Protein 3LMA (pdb70)

Sequence (1226 aa):
KLTGKQTWEFENPLFVNSSGTAVGPKEKEGPLGHLFDKSYDEHCNQKNWEAERKLEDAVQSALSKQNLKKEDIDIFLAGDLLNQNVTANYVARHLKIPFLCLFGACSTSESIAISSALIDGGFAKRALAATSSHNATAERQFTVTGSGAVVLSQQPGGIKITSATVGRVIDLGITDSQDGSAAPAAADTIKQHLEDLGRTPDDYDLILTGDLSGVGSPILKDLLKEEGINVGTKHNDCGLIYTPGCACSAVVTFAHIFKEIEAGRLNRVLVVATGALLSPTIIQQKESIPCIAHGVVFERAKLTGKQTWEFENPLFVNSSGTAVGPKEKEGPLGHLFDKSYDEHCNQKNWEAERKLEDAVQSALSKQNLKKEDIDIFLAGDLLNQNVTANYVARHLKIPFLCLFGACSTSESIAISSALIDGGFAKRALAATSSHNATAERQFRYTVTGSGAVVLSQQPGGIKITSATVGRVIDLGITDSQDGSAAPAAADTIKQHLEDLGRTPDDYDLILTGDLSGVGSPILKDLLKEEGINVGTKHNDCGLIYTPDCACSAVVTFAHIFKEIEAGRLNRVLVVATGALLSPTIIQQKESIPCIAHGVVFERAKLTGKQTWEFENPLFVNSSGTAVGPKEKEGPLGHLFDKSYDEHCNQKNWEAERKLEDAVQSALSKQNLKKEDIDIFLAGDLLNQNVTANYVARHLKIPFLCLFGACSTSESIAISSALIDGGFAKRALAATSSHNATAERQFRYPTEYGGQKPGTATSTVTGSGAVVLSQQPGGIKITSATVGRVIDLGITDSQDGSAAPAAADTIKQHLEDLGRTPDDYDLILTGDLSGVGSPILKDLLKEEGINVGTKHNDCGLIYTPDSGCACSAVVTFAHIFKEIEAGRLNRVLVVATGALLSPTIIQQKESIPCIAHGVVFERAKLTGKQTWEFENPLFVNSSGTAVGPKEKEGPLGHLFDKSYDEHCNQKNWEAERKLEDAVQSALSKQNLKKEDIDIFLAGDLLNQNVTANYVARHLKIPFLCLFGACSTSESIAISSALIDGGFAKRALAATSSHNATAERQFRYSTVTGSGAVVLSQQPGGIKITSATVGRVIDLGITDSQDGSAAPAAADTIKQHLEDLGRTPDDYDLILTGDLSGVGSPILKDLLKEEGINVGTKHNDCGLIYSGCACSAVVTFAHIFKEIEAGRLNRVLVVATGALLSPTIIQQKESIPCIAHGVVFERA

Solvent-accessible surface area: 40539 Å² total

B-factor: mean 27.0, std 13.85, range [6.02, 117.87]

InterPro domains:
  IPR010894 Stage V sporulation AD [NF006160] (1-334)
  IPR010894 Stage V sporulation AD [PF07451] (5-332)
  IPR010894 Stage V sporulation AD [PIRSF011570] (1-334)
  IPR010894 Stage V sporulation AD [TIGR02845] (6-332)
  IPR016039 Thiolase-like [SSF53901] (57-309)
  IPR038369 Stage V sporulation AD superfamily [G3DSA:3.40.47.40] (1-339)

Organism: Bacillus licheniformis (strain ATCC 14580 / DSM 13 / JCM 2505 / CCUG 7422 / NBRC 12200 / NCIMB 9375 / NCTC 10341 / NRRL NRS-1264 / Gibson 46) (NCBI:txid279010)

Radius of gyration: 33.9 Å; Cα contacts (8 Å, |Δi|>4): 3511; chains: 4; bounding box: 75×56×102 Å

Nearest PDB structures (foldseek):
  3lma-assembly1_A  TM=1.003E+00  e=1.049E-74  Bacillus licheniformis DSM 13 = ATCC 14580
  3lma-assembly2_B  TM=9.946E-01  e=3.840E-69  Bacillus licheniformis DSM 13 = ATCC 14580
  3lma-assembly2_C  TM=9.977E-01  e=1.343E-67  Bacillus licheniformis DSM 13 = ATCC 14580
  3lma-assembly1_D  TM=9.901E-01  e=1.757E-67  Bacillus licheniformis DSM 13 = ATCC 14580
  3lm6-assembly1_A  TM=9.815E-01  e=4.706E-57  Bacillus subtilis subsp. subtilis str. 168

Foldseek 3Di:
DDFFDFKDFQDAAKFFAFKAKAFECQLLPFPLNVLHPHYYNHCCPPDDDLVFLVLCRGQVRQCVSVVHALVLWAEEEEAEQADARSNVVVNCVVSVHHYDYDYHWLQQLVQVQVQSCCQSVPNTAKYKYKYADDPVCNVQFLATHMMMMTMMHSDDHFKTWGMKGWFDKDFDWALPPVALVSLPQLLVRVVSHCVRVVHALVVFQAEEEEQSPDSNPVVNQVSNVVVVHHNDVRYDYQNVSGDVSHSRQRSCCNRPVSVCQSVVVTFKYKYKGKTWPGGSVSNVVSGTIIMHIMIIMMGGD/DDFFDFKDFFDAWKFFAAKAKEFECQLLPFPLNVQHPYYADHCSPPDDQLVFLVLLRGQCRQQVVVVHALVLWAEEEEAEQADGRSNVVVNCVVSVHHYDYDDARLQQLCQVQVQSCCQSVPNIQKYKYKYADDPVCNCQQAACATHMMMMTIMHSPDHFKTWGMKGWFDKDFPWALPPVCLVLLVQQLVRVVSHCVRVVHALVVFQAEEEEDSPDPNVVVNQVSNVVVVHHNDVRYDYQPCSHDPVHSCQRVCCNRPVSVCQSVPVTFKYKYKTKRWDGGNVSNVVSTTIIMHIMIIMMGGD/DQFFDFKDFFDAWKFFAAKAKEFECQLLPFPLNVLHPYYYPHCSPPDDVLVFQVLLRTQVRQCVVVVHALVLWAEEEEEEQAQPCSHPVVNCVVSVHHYDYDYHWLQQLVSVQVQRCCQSVPNIQKYKYKYFYAQVCNQQQAWDDVVVVIDRLDDGDGATHMMMMTMMHSDDHFKTWGMKGWFDKDFPFDLRPVALQSLPQLLRRVVSNCVRVVHALVVFQAEEEEFSPDPNPVVNQVSNVVVVHHNDPRYDYLNVSGDPVGRNSCQRSCCRSPVSVCQSVPVTFKYKYKGKTWRGGNVSNVVSHGTIMHIMIIMMGGD/DDFFDFKDFQDAQKFFAAKAKEFECLLCPAPLVVLHPYYYDHCNPPDDPLVFQVLCRGQCRQQVVVVHALVLWAEEEEEEALNPCSHPVVNCVVSVHHYDYDYDWLQQLVRVQVQSCCQSVVNIAKYKYKYAYDPVCNCQQAPCLATHMMMMTMMHSPDHFKTWGMKGWWDKDFPWALPPPQLQSLPQQLVRVVSVCVRVVHALVVFQAEEEEASPDRNPVVNQVSNVVVVHHNDPRYDYQNVSSHSRSRQRVCCRRPVSVCQSVVVTFKYKYKGKGFDTGNVSSVVSGTTIMHIMIIMMGGD

CATH classification: 3.40.47.40

Secondary structure (DSSP, 8-state):
-EETTTEEE--S--EEEEEEEEE-HHHHHSTTGGGSSEE----TTSSS---TTT--HHHHHHHHTTT--GGG-SEEEEEESSSSSTTHHHHHHHH---EEEBP-STT---HHHHHHHHHHTTS-SEEEEEEEE-GGGTT------EEEEEEEESS--SEEEEEEE----B--S---TT-----HHHHHHHHHHHHHHT--GGG-SEEEEES-HHHHHHHHHHHHHHTT---GGGEEETT---------HHHHIIIIIHHHHHTTS-SEEEEEEEEE---HHHHHTT----EEEEEEEEEE-/-EETTTEEE--S--EEEEEEEEE-HHHHHSTTGGGSSEE----TTSSS---TTT--HHHHHHHHHTT--GGG-SEEEEEESSSSSHHHHHHHHHH---EEEB--GGGG--HHHHHHHHHHTTS-SEEEEEEEE-GGGGGGGT-----EEEEEEEESS--SEEEEEEE----B------TT-----HHHHHHHHHHHHHHT--GGG-SEEEESS-HHHHHHHHHHHHHHTT---TT-EEETT---------HHHHIIIIIHHHHHTTS-SEEEEEEEEE---HHHHHTT----EEEEEEEEEE-/-EETTTEEE--S--EEEEEEEEE-HHHHHSTTGGGSSEE----TTSSS---TTT--HHHHHHHHHTT--GGG-SEEEEEETT-SSSSHHHHHHHHT--EEEB--STT---HHHHHHHHHHTTS-SEEEEEEEE-TTTGGGGT---GGGT----SSPPP---EEEEEEEESS--SEEEEEEE----B------TT-----HHHHHHHHHHHHHHT--GGG-SEEEESS-HHHHHHHHHHHHHHTT---GGGEEETT-----------HHHHIIIIIHHHHHTTS-SEEEEEEEEE---HHHHHTTPPPPEEEEEEEEEE-/-EETTTEEE--S--EEEEEEEEE-HHHHHSTTGGGSSEE----TTSSS---TTT--HHHHHHHHHTT--GGG-SEEEEEETT-SSSHHHHHHHHH---EEEBPPSTT---HHHHHHHHHHTTS-SEEEEEEEE-GGGGGGGT------EEEEEEEESS--SEEEEEEE----B------TT-----HHHHHHHHHHHHHHT--GGG-SEEEESS-HHHHHHHHHHHHHHTT---GGGEEETT--------HHHHIIIIIHHHHHHTS-SEEEEEEEEE---HHHHHTT----EEEEEEEEEE-

Structure (mmCIF, N/CA/C/O backbone):
data_3LMA
#
_entry.id   3LMA
#
_cell.length_a   64.957
_cell.length_b   83.059
_cell.length_c   103.662
_cell.angle_alpha   90.00
_cell.angle_beta   101.01
_cell.angle_gamma   90.00
#
_symmetry.space_group_name_H-M   'P 1 21 1'
#
loop_
_entity.id
_entity.type
_entity.pdbx_description
1 polymer 'Stage V sporulation protein AD (SpoVAD)'
2 water water
#
loop_
_atom_site.group_PDB
_atom_site.id
_atom_site.type_symbol
_atom_site.label_atom_id
_atom_site.label_alt_id
_atom_site.label_comp_id
_atom_site.label_asym_id
_atom_site.label_entity_id
_atom_site.label_seq_id
_atom_site.pdbx_PDB_ins_code
_atom_site.Cartn_x
_atom_site.Cartn_y
_atom_site.Cartn_z
_atom_site.occupancy
_atom_site.B_iso_or_equiv
_atom_site.auth_seq_id
_atom_site.auth_comp_id
_atom_site.auth_asym_id
_atom_site.auth_atom_id
_atom_site.pdbx_PDB_model_num
ATOM 9 N N . LYS A 1 2 ? 2.128 59.036 26.672 1.00 19.79 2 LYS A N 1
ATOM 10 C CA . LYS A 1 2 ? 1.007 58.109 26.662 1.00 21.41 2 LYS A CA 1
ATOM 11 C C . LYS A 1 2 ? 0.395 58.034 28.058 1.00 20.18 2 LYS A C 1
ATOM 12 O O . LYS A 1 2 ? -0.730 57.571 28.228 1.00 23.20 2 LYS A O 1
ATOM 18 N N . LEU A 1 3 ? 1.148 58.484 29.056 1.00 20.74 3 LEU A N 1
ATOM 19 C CA . LEU A 1 3 ? 0.610 58.572 30.404 1.00 17.74 3 LEU A CA 1
ATOM 20 C C . LEU A 1 3 ? -0.424 59.709 30.387 1.00 24.92 3 LEU A C 1
ATOM 21 O O . LEU A 1 3 ? -0.122 60.830 29.985 1.00 22.52 3 LEU A O 1
ATOM 26 N N . THR A 1 4 ? -1.645 59.400 30.808 1.00 22.54 4 THR A N 1
ATOM 27 C CA . THR A 1 4 ? -2.720 60.390 30.867 1.00 26.89 4 THR A CA 1
ATOM 28 C C . THR A 1 4 ? -3.120 60.518 32.329 1.00 26.69 4 THR A C 1
ATOM 29 O O . THR A 1 4 ? -3.386 59.519 33.000 1.00 20.39 4 THR A O 1
ATOM 33 N N . GLY A 1 5 ? -3.161 61.749 32.825 1.00 18.43 5 GLY A N 1
ATOM 34 C CA . GLY A 1 5 ? -3.467 61.931 34.228 1.00 21.50 5 GLY A CA 1
ATOM 35 C C . GLY A 1 5 ? -2.348 61.345 35.080 1.00 18.37 5 GLY A C 1
ATOM 36 O O . GLY A 1 5 ? -1.181 61.354 34.682 1.00 21.23 5 GLY A O 1
ATOM 37 N N . LYS A 1 6 ? -2.698 60.782 36.227 1.00 16.92 6 LYS A N 1
ATOM 38 C CA . LYS A 1 6 ? -1.677 60.269 37.125 1.00 18.67 6 LYS A CA 1
ATOM 39 C C . LYS A 1 6 ? -1.241 58.814 36.983 1.00 19.22 6 LYS A C 1
ATOM 40 O O . LYS A 1 6 ? -0.070 58.491 37.234 1.00 16.16 6 LYS A O 1
ATOM 46 N N . GLN A 1 7 ? -2.155 57.948 36.553 1.00 16.22 7 GLN A N 1
ATOM 47 C CA . GLN A 1 7 ? -1.863 56.503 36.552 1.00 15.74 7 GLN A CA 1
ATOM 48 C C . GLN A 1 7 ? -2.368 55.705 35.356 1.00 17.76 7 GLN A C 1
ATOM 49 O O . GLN A 1 7 ? -2.305 54.471 35.356 1.00 17.68 7 GLN A O 1
ATOM 55 N N . THR A 1 8 ? -2.837 56.394 34.331 1.00 16.66 8 THR A N 1
ATOM 56 C CA . THR A 1 8 ? -3.409 55.698 33.198 1.00 16.16 8 THR A CA 1
ATOM 57 C C . THR A 1 8 ? -2.607 55.767 31.909 1.00 17.26 8 THR A C 1
ATOM 58 O O . THR A 1 8 ? -2.239 56.844 31.442 1.00 16.98 8 THR A O 1
ATOM 62 N N . TRP A 1 9 ? -2.307 54.595 31.363 1.00 14.33 9 TRP A N 1
ATOM 63 C CA . TRP A 1 9 ? -1.601 54.495 30.094 1.00 17.26 9 TRP A CA 1
ATOM 64 C C . TRP A 1 9 ? -2.621 54.385 28.955 1.00 21.62 9 TRP A C 1
ATOM 65 O O . TRP A 1 9 ? -3.449 53.470 28.951 1.00 17.20 9 TRP A O 1
ATOM 76 N N . GLU A 1 10 ? -2.562 55.321 28.004 1.00 14.25 10 GLU A N 1
ATOM 77 C CA . GLU A 1 10 ? -3.427 55.288 26.811 1.00 20.86 10 GLU A CA 1
ATOM 78 C C . GLU A 1 10 ? -2.588 54.834 25.619 1.00 19.67 10 GLU A C 1
ATOM 79 O O . GLU A 1 10 ? -1.711 55.560 25.141 1.00 18.33 10 GLU A O 1
ATOM 85 N N . PHE A 1 11 ? -2.887 53.647 25.105 1.00 15.72 11 PHE A N 1
ATOM 86 C CA . PHE A 1 11 ? -2.074 53.102 24.025 1.00 17.29 11 PHE A CA 1
ATOM 87 C C . PHE A 1 11 ? -2.383 53.801 22.715 1.00 19.87 11 PHE A C 1
ATOM 88 O O . PHE A 1 11 ? -3.543 53.999 22.374 1.00 22.33 11 PHE A O 1
ATOM 96 N N . GLU A 1 12 ? -1.341 54.203 21.990 1.00 19.68 12 GLU A N 1
ATOM 97 C CA . GLU A 1 12 ? -1.547 54.979 20.768 1.00 16.98 12 GLU A CA 1
ATOM 98 C C . GLU A 1 12 ? -1.580 54.197 19.474 1.00 24.20 12 GLU A C 1
ATOM 99 O O . GLU A 1 12 ? -2.108 54.664 18.468 1.00 24.95 12 GLU A O 1
ATOM 105 N N . ASN A 1 13 ? -1.018 52.998 19.506 1.00 22.11 13 ASN A N 1
ATOM 106 C CA . ASN A 1 13 ? -0.963 52.153 18.327 1.00 17.89 13 ASN A CA 1
ATOM 107 C C . ASN A 1 13 ? -1.943 51.001 18.472 1.00 23.28 13 ASN A C 1
ATOM 108 O O . ASN A 1 13 ? -2.364 50.671 19.584 1.00 20.92 13 ASN A O 1
ATOM 113 N N . PRO A 1 14 ? -2.334 50.378 17.343 1.00 32.08 14 PRO A N 1
ATOM 114 C CA . PRO A 1 14 ? -3.281 49.251 17.363 1.00 26.62 14 PRO A CA 1
ATOM 115 C C . PRO A 1 14 ? -2.785 48.201 18.341 1.00 18.07 14 PRO A C 1
ATOM 116 O O . PRO A 1 14 ? -1.607 47.846 18.306 1.00 17.61 14 PRO A O 1
ATOM 120 N N . LEU A 1 15 ? -3.687 47.684 19.179 1.00 15.60 15 LEU A N 1
ATOM 121 C CA . LEU A 1 15 ? -3.331 46.720 20.224 1.00 16.21 15 LEU A CA 1
ATOM 122 C C . LEU A 1 15 ? -4.519 45.795 20.416 1.00 14.91 15 LEU A C 1
ATOM 123 O O . LEU A 1 15 ? -5.622 46.252 20.730 1.00 15.08 15 LEU A O 1
ATOM 128 N N . PHE A 1 16 ? -4.291 44.499 20.275 1.00 8.83 16 PHE A N 1
ATOM 129 C CA . PHE A 1 16 ? -5.394 43.562 20.364 1.00 10.61 16 PHE A CA 1
ATOM 130 C C . PHE A 1 16 ? -5.099 42.309 21.165 1.00 13.13 16 PHE A C 1
ATOM 131 O O . PHE A 1 16 ? -3.942 41.925 21.338 1.00 13.28 16 PHE A O 1
ATOM 139 N N . VAL A 1 17 ? -6.176 41.704 21.664 1.00 12.41 17 VAL A N 1
ATOM 140 C CA . VAL A 1 17 ? -6.088 40.373 22.262 1.00 12.93 17 VAL A CA 1
ATOM 141 C C . VAL A 1 17 ? -6.317 39.445 21.038 1.00 15.69 17 VAL A C 1
ATOM 142 O O . VAL A 1 17 ? -7.380 39.457 20.411 1.00 16.54 17 VAL A O 1
ATOM 146 N N . ASN A 1 18 ? -5.315 38.646 20.695 1.00 10.47 18 ASN A N 1
ATOM 147 C CA . ASN A 1 18 ? -5.449 37.783 19.532 1.00 13.55 18 ASN A CA 1
ATOM 148 C C . ASN A 1 18 ? -6.076 36.465 19.881 1.00 20.38 18 ASN A C 1
ATOM 149 O O . ASN A 1 18 ? -6.795 35.872 19.083 1.00 18.85 18 ASN A O 1
ATOM 154 N N . SER A 1 19 ? -5.798 36.001 21.082 1.00 11.53 19 SER A N 1
ATOM 155 C CA . SER A 1 19 ? -6.397 34.767 21.537 1.00 17.38 19 SER A CA 1
ATOM 156 C C . SER A 1 19 ? -6.210 34.684 23.033 1.00 14.83 19 SER A C 1
ATOM 157 O O . SER A 1 19 ? -5.405 35.413 23.620 1.00 16.20 19 SER A O 1
ATOM 160 N N . SER A 1 20 ? -6.982 33.810 23.654 1.00 10.55 20 SER A N 1
ATOM 161 C CA . SER A 1 20 ? -6.854 33.600 25.076 1.00 9.19 20 SER A CA 1
ATOM 162 C C . SER A 1 20 ? -7.059 32.117 25.324 1.00 10.63 20 SER A C 1
ATOM 163 O O . SER A 1 20 ? -7.572 31.400 24.465 1.00 12.38 20 SER A O 1
ATOM 166 N N . GLY A 1 21 ? -6.621 31.659 26.487 1.00 10.38 21 GLY A N 1
ATOM 167 C CA . GLY A 1 21 ? -6.802 30.270 26.838 1.00 17.93 21 GLY A CA 1
ATOM 168 C C . GLY A 1 21 ? -7.100 30.160 28.318 1.00 16.10 21 GLY A C 1
ATOM 169 O O . GLY A 1 21 ? -6.575 30.944 29.110 1.00 13.83 21 GLY A O 1
ATOM 170 N N . THR A 1 22 ? -7.954 29.212 28.693 1.00 12.27 22 THR A N 1
ATOM 171 C CA . THR A 1 22 ? -8.257 28.993 30.103 1.00 10.11 22 THR A CA 1
ATOM 172 C C . THR A 1 22 ? -8.346 27.503 30.431 1.00 13.19 22 THR A C 1
ATOM 173 O O . THR A 1 22 ? -8.799 26.701 29.613 1.00 13.45 22 THR A O 1
ATOM 177 N N . ALA A 1 23 ? -7.895 27.141 31.631 1.00 9.27 23 ALA A N 1
ATOM 178 C CA . ALA A 1 23 ? -7.944 25.756 32.108 1.00 17.33 23 ALA A CA 1
ATOM 179 C C . ALA A 1 23 ? -8.366 25.833 33.572 1.00 18.32 23 ALA A C 1
ATOM 180 O O . ALA A 1 23 ? -7.808 26.621 34.342 1.00 15.91 23 ALA A O 1
ATOM 182 N N . VAL A 1 24 ? -9.342 25.021 33.959 1.00 12.75 24 VAL A N 1
ATOM 183 C CA . VAL A 1 24 ? -9.843 25.066 35.328 1.00 16.02 24 VAL A CA 1
ATOM 184 C C . VAL A 1 24 ? -10.109 23.684 35.933 1.00 19.54 24 VAL A C 1
ATOM 185 O O . VAL A 1 24 ? -10.087 22.675 35.232 1.00 18.49 24 VAL A O 1
ATOM 189 N N . GLY A 1 25 ? -10.333 23.683 37.248 1.00 19.14 25 GLY A N 1
ATOM 190 C CA . GLY A 1 25 ? -10.644 22.486 38.011 1.00 20.75 25 GLY A CA 1
ATOM 191 C C . GLY A 1 25 ? -12.132 22.135 38.034 1.00 25.66 25 GLY A C 1
ATOM 192 O O . GLY A 1 25 ? -12.962 22.798 37.402 1.00 17.14 25 GLY A O 1
ATOM 193 N N . PRO A 1 26 ? -12.499 21.119 38.836 1.00 25.72 26 PRO A N 1
ATOM 194 C CA . PRO A 1 26 ? -13.894 20.685 38.955 1.00 21.04 26 PRO A CA 1
ATOM 195 C C . PRO A 1 26 ? -14.905 21.654 39.513 1.00 19.65 26 PRO A C 1
ATOM 196 O O . PRO A 1 26 ? -16.036 21.716 39.028 1.00 19.54 26 PRO A O 1
ATOM 200 N N . LYS A 1 27 ? -14.517 22.407 40.530 1.00 26.07 27 LYS A N 1
ATOM 201 C CA . LYS A 1 27 ? -15.461 23.368 41.092 1.00 29.91 27 LYS A CA 1
ATOM 202 C C . LYS A 1 27 ? -15.848 24.386 40.008 1.00 27.09 27 LYS A C 1
ATOM 203 O O . LYS A 1 27 ? -17.018 24.758 39.885 1.00 20.08 27 LYS A O 1
ATOM 209 N N . GLU A 1 28 ? -14.877 24.805 39.198 1.00 22.31 28 GLU A N 1
ATOM 210 C CA . GLU A 1 28 ? -15.157 25.745 38.113 1.00 22.62 28 GLU A CA 1
ATOM 211 C C . GLU A 1 28 ? -15.951 25.059 36.986 1.00 21.38 28 GLU A C 1
ATOM 212 O O . GLU A 1 28 ? -16.881 25.641 36.426 1.00 20.94 28 GLU A O 1
ATOM 218 N N . LYS A 1 29 ? -15.595 23.818 36.672 1.00 21.02 29 LYS A N 1
ATOM 219 C CA . LYS A 1 29 ? -16.273 23.051 35.626 1.00 19.72 29 LYS A CA 1
ATOM 220 C C . LYS A 1 29 ? -17.778 22.910 35.894 1.00 24.13 29 LYS A C 1
ATOM 221 O O . LYS A 1 29 ? -18.595 22.949 34.968 1.00 23.36 29 LYS A O 1
ATOM 227 N N . GLU A 1 30 ? -18.129 22.737 37.166 1.00 26.72 30 GLU A N 1
ATOM 228 C CA . GLU A 1 30 ? -19.520 22.558 37.585 1.00 33.98 30 GLU A CA 1
ATOM 229 C C . GLU A 1 30 ? -20.288 23.867 37.665 1.00 37.22 30 GLU A C 1
ATOM 230 O O . GLU A 1 30 ? -21.519 23.873 37.714 1.00 35.75 30 GLU A O 1
ATOM 236 N N . GLY A 1 31 ? -19.554 24.973 37.703 1.00 30.32 31 GLY A N 1
ATOM 237 C CA . GLY A 1 31 ? -20.184 26.273 37.782 1.00 24.08 31 GLY A CA 1
ATOM 238 C C . GLY A 1 31 ? -20.846 26.709 36.489 1.00 24.15 31 GLY A C 1
ATOM 239 O O . GLY A 1 31 ? -20.723 26.050 35.455 1.00 23.27 31 GLY A O 1
ATOM 240 N N . PRO A 1 32 ? -21.562 27.842 36.532 1.00 24.43 32 PRO A N 1
ATOM 241 C CA . PRO A 1 32 ? -22.289 28.464 35.422 1.00 28.46 32 PRO A CA 1
ATOM 242 C C . PRO A 1 32 ? -21.437 28.685 34.169 1.00 20.71 32 PRO A C 1
ATOM 243 O O . PRO A 1 32 ? -21.968 28.669 33.066 1.00 24.48 32 PRO A O 1
ATOM 247 N N . LEU A 1 33 ? -20.130 28.897 34.332 1.00 22.79 33 LEU A N 1
ATOM 248 C CA . LEU A 1 33 ? -19.251 29.157 33.181 1.00 19.89 33 LEU A CA 1
ATOM 249 C C . LEU A 1 33 ? -18.455 27.931 32.741 1.00 18.97 33 LEU A C 1
ATOM 250 O O . LEU A 1 33 ? -17.655 28.008 31.808 1.00 18.24 33 LEU A O 1
ATOM 255 N N . GLY A 1 34 ? -18.714 26.801 33.391 1.00 20.48 34 GLY A N 1
ATOM 256 C CA . GLY A 1 34 ? -17.964 25.586 33.129 1.00 19.59 34 GLY A CA 1
ATOM 257 C C . GLY A 1 34 ? -17.687 25.234 31.689 1.00 22.77 34 GLY A C 1
ATOM 258 O O . GLY A 1 34 ? -16.577 24.822 31.343 1.00 20.90 34 GLY A O 1
ATOM 259 N N . HIS A 1 35 ? -18.694 25.397 30.841 1.00 20.57 35 HIS A N 1
ATOM 260 C CA . HIS A 1 35 ? -18.563 25.057 29.426 1.00 24.93 35 HIS A CA 1
ATOM 261 C C . HIS A 1 35 ? -17.738 26.053 28.604 1.00 20.37 35 HIS A C 1
ATOM 262 O O . HIS A 1 35 ? -17.360 25.759 27.471 1.00 18.79 35 HIS A O 1
ATOM 269 N N . LEU A 1 36 ? -17.443 27.217 29.171 1.00 21.87 36 LEU A N 1
ATOM 270 C CA . LEU A 1 36 ? -16.707 28.249 28.436 1.00 19.23 36 LEU A CA 1
ATOM 271 C C . LEU A 1 36 ? -15.184 28.145 28.486 1.00 18.23 36 LEU A C 1
ATOM 272 O O . LEU A 1 36 ? -14.490 28.757 27.674 1.00 17.90 36 LEU A O 1
ATOM 277 N N . PHE A 1 37 ? -14.663 27.367 29.433 1.00 15.85 37 PHE A N 1
ATOM 278 C CA . PHE A 1 37 ? -13.216 27.216 29.603 1.00 12.18 37 PHE A CA 1
ATOM 279 C C . PHE A 1 37 ? -12.704 26.234 28.563 1.00 18.01 37 PHE A C 1
ATOM 280 O O . PHE A 1 37 ? -13.448 25.355 28.139 1.00 19.92 37 PHE A O 1
ATOM 288 N N . ASP A 1 38 ? -11.447 26.377 28.143 1.00 16.68 38 ASP A N 1
ATOM 289 C CA . ASP A 1 38 ? -10.911 25.511 27.085 1.00 14.17 38 ASP A CA 1
ATOM 290 C C . ASP A 1 38 ? -10.611 24.125 27.596 1.00 17.62 38 ASP A C 1
ATOM 291 O O . ASP A 1 38 ? -10.809 23.135 26.890 1.00 22.43 38 ASP A O 1
ATOM 296 N N . LYS A 1 39 ? -10.106 24.074 28.821 1.00 15.30 39 LYS A N 1
ATOM 297 C CA . LYS A 1 39 ? -9.844 22.821 29.504 1.00 20.58 39 LYS A CA 1
ATOM 298 C C . LYS A 1 39 ? -10.557 22.892 30.865 1.00 23.39 39 LYS A C 1
ATOM 299 O O . LYS A 1 39 ? -10.571 23.943 31.512 1.00 17.22 39 LYS A O 1
ATOM 305 N N . SER A 1 40 ? -11.158 21.782 31.291 1.00 21.21 40 SER A N 1
ATOM 306 C CA . SER A 1 40 ? -11.822 21.723 32.601 1.00 23.05 40 SER A CA 1
ATOM 307 C C . SER A 1 40 ? -11.779 20.288 33.119 1.00 26.47 40 SER A C 1
ATOM 308 O O . SER A 1 40 ? -12.352 19.391 32.508 1.00 22.73 40 SER A O 1
ATOM 311 N N . TYR A 1 41 ? -11.124 20.087 34.263 1.00 16.40 41 TYR A N 1
ATOM 312 C CA . TYR A 1 41 ? -10.908 18.749 34.811 1.00 19.09 41 TYR A CA 1
ATOM 313 C C . TYR A 1 41 ? -11.912 18.307 35.846 1.00 21.84 41 TYR A C 1
ATOM 314 O O . TYR A 1 41 ? -12.329 19.107 36.682 1.00 22.54 41 TYR A O 1
ATOM 323 N N . ASP A 1 42 ? -12.275 17.025 35.802 1.00 22.83 42 ASP A N 1
ATOM 324 C CA . ASP A 1 42 ? -13.250 16.454 36.732 1.00 27.54 42 ASP A CA 1
ATOM 325 C C . ASP A 1 42 ? -12.730 16.283 38.155 1.00 24.93 42 ASP A C 1
ATOM 326 O O . ASP A 1 42 ? -13.514 16.059 39.078 1.00 27.81 42 ASP A O 1
ATOM 331 N N . GLU A 1 43 ? -11.416 16.380 38.335 1.00 27.36 43 GLU A N 1
ATOM 332 C CA . GLU A 1 43 ? -10.796 16.148 39.646 1.00 28.39 43 GLU A CA 1
ATOM 333 C C . GLU A 1 43 ? -9.598 17.077 39.818 1.00 30.60 43 GLU A C 1
ATOM 334 O O . GLU A 1 43 ? -8.896 17.374 38.848 1.00 25.60 43 GLU A O 1
ATOM 348 N N . HIS A 1 45 ? -6.513 17.095 40.813 1.00 27.90 45 HIS A N 1
ATOM 349 C CA . HIS A 1 45 ? -5.135 16.804 40.442 1.00 26.71 45 HIS A CA 1
ATOM 350 C C . HIS A 1 45 ? -4.906 17.105 38.955 1.00 24.07 45 HIS A C 1
ATOM 351 O O . HIS A 1 45 ? -3.765 17.164 38.493 1.00 18.68 45 HIS A O 1
ATOM 358 N N . CYS A 1 46 ? -5.993 17.301 38.217 1.00 25.68 46 CYS A N 1
ATOM 359 C CA . CYS A 1 46 ? -5.914 17.597 36.792 1.00 29.34 46 CYS A CA 1
ATOM 360 C C . CYS A 1 46 ? -5.078 16.545 36.081 1.00 27.75 46 CYS A C 1
ATOM 361 O O . CYS A 1 46 ? -4.278 16.852 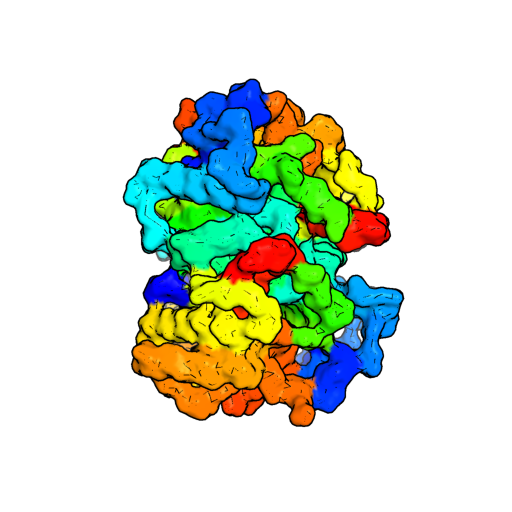35.202 1.00 27.68 46 CYS A O 1
ATOM 364 N N . ASN A 1 47 ? -5.284 15.295 36.491 1.00 31.39 47 ASN A N 1
ATOM 365 C CA . ASN A 1 47 ? -4.606 14.128 35.927 1.00 28.71 47 ASN A CA 1
ATOM 366 C C . ASN A 1 47 ? -3.100 14.158 36.155 1.00 32.01 47 ASN A C 1
ATOM 367 O O . ASN A 1 47 ? -2.341 13.504 35.443 1.00 33.48 47 ASN A O 1
ATOM 372 N N . GLN A 1 48 ? -2.681 14.891 37.180 1.00 32.37 48 GLN A N 1
ATOM 373 C CA . GLN A 1 48 ? -1.260 15.067 37.480 1.00 34.90 48 GLN A CA 1
ATOM 374 C C . GLN A 1 48 ? -0.830 14.371 38.762 1.00 33.32 48 GLN A C 1
ATOM 375 O O . GLN A 1 48 ? -1.667 13.990 39.568 1.00 32.40 48 GLN A O 1
ATOM 381 N N . LYS A 1 49 ? 0.478 14.229 38.954 1.00 37.89 49 LYS A N 1
ATOM 382 C CA . LYS A 1 49 ? 1.027 13.544 40.122 1.00 44.40 49 LYS A CA 1
ATOM 383 C C . LYS A 1 49 ? 0.739 14.225 41.455 1.00 40.03 49 LYS A C 1
ATOM 384 O O . LYS A 1 49 ? 0.498 13.558 42.461 1.00 42.61 49 LYS A O 1
ATOM 390 N N . ASN A 1 50 ? 0.762 15.554 41.458 1.00 32.82 50 ASN A N 1
ATOM 391 C CA . ASN A 1 50 ? 0.571 16.326 42.683 1.00 34.68 50 ASN A CA 1
ATOM 392 C C . ASN A 1 50 ? 0.048 17.739 42.408 1.00 35.79 50 ASN A C 1
ATOM 393 O O . ASN A 1 50 ? -0.227 18.092 41.258 1.00 27.66 50 ASN A O 1
ATOM 398 N N . TRP A 1 51 ? -0.063 18.554 43.454 1.00 27.00 51 TRP A N 1
ATOM 399 C CA . TRP A 1 51 ? -0.638 19.887 43.296 1.00 35.72 51 TRP A CA 1
ATOM 400 C C . TRP A 1 51 ? 0.213 20.821 42.460 1.00 33.24 51 TRP A C 1
ATOM 401 O O . TRP A 1 51 ? -0.313 21.646 41.704 1.00 24.92 51 TRP A O 1
ATOM 412 N N . GLU A 1 52 ? 1.528 20.689 42.596 1.00 33.58 52 GLU A N 1
ATOM 413 C CA . GLU A 1 52 ? 2.461 21.527 41.859 1.00 35.63 52 GLU A CA 1
ATOM 414 C C . GLU A 1 52 ? 2.336 21.223 40.375 1.00 33.11 52 GLU A C 1
ATOM 415 O O . GLU A 1 52 ? 2.119 22.123 39.563 1.00 24.81 52 GLU A O 1
ATOM 429 N N . ALA A 1 54 ? -0.069 19.830 38.994 1.00 19.81 54 ALA A N 1
ATOM 430 C CA . ALA A 1 54 ? -1.452 20.125 38.600 1.00 21.43 54 ALA A CA 1
ATOM 431 C C . ALA A 1 54 ? -1.583 21.569 38.100 1.00 21.06 54 ALA A C 1
ATOM 432 O O . ALA A 1 54 ? -2.114 21.810 37.010 1.00 18.51 54 ALA A O 1
ATOM 434 N N . GLU A 1 55 ? -1.125 22.522 38.911 1.00 17.00 55 GLU A N 1
ATOM 435 C CA . GLU A 1 55 ? -1.165 23.936 38.525 1.00 20.48 55 GLU A CA 1
ATOM 436 C C . GLU A 1 55 ? -0.260 24.220 37.314 1.00 18.78 55 GLU A C 1
ATOM 437 O O . GLU A 1 55 ? -0.587 25.071 36.482 1.00 16.13 55 GLU A O 1
ATOM 443 N N . ARG A 1 56 ? 0.873 23.524 37.214 1.00 12.73 56 ARG A N 1
ATOM 444 C CA . ARG A 1 56 ? 1.751 23.696 36.052 1.00 19.19 56 ARG A CA 1
ATOM 445 C C . ARG A 1 56 ? 1.029 23.223 34.796 1.00 18.55 56 ARG A C 1
ATOM 446 O O . ARG A 1 56 ? 1.121 23.864 33.756 1.00 19.71 56 ARG A O 1
ATOM 454 N N . LYS A 1 57 ? 0.316 22.103 34.898 1.00 15.80 57 LYS A N 1
ATOM 455 C CA . LYS A 1 57 ? -0.477 21.589 33.787 1.00 13.48 57 LYS A CA 1
ATOM 456 C C . LYS A 1 57 ? -1.571 22.616 33.420 1.00 13.69 57 LYS A C 1
ATOM 457 O O . LYS A 1 57 ? -1.809 22.861 32.241 1.00 13.73 57 LYS A O 1
ATOM 463 N N . LEU A 1 58 ? -2.225 23.225 34.412 1.00 12.75 58 LEU A N 1
ATOM 464 C CA . LEU A 1 58 ? -3.255 24.228 34.110 1.00 14.43 58 LEU A CA 1
ATOM 465 C C . LEU A 1 58 ? -2.690 25.401 33.297 1.00 10.54 58 LEU A C 1
ATOM 466 O O . LEU A 1 58 ? -3.306 25.811 32.312 1.00 15.05 58 LEU A O 1
ATOM 479 N N . GLU A 1 60 ? 0.212 25.457 31.459 1.00 16.48 60 GLU A N 1
ATOM 480 C CA . GLU A 1 60 ? 0.619 24.922 30.158 1.00 17.91 60 GLU A CA 1
ATOM 481 C C . GLU A 1 60 ? -0.615 24.738 29.253 1.00 10.59 60 GLU A C 1
ATOM 482 O O . GLU A 1 60 ? -0.568 25.078 28.068 1.00 13.90 60 GLU A O 1
ATOM 488 N N . ASP A 1 61 ? -1.706 24.198 29.794 1.00 9.37 61 ASP A N 1
ATOM 489 C CA . ASP A 1 61 ? -2.941 24.072 29.019 1.00 14.82 61 ASP A CA 1
ATOM 490 C C . ASP A 1 61 ? -3.427 25.430 28.515 1.00 13.30 61 ASP A C 1
ATOM 491 O O . ASP A 1 61 ? -3.736 25.591 27.338 1.00 15.08 61 ASP A O 1
ATOM 496 N N . ALA A 1 62 ? -3.511 26.405 29.420 1.00 16.20 62 ALA A N 1
ATOM 497 C CA . ALA A 1 62 ? -4.049 27.704 29.036 1.00 12.79 62 ALA A CA 1
ATOM 498 C C . ALA A 1 62 ? -3.189 28.370 27.979 1.00 8.47 62 ALA A C 1
ATOM 499 O O . ALA A 1 62 ? -3.709 28.924 27.009 1.00 10.63 62 ALA A O 1
ATOM 501 N N . VAL A 1 63 ? -1.877 28.306 28.164 1.00 7.54 63 VAL A N 1
ATOM 502 C CA . VAL A 1 63 ? -0.945 28.865 27.185 1.00 9.49 63 VAL A CA 1
ATOM 503 C C . VAL A 1 63 ? -1.060 28.163 25.824 1.00 13.20 63 VAL A C 1
ATOM 504 O O . VAL A 1 63 ? -1.133 28.830 24.801 1.00 12.98 63 VAL A O 1
ATOM 508 N N . GLN A 1 64 ? -1.092 26.827 25.805 1.00 13.01 64 GLN A N 1
ATOM 509 C CA . GLN A 1 64 ? -1.165 26.125 24.522 1.00 12.85 64 GLN A CA 1
ATOM 510 C C . GLN A 1 64 ? -2.511 26.349 23.829 1.00 12.06 64 GLN A C 1
ATOM 511 O O . GLN A 1 64 ? -2.569 26.371 22.597 1.00 16.69 64 GLN A O 1
ATOM 517 N N . SER A 1 65 ? -3.584 26.552 24.601 1.00 8.00 65 SER A N 1
ATOM 518 C CA . SER A 1 65 ? -4.877 26.864 23.981 1.00 11.86 65 SER A CA 1
ATOM 519 C C . SER A 1 65 ? -4.760 28.206 23.278 1.00 14.97 65 SER A C 1
ATOM 520 O O . SER A 1 65 ? -5.140 28.336 22.119 1.00 14.64 65 SER A O 1
ATOM 523 N N . ALA A 1 66 ? -4.245 29.208 23.983 1.00 12.23 66 ALA A N 1
ATOM 524 C CA . ALA A 1 66 ? -4.097 30.521 23.376 1.00 6.51 66 ALA A CA 1
ATOM 525 C C . ALA A 1 66 ? -3.220 30.443 22.115 1.00 10.49 66 ALA A C 1
ATOM 526 O O . ALA A 1 66 ? -3.595 30.960 21.074 1.00 11.81 66 ALA A O 1
ATOM 528 N N . LEU A 1 67 ? -2.066 29.789 22.196 1.00 8.51 67 LEU A N 1
ATOM 529 C CA . LEU A 1 67 ? -1.191 29.675 21.026 1.00 9.76 67 LEU A CA 1
ATOM 530 C C . LEU A 1 67 ? -1.853 28.909 19.864 1.00 13.72 67 LEU A C 1
ATOM 531 O O . LEU A 1 67 ? -1.754 29.315 18.705 1.00 11.05 67 LEU A O 1
ATOM 536 N N . SER A 1 68 ? -2.536 27.812 20.188 1.00 12.00 68 SER A N 1
ATOM 537 C CA . SER A 1 68 ? -3.194 26.963 19.191 1.00 16.56 68 SER A CA 1
ATOM 538 C C . SER A 1 68 ? -4.215 27.696 18.356 1.00 19.99 68 SER A C 1
ATOM 539 O O . SER A 1 68 ? -4.353 27.456 17.155 1.00 19.64 68 SER A O 1
ATOM 542 N N . LYS A 1 69 ? -4.942 28.590 19.012 1.00 20.07 69 LYS A N 1
ATOM 543 C CA . LYS A 1 69 ? -5.973 29.347 18.333 1.00 19.79 69 LYS A CA 1
ATOM 544 C C . LYS A 1 69 ? -5.399 30.263 17.257 1.00 21.29 69 LYS A C 1
ATOM 545 O O . LYS A 1 69 ? -6.121 30.712 16.374 1.00 24.28 69 LYS A O 1
ATOM 551 N N . GLN A 1 70 ? -4.104 30.542 17.313 1.00 19.25 70 GLN A N 1
ATOM 552 C CA . GLN A 1 70 ? -3.494 31.366 16.265 1.00 18.63 70 GLN A CA 1
ATOM 553 C C . GLN A 1 70 ? -2.423 30.572 15.515 1.00 21.81 70 GLN A C 1
ATOM 554 O O . GLN A 1 70 ? -1.675 31.136 14.726 1.00 23.88 70 GLN A O 1
ATOM 560 N N . ASN A 1 71 ? -2.377 29.263 15.735 1.00 16.65 71 ASN A N 1
ATOM 561 C CA . ASN A 1 71 ? -1.329 28.410 15.165 1.00 20.05 71 ASN A CA 1
ATOM 562 C C . ASN A 1 71 ? 0.072 29.013 15.404 1.00 27.68 71 ASN A C 1
ATOM 563 O O . ASN A 1 71 ? 0.884 29.115 14.479 1.00 19.79 71 ASN A O 1
ATOM 568 N N . LEU A 1 72 ? 0.343 29.402 16.653 1.00 19.21 72 LEU A N 1
ATOM 569 C CA . LEU A 1 72 ? 1.642 29.948 17.029 1.00 18.48 72 LEU A CA 1
ATOM 570 C C . LEU A 1 72 ? 2.488 28.935 17.800 1.00 16.91 72 LEU A C 1
ATOM 571 O O . LEU A 1 72 ? 1.948 28.089 18.518 1.00 15.49 72 LEU A O 1
ATOM 576 N N . LYS A 1 73 ? 3.805 29.011 17.605 1.00 13.58 73 LYS A N 1
ATOM 577 C CA . LYS A 1 73 ? 4.745 28.220 18.403 1.00 11.65 73 LYS A CA 1
ATOM 578 C C . LYS A 1 73 ? 5.294 29.197 19.469 1.00 16.29 73 LYS A C 1
ATOM 579 O O . LYS A 1 73 ? 5.174 30.426 19.334 1.00 12.93 73 LYS A O 1
ATOM 585 N N . LYS A 1 74 ? 5.893 28.641 20.518 1.00 11.99 74 LYS A N 1
ATOM 586 C CA . LYS A 1 74 ? 6.518 29.447 21.564 1.00 18.51 74 LYS A CA 1
ATOM 587 C C . LYS A 1 74 ? 7.565 30.422 20.986 1.00 18.95 74 LYS A C 1
ATOM 588 O O . LYS A 1 74 ? 7.696 31.551 21.466 1.00 14.66 74 LYS A O 1
ATOM 594 N N . GLU A 1 75 ? 8.292 30.000 19.952 1.00 14.46 75 GLU A N 1
ATOM 595 C CA . GLU A 1 75 ? 9.297 30.870 19.347 1.00 19.39 75 GLU A CA 1
ATOM 596 C C . GLU A 1 75 ? 8.700 32.125 18.700 1.00 16.65 75 GLU A C 1
ATOM 597 O O . GLU A 1 75 ? 9.422 33.086 18.444 1.00 13.95 75 GLU A O 1
ATOM 603 N N . ASP A 1 76 ? 7.389 32.124 18.460 1.00 11.33 76 ASP A N 1
ATOM 604 C CA . ASP A 1 76 ? 6.711 33.251 17.823 1.00 9.10 76 ASP A CA 1
ATOM 605 C C . ASP A 1 76 ? 6.374 34.372 18.795 1.00 11.52 76 ASP A C 1
ATOM 606 O O . ASP A 1 76 ? 5.860 35.417 18.391 1.00 11.65 76 ASP A O 1
ATOM 611 N N . ILE A 1 77 ? 6.659 34.151 20.075 1.00 13.40 77 ILE A N 1
ATOM 612 C CA . ILE A 1 77 ? 6.375 35.150 21.113 1.00 12.19 77 ILE A CA 1
ATOM 613 C C . ILE A 1 77 ? 7.681 35.822 21.545 1.00 12.44 77 ILE A C 1
ATOM 614 O O . ILE A 1 77 ? 8.692 35.150 21.771 1.00 11.11 77 ILE A O 1
ATOM 619 N N . ASP A 1 78 ? 7.655 37.143 21.671 1.00 9.57 78 ASP A N 1
ATOM 620 C CA . ASP A 1 78 ? 8.849 37.892 22.044 1.00 10.44 78 ASP A CA 1
ATOM 621 C C . ASP A 1 78 ? 9.058 38.032 23.558 1.00 15.32 78 ASP A C 1
ATOM 622 O O . ASP A 1 78 ? 10.194 38.072 24.045 1.00 12.57 78 ASP A O 1
ATOM 627 N N . ILE A 1 79 ? 7.959 38.116 24.301 1.00 10.54 79 ILE A N 1
ATOM 628 C CA . ILE A 1 79 ? 8.047 38.356 25.743 1.00 9.79 79 ILE A CA 1
ATOM 629 C C . ILE A 1 79 ? 6.930 37.642 26.486 1.00 12.71 79 ILE A C 1
ATOM 630 O O . ILE A 1 79 ? 5.810 37.534 25.987 1.00 10.10 79 ILE A O 1
ATOM 635 N N . PHE A 1 80 ? 7.256 37.141 27.674 1.00 11.04 80 PHE A N 1
ATOM 636 C CA . PHE A 1 80 ? 6.328 36.381 28.510 1.00 8.76 80 PHE A CA 1
ATOM 637 C C . PHE A 1 80 ? 6.274 37.059 29.868 1.00 10.64 80 PHE A C 1
ATOM 638 O O . PHE A 1 80 ? 7.310 37.243 30.520 1.00 12.73 80 PHE A O 1
ATOM 646 N N . LEU A 1 81 ? 5.072 37.474 30.261 1.00 10.26 81 LEU A N 1
ATOM 647 C CA . LEU A 1 81 ? 4.856 38.125 31.556 1.00 14.00 81 LEU A CA 1
ATOM 648 C C . LEU A 1 81 ? 3.923 37.252 32.359 1.00 13.26 81 LEU A C 1
ATOM 649 O O . LEU A 1 81 ? 2.784 37.036 31.969 1.00 12.36 81 LEU A O 1
ATOM 654 N N . ALA A 1 82 ? 4.381 36.795 33.511 1.00 12.37 82 ALA A N 1
ATOM 655 C CA . ALA A 1 82 ? 3.555 35.907 34.290 1.00 13.09 82 ALA A CA 1
ATOM 656 C C . ALA A 1 82 ? 3.974 35.851 35.749 1.00 11.98 82 ALA A C 1
ATOM 657 O O . ALA A 1 82 ? 5.083 36.254 36.115 1.00 10.05 82 ALA A O 1
ATOM 659 N N . GLY A 1 83 ? 3.043 35.384 36.574 1.00 11.12 83 GLY A N 1
ATOM 660 C CA . GLY A 1 83 ? 3.327 35.141 37.972 1.00 17.81 83 GLY A CA 1
ATOM 661 C C . GLY A 1 83 ? 2.202 34.277 38.525 1.00 19.81 83 GLY A C 1
ATOM 662 O O . GLY A 1 83 ? 1.158 34.145 37.886 1.00 17.33 83 GLY A O 1
ATOM 663 N N . ASP A 1 84 ? 2.413 33.655 39.677 1.00 14.53 84 ASP A N 1
ATOM 664 C CA . ASP A 1 84 ? 1.330 32.918 40.316 1.00 22.75 84 ASP A CA 1
ATOM 665 C C . ASP A 1 84 ? 0.416 33.924 41.024 1.00 34.22 84 ASP A C 1
ATOM 666 O O . ASP A 1 84 ? 0.877 34.936 41.527 1.00 33.14 84 ASP A O 1
ATOM 671 N N . LEU A 1 85 ? -0.881 33.653 41.055 1.00 25.57 85 LEU A N 1
ATOM 672 C CA . LEU A 1 85 ? -1.801 34.552 41.738 1.00 26.10 85 LEU A CA 1
ATOM 673 C C . LEU A 1 85 ? -1.681 34.374 43.253 1.00 36.00 85 LEU A C 1
ATOM 674 O O . LEU A 1 85 ? -1.953 35.297 44.031 1.00 29.58 85 LEU A O 1
ATOM 679 N N . LEU A 1 86 ? -1.244 33.194 43.667 1.00 31.99 86 LEU A N 1
ATOM 680 C CA . LEU A 1 86 ? -1.123 32.922 45.075 1.00 40.04 86 LEU A CA 1
ATOM 681 C C . LEU A 1 86 ? 0.283 32.656 45.587 1.00 30.75 86 LEU A C 1
ATOM 682 O O . LEU A 1 86 ? 0.719 33.292 46.541 1.00 38.55 86 LEU A O 1
ATOM 687 N N . ASN A 1 87 ? 1.015 31.768 44.919 1.00 16.56 87 ASN A N 1
ATOM 688 C CA . ASN A 1 87 ? 2.307 31.339 45.451 1.00 28.28 87 ASN A CA 1
ATOM 689 C C . ASN A 1 87 ? 3.534 32.088 44.983 1.00 25.85 87 ASN A C 1
ATOM 690 O O . ASN A 1 87 ? 3.416 33.118 44.321 1.00 27.05 87 ASN A O 1
ATOM 695 N N . GLN A 1 88 ? 4.720 31.566 45.296 1.00 30.33 88 GLN A N 1
ATOM 696 C CA . GLN A 1 88 ? 5.961 32.288 44.929 1.00 24.87 88 GLN A CA 1
ATOM 697 C C . GLN A 1 88 ? 6.604 32.112 43.528 1.00 42.75 88 GLN A C 1
ATOM 698 O O . GLN A 1 88 ? 7.828 32.117 43.364 1.00 56.46 88 GLN A O 1
ATOM 704 N N . ASN A 1 89 ? 5.708 32.110 42.544 1.00 28.67 89 ASN A N 1
ATOM 705 C CA . ASN A 1 89 ? 5.939 31.859 41.116 1.00 23.89 89 ASN A CA 1
ATOM 706 C C . ASN A 1 89 ? 6.451 30.423 40.800 1.00 33.94 89 ASN A C 1
ATOM 707 O O . ASN A 1 89 ? 7.110 30.205 39.775 1.00 25.22 89 ASN A O 1
ATOM 712 N N . VAL A 1 90 ? 6.088 29.458 41.663 1.00 30.04 90 VAL A N 1
ATOM 713 C CA . VAL A 1 90 ? 6.474 28.034 41.549 1.00 27.56 90 VAL A CA 1
ATOM 714 C C . VAL A 1 90 ? 6.046 27.406 40.216 1.00 24.91 90 VAL A C 1
ATOM 715 O O . VAL A 1 90 ? 6.684 26.478 39.705 1.00 23.50 90 VAL A O 1
ATOM 719 N N . THR A 1 91 ? 4.944 27.907 39.674 1.00 23.99 91 THR A N 1
ATOM 720 C CA . THR A 1 91 ? 4.416 27.422 38.408 1.00 18.69 91 THR A CA 1
ATOM 721 C C . THR A 1 91 ? 4.974 28.235 37.237 1.00 12.92 91 THR A C 1
ATOM 722 O O . THR A 1 91 ? 5.539 27.685 36.293 1.00 16.13 91 THR A O 1
ATOM 726 N N . ALA A 1 92 ? 4.852 29.556 37.336 1.00 17.36 92 ALA A N 1
ATOM 727 C CA . ALA A 1 92 ? 5.275 30.446 36.262 1.00 17.59 92 ALA A CA 1
ATOM 728 C C . ALA A 1 92 ? 6.706 30.240 35.783 1.00 18.21 92 ALA A C 1
ATOM 729 O O . ALA A 1 92 ? 6.955 30.213 34.583 1.00 12.88 92 ALA A O 1
ATOM 731 N N . ASN A 1 93 ? 7.645 30.081 36.713 1.00 16.79 93 ASN A N 1
ATOM 732 C CA . ASN A 1 93 ? 9.054 29.890 36.356 1.00 16.48 93 ASN A CA 1
ATOM 733 C C . ASN A 1 93 ? 9.301 28.569 35.611 1.00 20.43 93 ASN A C 1
ATOM 734 O O . ASN A 1 93 ? 10.116 28.502 34.680 1.00 17.96 93 ASN A O 1
ATOM 739 N N . TYR A 1 94 ? 8.603 27.521 36.039 1.00 18.35 94 TYR A N 1
ATOM 740 C CA . TYR A 1 94 ? 8.677 26.203 35.397 1.00 15.33 94 TYR A CA 1
ATOM 741 C C . TYR A 1 94 ? 8.132 26.296 33.961 1.00 14.03 94 TYR A C 1
ATOM 742 O O . TYR A 1 94 ? 8.761 25.809 33.020 1.00 15.07 94 TYR A O 1
ATOM 751 N N . VAL A 1 95 ? 6.966 26.915 33.789 1.00 16.21 95 VAL A N 1
ATOM 752 C CA . VAL A 1 95 ? 6.408 27.068 32.448 1.00 12.17 95 VAL A CA 1
ATOM 753 C C . VAL A 1 95 ? 7.311 27.963 31.574 1.00 15.12 95 VAL A C 1
ATOM 754 O O . VAL A 1 95 ? 7.505 27.677 30.391 1.00 15.15 95 VAL A O 1
ATOM 758 N N . ALA A 1 96 ? 7.871 29.026 32.153 1.00 12.96 96 ALA A N 1
ATOM 759 C CA . ALA A 1 96 ? 8.750 29.916 31.387 1.00 14.79 96 ALA A CA 1
ATOM 760 C C . ALA A 1 96 ? 9.974 29.152 30.893 1.00 14.78 96 ALA A C 1
ATOM 761 O O . ALA A 1 96 ? 10.443 29.357 29.769 1.00 17.88 96 ALA A O 1
ATOM 763 N N . ARG A 1 97 ? 10.484 28.258 31.730 1.00 15.86 97 ARG A N 1
ATOM 764 C CA . ARG A 1 97 ? 11.657 27.482 31.354 1.00 17.18 97 ARG A CA 1
ATOM 765 C C . ARG A 1 97 ? 11.337 26.648 30.129 1.00 19.79 97 ARG A C 1
ATOM 766 O O . ARG A 1 97 ? 12.133 26.562 29.198 1.00 15.43 97 ARG A O 1
ATOM 774 N N . HIS A 1 98 ? 10.157 26.044 30.115 1.00 20.02 98 HIS A N 1
ATOM 775 C CA . HIS A 1 98 ? 9.786 25.237 28.967 1.00 22.76 98 HIS A CA 1
ATOM 776 C C . HIS A 1 98 ? 9.497 26.016 27.690 1.00 20.26 98 HIS A C 1
ATOM 777 O O . HIS A 1 98 ? 9.825 25.553 26.597 1.00 18.99 98 HIS A O 1
ATOM 784 N N . LEU A 1 99 ? 8.911 27.204 27.818 1.00 14.64 99 LEU A N 1
ATOM 785 C CA . LEU A 1 99 ? 8.577 28.010 26.645 1.00 14.10 99 LEU A CA 1
ATOM 786 C C . LEU A 1 99 ? 9.803 28.666 26.038 1.00 11.65 99 LEU A C 1
ATOM 787 O O . LEU A 1 99 ? 9.838 28.932 24.839 1.00 15.07 99 LEU A O 1
ATOM 792 N N . LYS A 1 100 ? 10.800 28.930 26.877 1.00 13.79 100 LYS A N 1
ATOM 793 C CA . LYS A 1 100 ? 12.039 29.575 26.449 1.00 14.59 100 LYS A CA 1
ATOM 794 C C . LYS A 1 100 ? 11.854 31.002 25.955 1.00 9.58 100 LYS A C 1
ATOM 795 O O . LYS A 1 100 ? 12.724 31.548 25.289 1.00 13.61 100 LYS A O 1
ATOM 801 N N . ILE A 1 101 ? 10.717 31.600 26.258 1.00 13.38 101 ILE A N 1
ATOM 802 C CA . ILE A 1 101 ? 10.471 32.967 25.839 1.00 10.99 101 ILE A CA 1
ATOM 803 C C . ILE A 1 101 ? 11.093 33.900 26.869 1.00 14.22 101 ILE A C 1
ATOM 804 O O . ILE A 1 101 ? 11.063 33.608 28.066 1.00 11.95 101 ILE A O 1
ATOM 809 N N . PRO A 1 102 ? 11.715 35.013 26.418 1.00 12.57 102 PRO A N 1
ATOM 810 C CA . PRO A 1 102 ? 12.322 35.973 27.363 1.00 12.71 102 PRO A CA 1
ATOM 811 C C . PRO A 1 102 ? 11.216 36.260 28.404 1.00 10.81 102 PRO A C 1
ATOM 812 O O . PRO A 1 102 ? 10.060 36.531 28.050 1.00 11.78 102 PRO A O 1
ATOM 816 N N . PHE A 1 103 ? 11.619 36.271 29.668 1.00 9.83 103 PHE A N 1
ATOM 817 C CA . PHE A 1 103 ? 10.680 36.266 30.776 1.00 9.83 103 PHE A CA 1
ATOM 818 C C . PHE A 1 103 ? 10.789 37.351 31.811 1.00 11.53 103 PHE A C 1
ATOM 819 O O . PHE A 1 103 ? 11.859 37.557 32.391 1.00 13.94 103 PHE A O 1
ATOM 827 N N . LEU A 1 104 ? 9.680 38.052 32.028 1.00 11.08 104 LEU A N 1
ATOM 828 C CA . LEU A 1 104 ? 9.596 39.110 33.053 1.00 12.90 104 LEU A CA 1
ATOM 829 C C . LEU A 1 104 ? 8.677 38.545 34.139 1.00 13.99 104 LEU A C 1
ATOM 830 O O . LEU A 1 104 ? 7.474 38.403 33.954 1.00 13.60 104 LEU A O 1
ATOM 835 N N . CYS A 1 105 ? 9.275 38.272 35.289 1.00 13.05 105 CYS A N 1
ATOM 836 C CA . CYS A 1 105 ? 8.606 37.563 36.380 1.00 13.06 105 CYS A CA 1
ATOM 837 C C . CYS A 1 105 ? 7.903 38.496 37.338 1.00 16.06 105 CYS A C 1
ATOM 838 O O . CYS A 1 105 ? 8.545 39.323 37.978 1.00 17.58 105 CYS A O 1
ATOM 841 N N . LEU A 1 106 ? 6.587 38.354 37.465 1.00 12.39 106 LEU A N 1
ATOM 842 C CA . LEU A 1 106 ? 5.834 39.293 38.290 1.00 12.43 106 LEU A CA 1
ATOM 843 C C . LEU A 1 106 ? 5.442 38.713 39.614 1.00 16.47 106 LEU A C 1
ATOM 844 O O . LEU A 1 106 ? 5.359 37.493 39.760 1.00 12.63 106 LEU A O 1
ATOM 849 N N . PHE A 1 107 ? 5.193 39.571 40.596 1.00 15.88 107 PHE A N 1
ATOM 850 C CA . PHE A 1 107 ? 4.867 39.034 41.906 1.00 20.04 107 PHE A CA 1
ATOM 851 C C . PHE A 1 107 ? 3.427 38.624 41.944 1.00 29.97 107 PHE A C 1
ATOM 852 O O . PHE A 1 107 ? 2.529 39.375 41.552 1.00 34.46 107 PHE A O 1
ATOM 860 N N . GLY A 1 108 ? 3.238 37.412 42.445 1.00 35.85 108 GLY A N 1
ATOM 861 C CA . GLY A 1 108 ? 1.937 36.809 42.484 1.00 33.95 108 GLY A CA 1
ATOM 862 C C . GLY A 1 108 ? 0.964 37.310 43.504 1.00 42.16 108 GLY A C 1
ATOM 863 O O . GLY A 1 108 ? 1.114 37.084 44.701 1.00 40.34 108 GLY A O 1
ATOM 864 N N . ALA A 1 109 ? -0.035 38.017 43.009 1.00 38.08 109 ALA A N 1
ATOM 865 C CA . ALA A 1 109 ? -1.102 38.536 43.835 1.00 27.99 109 ALA A CA 1
ATOM 866 C C . ALA A 1 109 ? -2.266 38.360 42.895 1.00 21.30 109 ALA A C 1
ATOM 867 O O . ALA A 1 109 ? -2.055 38.119 41.710 1.00 25.80 109 ALA A O 1
ATOM 869 N N . CYS A 1 110 ? -3.491 38.480 43.388 1.00 16.47 110 CYS A N 1
ATOM 870 C CA . CYS A 1 110 ? -4.627 38.360 42.483 1.00 19.75 110 CYS A CA 1
ATOM 871 C C . CYS A 1 110 ? -4.708 39.512 41.467 1.00 14.68 110 CYS A C 1
ATOM 872 O O . CYS A 1 110 ? -5.491 39.460 40.513 1.00 13.47 110 CYS A O 1
ATOM 875 N N . SER A 1 111 ? -3.907 40.552 41.662 1.00 13.24 111 SER A N 1
ATOM 876 C CA . SER A 1 111 ? -3.912 41.673 40.719 1.00 21.11 111 SER A CA 1
ATOM 877 C C . SER A 1 111 ? -3.016 41.372 39.503 1.00 14.95 111 SER A C 1
ATOM 878 O O . SER A 1 111 ? -3.024 42.110 38.514 1.00 12.30 111 SER A O 1
ATOM 881 N N . THR A 1 112 ? -2.265 40.277 39.573 1.00 14.17 112 THR A N 1
ATOM 882 C CA . THR A 1 112 ? -1.298 39.941 38.527 1.00 14.89 112 THR A CA 1
ATOM 883 C C . THR A 1 112 ? -1.859 39.739 37.134 1.00 11.68 112 THR A C 1
ATOM 884 O O . THR A 1 112 ? -1.184 40.032 36.147 1.00 14.71 112 THR A O 1
ATOM 888 N N . SER A 1 113 ? -3.096 39.257 37.051 1.00 15.21 113 SER A N 1
ATOM 889 C CA . SER A 1 113 ? -3.748 39.049 35.760 1.00 17.57 113 SER A CA 1
ATOM 890 C C . SER A 1 113 ? -3.771 40.343 34.938 1.00 21.01 113 SER A C 1
ATOM 891 O O . SER A 1 113 ? -3.445 40.326 33.746 1.00 19.80 113 SER A O 1
ATOM 902 N N . GLU A 1 115 ? -1.985 43.194 35.887 1.00 11.41 115 GLU A N 1
ATOM 903 C CA . GLU A 1 115 ? -0.655 43.791 35.891 1.00 9.37 115 GLU A CA 1
ATOM 904 C C . GLU A 1 115 ? 0.118 43.284 34.660 1.00 14.55 115 GLU A C 1
ATOM 905 O O . GLU A 1 115 ? 0.740 44.069 33.945 1.00 13.85 115 GLU A O 1
ATOM 911 N N . SER A 1 116 ? 0.025 41.981 34.393 1.00 11.87 116 SER A N 1
ATOM 912 C CA . SER A 1 116 ? 0.762 41.358 33.291 1.00 10.98 116 SER A CA 1
ATOM 913 C C . SER A 1 116 ? 0.289 41.845 31.931 1.00 9.41 116 SER A C 1
ATOM 914 O O . SER A 1 116 ? 1.093 42.006 31.006 1.00 11.54 116 SER A O 1
ATOM 917 N N . ILE A 1 117 ? -1.016 42.063 31.799 1.00 7.31 117 ILE A N 1
ATOM 918 C CA . ILE A 1 117 ? -1.557 42.599 30.547 1.00 9.50 117 ILE A CA 1
ATOM 919 C C . ILE A 1 117 ? -1.160 44.076 30.376 1.00 11.89 117 ILE A C 1
ATOM 920 O O . ILE A 1 117 ? -0.812 44.494 29.274 1.00 12.20 117 ILE A O 1
ATOM 925 N N . ALA A 1 118 ? -1.188 44.856 31.455 1.00 13.58 118 ALA A N 1
ATOM 926 C CA . ALA A 1 118 ? -0.797 46.268 31.378 1.00 13.85 118 ALA A CA 1
ATOM 927 C C . ALA A 1 118 ? 0.649 46.418 30.901 1.00 11.49 118 ALA A C 1
ATOM 928 O O . ALA A 1 118 ? 0.931 47.177 29.969 1.00 11.57 118 ALA A O 1
ATOM 930 N N . ILE A 1 119 ? 1.566 45.682 31.523 1.00 12.30 119 ILE A N 1
ATOM 931 C CA . ILE A 1 119 ? 2.967 45.776 31.128 1.00 10.20 119 ILE A CA 1
ATOM 932 C C . ILE A 1 119 ? 3.164 45.276 29.698 1.00 11.30 119 ILE A C 1
ATOM 933 O O . ILE A 1 119 ? 3.860 45.919 28.908 1.00 10.21 119 ILE A O 1
ATOM 938 N N . SER A 1 120 ? 2.554 44.137 29.370 1.00 6.76 120 SER A N 1
ATOM 939 C CA . SER A 1 120 ? 2.624 43.578 28.023 1.00 10.54 120 SER A CA 1
ATOM 940 C C . SER A 1 120 ? 2.148 44.613 26.997 1.00 11.79 120 SER A C 1
ATOM 941 O O . SER A 1 120 ? 2.743 44.761 25.919 1.00 10.38 120 SER A O 1
ATOM 944 N N . SER A 1 121 ? 1.073 45.322 27.340 1.00 10.93 121 SER A N 1
ATOM 945 C CA . SER A 1 121 ? 0.504 46.317 26.440 1.00 12.76 121 SER A CA 1
ATOM 946 C C . SER A 1 121 ? 1.461 47.484 26.212 1.00 14.87 121 SER A C 1
ATOM 947 O O . SER A 1 121 ? 1.628 47.936 25.077 1.00 13.36 121 SER A O 1
ATOM 950 N N . ALA A 1 122 ? 2.094 47.960 27.280 1.00 11.27 122 ALA A N 1
ATOM 951 C CA . ALA A 1 122 ? 3.060 49.056 27.179 1.00 11.14 122 ALA A CA 1
ATOM 952 C C . ALA A 1 122 ? 4.260 48.656 26.318 1.00 16.43 122 ALA A C 1
ATOM 953 O O . ALA A 1 122 ? 4.744 49.453 25.513 1.00 16.39 122 ALA A O 1
ATOM 955 N N . LEU A 1 123 ? 4.727 47.415 26.481 1.00 14.37 123 LEU A N 1
ATOM 956 C CA . LEU A 1 123 ? 5.888 46.923 25.734 1.00 12.36 123 LEU A CA 1
ATOM 957 C C . LEU A 1 123 ? 5.588 46.783 24.243 1.00 14.31 123 LEU A C 1
ATOM 958 O O . LEU A 1 123 ? 6.414 47.118 23.387 1.00 15.87 123 LEU A O 1
ATOM 963 N N . ILE A 1 124 ? 4.412 46.268 23.930 1.00 12.65 124 ILE A N 1
ATOM 964 C CA . ILE A 1 124 ? 4.025 46.171 22.538 1.00 12.95 124 ILE A CA 1
ATOM 965 C C . ILE A 1 124 ? 3.792 47.576 21.960 1.00 12.64 124 ILE A C 1
ATOM 966 O O . ILE A 1 124 ? 4.264 47.887 20.868 1.00 14.30 124 ILE A O 1
ATOM 971 N N . ASP A 1 125 ? 3.103 48.438 22.702 1.00 14.73 125 ASP A N 1
ATOM 972 C CA . ASP A 1 125 ? 2.785 49.761 22.171 1.00 19.82 125 ASP A CA 1
ATOM 973 C C . ASP A 1 125 ? 4.026 50.627 22.044 1.00 19.74 125 ASP A C 1
ATOM 974 O O . ASP A 1 125 ? 4.088 51.524 21.202 1.00 14.89 125 ASP A O 1
ATOM 979 N N . GLY A 1 126 ? 5.017 50.330 22.879 1.00 15.30 126 GLY A N 1
ATOM 980 C CA . GLY A 1 126 ? 6.271 51.066 22.868 1.00 19.95 126 GLY A CA 1
ATOM 981 C C . GLY A 1 126 ? 7.308 50.552 21.878 1.00 18.72 126 GLY A C 1
ATOM 982 O O . GLY A 1 126 ? 8.405 51.103 21.796 1.00 16.63 126 GLY A O 1
ATOM 983 N N . GLY A 1 127 ? 6.966 49.497 21.138 1.00 16.92 127 GLY A N 1
ATOM 984 C CA . GLY A 1 127 ? 7.878 48.938 20.148 1.00 20.26 127 GLY A CA 1
ATOM 985 C C . GLY A 1 127 ? 8.942 47.984 20.671 1.00 17.51 127 GLY A C 1
ATOM 986 O O . GLY A 1 127 ? 9.938 47.725 19.983 1.00 12.95 127 GLY A O 1
ATOM 987 N N . PHE A 1 128 ? 8.741 47.443 21.873 1.00 12.35 128 PHE A N 1
ATOM 988 C CA . PHE A 1 128 ? 9.715 46.519 22.459 1.00 12.23 128 PHE A CA 1
ATOM 989 C C . PHE A 1 128 ? 9.402 45.039 22.249 1.00 14.03 128 PHE A C 1
ATOM 990 O O . PHE A 1 128 ? 10.237 44.175 22.521 1.00 13.09 128 PHE A O 1
ATOM 998 N N . ALA A 1 129 ? 8.197 44.749 21.773 1.00 13.42 129 ALA A N 1
ATOM 999 C CA . ALA A 1 129 ? 7.796 43.378 21.502 1.00 14.78 129 ALA A CA 1
ATOM 1000 C C . ALA A 1 129 ? 6.765 43.360 20.372 1.00 10.86 129 ALA A C 1
ATOM 1001 O O . ALA A 1 129 ? 5.986 44.301 20.226 1.00 11.61 129 ALA A O 1
ATOM 1003 N N . LYS A 1 130 ? 6.793 42.317 19.542 1.00 9.88 130 LYS A N 1
ATOM 1004 C CA . LYS A 1 130 ? 5.794 42.181 18.469 1.00 14.13 130 LYS A CA 1
ATOM 1005 C C . LYS A 1 130 ? 4.576 41.434 19.058 1.00 16.13 130 LYS A C 1
ATOM 1006 O O . LYS A 1 130 ? 3.437 41.856 18.878 1.00 13.63 130 LYS A O 1
ATOM 1012 N N . ARG A 1 131 ? 4.825 40.338 19.765 1.00 13.56 131 ARG A N 1
ATOM 1013 C CA . ARG A 1 131 ? 3.762 39.600 20.429 1.00 14.79 131 ARG A CA 1
ATOM 1014 C C . ARG A 1 131 ? 4.157 39.335 21.879 1.00 13.76 131 ARG A C 1
ATOM 1015 O O . ARG A 1 131 ? 5.321 39.020 22.163 1.00 11.47 131 ARG A O 1
ATOM 1023 N N . ALA A 1 132 ? 3.189 39.452 22.783 1.00 13.17 132 ALA A N 1
ATOM 1024 C CA . ALA A 1 132 ? 3.426 39.115 24.175 1.00 13.97 132 ALA A CA 1
ATOM 1025 C C . ALA A 1 132 ? 2.449 38.022 24.613 1.00 13.72 132 ALA A C 1
ATOM 1026 O O . ALA A 1 132 ? 1.337 37.905 24.087 1.00 12.00 132 ALA A O 1
ATOM 1028 N N . LEU A 1 133 ? 2.923 37.200 25.541 1.00 9.14 133 LEU A N 1
ATOM 1029 C CA . LEU A 1 133 ? 2.116 36.182 26.182 1.00 10.46 133 LEU A CA 1
ATOM 1030 C C . LEU A 1 133 ? 2.043 36.573 27.679 1.00 11.94 133 LEU A C 1
ATOM 1031 O O . LEU A 1 133 ? 3.074 36.836 28.306 1.00 12.65 133 LEU A O 1
ATOM 1036 N N . ALA A 1 134 ? 0.828 36.642 28.228 1.00 7.78 134 ALA A N 1
ATOM 1037 C CA . ALA A 1 134 ? 0.639 36.947 29.654 1.00 12.33 134 ALA A CA 1
ATOM 1038 C C . ALA A 1 134 ? -0.160 35.812 30.279 1.00 12.91 134 ALA A C 1
ATOM 1039 O O . ALA A 1 134 ? -1.150 35.372 29.706 1.00 13.01 134 ALA A O 1
ATOM 1041 N N . ALA A 1 135 ? 0.261 35.353 31.455 1.00 10.20 135 ALA A N 1
ATOM 1042 C CA . ALA A 1 135 ? -0.415 34.245 32.127 1.00 12.65 135 ALA A CA 1
ATOM 1043 C C . ALA A 1 135 ? -0.266 34.251 33.647 1.00 11.43 135 ALA A C 1
ATOM 1044 O O . ALA A 1 135 ? 0.738 34.710 34.199 1.00 12.01 135 ALA A O 1
ATOM 1046 N N . THR A 1 136 ? -1.285 33.735 34.322 1.00 12.28 136 THR A N 1
ATOM 1047 C CA . THR A 1 136 ? -1.248 33.616 35.770 1.00 11.88 136 THR A CA 1
ATOM 1048 C C . THR A 1 136 ? -1.974 32.325 36.112 1.00 13.63 136 THR A C 1
ATOM 1049 O O . THR A 1 136 ? -2.725 31.798 35.295 1.00 13.22 136 THR A O 1
ATOM 1053 N N . SER A 1 137 ? -1.747 31.809 37.310 1.00 11.53 137 SER A N 1
ATOM 1054 C CA . SER A 1 137 ? -2.447 30.605 37.722 1.00 11.67 137 SER A CA 1
ATOM 1055 C C . SER A 1 137 ? -2.663 30.585 39.220 1.00 15.44 137 SER A C 1
ATOM 1056 O O . SER A 1 137 ? -2.037 31.338 39.963 1.00 16.34 137 SER A O 1
ATOM 1059 N N . SER A 1 138 ? -3.583 29.731 39.645 1.00 16.21 138 SER A N 1
ATOM 1060 C CA . SER A 1 138 ? -3.807 29.497 41.061 1.00 20.85 138 SER A CA 1
ATOM 1061 C C . SER A 1 138 ? -4.367 28.079 41.224 1.00 21.96 138 SER A C 1
ATOM 1062 O O . SER A 1 138 ? -4.887 27.493 40.275 1.00 18.09 138 SER A O 1
ATOM 1065 N N . HIS A 1 139 ? -4.226 27.515 42.419 1.00 20.32 139 HIS A N 1
ATOM 1066 C CA . HIS A 1 139 ? -4.778 26.191 42.692 1.00 23.52 139 HIS A CA 1
ATOM 1067 C C . HIS A 1 139 ? -5.299 26.169 44.134 1.00 27.73 139 HIS A C 1
ATOM 1068 O O . HIS A 1 139 ? -4.535 26.366 45.081 1.00 25.10 139 HIS A O 1
ATOM 1075 N N . ASN A 1 140 ? -6.596 25.932 44.297 1.00 29.20 140 ASN A N 1
ATOM 1076 C CA . ASN A 1 140 ? -7.197 25.927 45.624 1.00 33.98 140 ASN A CA 1
ATOM 1077 C C . ASN A 1 140 ? -6.462 25.059 46.637 1.00 32.59 140 ASN A C 1
ATOM 1078 O O . ASN A 1 140 ? -6.382 25.410 47.812 1.00 39.82 140 ASN A O 1
ATOM 1083 N N . ALA A 1 141 ? -5.897 23.952 46.168 1.00 34.24 141 ALA A N 1
ATOM 1084 C CA . ALA A 1 141 ? -5.222 22.998 47.043 1.00 42.18 141 ALA A CA 1
ATOM 1085 C C . ALA A 1 141 ? -3.986 23.514 47.752 1.00 46.66 141 ALA A C 1
ATOM 1086 O O . ALA A 1 141 ? -3.572 22.955 48.769 1.00 46.95 141 ALA A O 1
ATOM 1088 N N . THR A 1 142 ? -3.396 24.579 47.225 1.00 45.44 142 THR A N 1
ATOM 1089 C CA . THR A 1 142 ? -2.168 25.107 47.803 1.00 39.92 142 THR A CA 1
ATOM 1090 C C . THR A 1 142 ? -2.296 26.556 48.226 1.00 44.12 142 THR A C 1
ATOM 1091 O O . THR A 1 142 ? -1.324 27.177 48.656 1.00 44.99 142 THR A O 1
ATOM 1095 N N . ALA A 1 143 ? -3.513 27.078 48.137 1.00 48.48 143 ALA A N 1
ATOM 1096 C CA . ALA A 1 143 ? -3.786 28.464 48.496 1.00 58.36 143 ALA A CA 1
ATOM 1097 C C . ALA A 1 143 ? -3.588 28.737 49.982 1.00 63.55 143 ALA A C 1
ATOM 1098 O O . ALA A 1 143 ? -3.502 29.894 50.398 1.00 64.88 143 ALA A O 1
ATOM 1100 N N . GLU A 1 144 ? -3.510 27.673 50.775 1.00 67.18 144 GLU A N 1
ATOM 1101 C CA . GLU A 1 144 ? -3.343 27.804 52.219 1.00 67.20 144 GLU A CA 1
ATOM 1102 C C . GLU A 1 144 ? -1.962 28.315 52.615 1.00 65.58 144 GLU A C 1
ATOM 1103 O O . GLU A 1 144 ? -1.805 28.927 53.675 1.00 61.07 144 GLU A O 1
ATOM 1105 N N . ARG A 1 145 ? -0.977 28.079 51.750 1.00 68.02 145 ARG A N 1
ATOM 1106 C CA . ARG A 1 145 ? 0.394 28.477 52.019 1.00 67.61 145 ARG A CA 1
ATOM 1107 C C . ARG A 1 145 ? 0.632 29.975 52.081 1.00 67.27 145 ARG A C 1
ATOM 1108 O O . ARG A 1 145 ? 1.498 30.521 51.397 1.00 66.22 145 ARG A O 1
ATOM 1110 N N . GLN A 1 146 ? -0.187 30.636 52.895 1.00 70.33 146 GLN A N 1
ATOM 1111 C CA . GLN A 1 146 ? -0.057 32.079 53.198 1.00 71.84 146 GLN A CA 1
ATOM 1112 C C . GLN A 1 146 ? -0.614 32.089 54.626 1.00 73.99 146 GLN A C 1
ATOM 1113 O O . GLN A 1 146 ? -1.811 32.270 54.849 1.00 72.66 146 GLN A O 1
ATOM 1119 N N . PHE A 1 147 ? 0.325 31.936 55.560 1.00 73.86 147 PHE A N 1
ATOM 1120 C CA . PHE A 1 147 ? 0.061 31.662 56.976 1.00 71.39 147 PHE A CA 1
ATOM 1121 C C . PHE A 1 147 ? 0.037 30.100 57.026 1.00 60.48 147 PHE A C 1
ATOM 1122 O O . PHE A 1 147 ? 0.865 29.434 56.382 1.00 57.58 147 PHE A O 1
ATOM 1124 N N . THR A 1 164 ? -10.567 30.290 46.613 1.00 53.66 164 THR A N 1
ATOM 1125 C CA . THR A 1 164 ? -9.583 30.396 45.546 1.00 48.96 164 THR A CA 1
ATOM 1126 C C . THR A 1 164 ? -9.912 29.554 44.318 1.00 41.72 164 THR A C 1
ATOM 1127 O O . THR A 1 164 ? -10.072 28.339 44.413 1.00 37.18 164 THR A O 1
ATOM 1131 N N . VAL A 1 165 ? -10.006 30.197 43.164 1.00 38.57 165 VAL A N 1
ATOM 1132 C CA . VAL A 1 165 ? -10.248 29.462 41.940 1.00 35.27 165 VAL A CA 1
ATOM 1133 C C . VAL A 1 165 ? -9.094 28.497 41.630 1.00 27.17 165 VAL A C 1
ATOM 1134 O O . VAL A 1 165 ? -7.948 28.730 42.016 1.00 27.58 165 VAL A O 1
ATOM 1138 N N . THR A 1 166 ? -9.428 27.369 41.007 1.00 27.49 166 THR A N 1
ATOM 1139 C CA . THR A 1 166 ? -8.400 26.432 40.552 1.00 20.13 166 THR A CA 1
ATOM 1140 C C . THR A 1 166 ? -8.372 26.589 39.028 1.00 17.06 166 THR A C 1
ATOM 1141 O O . THR A 1 166 ? -9.291 26.164 38.334 1.00 17.43 166 THR A O 1
ATOM 1145 N N . GLY A 1 167 ? -7.316 27.220 38.520 1.00 18.51 167 GLY A N 1
ATOM 1146 C CA . GLY A 1 167 ? -7.218 27.445 37.090 1.00 17.91 167 GLY A CA 1
ATOM 1147 C C . GLY A 1 167 ? -6.090 28.368 36.664 1.00 20.24 167 GLY A C 1
ATOM 1148 O O . GLY A 1 167 ? -5.256 28.799 37.466 1.00 15.06 167 GLY A O 1
ATOM 1149 N N . SER A 1 168 ? -6.064 28.649 35.371 1.00 16.05 168 SER A N 1
ATOM 1150 C CA . SER A 1 168 ? -5.071 29.528 34.798 1.00 15.30 168 SER A CA 1
ATOM 1151 C C . SER A 1 168 ? -5.639 30.143 33.526 1.00 12.84 168 SER A C 1
ATOM 1152 O O . SER A 1 168 ? -6.406 29.498 32.795 1.00 10.92 168 SER A O 1
ATOM 1155 N N . GLY A 1 169 ? -5.293 31.408 33.303 1.00 11.13 169 GLY A N 1
ATOM 1156 C CA . GLY A 1 169 ? -5.686 32.088 32.083 1.00 12.28 169 GLY A CA 1
ATOM 1157 C C . GLY A 1 169 ? -4.456 32.661 31.381 1.00 8.92 169 GLY A C 1
ATOM 1158 O O . GLY A 1 169 ? -3.539 33.155 32.033 1.00 13.67 169 GLY A O 1
ATOM 1159 N N . ALA A 1 170 ? -4.436 32.604 30.056 1.00 10.21 170 ALA A N 1
ATOM 1160 C CA . ALA A 1 170 ? -3.329 33.155 29.296 1.00 11.27 170 ALA A CA 1
ATOM 1161 C C . ALA A 1 170 ? -3.870 33.947 28.116 1.00 13.42 170 ALA A C 1
ATOM 1162 O O . ALA A 1 170 ? -4.940 33.641 27.606 1.00 11.69 170 ALA A O 1
ATOM 1164 N N . VAL A 1 171 ? -3.152 34.987 27.710 1.00 12.66 171 VAL A N 1
ATOM 1165 C CA . VAL A 1 171 ? -3.552 35.739 26.533 1.00 12.65 171 VAL A CA 1
ATOM 1166 C C . VAL A 1 171 ? -2.353 36.050 25.647 1.00 13.72 171 VAL A C 1
ATOM 1167 O O . VAL A 1 171 ? -1.231 36.210 26.129 1.00 11.60 171 VAL A O 1
ATOM 1171 N N . VAL A 1 172 ? -2.608 36.117 24.346 1.00 13.67 172 VAL A N 1
ATOM 1172 C CA . VAL A 1 172 ? -1.594 36.509 23.373 1.00 10.43 172 VAL A CA 1
ATOM 1173 C C . VAL A 1 172 ? -2.026 37.900 22.885 1.00 12.43 172 VAL A C 1
ATOM 1174 O O . VAL A 1 172 ? -3.180 38.109 22.495 1.00 13.02 172 VAL A O 1
ATOM 1178 N N . LEU A 1 173 ? -1.096 38.843 22.903 1.00 11.95 173 LEU A N 1
ATOM 1179 C CA . LEU A 1 173 ? -1.408 40.198 22.485 1.00 10.21 173 LEU A CA 1
ATOM 1180 C C . LEU A 1 173 ? -0.459 40.623 21.391 1.00 10.77 173 LEU A C 1
ATOM 1181 O O . LEU A 1 173 ? 0.681 40.175 21.350 1.00 14.38 173 LEU A O 1
ATOM 1186 N N . SER A 1 174 ? -0.929 41.480 20.498 1.00 11.05 174 SER A N 1
ATOM 1187 C CA . SER A 1 174 ? -0.058 41.999 19.457 1.00 16.18 174 SER A CA 1
ATOM 1188 C C . SER A 1 174 ? -0.733 43.183 18.776 1.00 17.13 174 SER A C 1
ATOM 1189 O O . SER A 1 174 ? -1.825 43.596 19.179 1.00 15.47 174 SER A O 1
ATOM 1192 N N . GLN A 1 175 ? -0.078 43.747 17.764 1.00 13.06 175 GLN A N 1
ATOM 1193 C CA . GLN A 1 175 ? -0.661 44.875 17.034 1.00 10.99 175 GLN A CA 1
ATOM 1194 C C . GLN A 1 175 ? -1.488 44.376 15.860 1.00 15.23 175 GLN A C 1
ATOM 1195 O O . GLN A 1 175 ? -2.067 45.163 15.118 1.00 18.46 175 GLN A O 1
ATOM 1201 N N . GLN A 1 176 ? -1.523 43.057 15.689 1.00 15.75 176 GLN A N 1
ATOM 1202 C CA . GLN A 1 176 ? -2.269 42.428 14.602 1.00 23.20 176 GLN A CA 1
ATOM 1203 C C . GLN A 1 176 ? -3.749 42.354 14.995 1.00 16.48 176 GLN A C 1
ATOM 1204 O O . GLN A 1 176 ? -4.097 41.922 16.092 1.00 14.21 176 GLN A O 1
ATOM 1210 N N . PRO A 1 177 ? -4.640 42.778 14.077 1.00 19.75 177 PRO A N 1
ATOM 1211 C CA . PRO A 1 177 ? -6.084 42.773 14.334 1.00 18.13 177 PRO A CA 1
ATOM 1212 C C . PRO A 1 177 ? -6.677 41.540 14.970 1.00 21.09 177 PRO A C 1
ATOM 1213 O O . PRO A 1 177 ? -6.413 40.427 14.527 1.00 19.73 177 PRO A O 1
ATOM 1217 N N . GLY A 1 178 ? -7.462 41.763 16.025 1.00 21.05 178 GLY A N 1
ATOM 1218 C CA . GLY A 1 178 ? -8.165 40.689 16.710 1.00 19.68 178 GLY A CA 1
ATOM 1219 C C . GLY A 1 178 ? -9.573 41.168 17.060 1.00 25.26 178 GLY A C 1
ATOM 1220 O O . GLY A 1 178 ? -9.931 42.327 16.809 1.00 19.19 178 GLY A O 1
ATOM 1221 N N . GLY A 1 179 ? -10.367 40.283 17.658 1.00 21.75 179 GLY A N 1
ATOM 1222 C CA . GLY A 1 179 ? -11.731 40.637 18.012 1.00 24.53 179 GLY A CA 1
ATOM 1223 C C . GLY A 1 179 ? -11.870 41.648 19.133 1.00 21.73 179 GLY A C 1
ATOM 1224 O O . GLY A 1 179 ? -12.908 42.298 19.277 1.00 20.48 179 GLY A O 1
ATOM 1225 N N . ILE A 1 180 ? -10.804 41.824 19.899 1.00 17.76 180 ILE A N 1
ATOM 1226 C CA . ILE A 1 180 ? -10.840 42.698 21.061 1.00 16.29 180 ILE A CA 1
ATOM 1227 C C . ILE A 1 180 ? -9.639 43.622 21.103 1.00 14.77 180 ILE A C 1
ATOM 1228 O O . ILE A 1 180 ? -8.512 43.170 20.921 1.00 17.02 180 ILE A O 1
ATOM 1233 N N . LYS A 1 181 ? -9.878 44.909 21.325 1.00 16.79 181 LYS A N 1
ATOM 1234 C CA . LYS A 1 181 ? -8.784 45.869 21.418 1.00 20.41 181 LYS A CA 1
ATOM 1235 C C . LYS A 1 181 ? -8.529 46.219 22.879 1.00 14.58 181 LYS A C 1
ATOM 1236 O O . LYS A 1 181 ? -9.438 46.151 23.706 1.00 16.68 181 LYS A O 1
ATOM 1242 N N . ILE A 1 182 ? -7.285 46.578 23.187 1.00 12.94 182 ILE A N 1
ATOM 1243 C CA . ILE A 1 182 ? -6.961 47.093 24.524 1.00 11.41 182 ILE A CA 1
ATOM 1244 C C . ILE A 1 182 ? -6.721 48.606 24.301 1.00 10.82 182 ILE A C 1
ATOM 1245 O O . ILE A 1 182 ? -5.887 48.985 23.486 1.00 13.89 182 ILE A O 1
ATOM 1250 N N . THR A 1 183 ? -7.430 49.466 25.027 1.00 14.43 183 THR A N 1
ATOM 1251 C CA . THR A 1 183 ? -7.278 50.901 24.790 1.00 16.46 183 THR A CA 1
ATOM 1252 C C . THR A 1 183 ? -6.573 51.667 25.899 1.00 16.04 183 THR A C 1
ATOM 1253 O O . THR A 1 183 ? -5.978 52.716 25.656 1.00 18.00 183 THR A O 1
ATOM 1257 N N . SER A 1 184 ? -6.624 51.150 27.115 1.00 10.97 184 SER A N 1
ATOM 1258 C CA . SER A 1 184 ? -5.915 51.797 28.206 1.00 14.72 184 SER A CA 1
ATOM 1259 C C . SER A 1 184 ? -5.733 50.824 29.360 1.00 17.66 184 SER A C 1
ATOM 1260 O O . SER A 1 184 ? -6.337 49.753 29.382 1.00 15.64 184 SER A O 1
ATOM 1263 N N . ALA A 1 185 ? -4.849 51.191 30.279 1.00 11.59 185 ALA A N 1
ATOM 1264 C CA . ALA A 1 185 ? -4.640 50.432 31.499 1.00 13.80 185 ALA A CA 1
ATOM 1265 C C . ALA A 1 185 ? -4.347 51.459 32.601 1.00 21.37 185 ALA A C 1
ATOM 1266 O O . ALA A 1 185 ? -3.782 52.525 32.333 1.00 15.86 185 ALA A O 1
ATOM 1268 N N . THR A 1 186 ? -4.768 51.159 33.826 1.00 15.07 186 THR A N 1
ATOM 1269 C CA . THR A 1 186 ? -4.450 52.034 34.949 1.00 11.43 186 THR A CA 1
ATOM 1270 C C . THR A 1 186 ? -3.684 51.215 35.987 1.00 11.44 186 THR A C 1
ATOM 1271 O O . THR A 1 186 ? -4.161 50.173 36.445 1.00 12.92 186 THR A O 1
ATOM 1275 N N . VAL A 1 187 ? -2.470 51.669 36.308 1.00 13.90 187 VAL A N 1
ATOM 1276 C CA . VAL A 1 187 ? -1.625 51.006 37.302 1.00 13.48 187 VAL A CA 1
ATOM 1277 C C . VAL A 1 187 ? -2.026 51.500 38.684 1.00 16.54 187 VAL A C 1
ATOM 1278 O O . VAL A 1 187 ? -2.119 52.705 38.928 1.00 20.08 187 VAL A O 1
ATOM 1282 N N . GLY A 1 188 ? -2.269 50.563 39.587 1.00 13.82 188 GLY A N 1
ATOM 1283 C CA . GLY A 1 188 ? -2.673 50.963 40.912 1.00 15.43 188 GLY A CA 1
ATOM 1284 C C . GLY A 1 188 ? -1.514 51.256 41.834 1.00 17.40 188 GLY A C 1
ATOM 1285 O O . GLY A 1 188 ? -0.368 50.897 41.545 1.00 16.92 188 GLY A O 1
ATOM 1286 N N . ARG A 1 189 ? -1.814 51.974 42.914 1.00 12.63 189 ARG A N 1
ATOM 1287 C CA . ARG A 1 189 ? -0.828 52.212 43.956 1.00 13.75 189 ARG A CA 1
ATOM 1288 C C . ARG A 1 189 ? -1.291 51.362 45.137 1.00 13.15 189 ARG A C 1
ATOM 1289 O O . ARG A 1 189 ? -2.474 51.019 45.233 1.00 18.90 189 ARG A O 1
ATOM 1297 N N . VAL A 1 190 ? -0.361 51.007 46.020 1.00 12.36 190 VAL A N 1
ATOM 1298 C CA . VAL A 1 190 ? -0.715 50.170 47.150 1.00 15.36 190 VAL A CA 1
ATOM 1299 C C . VAL A 1 190 ? -1.573 50.969 48.125 1.00 25.58 190 VAL A C 1
ATOM 1300 O O . VAL A 1 190 ? -1.278 52.126 48.414 1.00 24.84 190 VAL A O 1
ATOM 1304 N N . ILE A 1 191 ? -2.655 50.351 48.595 1.00 20.23 191 ILE A N 1
ATOM 1305 C CA . ILE A 1 191 ? -3.568 50.973 49.561 1.00 18.72 191 ILE A CA 1
ATOM 1306 C C . ILE A 1 191 ? -3.716 50.029 50.762 1.00 24.30 191 ILE A C 1
ATOM 1307 O O . ILE A 1 191 ? -3.999 48.842 50.604 1.00 18.48 191 ILE A O 1
ATOM 1312 N N . ASP A 1 192 ? -3.518 50.565 51.963 1.00 23.41 192 ASP A N 1
ATOM 1313 C CA . ASP A 1 192 ? -3.600 49.758 53.185 1.00 25.27 192 ASP A CA 1
ATOM 1314 C C . ASP A 1 192 ? -4.256 50.602 54.262 1.00 32.96 192 ASP A C 1
ATOM 1315 O O . ASP A 1 192 ? -3.657 51.553 54.763 1.00 26.78 192 ASP A O 1
ATOM 1320 N N . LEU A 1 193 ? -5.494 50.251 54.607 1.00 34.22 193 LEU A N 1
ATOM 1321 C CA . LEU A 1 193 ? -6.253 51.002 55.596 1.00 32.94 193 LEU A CA 1
ATOM 1322 C C . LEU A 1 193 ? -6.285 50.392 56.987 1.00 40.45 193 LEU A C 1
ATOM 1323 O O . LEU A 1 193 ? -6.959 50.911 57.870 1.00 45.62 193 LEU A O 1
ATOM 1328 N N . GLY A 1 194 ? -5.578 49.279 57.172 1.00 45.15 194 GLY A N 1
ATOM 1329 C CA . GLY A 1 194 ? -5.461 48.694 58.498 1.00 49.06 194 GLY A CA 1
ATOM 1330 C C . GLY A 1 194 ? -5.771 47.228 58.690 1.00 51.35 194 GLY A C 1
ATOM 1331 O O . GLY A 1 194 ? -5.134 46.550 59.496 1.00 52.62 194 GLY A O 1
ATOM 1332 N N . ILE A 1 195 ? -6.746 46.728 57.945 1.00 48.64 195 ILE A N 1
ATOM 1333 C CA . ILE A 1 195 ? -7.176 45.341 58.087 1.00 47.07 195 ILE A CA 1
ATOM 1334 C C . ILE A 1 195 ? -6.033 44.327 58.208 1.00 45.11 195 ILE A C 1
ATOM 1335 O O . ILE A 1 195 ? -5.081 44.347 57.426 1.00 34.35 195 ILE A O 1
ATOM 1340 N N . THR A 1 196 ? -6.132 43.448 59.203 1.00 53.11 196 THR A N 1
ATOM 1341 C CA . THR A 1 196 ? -5.124 42.411 59.432 1.00 60.66 196 THR A CA 1
ATOM 1342 C C . THR A 1 196 ? -5.768 41.025 59.422 1.00 67.62 196 THR A C 1
ATOM 1343 O O . THR A 1 196 ? -5.077 40.006 59.341 1.00 69.67 196 THR A O 1
ATOM 1347 N N . ASP A 1 197 ? -7.094 40.992 59.522 1.00 68.47 197 ASP A N 1
ATOM 1348 C CA . ASP A 1 197 ? -7.825 39.729 59.508 1.00 71.33 197 ASP A CA 1
ATOM 1349 C C . ASP A 1 197 ? -7.672 39.095 58.126 1.00 71.97 197 ASP A C 1
ATOM 1350 O O . ASP A 1 197 ? -8.279 39.541 57.152 1.00 74.15 197 ASP A O 1
ATOM 1355 N N . SER A 1 198 ? -6.853 38.051 58.053 1.00 72.75 198 SER A N 1
ATOM 1356 C CA . SER A 1 198 ? -6.578 37.371 56.791 1.00 75.24 198 SER A CA 1
ATOM 1357 C C . SER A 1 198 ? -7.826 36.824 56.111 1.00 76.90 198 SER A C 1
ATOM 1358 O O . SER A 1 198 ? -7.780 36.408 54.953 1.00 78.46 198 SER A O 1
ATOM 1361 N N . GLN A 1 199 ? -8.942 36.836 56.832 1.00 77.83 199 GLN A N 1
ATOM 1362 C CA . GLN A 1 199 ? -10.202 36.336 56.298 1.00 79.79 199 GLN A CA 1
ATOM 1363 C C . GLN A 1 199 ? -11.134 37.495 55.942 1.00 77.71 199 GLN A C 1
ATOM 1364 O O . GLN A 1 199 ? -12.204 37.292 55.368 1.00 81.00 199 GLN A O 1
ATOM 1370 N N . ASP A 1 200 ? -10.711 38.710 56.283 1.00 69.81 200 ASP A N 1
ATOM 1371 C CA . ASP A 1 200 ? -11.481 39.918 55.977 1.00 61.69 200 ASP A CA 1
ATOM 1372 C C . ASP A 1 200 ? -10.933 40.542 54.684 1.00 53.16 200 ASP A C 1
ATOM 1373 O O . ASP A 1 200 ? -10.857 41.766 54.547 1.00 47.50 200 ASP A O 1
ATOM 1386 N N . GLY A 1 202 ? -12.162 40.977 51.800 1.00 51.16 202 GLY A N 1
ATOM 1387 C CA . GLY A 1 202 ? -13.081 41.848 51.085 1.00 47.77 202 GLY A CA 1
ATOM 1388 C C . GLY A 1 202 ? -12.960 43.302 51.491 1.00 42.56 202 GLY A C 1
ATOM 1389 O O . GLY A 1 202 ? -12.832 44.187 50.641 1.00 40.53 202 GLY A O 1
ATOM 1390 N N . SER A 1 203 ? -12.994 43.547 52.798 1.00 38.63 203 SER A N 1
ATOM 1391 C CA . SER A 1 203 ? -12.885 44.900 53.334 1.00 44.38 203 SER A CA 1
ATOM 1392 C C . SER A 1 203 ? -11.508 45.520 53.098 1.00 40.66 203 SER A C 1
ATOM 1393 O O . SER A 1 203 ? -11.371 46.744 53.079 1.00 35.85 203 SER A O 1
ATOM 1396 N N . ALA A 1 204 ? -10.492 44.682 52.923 1.00 41.69 204 ALA A N 1
ATOM 1397 C CA . ALA A 1 204 ? -9.144 45.187 52.697 1.00 39.97 204 ALA A CA 1
ATOM 1398 C C . ALA A 1 204 ? -8.900 45.567 51.235 1.00 28.94 204 ALA A C 1
ATOM 1399 O O . ALA A 1 204 ? -8.305 46.608 50.951 1.00 27.12 204 ALA A O 1
ATOM 1409 N N . ALA A 1 206 ? -11.242 46.239 48.781 1.00 22.70 206 ALA A N 1
ATOM 1410 C CA . ALA A 1 206 ? -12.183 47.206 48.220 1.00 25.02 206 ALA A CA 1
ATOM 1411 C C . ALA A 1 206 ? -11.641 48.640 48.102 1.00 21.70 206 ALA A C 1
ATOM 1412 O O . ALA A 1 206 ? -11.839 49.295 47.075 1.00 20.18 206 ALA A O 1
ATOM 1414 N N . PRO A 1 207 ? -10.962 49.152 49.146 1.00 20.69 207 PRO A N 1
ATOM 1415 C CA . PRO A 1 207 ? -10.421 50.519 49.048 1.00 19.03 207 PRO A CA 1
ATOM 1416 C C . PRO A 1 207 ? -9.388 50.624 47.907 1.00 15.97 207 PRO A C 1
ATOM 1417 O O . PRO A 1 207 ? -9.250 51.678 47.307 1.00 16.54 207 PRO A O 1
ATOM 1421 N N . ALA A 1 208 ? -8.657 49.545 47.610 1.00 19.98 208 ALA A N 1
ATOM 1422 C CA . ALA A 1 208 ? -7.678 49.579 46.508 1.00 17.69 208 ALA A CA 1
ATOM 1423 C C . ALA A 1 208 ? -8.403 49.608 45.160 1.00 14.76 208 ALA A C 1
ATOM 1424 O O . ALA A 1 208 ? -8.042 50.372 44.270 1.00 17.59 208 ALA A O 1
ATOM 1426 N N . ALA A 1 209 ? -9.418 48.766 45.008 1.00 16.85 209 ALA A N 1
ATOM 1427 C CA . ALA A 1 209 ? -10.193 48.746 43.779 1.00 14.92 209 ALA A CA 1
ATOM 1428 C C . ALA A 1 209 ? -10.844 50.112 43.561 1.00 21.11 209 ALA A C 1
ATOM 1429 O O . ALA A 1 209 ? -10.926 50.601 42.430 1.00 17.44 209 ALA A O 1
ATOM 1431 N N . ALA A 1 210 ? -11.282 50.736 44.652 1.00 18.39 210 ALA A N 1
ATOM 1432 C CA . ALA A 1 210 ? -11.964 52.021 44.562 1.00 14.85 210 ALA A CA 1
ATOM 1433 C C . ALA A 1 210 ? -11.032 53.118 44.106 1.00 16.05 210 ALA A C 1
ATOM 1434 O O . ALA A 1 210 ? -11.402 53.972 43.301 1.00 19.62 210 ALA A O 1
ATOM 1436 N N . ASP A 1 211 ? -9.814 53.097 44.623 1.00 17.40 211 ASP A N 1
ATOM 1437 C CA . ASP A 1 211 ? -8.849 54.118 44.268 1.00 16.79 211 ASP A CA 1
ATOM 1438 C C . ASP A 1 211 ? -8.469 54.014 42.792 1.00 14.78 211 ASP A C 1
ATOM 1439 O O . ASP A 1 211 ? -8.400 55.012 42.077 1.00 15.90 211 ASP A O 1
ATOM 1444 N N . THR A 1 212 ? -8.240 52.791 42.335 1.00 13.05 212 THR A N 1
ATOM 1445 C CA . THR A 1 212 ? -7.849 52.566 40.947 1.00 11.86 212 THR A CA 1
ATOM 1446 C C . THR A 1 212 ? -8.994 52.917 39.995 1.00 16.92 212 THR A C 1
ATOM 1447 O O . THR A 1 212 ? -8.783 53.557 38.959 1.00 15.78 212 THR A O 1
ATOM 1451 N N . ILE A 1 213 ? -10.211 52.521 40.340 1.00 18.65 213 ILE A N 1
ATOM 1452 C CA . ILE A 1 213 ? -11.338 52.882 39.495 1.00 15.75 213 ILE A CA 1
ATOM 1453 C C . ILE A 1 213 ? -11.525 54.409 39.484 1.00 14.59 213 ILE A C 1
ATOM 1454 O O . ILE A 1 213 ? -11.685 55.002 38.423 1.00 14.27 213 ILE A O 1
ATOM 1459 N N . LYS A 1 214 ? -11.472 55.046 40.648 1.00 19.37 214 LYS A N 1
ATOM 1460 C CA . LYS A 1 214 ? -11.638 56.491 40.709 1.00 13.97 214 LYS A CA 1
ATOM 1461 C C . LYS A 1 214 ? -10.572 57.193 39.878 1.00 19.08 214 LYS A C 1
ATOM 1462 O O . LYS A 1 214 ? -10.880 58.085 39.083 1.00 18.62 214 LYS A O 1
ATOM 1468 N N . GLN A 1 215 ? -9.321 56.764 40.030 1.00 18.48 215 GLN A N 1
ATOM 1469 C CA . GLN A 1 215 ? -8.229 57.410 39.315 1.00 19.12 215 GLN A CA 1
ATOM 1470 C C . GLN A 1 215 ? -8.324 57.212 37.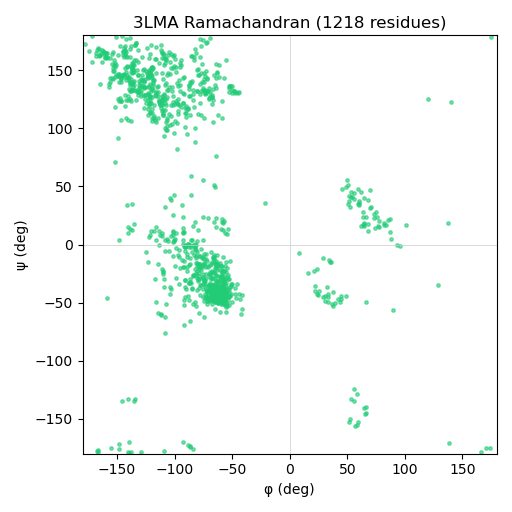812 1.00 20.64 215 GLN A C 1
ATOM 1471 O O . GLN A 1 215 ? -8.026 58.129 37.041 1.00 17.08 215 GLN A O 1
ATOM 1477 N N . HIS A 1 216 ? -8.749 56.021 37.402 1.00 17.99 216 HIS A N 1
ATOM 1478 C CA . HIS A 1 216 ? -8.917 55.699 35.987 1.00 17.62 216 HIS A CA 1
ATOM 1479 C C . HIS A 1 216 ? -9.935 56.645 35.336 1.00 16.67 216 HIS A C 1
ATOM 1480 O O . HIS A 1 216 ? -9.663 57.242 34.290 1.00 19.13 216 HIS A O 1
ATOM 1487 N N . LEU A 1 217 ? -11.108 56.772 35.956 1.00 13.55 217 LEU A N 1
ATOM 1488 C CA . LEU A 1 217 ? -12.161 57.657 35.437 1.00 11.02 217 LEU A CA 1
ATOM 1489 C C . LEU A 1 217 ? -11.696 59.114 35.411 1.00 16.64 217 LEU A C 1
ATOM 1490 O O . LEU A 1 217 ? -11.855 59.811 34.405 1.00 20.24 217 LEU A O 1
ATOM 1495 N N . GLU A 1 218 ? -11.126 59.569 36.520 1.00 17.17 218 GLU A N 1
ATOM 1496 C CA . GLU A 1 218 ? -10.581 60.922 36.606 1.00 22.99 218 GLU A CA 1
ATOM 1497 C C . GLU A 1 218 ? -9.533 61.171 35.509 1.00 18.37 218 GLU A C 1
ATOM 1498 O O . GLU A 1 218 ? -9.589 62.181 34.804 1.00 19.02 218 GLU A O 1
ATOM 1504 N N . ASP A 1 219 ? -8.577 60.256 35.372 1.00 18.50 219 ASP A N 1
ATOM 1505 C CA . ASP A 1 219 ? -7.542 60.392 34.359 1.00 18.80 219 ASP A CA 1
ATOM 1506 C C . ASP A 1 219 ? -8.115 60.548 32.956 1.00 22.37 219 ASP A C 1
ATOM 1507 O O . ASP A 1 219 ? -7.667 61.405 32.194 1.00 19.85 219 ASP A O 1
ATOM 1512 N N . LEU A 1 220 ? -9.108 59.733 32.615 1.00 20.60 220 LEU A N 1
ATOM 1513 C CA . LEU A 1 220 ? -9.676 59.778 31.269 1.00 18.79 220 LEU A CA 1
ATOM 1514 C C . LEU A 1 220 ? -10.881 60.698 31.109 1.00 22.51 220 LEU A C 1
ATOM 1515 O O . LEU A 1 220 ? -11.473 60.767 30.037 1.00 20.11 220 LEU A O 1
ATOM 1520 N N . GLY A 1 221 ? -11.229 61.411 32.176 1.00 22.89 221 GLY A N 1
ATOM 1521 C CA . GLY A 1 221 ? -12.383 62.302 32.144 1.00 27.92 221 GLY A CA 1
ATOM 1522 C C . GLY A 1 221 ? -13.676 61.552 31.844 1.00 30.52 221 GLY A C 1
ATOM 1523 O O . GLY A 1 221 ? -14.589 62.088 31.204 1.00 20.31 221 GLY A O 1
ATOM 1524 N N . ARG A 1 222 ? -13.769 60.316 32.326 1.00 23.15 222 ARG A N 1
ATOM 1525 C CA . ARG A 1 222 ? -14.935 59.478 32.058 1.00 21.55 222 ARG A CA 1
ATOM 1526 C C . ARG A 1 222 ? -15.776 59.213 33.285 1.00 18.09 222 ARG A C 1
ATOM 1527 O O . ARG A 1 222 ? -15.393 59.557 34.395 1.00 17.69 222 ARG A O 1
ATOM 1535 N N . THR A 1 223 ? -16.936 58.602 33.068 1.00 17.52 223 THR A N 1
ATOM 1536 C CA . THR A 1 223 ? -17.814 58.210 34.164 1.00 25.24 223 THR A CA 1
ATOM 1537 C C . THR A 1 223 ? -18.277 56.772 33.891 1.00 21.22 223 THR A C 1
ATOM 1538 O O . THR A 1 223 ? -18.027 56.220 32.819 1.00 18.32 223 THR A O 1
ATOM 1542 N N . PRO A 1 224 ? -18.964 56.147 34.854 1.00 22.07 224 PRO A N 1
ATOM 1543 C CA . PRO A 1 224 ? -19.406 54.771 34.597 1.00 22.57 224 PRO A CA 1
ATOM 1544 C C . PRO A 1 224 ? -20.313 54.633 33.376 1.00 26.72 224 PRO A C 1
ATOM 1545 O O . PRO A 1 224 ? -20.467 53.535 32.831 1.00 26.21 224 PRO A O 1
ATOM 1549 N N . ASP A 1 225 ? -20.893 55.746 32.936 1.00 24.38 225 ASP A N 1
ATOM 1550 C CA . ASP A 1 225 ? -21.773 55.729 31.774 1.00 28.45 225 ASP A CA 1
ATOM 1551 C C . ASP A 1 225 ? -21.000 55.535 30.470 1.00 28.34 225 ASP A C 1
ATOM 1552 O O . ASP A 1 225 ? -21.599 55.268 29.431 1.00 26.86 225 ASP A O 1
ATOM 1557 N N . ASP A 1 226 ? -19.675 55.665 30.521 1.00 21.83 226 ASP A N 1
ATOM 1558 C CA . ASP A 1 226 ? -18.849 55.431 29.334 1.00 19.94 226 ASP A CA 1
ATOM 1559 C C . ASP A 1 226 ? -18.456 53.949 29.226 1.00 17.84 226 ASP A C 1
ATOM 1560 O O . ASP A 1 226 ? -17.759 53.556 28.297 1.00 20.85 226 ASP A O 1
ATOM 1565 N N . TYR A 1 227 ? -18.906 53.137 30.175 1.00 17.80 227 TYR A N 1
ATOM 1566 C CA . TYR A 1 227 ? -18.586 51.715 30.184 1.00 17.78 227 TYR A CA 1
ATOM 1567 C C . TYR A 1 227 ? -19.833 50.855 30.174 1.00 18.25 227 TYR A C 1
ATOM 1568 O O . TYR A 1 227 ? -20.847 51.220 30.766 1.00 21.31 227 TYR A O 1
ATOM 1577 N N . ASP A 1 228 ? -19.764 49.722 29.482 1.00 17.07 228 ASP A N 1
ATOM 1578 C CA . ASP A 1 228 ? -20.890 48.802 29.472 1.00 14.24 228 ASP A CA 1
ATOM 1579 C C . ASP A 1 228 ? -20.842 47.950 30.738 1.00 18.31 228 ASP A C 1
ATOM 1580 O O . ASP A 1 228 ? -21.870 47.463 31.208 1.00 18.37 228 ASP A O 1
ATOM 1585 N N . LEU A 1 229 ? -19.645 47.805 31.298 1.00 12.15 229 LEU A N 1
ATOM 1586 C CA . LEU A 1 229 ? -19.444 46.990 32.473 1.00 15.13 229 LEU A CA 1
ATOM 1587 C C . LEU A 1 229 ? -18.186 47.414 33.216 1.00 13.63 229 LEU A C 1
ATOM 1588 O O . LEU A 1 229 ? -17.183 47.752 32.591 1.00 12.79 229 LEU A O 1
ATOM 1593 N N . ILE A 1 230 ? -18.261 47.463 34.541 1.00 18.23 230 ILE A N 1
ATOM 1594 C CA . ILE A 1 230 ? -17.055 47.692 35.348 1.00 17.48 230 ILE A CA 1
ATOM 1595 C C . ILE A 1 230 ? -16.955 46.400 36.170 1.00 18.00 230 ILE A C 1
ATOM 1596 O O . ILE A 1 230 ? -17.747 46.143 37.076 1.00 21.20 230 ILE A O 1
ATOM 1601 N N . LEU A 1 231 ? -15.959 45.597 35.826 1.00 17.50 231 LEU A N 1
ATOM 1602 C CA . LEU A 1 231 ? -15.788 44.284 36.407 1.00 18.53 231 LEU A CA 1
ATOM 1603 C C . LEU A 1 231 ? -14.648 44.216 37.389 1.00 23.02 231 LEU A C 1
ATOM 1604 O O . LEU A 1 231 ? -13.539 44.621 37.063 1.00 19.99 231 LEU A O 1
ATOM 1609 N N . THR A 1 232 ? -14.906 43.745 38.601 1.00 22.73 232 THR A N 1
ATOM 1610 C CA . THR A 1 232 ? -13.802 43.589 39.530 1.00 21.84 232 THR A CA 1
ATOM 1611 C C . THR A 1 232 ? -13.543 42.108 39.696 1.00 25.41 232 THR A C 1
ATOM 1612 O O . THR A 1 232 ? -14.377 41.261 39.361 1.00 23.09 232 THR A O 1
ATOM 1616 N N . GLY A 1 233 ? -12.354 41.813 40.173 1.00 30.16 233 GLY A N 1
ATOM 1617 C CA . GLY A 1 233 ? -12.021 40.457 40.397 1.00 38.58 233 GLY A CA 1
ATOM 1618 C C . GLY A 1 233 ? -11.743 40.372 41.868 1.00 42.07 233 GLY A C 1
ATOM 1619 O O . GLY A 1 233 ? -11.170 41.295 42.454 1.00 52.00 233 GLY A O 1
ATOM 1620 N N . ASP A 1 234 ? -12.310 39.317 42.442 1.00 41.63 234 ASP A N 1
ATOM 1621 C CA . ASP A 1 234 ? -11.966 38.898 43.785 1.00 40.18 234 ASP A CA 1
ATOM 1622 C C . ASP A 1 234 ? -12.454 39.679 44.953 1.00 34.24 234 ASP A C 1
ATOM 1623 O O . ASP A 1 234 ? -11.929 39.534 46.052 1.00 37.21 234 ASP A O 1
ATOM 1628 N N . LEU A 1 235 ? -13.417 40.559 44.708 1.00 27.40 235 LEU A N 1
ATOM 1629 C CA . LEU A 1 235 ? -14.044 41.277 45.817 1.00 29.26 235 LEU A CA 1
ATOM 1630 C C . LEU A 1 235 ? -15.164 40.373 46.353 1.00 32.95 235 LEU A C 1
ATOM 1631 O O . LEU A 1 235 ? -15.382 40.285 47.563 1.00 39.16 235 LEU A O 1
ATOM 1636 N N . SER A 1 236 ? -15.853 39.699 45.437 1.00 31.75 236 SER A N 1
ATOM 1637 C CA . SER A 1 236 ? -16.931 38.799 45.788 1.00 38.59 236 SER A CA 1
ATOM 1638 C C . SER A 1 236 ? -18.039 39.525 46.544 1.00 36.84 236 SER A C 1
ATOM 1639 O O . SER A 1 236 ? -18.213 40.739 46.388 1.00 36.14 236 SER A O 1
ATOM 1642 N N . GLY A 1 237 ? -18.755 38.780 47.382 1.00 31.23 237 GLY A N 1
ATOM 1643 C CA . GLY A 1 237 ? -19.914 39.318 48.074 1.00 33.06 237 GLY A CA 1
ATOM 1644 C C . GLY A 1 237 ? -19.691 40.352 49.141 1.00 40.39 237 GLY A C 1
ATOM 1645 O O . GLY A 1 237 ? -20.449 41.315 49.248 1.00 50.47 237 GLY A O 1
ATOM 1646 N N . VAL A 1 238 ? -18.659 40.154 49.946 1.00 34.08 238 VAL A N 1
ATOM 1647 C CA . VAL A 1 238 ? -18.359 41.089 51.017 1.00 33.49 238 VAL A CA 1
ATOM 1648 C C . VAL A 1 238 ? -17.792 42.407 50.479 1.00 37.96 238 VAL A C 1
ATOM 1649 O O . VAL A 1 238 ? -18.260 43.489 50.838 1.00 32.54 238 VAL A O 1
ATOM 1653 N N . GLY A 1 239 ? -16.799 42.301 49.600 1.00 31.92 239 GLY A N 1
ATOM 1654 C CA . GLY A 1 239 ? -16.151 43.485 49.067 1.00 27.84 239 GLY A CA 1
ATOM 1655 C C . GLY A 1 239 ? -16.934 44.364 48.113 1.00 29.88 239 GLY A C 1
ATOM 1656 O O . GLY A 1 239 ? -16.794 45.588 48.153 1.00 24.99 239 GLY A O 1
ATOM 1657 N N . SER A 1 240 ? -17.782 43.764 47.279 1.00 30.95 240 SER A N 1
ATOM 1658 C CA . SER A 1 240 ? -18.517 44.541 46.271 1.00 27.26 240 SER A CA 1
ATOM 1659 C C . SER A 1 240 ? -19.357 45.699 46.804 1.00 30.46 240 SER A C 1
ATOM 1660 O O . SER A 1 240 ? -19.244 46.831 46.319 1.00 29.11 240 SER A O 1
ATOM 1663 N N . PRO A 1 241 ? -20.227 45.436 47.795 1.00 31.46 241 PRO A N 1
ATOM 1664 C CA . PRO A 1 241 ? -21.049 46.523 48.348 1.00 30.75 241 PRO A CA 1
ATOM 1665 C C . PRO A 1 241 ? -20.180 47.644 48.937 1.00 33.13 241 PRO A C 1
ATOM 1666 O O . PRO A 1 241 ? -20.541 48.816 48.851 1.00 31.88 241 PRO A O 1
ATOM 1670 N N . ILE A 1 242 ? -19.054 47.279 49.556 1.00 29.58 242 ILE A N 1
ATOM 1671 C CA . ILE A 1 242 ? -18.134 48.271 50.122 1.00 29.52 242 ILE A CA 1
ATOM 1672 C C . ILE A 1 242 ? -17.516 49.117 49.003 1.00 29.17 242 ILE A C 1
ATOM 1673 O O . ILE A 1 242 ? -17.376 50.334 49.139 1.00 28.20 242 ILE A O 1
ATOM 1678 N N . LEU A 1 243 ? -17.150 48.470 47.899 1.00 27.59 243 LEU A N 1
ATOM 1679 C CA . LEU A 1 243 ? -16.567 49.178 46.762 1.00 28.81 243 LEU A CA 1
ATOM 1680 C C . LEU A 1 243 ? -17.543 50.217 46.208 1.00 27.97 243 LEU A C 1
ATOM 1681 O O . LEU A 1 243 ? -17.159 51.360 45.930 1.00 20.98 243 LEU A O 1
ATOM 1686 N N . LYS A 1 244 ? -18.798 49.810 46.034 1.00 24.65 244 LYS A N 1
ATOM 1687 C CA . LYS A 1 244 ? -19.833 50.707 45.523 1.00 23.66 244 LYS A CA 1
ATOM 1688 C C . LYS A 1 244 ? -20.018 51.924 46.413 1.00 21.04 244 LYS A C 1
ATOM 1689 O O . LYS A 1 244 ? -20.138 53.045 45.922 1.00 24.29 244 LYS A O 1
ATOM 1695 N N . ASP A 1 245 ? -20.057 51.695 47.721 1.00 27.97 245 ASP A N 1
ATOM 1696 C CA . ASP A 1 245 ? -20.222 52.778 48.682 1.00 27.91 245 ASP A CA 1
ATOM 1697 C C . ASP A 1 245 ? -19.048 53.747 48.636 1.00 28.98 245 ASP A C 1
ATOM 1698 O O . ASP A 1 245 ? -19.244 54.963 48.602 1.00 26.92 245 ASP A O 1
ATOM 1703 N N . LEU A 1 246 ? -17.832 53.206 48.622 1.00 29.08 246 LEU A N 1
ATOM 1704 C CA . LEU A 1 246 ? -16.627 54.031 48.580 1.00 23.68 246 LEU A CA 1
ATOM 1705 C C . LEU A 1 246 ? -16.600 54.886 47.330 1.00 24.06 246 LEU A C 1
ATOM 1706 O O . LEU A 1 246 ? -16.167 56.034 47.360 1.00 25.15 246 LEU A O 1
ATOM 1711 N N . LEU A 1 247 ? -17.059 54.327 46.218 1.00 27.74 247 LEU A N 1
ATOM 1712 C CA . LEU A 1 247 ? -17.066 55.096 44.987 1.00 23.78 247 LEU A CA 1
ATOM 1713 C C . LEU A 1 247 ? -18.099 56.214 45.079 1.00 23.78 247 LEU A C 1
ATOM 1714 O O . LEU A 1 247 ? -17.857 57.321 44.604 1.00 29.55 247 LEU A O 1
ATOM 1719 N N . LYS A 1 248 ? -19.244 55.934 45.697 1.00 26.67 248 LYS A N 1
ATOM 1720 C CA . LYS A 1 248 ? -20.268 56.966 45.858 1.00 35.27 248 LYS A CA 1
ATOM 1721 C C . LYS A 1 248 ? -19.730 58.164 46.652 1.00 40.73 248 LYS A C 1
ATOM 1722 O O . LYS A 1 248 ? -20.043 59.308 46.325 1.00 41.46 248 LYS A O 1
ATOM 1728 N N . GLU A 1 249 ? -18.913 57.903 47.675 1.00 46.38 249 GLU A N 1
ATOM 1729 C CA . GLU A 1 249 ? -18.319 58.980 48.471 1.00 52.21 249 GLU A CA 1
ATOM 1730 C C . GLU A 1 249 ? -17.449 59.892 47.603 1.00 48.28 249 GLU A C 1
ATOM 1731 O O . GLU A 1 249 ? -17.276 61.072 47.907 1.00 48.45 249 GLU A O 1
ATOM 1737 N N . GLU A 1 250 ? -16.907 59.343 46.522 1.00 37.30 250 GLU A N 1
ATOM 1738 C CA . GLU A 1 250 ? -16.079 60.125 45.612 1.00 32.77 250 GLU A CA 1
ATOM 1739 C C . GLU A 1 250 ? -16.956 60.697 44.498 1.00 32.46 250 GLU A C 1
ATOM 1740 O O . GLU A 1 250 ? -16.452 61.249 43.517 1.00 37.79 250 GLU A O 1
ATOM 1746 N N . GLY A 1 251 ? -18.270 60.568 44.666 1.00 29.20 251 GLY A N 1
ATOM 1747 C CA . GLY A 1 251 ? -19.195 61.044 43.653 1.00 33.45 251 GLY A CA 1
ATOM 1748 C C . GLY A 1 251 ? -19.179 60.200 42.385 1.00 31.20 251 GLY A C 1
ATOM 1749 O O . GLY A 1 251 ? -19.361 60.718 41.282 1.00 36.30 251 GLY A O 1
ATOM 1750 N N . ILE A 1 252 ? -18.933 58.901 42.542 1.00 25.47 252 ILE A N 1
ATOM 1751 C CA . ILE A 1 252 ? -18.941 57.974 41.416 1.00 25.51 252 ILE A CA 1
ATOM 1752 C C . ILE A 1 252 ? -20.018 56.904 41.656 1.00 27.50 252 ILE A C 1
ATOM 1753 O O . ILE A 1 252 ? -19.923 56.094 42.579 1.00 21.89 252 ILE A O 1
ATOM 1758 N N . ASN A 1 253 ? -21.056 56.938 40.823 1.00 20.62 253 ASN A N 1
ATOM 1759 C CA . ASN A 1 253 ? -22.173 55.995 40.910 1.00 25.63 253 ASN A CA 1
ATOM 1760 C C . ASN A 1 253 ? -22.105 54.936 39.822 1.00 24.10 253 ASN A C 1
ATOM 1761 O O . ASN A 1 253 ? -22.458 55.194 38.670 1.00 27.15 253 ASN A O 1
ATOM 1766 N N . VAL A 1 254 ? -21.666 53.738 40.192 1.00 21.39 254 VAL A N 1
ATOM 1767 C CA . VAL A 1 254 ? -21.541 52.669 39.221 1.00 18.90 254 VAL A CA 1
ATOM 1768 C C . VAL A 1 254 ? -22.892 52.042 38.941 1.00 30.02 254 VAL A C 1
ATOM 1769 O O . VAL A 1 254 ? -23.081 51.399 37.910 1.00 28.49 254 VAL A O 1
ATOM 1773 N N . GLY A 1 255 ? -23.831 52.253 39.859 1.00 31.47 255 GLY A N 1
ATOM 1774 C CA . GLY A 1 255 ? -25.164 51.707 39.696 1.00 34.61 255 GLY A CA 1
ATOM 1775 C C . GLY A 1 255 ? -25.134 50.216 39.433 1.00 30.61 255 GLY A C 1
ATOM 1776 O O . GLY A 1 255 ? -24.417 49.470 40.097 1.00 35.59 255 GLY A O 1
ATOM 1777 N N . THR A 1 256 ? -25.896 49.786 38.438 1.00 27.28 256 THR A N 1
ATOM 1778 C CA . THR A 1 256 ? -25.981 48.374 38.091 1.00 24.97 256 THR A CA 1
ATOM 1779 C C . THR A 1 256 ? -24.854 47.963 37.146 1.00 28.40 256 THR A C 1
ATOM 1780 O O . THR A 1 256 ? -24.799 46.816 36.697 1.00 27.73 256 THR A O 1
ATOM 1784 N N . LYS A 1 257 ? -23.956 48.908 36.874 1.00 25.05 257 LYS A N 1
ATOM 1785 C CA . LYS A 1 257 ? -22.843 48.731 35.941 1.00 28.85 257 LYS A CA 1
ATOM 1786 C C . LYS A 1 257 ? -21.721 47.860 36.494 1.00 28.55 257 LYS A C 1
ATOM 1787 O O . LYS A 1 257 ? -20.873 47.371 35.738 1.00 22.49 257 LYS A O 1
ATOM 1793 N N . HIS A 1 258 ? -21.712 47.663 37.806 1.00 24.32 258 HIS A N 1
ATOM 1794 C CA . HIS A 1 258 ? -20.674 46.853 38.416 1.00 25.14 258 HIS A CA 1
ATOM 1795 C C . HIS A 1 258 ? -21.037 45.397 38.638 1.00 23.48 258 HIS A C 1
ATOM 1796 O O . HIS A 1 258 ? -22.157 45.087 39.039 1.00 19.99 258 HIS A O 1
ATOM 1803 N N . ASN A 1 259 ? -20.095 44.510 38.326 1.00 16.67 259 ASN A N 1
ATOM 1804 C CA . ASN A 1 259 ? -20.243 43.104 38.704 1.00 16.53 259 ASN A CA 1
ATOM 1805 C C . ASN A 1 259 ? -18.859 42.581 39.144 1.00 21.49 259 ASN A C 1
ATOM 1806 O O . ASN A 1 259 ? -17.837 43.198 38.850 1.00 19.19 259 ASN A O 1
ATOM 1811 N N . ASP A 1 260 ? -18.829 41.464 39.870 1.00 19.59 260 ASP A N 1
ATOM 1812 C CA . ASP A 1 260 ? -17.566 40.880 40.317 1.00 26.13 260 ASP A CA 1
ATOM 1813 C C . ASP A 1 260 ? -17.432 39.453 39.793 1.00 29.89 260 ASP A C 1
ATOM 1814 O O . ASP A 1 260 ? -18.396 38.694 39.807 1.00 26.84 260 ASP A O 1
ATOM 1819 N N . CYS A 1 261 ? -16.234 39.091 39.338 1.00 33.96 261 CYS A N 1
ATOM 1820 C CA . CYS A 1 261 ? -16.000 37.758 38.787 1.00 35.12 261 CYS A CA 1
ATOM 1821 C C . CYS A 1 261 ? -16.291 36.653 39.800 1.00 29.93 261 CYS A C 1
ATOM 1822 O O . CYS A 1 261 ? -16.853 35.614 39.456 1.00 26.55 261 CYS A O 1
ATOM 1825 N N . GLY A 1 262 ? -15.907 36.885 41.050 1.00 36.59 262 GLY A N 1
ATOM 1826 C CA . GLY A 1 262 ? -16.146 35.902 42.089 1.00 42.30 262 GLY A CA 1
ATOM 1827 C C . GLY A 1 262 ? -17.612 35.536 42.206 1.00 42.13 262 GLY A C 1
ATOM 1828 O O . GLY A 1 262 ? -17.966 34.485 42.746 1.00 45.47 262 GLY A O 1
ATOM 1829 N N . LEU A 1 263 ? -18.465 36.394 41.662 1.00 35.68 263 LEU A N 1
ATOM 1830 C CA . LEU A 1 263 ? -19.900 36.191 41.748 1.00 32.05 263 LEU A CA 1
ATOM 1831 C C . LEU A 1 263 ? -20.488 35.463 40.552 1.00 29.11 263 LEU A C 1
ATOM 1832 O O . LEU A 1 263 ? -21.633 35.016 40.603 1.00 36.16 263 LEU A O 1
ATOM 1845 N N . ILE A 1 265 ? -18.694 32.846 38.701 1.00 31.45 265 ILE A N 1
ATOM 1846 C CA . ILE A 1 265 ? -18.071 31.581 38.357 1.00 30.65 265 ILE A CA 1
ATOM 1847 C C . ILE A 1 265 ? -18.594 30.400 39.116 1.00 32.29 265 ILE A C 1
ATOM 1848 O O . ILE A 1 265 ? -18.474 29.264 38.659 1.00 24.42 265 ILE A O 1
ATOM 1853 N N . TYR A 1 266 ? -19.203 30.665 40.266 1.00 28.52 266 TYR A N 1
ATOM 1854 C CA . TYR A 1 266 ? -19.760 29.582 41.071 1.00 29.79 266 TYR A CA 1
ATOM 1855 C C . TYR A 1 266 ? -21.263 29.721 41.266 1.00 37.42 266 TYR A C 1
ATOM 1856 O O . TYR A 1 266 ? -21.810 30.827 41.262 1.00 37.05 266 TYR A O 1
ATOM 1865 N N . THR A 1 267 ? -21.936 28.595 41.424 1.00 39.66 267 THR A N 1
ATOM 1866 C CA . THR A 1 267 ? -23.377 28.608 41.634 1.00 46.81 267 THR A CA 1
ATOM 1867 C C . THR A 1 267 ? -23.669 29.048 43.071 1.00 46.59 267 THR A C 1
ATOM 1868 O O . THR A 1 267 ? -22.760 29.335 43.850 1.00 42.39 267 THR A O 1
ATOM 1870 N N . PRO A 1 268 ? -24.970 29.187 43.405 1.00 54.23 268 PRO A N 1
ATOM 1871 C CA . PRO A 1 268 ? -25.312 29.584 44.779 1.00 50.32 268 PRO A CA 1
ATOM 1872 C C . PRO A 1 268 ? -25.269 28.303 45.637 1.00 47.09 268 PRO A C 1
ATOM 1873 O O . PRO A 1 268 ? -24.279 28.008 46.303 1.00 49.83 268 PRO A O 1
ATOM 1877 N N . GLY A 1 278 ? -11.080 36.614 47.954 1.00 39.12 278 GLY A N 1
ATOM 1878 C CA . GLY A 1 278 ? -9.794 36.739 47.298 1.00 45.36 278 GLY A CA 1
ATOM 1879 C C . GLY A 1 278 ? -9.509 35.540 46.416 1.00 48.27 278 GLY A C 1
ATOM 1880 O O . GLY A 1 278 ? -8.371 35.074 46.317 1.00 42.83 278 GLY A O 1
ATOM 1881 N N . CYS A 1 279 ? -10.564 35.016 45.801 1.00 46.87 279 CYS A N 1
ATOM 1882 C CA . CYS A 1 279 ? -10.440 33.884 44.891 1.00 54.16 279 CYS A CA 1
ATOM 1883 C C . CYS A 1 279 ? -9.965 34.458 43.566 1.00 56.31 279 CYS A C 1
ATOM 1884 O O . CYS A 1 279 ? -10.690 35.193 42.895 1.00 62.39 279 CYS A O 1
ATOM 1887 N N . ALA A 1 280 ? -8.737 34.115 43.202 1.00 45.58 280 ALA A N 1
ATOM 1888 C CA . ALA A 1 280 ? -8.121 34.617 41.982 1.00 36.38 280 ALA A CA 1
ATOM 1889 C C . ALA A 1 280 ? -8.860 34.151 40.734 1.00 34.56 280 ALA A C 1
ATOM 1890 O O . ALA A 1 280 ? -8.393 33.261 40.026 1.00 37.09 280 ALA A O 1
ATOM 1892 N N . CYS A 1 281 ? -10.004 34.759 40.445 1.00 28.97 281 CYS A N 1
ATOM 1893 C CA . CYS A 1 281 ? -10.774 34.325 39.285 1.00 33.50 281 CYS A CA 1
ATOM 1894 C C . CYS A 1 281 ? -10.908 35.373 38.194 1.00 26.34 281 CYS A C 1
ATOM 1895 O O . CYS A 1 281 ? -11.562 35.128 37.187 1.00 22.45 281 CYS A O 1
ATOM 1898 N N . SER A 1 282 ? -10.266 36.521 38.362 1.00 22.45 282 SER A N 1
ATOM 1899 C CA . SER A 1 282 ? -10.437 37.587 37.383 1.00 20.58 282 SER A CA 1
ATOM 1900 C C . SER A 1 282 ? -10.012 37.211 35.970 1.00 21.28 282 SER A C 1
ATOM 1901 O O . SER A 1 282 ? -10.668 37.585 34.998 1.00 22.18 282 SER A O 1
ATOM 1904 N N . ALA A 1 283 ? -8.934 36.449 35.851 1.00 15.57 283 ALA A N 1
ATOM 1905 C CA . ALA A 1 283 ? -8.458 36.058 34.537 1.00 18.15 283 ALA A CA 1
ATOM 1906 C C . ALA A 1 283 ? -9.329 35.031 33.816 1.00 15.73 283 ALA A C 1
ATOM 1907 O O . ALA A 1 283 ? -9.704 35.243 32.653 1.00 16.04 283 ALA A O 1
ATOM 1909 N N . VAL A 1 284 ? -9.665 33.922 34.478 1.00 13.50 284 VAL A N 1
ATOM 1910 C CA . VAL A 1 284 ? -10.423 32.906 33.749 1.00 17.35 284 VAL A CA 1
ATOM 1911 C C . VAL A 1 284 ? -11.817 33.376 33.375 1.00 15.33 284 VAL A C 1
ATOM 1912 O O . VAL A 1 284 ? -12.310 33.057 32.292 1.00 14.41 284 VAL A O 1
ATOM 1916 N N . VAL A 1 285 ? -12.434 34.186 34.233 1.00 15.68 285 VAL A N 1
ATOM 1917 C CA . VAL A 1 285 ? -13.760 34.713 33.918 1.00 17.12 285 VAL A CA 1
ATOM 1918 C C . VAL A 1 285 ? -13.661 35.765 32.816 1.00 15.19 285 VAL A C 1
ATOM 1919 O O . VAL A 1 285 ? -14.457 35.753 31.873 1.00 15.97 285 VAL A O 1
ATOM 1923 N N . THR A 1 286 ? -12.688 36.665 32.916 1.00 13.37 286 THR A N 1
ATOM 1924 C CA . THR A 1 286 ? -12.525 37.662 31.867 1.00 12.66 286 THR A CA 1
ATOM 1925 C C . THR A 1 286 ? -12.214 37.008 30.512 1.00 15.30 286 THR A C 1
ATOM 1926 O O . THR A 1 286 ? -12.823 37.354 29.498 1.00 16.08 286 THR A O 1
ATOM 1930 N N . PHE A 1 287 ? -11.304 36.037 30.497 1.00 12.99 287 PHE A N 1
ATOM 1931 C CA . PHE A 1 287 ? -10.923 35.417 29.237 1.00 12.55 287 PHE A CA 1
ATOM 1932 C C . PHE A 1 287 ? -11.979 34.477 28.653 1.00 12.95 287 PHE A C 1
ATOM 1933 O O . PHE A 1 287 ? -12.286 34.553 27.466 1.00 15.71 287 PHE A O 1
ATOM 1941 N N . ALA A 1 288 ? -12.542 33.613 29.488 1.00 13.87 288 ALA A N 1
ATOM 1942 C CA . ALA A 1 288 ? -13.518 32.625 29.038 1.00 13.85 288 ALA A CA 1
ATOM 1943 C C . ALA A 1 288 ? -14.904 33.172 28.751 1.00 16.99 288 ALA A C 1
ATOM 1944 O O . ALA A 1 288 ? -15.588 32.712 27.833 1.00 14.69 288 ALA A O 1
ATOM 1946 N N . HIS A 1 289 ? -15.300 34.178 29.522 1.00 15.41 289 HIS A N 1
ATOM 1947 C CA . HIS A 1 289 ? -16.651 34.704 29.438 1.00 17.03 289 HIS A CA 1
ATOM 1948 C C . HIS A 1 289 ? -16.747 36.132 28.939 1.00 15.37 289 HIS A C 1
ATOM 1949 O O . HIS A 1 289 ? -17.386 36.395 27.916 1.00 14.10 289 HIS A O 1
ATOM 1956 N N . ILE A 1 290 ? -16.102 37.065 29.631 1.00 14.99 290 ILE A N 1
ATOM 1957 C CA . ILE A 1 290 ? -16.204 38.451 29.201 1.00 13.09 290 ILE A CA 1
ATOM 1958 C C . ILE A 1 290 ? -15.715 38.693 27.773 1.00 16.49 290 ILE A C 1
ATOM 1959 O O . ILE A 1 290 ? -16.352 39.434 27.024 1.00 22.00 290 ILE A O 1
ATOM 1964 N N . PHE A 1 291 ? -14.609 38.070 27.376 1.00 14.81 291 PHE A N 1
ATOM 1965 C CA . PHE A 1 291 ? -14.125 38.245 26.003 1.00 16.54 291 PHE A CA 1
ATOM 1966 C C . PHE A 1 291 ? -15.164 37.718 25.002 1.00 16.27 291 PHE A C 1
ATOM 1967 O O . PHE A 1 291 ? -15.359 38.307 23.942 1.00 15.57 291 PHE A O 1
ATOM 1975 N N . LYS A 1 292 ? -15.829 36.612 25.332 1.00 12.74 292 LYS A N 1
ATOM 1976 C CA . LYS A 1 292 ? -16.848 36.081 24.435 1.00 18.04 292 LYS A CA 1
ATOM 1977 C C . LYS A 1 292 ? -18.006 37.066 24.302 1.00 20.72 292 LYS A C 1
ATOM 1978 O O . LYS A 1 292 ? -18.511 37.287 23.203 1.00 17.62 292 LYS A O 1
ATOM 1984 N N . GLU A 1 293 ? -18.413 37.674 25.411 1.00 13.10 293 GLU A N 1
ATOM 1985 C CA . GLU A 1 293 ? -19.488 38.654 25.370 1.00 14.96 293 GLU A CA 1
ATOM 1986 C C . GLU A 1 293 ? -19.129 39.843 24.483 1.00 20.06 293 GLU A C 1
ATOM 1987 O O . GLU A 1 293 ? -19.971 40.333 23.717 1.00 18.31 293 GLU A O 1
ATOM 1993 N N . ILE A 1 294 ? -17.884 40.306 24.583 1.00 15.46 294 ILE A N 1
ATOM 1994 C CA . ILE A 1 294 ? -17.430 41.444 23.786 1.00 17.91 294 ILE A CA 1
ATOM 1995 C C . ILE A 1 294 ? -17.374 41.074 22.312 1.00 20.22 294 ILE A C 1
ATOM 1996 O O . ILE A 1 294 ? -17.863 41.817 21.459 1.00 20.86 294 ILE A O 1
ATOM 2001 N N . GLU A 1 295 ? -16.780 39.925 22.006 1.00 19.71 295 GLU A N 1
ATOM 2002 C CA . GLU A 1 295 ? -16.697 39.506 20.614 1.00 20.18 295 GLU A CA 1
ATOM 2003 C C . GLU A 1 295 ? -18.073 39.270 20.022 1.00 24.69 295 GLU A C 1
ATOM 2004 O O . GLU A 1 295 ? -18.283 39.511 18.835 1.00 22.09 295 GLU A O 1
ATOM 2010 N N . ALA A 1 296 ? -19.011 38.814 20.850 1.00 20.18 296 ALA A N 1
ATOM 2011 C CA . ALA A 1 296 ? -20.371 38.565 20.387 1.00 22.33 296 ALA A CA 1
ATOM 2012 C C . ALA A 1 296 ? -21.148 39.870 20.234 1.00 26.11 296 ALA A C 1
ATOM 2013 O O . ALA A 1 296 ? -22.292 39.864 19.781 1.00 26.26 296 ALA A O 1
ATOM 2015 N N . GLY A 1 297 ? -20.521 40.983 20.607 1.00 21.45 297 GLY A N 1
ATOM 2016 C CA . GLY A 1 297 ? -21.174 42.275 20.497 1.00 21.87 297 GLY A CA 1
ATOM 2017 C C . GLY A 1 297 ? -22.190 42.570 21.588 1.00 27.05 297 GLY A C 1
ATOM 2018 O O . GLY A 1 297 ? -23.013 43.474 21.448 1.00 30.29 297 GLY A O 1
ATOM 2019 N N . ARG A 1 298 ? -22.162 41.804 22.672 1.00 17.98 298 ARG A N 1
ATOM 2020 C CA . ARG A 1 298 ? -23.093 42.073 23.760 1.00 19.50 298 ARG A CA 1
ATOM 2021 C C . ARG A 1 298 ? -22.509 43.096 24.736 1.00 21.75 298 ARG A C 1
ATOM 2022 O O . ARG A 1 298 ? -23.238 43.697 25.518 1.00 18.86 298 ARG A O 1
ATOM 2030 N N . LEU A 1 299 ? -21.194 43.294 24.681 1.00 21.12 299 LEU A N 1
ATOM 2031 C CA . LEU A 1 299 ? -20.522 44.303 25.504 1.00 21.66 299 LEU A CA 1
ATOM 2032 C C . LEU A 1 299 ? -19.515 45.009 24.596 1.00 21.95 299 LEU A C 1
ATOM 2033 O O . LEU A 1 299 ? -18.768 44.358 23.864 1.00 26.40 299 LEU A O 1
ATOM 2038 N N . ASN A 1 300 ? -19.492 46.336 24.628 1.00 15.70 300 ASN A N 1
ATOM 2039 C CA . ASN A 1 300 ? -18.558 47.046 23.769 1.00 22.11 300 ASN A CA 1
ATOM 2040 C C . ASN A 1 300 ? -17.321 47.596 24.453 1.00 20.54 300 ASN A C 1
ATOM 2041 O O . ASN A 1 300 ? -16.243 47.570 23.861 1.00 25.14 300 ASN A O 1
ATOM 2046 N N . ARG A 1 301 ? -17.469 48.107 25.675 1.00 18.34 301 ARG A N 1
ATOM 2047 C CA . ARG A 1 301 ? -16.323 48.616 26.441 1.00 23.15 301 ARG A CA 1
ATOM 2048 C C . ARG A 1 301 ? -16.432 48.183 27.897 1.00 19.75 301 ARG A C 1
ATOM 2049 O O . ARG A 1 301 ? -17.415 48.480 28.573 1.00 18.41 301 ARG A O 1
ATOM 2057 N N . VAL A 1 302 ? -15.401 47.494 28.371 1.00 14.15 302 VAL A N 1
ATOM 2058 C CA . VAL A 1 302 ? -15.381 46.969 29.721 1.00 15.47 302 VAL A CA 1
ATOM 2059 C C . VAL A 1 302 ? -14.105 47.326 30.471 1.00 12.58 302 VAL A C 1
ATOM 2060 O O . VAL A 1 302 ? -13.007 47.161 29.945 1.00 14.91 302 VAL A O 1
ATOM 2064 N N . LEU A 1 303 ? -14.259 47.830 31.691 1.00 14.29 303 LEU A N 1
ATOM 2065 C CA . LEU A 1 303 ? -13.115 48.116 32.545 1.00 17.04 303 LEU A CA 1
ATOM 2066 C C . LEU A 1 303 ? -12.988 46.903 33.464 1.00 17.76 303 LEU A C 1
ATOM 2067 O O . LEU A 1 303 ? -13.928 46.558 34.179 1.00 16.09 303 LEU A O 1
ATOM 2072 N N . VAL A 1 304 ? -11.842 46.233 33.418 1.00 13.10 304 VAL A N 1
ATOM 2073 C CA . VAL A 1 304 ? -11.621 45.083 34.296 1.00 13.49 304 VAL A CA 1
ATOM 2074 C C . VAL A 1 304 ? -10.556 45.463 35.322 1.00 12.08 304 VAL A C 1
ATOM 2075 O O . VAL A 1 304 ? -9.455 45.878 34.965 1.00 14.45 304 VAL A O 1
ATOM 2079 N N . VAL A 1 305 ? -10.887 45.320 36.597 1.00 16.83 305 VAL A N 1
ATOM 2080 C CA . VAL A 1 305 ? -9.964 45.686 37.656 1.00 13.31 305 VAL A CA 1
ATOM 2081 C C . VAL A 1 305 ? -9.683 44.479 38.523 1.00 16.25 305 VAL A C 1
ATOM 2082 O O . VAL A 1 305 ? -10.580 43.962 39.174 1.00 17.90 305 VAL A O 1
ATOM 2086 N N . ALA A 1 306 ? -8.439 44.010 38.494 1.00 11.78 306 ALA A N 1
ATOM 2087 C CA . ALA A 1 306 ? -8.032 42.869 39.312 1.00 16.68 306 ALA A CA 1
ATOM 2088 C C . ALA A 1 306 ? -7.415 43.431 40.591 1.00 17.77 306 ALA A C 1
ATOM 2089 O O . ALA A 1 306 ? -6.554 44.306 40.541 1.00 20.39 306 ALA A O 1
ATOM 2091 N N . THR A 1 307 ? -7.842 42.900 41.733 1.00 15.23 307 THR A N 1
ATOM 2092 C CA . THR A 1 307 ? -7.398 43.391 43.034 1.00 15.68 307 THR A CA 1
ATOM 2093 C C . THR A 1 307 ? -6.683 42.308 43.799 1.00 20.50 307 THR A C 1
ATOM 2094 O O . THR A 1 307 ? -7.181 41.188 43.905 1.00 21.06 307 THR A O 1
ATOM 2098 N N . GLY A 1 308 ? -5.528 42.655 44.352 1.00 18.06 308 GLY A N 1
ATOM 2099 C CA . GLY A 1 308 ? -4.744 41.679 45.070 1.00 28.11 308 GLY A CA 1
ATOM 2100 C C . GLY A 1 308 ? -4.422 42.038 46.501 1.00 23.55 308 GLY A C 1
ATOM 2101 O O . GLY A 1 308 ? -4.237 43.207 46.833 1.00 20.14 308 GLY A O 1
ATOM 2102 N N . ALA A 1 309 ? -4.424 41.031 47.367 1.00 20.15 309 ALA A N 1
ATOM 2103 C CA . ALA A 1 309 ? -4.024 41.240 48.756 1.00 23.61 309 ALA A CA 1
ATOM 2104 C C . ALA A 1 309 ? -2.550 40.809 48.818 1.00 34.84 309 ALA A C 1
ATOM 2105 O O . ALA A 1 309 ? -2.223 39.630 48.659 1.00 36.68 309 ALA A O 1
ATOM 2107 N N . LEU A 1 310 ? -1.665 41.773 49.041 1.00 35.12 310 LEU A N 1
ATOM 2108 C CA . LEU A 1 310 ? -0.242 41.481 49.089 1.00 38.96 310 LEU A CA 1
ATOM 2109 C C . LEU A 1 310 ? 0.168 40.962 50.457 1.00 46.41 310 LEU A C 1
ATOM 2110 O O . LEU A 1 310 ? 0.550 41.731 51.340 1.00 42.02 310 LEU A O 1
ATOM 2115 N N . LEU A 1 311 ? 0.075 39.648 50.633 1.00 53.20 311 LEU A N 1
ATOM 2116 C CA . LEU A 1 311 ? 0.460 39.031 51.895 1.00 52.46 311 LEU A CA 1
ATOM 2117 C C . LEU A 1 311 ? 1.213 37.712 51.726 1.00 56.10 311 LEU A C 1
ATOM 2118 O O . LEU A 1 311 ? 1.478 37.260 50.612 1.00 59.51 311 LEU A O 1
ATOM 2123 N N . SER A 1 312 ? 1.572 37.109 52.851 1.00 58.64 312 SER A N 1
ATOM 2124 C CA . SER A 1 312 ? 2.267 35.833 52.855 1.00 57.63 312 SER A CA 1
ATOM 2125 C C . SER A 1 312 ? 2.460 35.429 54.308 1.00 56.81 312 SER A C 1
ATOM 2126 O O . SER A 1 312 ? 2.184 36.220 55.215 1.00 59.35 312 SER A O 1
ATOM 2129 N N . PRO A 1 313 ? 2.944 34.198 54.551 1.00 51.19 313 PRO A N 1
ATOM 2130 C CA . PRO A 1 313 ? 3.133 33.770 55.936 1.00 49.05 313 PRO A CA 1
ATOM 2131 C C . PRO A 1 313 ? 3.711 34.834 56.842 1.00 44.44 313 PRO A C 1
ATOM 2132 O O . PRO A 1 313 ? 3.112 35.175 57.858 1.00 47.54 313 PRO A O 1
ATOM 2136 N N . THR A 1 314 ? 4.864 35.369 56.458 1.00 44.35 314 THR A N 1
ATOM 2137 C CA . THR A 1 314 ? 5.549 36.359 57.284 1.00 44.36 314 THR A CA 1
ATOM 2138 C C . THR A 1 314 ? 4.624 37.486 57.714 1.00 40.59 314 THR A C 1
ATOM 2139 O O . THR A 1 314 ? 4.567 37.835 58.893 1.00 35.48 314 THR A O 1
ATOM 2143 N N . ILE A 1 315 ? 3.897 38.052 56.757 1.00 44.65 315 ILE A N 1
ATOM 2144 C CA . ILE A 1 315 ? 2.965 39.137 57.041 1.00 48.35 315 ILE A CA 1
ATOM 2145 C C . ILE A 1 315 ? 1.966 38.737 58.120 1.00 47.73 315 ILE A C 1
ATOM 2146 O O . ILE A 1 315 ? 1.799 39.431 59.126 1.00 38.41 315 ILE A O 1
ATOM 2151 N N . ILE A 1 316 ? 1.303 37.607 57.894 1.00 56.91 316 ILE A N 1
ATOM 2152 C CA . ILE A 1 316 ? 0.290 37.098 58.811 1.00 58.58 316 ILE A CA 1
ATOM 2153 C C . ILE A 1 316 ? 0.908 36.635 60.125 1.00 55.04 316 ILE A C 1
ATOM 2154 O O . ILE A 1 316 ? 0.357 36.871 61.202 1.00 46.38 316 ILE A O 1
ATOM 2159 N N . GLN A 1 317 ? 2.054 35.971 60.022 1.00 56.25 317 GLN A N 1
ATOM 2160 C CA . GLN A 1 317 ? 2.768 35.467 61.186 1.00 62.52 317 GLN A CA 1
ATOM 2161 C C . GLN A 1 317 ? 3.056 36.598 62.171 1.00 59.29 317 GLN A C 1
ATOM 2162 O O . GLN A 1 317 ? 3.238 36.364 63.364 1.00 56.90 317 GLN A O 1
ATOM 2168 N N . GLN A 1 318 ? 3.087 37.824 61.662 1.00 57.25 318 GLN A N 1
ATOM 2169 C CA . GLN A 1 318 ? 3.386 38.987 62.484 1.00 54.80 318 GLN A CA 1
ATOM 2170 C C . GLN A 1 318 ? 2.181 39.853 62.792 1.00 54.67 318 GLN A C 1
ATOM 2171 O O . GLN A 1 318 ? 2.315 40.908 63.410 1.00 53.66 318 GLN A O 1
ATOM 2177 N N . LYS A 1 319 ? 1.009 39.419 62.345 1.00 57.37 319 LYS A N 1
ATOM 2178 C CA . LYS A 1 319 ? -0.222 40.161 62.582 1.00 63.13 319 LYS A CA 1
ATOM 2179 C C . LYS A 1 319 ? -0.136 41.605 62.078 1.00 62.19 319 LYS A C 1
ATOM 2180 O O . LYS A 1 319 ? -0.549 42.548 62.760 1.00 54.18 319 LYS A O 1
ATOM 2186 N N . GLU A 1 320 ? 0.410 41.769 60.880 1.00 61.83 320 GLU A N 1
ATOM 2187 C CA . GLU A 1 320 ? 0.514 43.089 60.279 1.00 58.89 320 GLU A CA 1
ATOM 2188 C C . GLU A 1 320 ? -0.676 43.361 59.367 1.00 51.94 320 GLU A C 1
ATOM 2189 O O . GLU A 1 320 ? -1.307 42.435 58.859 1.00 44.94 320 GLU A O 1
ATOM 2195 N N . SER A 1 321 ? -0.982 44.641 59.184 1.00 49.29 321 SER A N 1
ATOM 2196 C CA . SER A 1 321 ? -2.026 45.056 58.255 1.00 48.41 321 SER A CA 1
ATOM 2197 C C . SER A 1 321 ? -1.705 44.462 56.873 1.00 40.64 321 SER A C 1
ATOM 2198 O O . SER A 1 321 ? -0.558 44.116 56.573 1.00 40.27 321 SER A O 1
ATOM 2201 N N . ILE A 1 322 ? -2.726 44.353 56.031 1.00 36.53 322 ILE A N 1
ATOM 2202 C CA . ILE A 1 322 ? -2.545 43.777 54.707 1.00 36.82 322 ILE A CA 1
ATOM 2203 C C . ILE A 1 322 ? -2.721 44.829 53.630 1.00 28.90 322 ILE A C 1
ATOM 2204 O O . ILE A 1 322 ? -3.787 45.419 53.478 1.00 32.86 322 ILE A O 1
ATOM 2209 N N . PRO A 1 323 ? -1.657 45.082 52.859 1.00 25.85 323 PRO A N 1
ATOM 2210 C CA . PRO A 1 323 ? -1.734 46.081 51.795 1.00 27.55 323 PRO A CA 1
ATOM 2211 C C . PRO A 1 323 ? -2.404 45.458 50.591 1.00 26.85 323 PRO A C 1
ATOM 2212 O O . PRO A 1 323 ? -2.284 44.256 50.371 1.00 22.98 323 PRO A O 1
ATOM 2216 N N . CYS A 1 324 ? -3.091 46.267 49.800 1.00 24.68 324 CYS A N 1
ATOM 2217 C CA . CYS A 1 324 ? -3.783 45.737 48.640 1.00 17.98 324 CYS A CA 1
ATOM 2218 C C . CYS A 1 324 ? -3.533 46.645 47.463 1.00 18.55 324 CYS A C 1
ATOM 2219 O O . CYS A 1 324 ? -3.176 47.811 47.637 1.00 16.53 324 CYS A O 1
ATOM 2222 N N . ILE A 1 325 ? -3.702 46.110 46.263 1.00 16.85 325 ILE A N 1
ATOM 2223 C CA . ILE A 1 325 ? -3.485 46.898 45.063 1.00 12.01 325 ILE A CA 1
ATOM 2224 C C . ILE A 1 325 ? -4.403 46.395 43.966 1.00 16.23 325 ILE A C 1
ATOM 2225 O O . ILE A 1 325 ? -4.731 45.206 43.910 1.00 18.74 325 ILE A O 1
ATOM 2230 N N . ALA A 1 326 ? -4.848 47.313 43.122 1.00 13.18 326 ALA A N 1
ATOM 2231 C CA . ALA A 1 326 ? -5.732 46.970 42.028 1.00 14.04 326 ALA A CA 1
ATOM 2232 C C . ALA A 1 326 ? -5.219 47.605 40.742 1.00 18.30 326 ALA A C 1
ATOM 2233 O O . ALA A 1 326 ? -4.880 48.792 40.713 1.00 13.39 326 ALA A O 1
ATOM 2235 N N . HIS A 1 327 ? -5.143 46.795 39.688 1.00 12.76 327 HIS A N 1
ATOM 2236 C CA . HIS A 1 327 ? -4.706 47.258 38.369 1.00 14.23 327 HIS A CA 1
ATOM 2237 C C . HIS A 1 327 ? -5.872 47.048 37.415 1.00 13.29 327 HIS A C 1
ATOM 2238 O O . HIS A 1 327 ? -6.550 46.018 37.482 1.00 12.67 327 HIS A O 1
ATOM 2245 N N . GLY A 1 328 ? -6.058 48.007 36.507 1.00 12.43 328 GLY A N 1
ATOM 2246 C CA . GLY A 1 328 ? -7.169 47.966 35.569 1.00 15.37 328 GLY A CA 1
ATOM 2247 C C . GLY A 1 328 ? -6.798 48.001 34.103 1.00 12.97 328 GLY A C 1
ATOM 2248 O O . GLY A 1 328 ? -5.780 48.574 33.731 1.00 14.40 328 GLY A O 1
ATOM 2249 N N . VAL A 1 329 ? -7.604 47.353 33.272 1.00 7.60 329 VAL A N 1
ATOM 2250 C CA . VAL A 1 329 ? -7.375 47.363 31.834 1.00 8.04 329 VAL A CA 1
ATOM 2251 C C . VAL A 1 329 ? -8.713 47.525 31.110 1.00 14.90 329 VAL A C 1
ATOM 2252 O O . VAL A 1 329 ? -9.712 46.933 31.515 1.00 16.19 329 VAL A O 1
ATOM 2256 N N . VAL A 1 330 ? -8.736 48.342 30.058 1.00 12.51 330 VAL A N 1
ATOM 2257 C CA . VAL A 1 330 ? -9.953 48.507 29.273 1.00 13.49 330 VAL A CA 1
ATOM 2258 C C . VAL A 1 330 ? -9.902 47.702 27.970 1.00 13.65 330 VAL A C 1
ATOM 2259 O O . VAL A 1 330 ? -9.001 47.870 27.146 1.00 14.22 330 VAL A O 1
ATOM 2263 N N . PHE A 1 331 ? -10.887 46.825 27.809 1.00 10.79 331 PHE A N 1
ATOM 2264 C CA . PHE A 1 331 ? -11.023 46.008 26.611 1.00 12.97 331 PHE A CA 1
ATOM 2265 C C . PHE A 1 331 ? -12.256 46.512 25.847 1.00 18.34 331 PHE A C 1
ATOM 2266 O O . PHE A 1 331 ? -13.266 46.863 26.461 1.00 17.54 331 PHE A O 1
ATOM 2274 N N . GLU A 1 332 ? -12.182 46.536 24.516 1.00 14.84 332 GLU A N 1
ATOM 2275 C CA . GLU A 1 332 ? -13.309 47.001 23.707 1.00 13.06 332 GLU A CA 1
ATOM 2276 C C . GLU A 1 332 ? -13.456 46.161 22.445 1.00 17.22 332 GLU A C 1
ATOM 2277 O O . GLU A 1 332 ? -12.477 45.608 21.944 1.00 16.14 332 GLU A O 1
ATOM 2283 N N . ARG A 1 333 ? -14.672 46.069 21.920 1.00 13.69 333 ARG A N 1
ATOM 2284 C CA . ARG A 1 333 ? -14.866 45.288 20.709 1.00 17.80 333 ARG A CA 1
ATOM 2285 C C . ARG A 1 333 ? -14.142 45.966 19.543 1.00 15.80 333 ARG A C 1
ATOM 2286 O O . ARG A 1 333 ? -14.218 47.177 19.370 1.00 20.62 333 ARG A O 1
ATOM 2294 N N . ALA A 1 334 ? -13.400 45.186 18.766 1.00 20.57 334 ALA A N 1
ATOM 2295 C CA . ALA A 1 334 ? -12.702 45.746 17.618 1.00 25.52 334 ALA A CA 1
ATOM 2296 C C . ALA A 1 334 ? -13.712 46.123 16.515 1.00 36.74 334 ALA A C 1
ATOM 2297 O O . ALA A 1 334 ? -14.678 45.383 16.269 1.00 31.90 334 ALA A O 1
ATOM 2307 N N . LYS B 1 2 ? 21.167 48.602 -32.181 1.00 24.38 2 LYS B N 1
ATOM 2308 C CA . LYS B 1 2 ? 22.252 48.934 -31.266 1.00 16.33 2 LYS B CA 1
ATOM 2309 C C . LYS B 1 2 ? 22.851 47.635 -30.741 1.00 20.51 2 LYS B C 1
ATOM 2310 O O . LYS B 1 2 ? 23.974 47.614 -30.247 1.00 23.91 2 LYS B O 1
ATOM 2316 N N . LEU B 1 3 ? 22.081 46.557 -30.853 1.00 22.55 3 LEU B N 1
ATOM 2317 C CA . LEU B 1 3 ? 22.555 45.225 -30.500 1.00 15.23 3 LEU B CA 1
ATOM 2318 C C . LEU B 1 3 ? 23.591 44.822 -31.559 1.00 22.56 3 LEU B C 1
ATOM 2319 O O . LEU B 1 3 ? 23.307 44.841 -32.763 1.00 20.21 3 LEU B O 1
ATOM 2324 N N . THR B 1 4 ? 24.779 44.444 -31.090 1.00 20.36 4 THR B N 1
ATOM 2325 C CA . THR B 1 4 ? 25.890 44.050 -31.954 1.00 24.48 4 THR B CA 1
ATOM 2326 C C . THR B 1 4 ? 26.287 42.628 -31.588 1.00 20.42 4 THR B C 1
ATOM 2327 O O . THR B 1 4 ? 26.596 42.337 -30.433 1.00 18.36 4 THR B O 1
ATOM 2331 N N . GLY B 1 5 ? 26.277 41.742 -32.577 1.00 17.83 5 GLY B N 1
ATOM 2332 C CA . GLY B 1 5 ? 26.570 40.354 -32.294 1.00 20.04 5 GLY B CA 1
ATOM 2333 C C . GLY B 1 5 ? 25.478 39.738 -31.419 1.00 24.77 5 GLY B C 1
ATOM 2334 O O . GLY B 1 5 ? 24.289 40.032 -31.587 1.00 19.30 5 GLY B O 1
ATOM 2335 N N . LYS B 1 6 ? 25.877 38.919 -30.454 1.00 19.81 6 LYS B N 1
ATOM 2336 C CA . LYS B 1 6 ? 24.905 38.239 -29.618 1.00 22.03 6 LYS B CA 1
ATOM 2337 C C . LYS B 1 6 ? 24.443 38.890 -28.325 1.00 23.56 6 LYS B C 1
ATOM 2338 O O . LYS B 1 6 ? 23.267 38.808 -27.973 1.00 19.91 6 LYS B O 1
ATOM 2344 N N . GLN B 1 7 ? 25.356 39.572 -27.646 1.00 18.09 7 GLN B N 1
ATOM 2345 C CA . GLN B 1 7 ? 25.068 40.038 -26.295 1.00 19.06 7 GLN B CA 1
ATOM 2346 C C . GLN B 1 7 ? 25.564 41.420 -26.020 1.00 18.91 7 GLN B C 1
ATOM 2347 O O . GLN B 1 7 ? 25.583 41.862 -24.874 1.00 17.17 7 GLN B O 1
ATOM 2353 N N . THR B 1 8 ? 25.934 42.127 -27.067 1.00 16.50 8 THR B N 1
ATOM 2354 C CA . THR B 1 8 ? 26.491 43.433 -26.838 1.00 15.98 8 THR B CA 1
ATOM 2355 C C . THR B 1 8 ? 25.682 44.597 -27.351 1.00 17.61 8 THR B C 1
ATOM 2356 O O . THR B 1 8 ? 25.191 44.599 -28.479 1.00 15.69 8 THR B O 1
ATOM 2360 N N . TRP B 1 9 ? 25.506 45.567 -26.468 1.00 12.01 9 TRP B N 1
ATOM 2361 C CA . TRP B 1 9 ? 24.814 46.790 -26.795 1.00 19.95 9 TRP B CA 1
ATOM 2362 C C . TRP B 1 9 ? 25.856 47.865 -27.093 1.00 18.90 9 TRP B C 1
ATOM 2363 O O . TRP B 1 9 ? 26.729 48.140 -26.267 1.00 18.27 9 TRP B O 1
ATOM 2374 N N . GLU B 1 10 ? 25.775 48.464 -28.275 1.00 17.98 10 GLU B N 1
ATOM 2375 C CA . GLU B 1 10 ? 26.694 49.542 -28.606 1.00 19.32 10 GLU B CA 1
ATOM 2376 C C . GLU B 1 10 ? 25.887 50.831 -28.639 1.00 22.32 10 GLU B C 1
ATOM 2377 O O . GLU B 1 10 ? 24.998 50.996 -29.470 1.00 22.80 10 GLU B O 1
ATOM 2383 N N . PHE B 1 11 ? 26.196 51.753 -27.735 1.00 25.03 11 PHE B N 1
ATOM 2384 C CA . PHE B 1 11 ? 25.409 52.975 -27.667 1.00 22.38 11 PHE B CA 1
ATOM 2385 C C . PHE B 1 11 ? 25.781 53.906 -28.805 1.00 27.74 11 PHE B C 1
ATOM 2386 O O . PHE B 1 11 ? 26.942 54.001 -29.198 1.00 23.45 11 PHE B O 1
ATOM 2394 N N . GLU B 1 12 ? 24.773 54.552 -29.376 1.00 27.43 12 GLU B N 1
ATOM 2395 C CA . GLU B 1 12 ? 25.006 55.367 -30.560 1.00 24.89 12 GLU B CA 1
ATOM 2396 C C . GLU B 1 12 ? 25.141 56.835 -30.300 1.00 22.81 12 GLU B C 1
ATOM 2397 O O . GLU B 1 12 ? 25.834 57.537 -31.026 1.00 28.92 12 GLU B O 1
ATOM 2403 N N . ASN B 1 13 ? 24.492 57.309 -29.252 1.00 19.99 13 ASN B N 1
ATOM 2404 C CA . ASN B 1 13 ? 24.570 58.719 -28.922 1.00 27.25 13 ASN B CA 1
ATOM 2405 C C . ASN B 1 13 ? 25.518 58.945 -27.749 1.00 27.82 13 ASN B C 1
ATOM 2406 O O . ASN B 1 13 ? 25.869 58.002 -27.035 1.00 26.14 13 ASN B O 1
ATOM 2411 N N . PRO B 1 14 ? 25.953 60.205 -27.539 1.00 31.79 14 PRO B N 1
ATOM 2412 C CA . PRO B 1 14 ? 26.871 60.547 -26.438 1.00 32.35 14 PRO B CA 1
ATOM 2413 C C . PRO B 1 14 ? 26.299 60.029 -25.127 1.00 21.22 14 PRO B C 1
ATOM 2414 O O . PRO B 1 14 ? 25.115 60.214 -24.860 1.00 21.49 14 PRO B O 1
ATOM 2418 N N . LEU B 1 15 ? 27.142 59.421 -24.297 1.00 19.94 15 LEU B N 1
ATOM 2419 C CA . LEU B 1 15 ? 26.696 58.832 -23.034 1.00 17.20 15 LEU B CA 1
ATOM 2420 C C . LEU B 1 15 ? 27.845 58.971 -22.048 1.00 18.16 15 LEU B C 1
ATOM 2421 O O . LEU B 1 15 ? 28.953 58.507 -22.323 1.00 19.15 15 LEU B O 1
ATOM 2426 N N . PHE B 1 16 ? 27.579 59.563 -20.891 1.00 15.70 16 PHE B N 1
ATOM 2427 C CA . PHE B 1 16 ? 28.642 59.792 -19.927 1.00 19.32 16 PHE B CA 1
ATOM 2428 C C . PHE B 1 16 ? 28.353 59.474 -18.467 1.00 21.63 16 PHE B C 1
ATOM 2429 O O . PHE B 1 16 ? 27.201 59.447 -18.032 1.00 19.06 16 PHE B O 1
ATOM 2437 N N . VAL B 1 17 ? 29.428 59.192 -17.739 1.00 19.80 17 VAL B N 1
ATOM 2438 C CA . VAL B 1 17 ? 29.319 59.135 -16.287 1.00 22.03 17 VAL B CA 1
ATOM 2439 C C . VAL B 1 17 ? 29.544 60.633 -15.877 1.00 21.58 17 VAL B C 1
ATOM 2440 O O . VAL B 1 17 ? 30.638 61.174 -16.046 1.00 21.27 17 VAL B O 1
ATOM 2444 N N . ASN B 1 18 ? 28.516 61.309 -15.368 1.00 17.38 18 ASN B N 1
ATOM 2445 C CA . ASN B 1 18 ? 28.714 62.698 -14.948 1.00 27.31 18 ASN B CA 1
ATOM 2446 C C . ASN B 1 18 ? 29.362 62.800 -13.565 1.00 26.99 18 ASN B C 1
ATOM 2447 O O . ASN B 1 18 ? 30.071 63.762 -13.272 1.00 19.87 18 ASN B O 1
ATOM 2452 N N . SER B 1 19 ? 29.131 61.806 -12.718 1.00 23.65 19 SER B N 1
ATOM 2453 C CA . SER B 1 19 ? 29.728 61.795 -11.392 1.00 22.95 19 SER B CA 1
ATOM 2454 C C . SER B 1 19 ? 29.524 60.426 -10.777 1.00 19.62 19 SER B C 1
ATOM 2455 O O . SER B 1 19 ? 28.693 59.648 -11.243 1.00 21.76 19 SER B O 1
ATOM 2458 N N . SER B 1 20 ? 30.308 60.138 -9.744 1.00 19.29 20 SER B N 1
ATOM 2459 C CA . SER B 1 20 ? 30.190 58.891 -9.009 1.00 19.38 20 SER B CA 1
ATOM 2460 C C . SER B 1 20 ? 30.331 59.215 -7.528 1.00 24.95 20 SER B C 1
ATOM 2461 O O . SER B 1 20 ? 30.825 60.280 -7.159 1.00 22.73 20 SER B O 1
ATOM 2464 N N . GLY B 1 21 ? 29.877 58.288 -6.693 1.00 20.51 21 GLY B N 1
ATOM 2465 C CA . GLY B 1 21 ? 29.984 58.449 -5.261 1.00 17.57 21 GLY B CA 1
ATOM 2466 C C . GLY B 1 21 ? 30.328 57.102 -4.653 1.00 20.63 21 GLY B C 1
ATOM 2467 O O . GLY B 1 21 ? 29.885 56.062 -5.151 1.00 18.03 21 GLY B O 1
ATOM 2468 N N . THR B 1 22 ? 31.147 57.126 -3.606 1.00 15.07 22 THR B N 1
ATOM 2469 C CA . THR B 1 22 ? 31.526 55.918 -2.892 1.00 16.43 22 THR B CA 1
ATOM 2470 C C . THR B 1 22 ? 31.625 56.188 -1.394 1.00 20.35 22 THR B C 1
ATOM 2471 O O . THR B 1 22 ? 32.072 57.249 -0.943 1.00 18.00 22 THR B O 1
ATOM 2475 N N . ALA B 1 23 ? 31.180 55.211 -0.622 1.00 18.77 23 ALA B N 1
ATOM 2476 C CA . ALA B 1 23 ? 31.193 55.319 0.831 1.00 18.76 23 ALA B CA 1
ATOM 2477 C C . ALA B 1 23 ? 31.625 53.944 1.279 1.00 19.73 23 ALA B C 1
ATOM 2478 O O . ALA B 1 23 ? 31.104 52.949 0.790 1.00 18.02 23 ALA B O 1
ATOM 2480 N N . VAL B 1 24 ? 32.570 53.876 2.207 1.00 21.74 24 VAL B N 1
ATOM 2481 C CA . VAL B 1 24 ? 33.076 52.575 2.611 1.00 21.34 24 VAL B CA 1
ATOM 2482 C C . VAL B 1 24 ? 33.377 52.501 4.102 1.00 19.18 24 VAL B C 1
ATOM 2483 O O . VAL B 1 24 ? 33.342 53.512 4.794 1.00 17.12 24 VAL B O 1
ATOM 2487 N N . GLY B 1 25 ? 33.655 51.283 4.569 1.00 24.49 25 GLY B N 1
ATOM 2488 C CA . GLY B 1 25 ? 33.955 51.027 5.967 1.00 27.71 25 GLY B CA 1
ATOM 2489 C C . GLY B 1 25 ? 35.409 51.281 6.300 1.00 22.28 25 GLY B C 1
ATOM 2490 O O . GLY B 1 25 ? 36.185 51.685 5.433 1.00 21.84 25 GLY B O 1
ATOM 2491 N N . PRO B 1 26 ? 35.819 50.988 7.547 1.00 27.04 26 PRO B N 1
ATOM 2492 C CA . PRO B 1 26 ? 37.204 51.189 7.983 1.00 25.23 26 PRO B CA 1
ATOM 2493 C C . PRO B 1 26 ? 38.263 50.365 7.286 1.00 28.21 26 PRO B C 1
ATOM 2494 O O . PRO B 1 26 ? 39.341 50.868 6.990 1.00 27.35 26 PRO B O 1
ATOM 2498 N N . LYS B 1 27 ? 37.953 49.102 7.025 1.00 24.22 27 LYS B N 1
ATOM 2499 C CA . LYS B 1 27 ? 38.903 48.207 6.371 1.00 26.05 27 LYS B CA 1
ATOM 2500 C C . LYS B 1 27 ? 39.273 48.726 4.984 1.00 29.21 27 LYS B C 1
ATOM 2501 O O . LYS B 1 27 ? 40.441 48.697 4.597 1.00 30.45 27 LYS B O 1
ATOM 2507 N N . GLU B 1 28 ? 38.275 49.193 4.239 1.00 20.97 28 GLU B N 1
ATOM 2508 C CA . GLU B 1 28 ? 38.517 49.765 2.919 1.00 21.51 28 GLU B CA 1
ATOM 2509 C C . GLU B 1 28 ? 39.283 51.080 3.082 1.00 22.76 28 GLU B C 1
ATOM 2510 O O . GLU B 1 28 ? 40.193 51.374 2.308 1.00 24.82 28 GLU B O 1
ATOM 2516 N N . LYS B 1 29 ? 38.905 51.861 4.092 1.00 22.41 29 LYS B N 1
ATOM 2517 C CA . LYS B 1 29 ? 39.534 53.149 4.375 1.00 27.58 29 LYS B CA 1
ATOM 2518 C C . LYS B 1 29 ? 41.029 52.974 4.643 1.00 31.69 29 LYS B C 1
ATOM 2519 O O . LYS B 1 29 ? 41.858 53.802 4.240 1.00 27.58 29 LYS B O 1
ATOM 2525 N N . GLU B 1 30 ? 41.367 51.879 5.311 1.00 31.09 30 GLU B N 1
ATOM 2526 C CA . GLU B 1 30 ? 42.757 51.595 5.640 1.00 41.47 30 GLU B CA 1
ATOM 2527 C C . GLU B 1 30 ? 43.536 50.969 4.482 1.00 40.28 30 GLU B C 1
ATOM 2528 O O . GLU B 1 30 ? 44.764 50.890 4.527 1.00 34.05 30 GLU B O 1
ATOM 2534 N N . GLY B 1 31 ? 42.824 50.555 3.439 1.00 29.07 31 GLY B N 1
ATOM 2535 C CA . GLY B 1 31 ? 43.479 49.930 2.306 1.00 25.25 31 GLY B CA 1
ATOM 2536 C C . GLY B 1 31 ? 44.152 50.922 1.392 1.00 27.18 31 GLY B C 1
ATOM 2537 O O . GLY B 1 31 ? 44.046 52.135 1.593 1.00 29.01 31 GLY B O 1
ATOM 2538 N N . PRO B 1 32 ? 44.832 50.424 0.350 1.00 25.74 32 PRO B N 1
ATOM 2539 C CA . PRO B 1 32 ? 45.548 51.231 -0.645 1.00 31.07 32 PRO B CA 1
ATOM 2540 C C . PRO B 1 32 ? 44.715 52.306 -1.338 1.00 25.55 32 PRO B C 1
ATOM 2541 O O . PRO B 1 32 ? 45.261 53.313 -1.772 1.00 27.96 32 PRO B O 1
ATOM 2545 N N . LEU B 1 33 ? 43.407 52.102 -1.465 1.00 23.47 33 LEU B N 1
ATOM 2546 C CA . LEU B 1 33 ? 42.575 53.105 -2.149 1.00 22.23 33 LEU B CA 1
ATOM 2547 C C . LEU B 1 33 ? 41.822 53.964 -1.144 1.00 28.35 33 LEU B C 1
ATOM 2548 O O . LEU B 1 33 ? 40.946 54.749 -1.515 1.00 26.58 33 LEU B O 1
ATOM 2553 N N . GLY B 1 34 ? 42.201 53.823 0.122 1.00 21.09 34 GLY B N 1
ATOM 2554 C CA . GLY B 1 34 ? 41.526 54.523 1.192 1.00 20.98 34 GLY B CA 1
ATOM 2555 C C . GLY B 1 34 ? 41.280 55.989 0.958 1.00 27.68 34 GLY B C 1
ATOM 2556 O O . GLY B 1 34 ? 40.228 56.508 1.329 1.00 29.37 34 GLY B O 1
ATOM 2557 N N . HIS B 1 35 ? 42.235 56.656 0.323 1.00 23.77 35 HIS B N 1
ATOM 2558 C CA . HIS B 1 35 ? 42.118 58.088 0.093 1.00 27.91 35 HIS B CA 1
ATOM 2559 C C . HIS B 1 35 ? 41.271 58.466 -1.113 1.00 31.45 35 HIS B C 1
ATOM 2560 O O . HIS B 1 35 ? 41.074 59.646 -1.388 1.00 28.85 35 HIS B O 1
ATOM 2567 N N . LEU B 1 36 ? 40.736 57.473 -1.811 1.00 22.97 36 LEU B N 1
ATOM 2568 C CA . LEU B 1 36 ? 39.980 57.754 -3.026 1.00 22.64 36 LEU B CA 1
ATOM 2569 C C . LEU B 1 36 ? 38.468 57.750 -2.863 1.00 24.77 36 LEU B C 1
ATOM 2570 O O . LEU B 1 36 ? 37.747 58.304 -3.692 1.00 22.28 36 LEU B O 1
ATOM 2575 N N . PHE B 1 37 ? 37.983 57.140 -1.788 1.00 18.59 37 PHE B N 1
ATOM 2576 C CA . PHE B 1 37 ? 36.544 57.073 -1.568 1.00 25.88 37 PHE B CA 1
ATOM 2577 C C . PHE B 1 37 ? 36.048 58.411 -1.053 1.00 27.24 37 PHE B C 1
ATOM 2578 O O . PHE B 1 37 ? 36.777 59.130 -0.372 1.00 25.16 37 PHE B O 1
ATOM 2586 N N . ASP B 1 38 ? 34.819 58.762 -1.413 1.00 20.62 38 ASP B N 1
ATOM 2587 C CA . ASP B 1 38 ? 34.267 60.053 -1.018 1.00 26.43 38 ASP B CA 1
ATOM 2588 C C . ASP B 1 38 ? 33.969 60.123 0.459 1.00 25.36 38 ASP B C 1
ATOM 2589 O O . ASP B 1 38 ? 34.159 61.164 1.088 1.00 29.82 38 ASP B O 1
ATOM 2594 N N . LYS B 1 39 ? 33.523 59.000 1.006 1.00 22.27 39 LYS B N 1
ATOM 2595 C CA . LYS B 1 39 ? 33.146 58.923 2.404 1.00 26.12 39 LYS B CA 1
ATOM 2596 C C . LYS B 1 39 ? 33.629 57.621 3.026 1.00 30.54 39 LYS B C 1
ATOM 2597 O O . LYS B 1 39 ? 33.538 56.561 2.410 1.00 22.76 39 LYS B O 1
ATOM 2603 N N . SER B 1 40 ? 34.168 57.704 4.237 1.00 28.65 40 SER B N 1
ATOM 2604 C CA . SER B 1 40 ? 34.588 56.504 4.949 1.00 30.40 40 SER B CA 1
ATOM 2605 C C . SER B 1 40 ? 34.212 56.598 6.432 1.00 33.14 40 SER B C 1
ATOM 2606 O O . SER B 1 40 ? 34.082 57.688 6.988 1.00 35.78 40 SER B O 1
ATOM 2609 N N . TYR B 1 41 ? 34.030 55.438 7.054 1.00 30.20 41 TYR B N 1
ATOM 2610 C CA . TYR B 1 41 ? 33.631 55.341 8.453 1.00 29.08 41 TYR B CA 1
ATOM 2611 C C . TYR B 1 41 ? 34.634 54.520 9.246 1.00 24.56 41 TYR B C 1
ATOM 2612 O O . TYR B 1 41 ? 35.172 53.541 8.739 1.00 26.21 41 TYR B O 1
ATOM 2621 N N . ASP B 1 42 ? 34.843 54.903 10.504 1.00 27.24 42 ASP B N 1
ATOM 2622 C CA . ASP B 1 42 ? 35.812 54.249 11.381 1.00 32.92 42 ASP B CA 1
ATOM 2623 C C . ASP B 1 42 ? 35.376 52.918 11.958 1.00 35.20 42 ASP B C 1
ATOM 2624 O O . ASP B 1 42 ? 36.206 52.116 12.382 1.00 36.98 42 ASP B O 1
ATOM 2629 N N . GLU B 1 43 ? 34.070 52.692 12.003 1.00 35.02 43 GLU B N 1
ATOM 2630 C CA . GLU B 1 43 ? 33.537 51.449 12.556 1.00 35.05 43 GLU B CA 1
ATOM 2631 C C . GLU B 1 43 ? 32.471 50.934 11.609 1.00 30.70 43 GLU B C 1
ATOM 2632 O O . GLU B 1 43 ? 31.813 51.719 10.929 1.00 28.24 43 GLU B O 1
ATOM 2646 N N . HIS B 1 45 ? 29.458 49.800 11.887 1.00 28.06 45 HIS B N 1
ATOM 2647 C CA . HIS B 1 45 ? 28.059 50.197 12.015 1.00 31.56 45 HIS B CA 1
ATOM 2648 C C . HIS B 1 45 ? 27.823 51.552 11.327 1.00 27.56 45 HIS B C 1
ATOM 2649 O O . HIS B 1 45 ? 26.681 51.952 11.099 1.00 26.41 45 HIS B O 1
ATOM 2656 N N . CYS B 1 46 ? 28.909 52.233 10.970 1.00 24.08 46 CYS B N 1
ATOM 2657 C CA . CYS B 1 46 ? 28.825 53.529 10.298 1.00 27.30 46 CYS B CA 1
ATOM 2658 C C . CYS B 1 46 ? 27.962 54.538 11.064 1.00 32.95 46 CYS B C 1
ATOM 2659 O O . CYS B 1 46 ? 27.184 55.282 10.465 1.00 37.12 46 CYS B O 1
ATOM 2662 N N . ASN B 1 47 ? 28.111 54.551 12.391 1.00 31.09 47 ASN B N 1
ATOM 2663 C CA . ASN B 1 47 ? 27.370 55.462 13.276 1.00 32.49 47 ASN B CA 1
ATOM 2664 C C . ASN B 1 47 ? 25.882 55.144 13.309 1.00 36.59 47 ASN B C 1
ATOM 2665 O O . ASN B 1 47 ? 25.078 55.964 13.749 1.00 38.99 47 ASN B O 1
ATOM 2670 N N . GLN B 1 48 ? 25.535 53.937 12.877 1.00 36.33 48 GLN B N 1
ATOM 2671 C CA . GLN B 1 48 ? 24.143 53.523 12.750 1.00 36.13 48 GLN B CA 1
ATOM 2672 C C . GLN B 1 48 ? 23.799 52.446 13.754 1.00 38.24 48 GLN B C 1
ATOM 2673 O O . GLN B 1 48 ? 24.695 51.850 14.347 1.00 36.88 48 GLN B O 1
ATOM 2679 N N . LYS B 1 49 ? 22.509 52.171 13.918 1.00 36.68 49 LYS B N 1
ATOM 2680 C CA . LYS B 1 49 ? 22.067 51.228 14.939 1.00 38.73 49 LYS B CA 1
ATOM 2681 C C . LYS B 1 49 ? 22.328 49.760 14.667 1.00 36.92 49 LYS B C 1
ATOM 2682 O O . LYS B 1 49 ? 22.742 49.035 15.565 1.00 34.43 49 LYS B O 1
ATOM 2688 N N . ASN B 1 50 ? 22.091 49.314 13.438 1.00 30.55 50 ASN B N 1
ATOM 2689 C CA . ASN B 1 50 ? 22.336 47.918 13.085 1.00 23.15 50 ASN B CA 1
ATOM 2690 C C . ASN B 1 50 ? 22.990 47.796 11.705 1.00 24.24 50 ASN B C 1
ATOM 2691 O O . ASN B 1 50 ? 23.275 48.810 11.066 1.00 22.64 50 ASN B O 1
ATOM 2696 N N . TRP B 1 51 ? 23.238 46.568 11.252 1.00 27.84 51 TRP B N 1
ATOM 2697 C CA . TRP B 1 51 ? 23.925 46.365 9.977 1.00 29.66 51 TRP B CA 1
ATOM 2698 C C . TRP B 1 51 ? 23.105 46.843 8.796 1.00 29.25 51 TRP B C 1
ATOM 2699 O O . TRP B 1 51 ? 23.654 47.373 7.830 1.00 28.11 51 TRP B O 1
ATOM 2710 N N . GLU B 1 52 ? 21.790 46.651 8.868 1.00 30.08 52 GLU B N 1
ATOM 2711 C CA . GLU B 1 52 ? 20.918 47.073 7.772 1.00 30.87 52 GLU B CA 1
ATOM 2712 C C . GLU B 1 52 ? 20.966 48.584 7.606 1.00 27.58 52 GLU B C 1
ATOM 2713 O O . GLU B 1 52 ? 21.161 49.090 6.495 1.00 24.07 52 GLU B O 1
ATOM 2727 N N . ALA B 1 54 ? 23.330 50.424 8.585 1.00 20.03 54 ALA B N 1
ATOM 2728 C CA . ALA B 1 54 ? 24.690 50.806 8.192 1.00 25.20 54 ALA B CA 1
ATOM 2729 C C . ALA B 1 54 ? 24.835 50.757 6.663 1.00 21.56 54 ALA B C 1
ATOM 2730 O O . ALA B 1 54 ? 25.353 51.701 6.055 1.00 18.79 54 ALA B O 1
ATOM 2732 N N . GLU B 1 55 ? 24.391 49.661 6.043 1.00 21.04 55 GLU B N 1
ATOM 2733 C CA . GLU B 1 55 ? 24.475 49.547 4.585 1.00 21.42 55 GLU B CA 1
ATOM 2734 C C . GLU B 1 55 ? 23.614 50.612 3.904 1.00 16.01 55 GLU B C 1
ATOM 2735 O O . GLU B 1 55 ? 24.010 51.191 2.892 1.00 15.44 55 GLU B O 1
ATOM 2741 N N . ARG B 1 56 ? 22.436 50.868 4.466 1.00 15.68 56 ARG B N 1
ATOM 2742 C CA . ARG B 1 56 ? 21.537 51.885 3.931 1.00 17.48 56 ARG B CA 1
ATOM 2743 C C . ARG B 1 56 ? 22.203 53.257 3.988 1.00 23.18 56 ARG B C 1
ATOM 2744 O O . ARG B 1 56 ? 22.057 54.059 3.062 1.00 17.68 56 ARG B O 1
ATOM 2752 N N . LYS B 1 57 ? 22.945 53.524 5.062 1.00 21.78 57 LYS B N 1
ATOM 2753 C CA . LYS B 1 57 ? 23.661 54.796 5.190 1.00 22.74 57 LYS B CA 1
ATOM 2754 C C . LYS B 1 57 ? 24.745 54.918 4.109 1.00 18.65 57 LYS B C 1
ATOM 2755 O O . LYS B 1 57 ? 24.901 55.980 3.491 1.00 18.46 57 LYS B O 1
ATOM 2761 N N . LEU B 1 58 ? 25.489 53.837 3.884 1.00 15.56 58 LEU B N 1
ATOM 2762 C CA . LEU B 1 58 ? 26.532 53.842 2.866 1.00 16.62 58 LEU B CA 1
ATOM 2763 C C . LEU B 1 58 ? 25.941 54.159 1.480 1.00 16.52 58 LEU B C 1
ATOM 2764 O O . LEU B 1 58 ? 26.501 54.974 0.749 1.00 17.34 58 LEU B O 1
ATOM 2777 N N . GLU B 1 60 ? 23.074 55.718 0.835 1.00 17.60 60 GLU B N 1
ATOM 2778 C CA . GLU B 1 60 ? 22.572 57.085 0.843 1.00 18.01 60 GLU B CA 1
ATOM 2779 C C . GLU B 1 60 ? 23.734 58.077 0.716 1.00 20.04 60 GLU B C 1
ATOM 2780 O O . GLU B 1 60 ? 23.619 59.061 -0.016 1.00 22.01 60 GLU B O 1
ATOM 2786 N N . ASP B 1 61 ? 24.852 57.806 1.392 1.00 18.37 61 ASP B N 1
ATOM 2787 C CA . ASP B 1 61 ? 26.055 58.637 1.262 1.00 20.97 61 ASP B CA 1
ATOM 2788 C C . ASP B 1 61 ? 26.582 58.643 -0.187 1.00 18.53 61 ASP B C 1
ATOM 2789 O O . ASP B 1 61 ? 26.903 59.694 -0.744 1.00 20.02 61 ASP B O 1
ATOM 2794 N N . ALA B 1 62 ? 26.697 57.458 -0.781 1.00 19.18 62 ALA B N 1
ATOM 2795 C CA . ALA B 1 62 ? 27.232 57.340 -2.137 1.00 18.00 62 ALA B CA 1
ATOM 2796 C C . ALA B 1 62 ? 26.379 58.087 -3.156 1.00 15.40 62 ALA B C 1
ATOM 2797 O O . ALA B 1 62 ? 26.900 58.771 -4.033 1.00 17.74 62 ALA B O 1
ATOM 2799 N N . VAL B 1 63 ? 25.066 57.945 -3.039 1.00 18.52 63 VAL B N 1
ATOM 2800 C CA . VAL B 1 63 ? 24.148 58.628 -3.935 1.00 17.10 63 VAL B CA 1
ATOM 2801 C C . VAL B 1 63 ? 24.268 60.135 -3.731 1.00 18.26 63 VAL B C 1
ATOM 2802 O O . VAL B 1 63 ? 24.385 60.880 -4.701 1.00 15.74 63 VAL B O 1
ATOM 2806 N N . GLN B 1 64 ? 24.260 60.582 -2.475 1.00 18.53 64 GLN B N 1
ATOM 2807 C CA . GLN B 1 64 ? 24.346 62.017 -2.199 1.00 22.28 64 GLN B CA 1
ATOM 2808 C C . GLN B 1 64 ? 25.640 62.636 -2.743 1.00 21.79 64 GLN B C 1
ATOM 2809 O O . GLN B 1 64 ? 25.615 63.749 -3.271 1.00 23.22 64 GLN B O 1
ATOM 2815 N N . SER B 1 65 ? 26.761 61.916 -2.652 1.00 24.86 65 SER B N 1
ATOM 2816 C CA . SER B 1 65 ? 28.027 62.435 -3.187 1.00 24.97 65 SER B CA 1
ATOM 2817 C C . SER B 1 65 ? 27.909 62.592 -4.691 1.00 25.04 65 SER B C 1
ATOM 2818 O O . SER B 1 65 ? 28.260 63.635 -5.240 1.00 19.89 65 SER B O 1
ATOM 2821 N N . ALA B 1 66 ? 27.431 61.547 -5.360 1.00 18.99 66 ALA B N 1
ATOM 2822 C CA . ALA B 1 66 ? 27.244 61.625 -6.801 1.00 17.53 66 ALA B CA 1
ATOM 2823 C C . ALA B 1 66 ? 26.315 62.805 -7.173 1.00 21.12 66 ALA B C 1
ATOM 2824 O O . ALA B 1 66 ? 26.648 63.598 -8.057 1.00 22.58 66 ALA B O 1
ATOM 2826 N N . LEU B 1 67 ? 25.175 62.941 -6.498 1.00 17.44 67 LEU B N 1
ATOM 2827 C CA . LEU B 1 67 ? 24.258 64.037 -6.816 1.00 18.99 67 LEU B CA 1
ATOM 2828 C C . LEU B 1 67 ? 24.864 65.419 -6.520 1.00 17.31 67 LEU B C 1
ATOM 2829 O O . LEU B 1 67 ? 24.742 66.336 -7.328 1.00 15.85 67 LEU B O 1
ATOM 2834 N N . SER B 1 68 ? 25.536 65.551 -5.378 1.00 18.15 68 SER B N 1
ATOM 2835 C CA . SER B 1 68 ? 26.146 66.825 -4.964 1.00 24.80 68 SER B CA 1
ATOM 2836 C C . SER B 1 68 ? 27.225 67.334 -5.909 1.00 26.63 68 SER B C 1
ATOM 2837 O O . SER B 1 68 ? 27.280 68.529 -6.204 1.00 27.19 68 SER B O 1
ATOM 2840 N N . LYS B 1 69 ? 28.093 66.432 -6.363 1.00 27.70 69 LYS B N 1
ATOM 2841 C CA . LYS B 1 69 ? 29.163 66.790 -7.293 1.00 28.32 69 LYS B CA 1
ATOM 2842 C C . LYS B 1 69 ? 28.621 67.434 -8.565 1.00 35.64 69 LYS B C 1
ATOM 2843 O O . LYS B 1 69 ? 29.293 68.270 -9.170 1.00 34.89 69 LYS B O 1
ATOM 2849 N N . GLN B 1 70 ? 27.417 67.038 -8.977 1.00 29.94 70 GLN B N 1
ATOM 2850 C CA . GLN B 1 70 ? 26.813 67.594 -10.189 1.00 27.06 70 GLN B CA 1
ATOM 2851 C C . GLN B 1 70 ? 25.767 68.645 -9.856 1.00 26.87 70 GLN B C 1
ATOM 2852 O O . GLN B 1 70 ? 25.052 69.117 -10.733 1.00 24.97 70 GLN B O 1
ATOM 2858 N N . ASN B 1 71 ? 25.685 69.009 -8.581 1.00 25.93 71 ASN B N 1
ATOM 2859 C CA . ASN B 1 71 ? 24.714 69.995 -8.106 1.00 36.35 71 ASN B CA 1
ATOM 2860 C C . ASN B 1 71 ? 23.267 69.592 -8.382 1.00 32.06 71 ASN B C 1
ATOM 2861 O O . ASN B 1 71 ? 22.412 70.447 -8.619 1.00 24.84 71 ASN B O 1
ATOM 2866 N N . LEU B 1 72 ? 22.992 68.296 -8.311 1.00 27.87 72 LEU B N 1
ATOM 2867 C CA . LEU B 1 72 ? 21.665 67.787 -8.596 1.00 24.61 72 LEU B CA 1
ATOM 2868 C C . LEU B 1 72 ? 20.865 67.466 -7.354 1.00 21.27 72 LEU B C 1
ATOM 2869 O O . LEU B 1 72 ? 21.407 67.363 -6.253 1.00 21.35 72 LEU B O 1
ATOM 2874 N N . LYS B 1 73 ? 19.557 67.359 -7.552 1.00 19.28 73 LYS B N 1
ATOM 2875 C CA . LYS B 1 73 ? 18.651 66.921 -6.504 1.00 24.90 73 LYS B CA 1
ATOM 2876 C C . LYS B 1 73 ? 18.044 65.615 -7.042 1.00 24.54 73 LYS B C 1
ATOM 2877 O O . LYS B 1 73 ? 18.062 65.360 -8.250 1.00 27.06 73 LYS B O 1
ATOM 2883 N N . LYS B 1 74 ? 17.507 64.801 -6.145 1.00 21.82 74 LYS B N 1
ATOM 2884 C CA . LYS B 1 74 ? 16.887 63.555 -6.555 1.00 22.53 74 LYS B CA 1
ATOM 2885 C C . LYS B 1 74 ? 15.843 63.822 -7.642 1.00 21.93 74 LYS B C 1
ATOM 2886 O O . LYS B 1 74 ? 15.749 63.067 -8.602 1.00 20.31 74 LYS B O 1
ATOM 2892 N N . GLU B 1 75 ? 15.091 64.915 -7.515 1.00 19.09 75 GLU B N 1
ATOM 2893 C CA . GLU B 1 75 ? 14.057 65.237 -8.499 1.00 16.61 75 GLU B CA 1
ATOM 2894 C C . GLU B 1 75 ? 14.605 65.416 -9.913 1.00 16.04 75 GLU B C 1
ATOM 2895 O O . GLU B 1 75 ? 13.854 65.351 -10.888 1.00 20.30 75 GLU B O 1
ATOM 2901 N N . ASP B 1 76 ? 15.911 65.633 -10.031 1.00 15.47 76 ASP B N 1
ATOM 2902 C CA . ASP B 1 76 ? 16.539 65.816 -11.340 1.00 17.94 76 ASP B CA 1
ATOM 2903 C C . ASP B 1 76 ? 16.881 64.498 -12.037 1.00 18.06 76 ASP B C 1
ATOM 2904 O O . ASP B 1 76 ? 17.416 64.496 -13.146 1.00 13.94 76 ASP B O 1
ATOM 2909 N N . ILE B 1 77 ? 16.586 63.384 -11.379 1.00 14.14 77 ILE B N 1
ATOM 2910 C CA . ILE B 1 77 ? 16.864 62.065 -11.945 1.00 14.02 77 ILE B CA 1
ATOM 2911 C C . ILE B 1 77 ? 15.545 61.426 -12.412 1.00 14.94 77 ILE B C 1
ATOM 2912 O O . ILE B 1 77 ? 14.558 61.445 -11.685 1.00 15.12 77 ILE B O 1
ATOM 2917 N N . ASP B 1 78 ? 15.524 60.872 -13.618 1.00 9.51 78 ASP B N 1
ATOM 2918 C CA . ASP B 1 78 ? 14.307 60.251 -14.139 1.00 8.55 78 ASP B CA 1
ATOM 2919 C C . ASP B 1 78 ? 14.105 58.779 -13.766 1.00 12.08 78 ASP B C 1
ATOM 2920 O O . ASP B 1 78 ? 12.967 58.304 -13.636 1.00 10.63 78 ASP B O 1
ATOM 2925 N N . ILE B 1 79 ? 15.217 58.073 -13.578 1.00 13.57 79 ILE B N 1
ATOM 2926 C CA . ILE B 1 79 ? 15.176 56.636 -13.323 1.00 12.79 79 ILE B CA 1
ATOM 2927 C C . ILE B 1 79 ? 16.324 56.197 -12.413 1.00 11.50 79 ILE B C 1
ATOM 2928 O O . ILE B 1 79 ? 17.454 56.680 -12.528 1.00 14.89 79 ILE B O 1
ATOM 2933 N N . PHE B 1 80 ? 15.998 55.288 -11.497 1.00 11.11 80 PHE B N 1
ATOM 2934 C CA . PHE B 1 80 ? 16.925 54.760 -10.488 1.00 10.35 80 PHE B CA 1
ATOM 2935 C C . PHE B 1 80 ? 16.959 53.242 -10.656 1.00 13.12 80 PHE B C 1
ATOM 2936 O O . PHE B 1 80 ? 15.928 52.585 -10.647 1.00 10.90 80 PHE B O 1
ATOM 2944 N N . LEU B 1 81 ? 18.151 52.696 -10.853 1.00 12.16 81 LEU B N 1
ATOM 2945 C CA . LEU B 1 81 ? 18.331 51.262 -11.052 1.00 12.54 81 LEU B CA 1
ATOM 2946 C C . LEU B 1 81 ? 19.234 50.795 -9.934 1.00 14.05 81 LEU B C 1
ATOM 2947 O O . LEU B 1 81 ? 20.376 51.229 -9.865 1.00 11.63 81 LEU B O 1
ATOM 2952 N N . ALA B 1 82 ? 18.743 49.926 -9.059 1.00 15.82 82 ALA B N 1
ATOM 2953 C CA . ALA B 1 82 ? 19.568 49.459 -7.949 1.00 15.95 82 ALA B CA 1
ATOM 2954 C C . ALA B 1 82 ? 19.183 48.075 -7.429 1.00 10.85 82 ALA B C 1
ATOM 2955 O O . ALA B 1 82 ? 18.126 47.539 -7.750 1.00 15.30 82 ALA B O 1
ATOM 2957 N N . GLY B 1 83 ? 20.092 47.508 -6.644 1.00 13.36 83 GLY B N 1
ATOM 2958 C CA . GLY B 1 83 ? 19.883 46.228 -5.995 1.00 15.15 83 GLY B CA 1
ATOM 2959 C C . GLY B 1 83 ? 21.039 46.010 -5.030 1.00 15.15 83 GLY B C 1
ATOM 2960 O O . GLY B 1 83 ? 22.103 46.619 -5.182 1.00 15.91 83 GLY B O 1
ATOM 2961 N N . ASP B 1 84 ? 20.839 45.182 -4.012 1.00 10.68 84 ASP B N 1
ATOM 2962 C CA . ASP B 1 84 ? 21.938 44.880 -3.102 1.00 12.46 84 ASP B CA 1
ATOM 2963 C C . ASP B 1 84 ? 22.831 43.828 -3.771 1.00 18.24 84 ASP B C 1
ATOM 2964 O O . ASP B 1 84 ? 22.356 42.957 -4.504 1.00 21.09 84 ASP B O 1
ATOM 2969 N N . LEU B 1 85 ? 24.126 43.907 -3.516 1.00 19.38 85 LEU B N 1
ATOM 2970 C CA . LEU B 1 85 ? 25.045 42.937 -4.086 1.00 19.04 85 LEU B CA 1
ATOM 2971 C C . LEU B 1 85 ? 24.928 41.578 -3.385 1.00 26.23 85 LEU B C 1
ATOM 2972 O O . LEU B 1 85 ? 25.082 40.530 -4.020 1.00 21.63 85 LEU B O 1
ATOM 2977 N N . LEU B 1 86 ? 24.600 41.585 -2.097 1.00 19.36 86 LEU B N 1
ATOM 2978 C CA . LEU B 1 86 ? 24.531 40.327 -1.368 1.00 23.52 86 LEU B CA 1
ATOM 2979 C C . LEU B 1 86 ? 23.175 39.931 -0.806 1.00 27.43 86 LEU B C 1
ATOM 2980 O O . LEU B 1 86 ? 22.869 38.745 -0.711 1.00 40.62 86 LEU B O 1
ATOM 2985 N N . ASN B 1 87 ? 22.352 40.919 -0.470 1.00 20.98 87 ASN B N 1
ATOM 2986 C CA . ASN B 1 87 ? 21.089 40.642 0.198 1.00 18.74 87 ASN B CA 1
ATOM 2987 C C . ASN B 1 87 ? 19.852 40.869 -0.648 1.00 22.37 87 ASN B C 1
ATOM 2988 O O . ASN B 1 87 ? 19.964 41.223 -1.822 1.00 24.02 87 ASN B O 1
ATOM 2993 N N . GLN B 1 88 ? 18.674 40.673 -0.064 1.00 16.08 88 GLN B N 1
ATOM 2994 C CA . GLN B 1 88 ? 17.449 40.788 -0.843 1.00 17.31 88 GLN B CA 1
ATOM 2995 C C . GLN B 1 88 ? 16.907 42.195 -0.949 1.00 14.86 88 GLN B C 1
ATOM 2996 O O . GLN B 1 88 ? 15.775 42.484 -0.555 1.00 16.54 88 GLN B O 1
ATOM 3002 N N . ASN B 1 89 ? 17.743 43.066 -1.505 1.00 14.62 89 ASN B N 1
ATOM 3003 C CA . ASN B 1 89 ? 17.422 44.475 -1.709 1.00 12.94 89 ASN B CA 1
ATOM 3004 C C . ASN B 1 89 ? 16.885 45.181 -0.475 1.00 19.48 89 ASN B C 1
ATOM 3005 O O . ASN B 1 89 ? 16.042 46.072 -0.560 1.00 14.63 89 ASN B O 1
ATOM 3010 N N . VAL B 1 90 ? 17.408 44.774 0.677 1.00 15.61 90 VAL B N 1
ATOM 3011 C CA . VAL B 1 90 ? 17.039 45.358 1.962 1.00 14.92 90 VAL B CA 1
ATOM 3012 C C . VAL B 1 90 ? 17.476 46.822 1.988 1.00 13.33 90 VAL B C 1
ATOM 3013 O O . VAL B 1 90 ? 16.788 47.676 2.534 1.00 17.28 90 VAL B O 1
ATOM 3017 N N . THR B 1 91 ? 18.623 47.103 1.386 1.00 17.43 91 THR B N 1
ATOM 3018 C CA . THR B 1 91 ? 19.116 48.467 1.312 1.00 15.03 91 THR B CA 1
ATOM 3019 C C . THR B 1 91 ? 18.509 49.238 0.132 1.00 13.08 91 THR B C 1
ATOM 3020 O O . THR B 1 91 ? 17.986 50.343 0.301 1.00 17.57 91 THR B O 1
ATOM 3024 N N . ALA B 1 92 ? 18.580 48.648 -1.057 1.00 15.33 92 ALA B N 1
ATOM 3025 C CA . ALA B 1 92 ? 18.103 49.310 -2.265 1.00 15.25 92 ALA B CA 1
ATOM 3026 C C . ALA B 1 92 ? 16.661 49.789 -2.201 1.00 14.08 92 ALA B C 1
ATOM 3027 O O . ALA B 1 92 ? 16.361 50.915 -2.593 1.00 10.64 92 ALA B O 1
ATOM 3029 N N . ASN B 1 93 ? 15.767 48.954 -1.685 1.00 14.03 93 ASN B N 1
ATOM 3030 C CA . ASN B 1 93 ? 14.354 49.324 -1.667 1.00 18.54 93 ASN B CA 1
ATOM 3031 C C . ASN B 1 93 ? 14.057 50.486 -0.730 1.00 25.66 93 ASN B C 1
ATOM 3032 O O . ASN B 1 93 ? 13.233 51.357 -1.030 1.00 14.75 93 ASN B O 1
ATOM 3037 N N . TYR B 1 94 ? 14.746 50.486 0.403 1.00 18.30 94 TYR B N 1
ATOM 3038 C CA . TYR B 1 94 ? 14.629 51.527 1.426 1.00 14.52 94 TYR B CA 1
ATOM 3039 C C . TYR B 1 94 ? 15.164 52.849 0.870 1.00 11.99 94 TYR B C 1
ATOM 3040 O O . TYR B 1 94 ? 14.539 53.896 1.032 1.00 19.65 94 TYR B O 1
ATOM 3049 N N . VAL B 1 95 ? 16.322 52.804 0.215 1.00 14.74 95 VAL B N 1
ATOM 3050 C CA . VAL B 1 95 ? 16.878 54.017 -0.383 1.00 13.73 95 VAL B CA 1
ATOM 3051 C C . VAL B 1 95 ? 15.957 54.523 -1.511 1.00 14.84 95 VAL B C 1
ATOM 3052 O O . VAL B 1 95 ? 15.692 55.723 -1.594 1.00 17.13 95 VAL B O 1
ATOM 3056 N N . ALA B 1 96 ? 15.454 53.616 -2.354 1.00 13.83 96 ALA B N 1
ATOM 3057 C CA . ALA B 1 96 ? 14.511 53.996 -3.417 1.00 15.85 96 ALA B CA 1
ATOM 3058 C C . ALA B 1 96 ? 13.299 54.723 -2.815 1.00 15.20 96 ALA B C 1
ATOM 3059 O O . ALA B 1 96 ? 12.809 55.697 -3.383 1.00 19.87 96 ALA B O 1
ATOM 3061 N N . ARG B 1 97 ? 12.818 54.239 -1.674 1.00 12.79 97 ARG B N 1
ATOM 3062 C CA . ARG B 1 97 ? 11.685 54.863 -0.996 1.00 15.49 97 ARG B CA 1
ATOM 3063 C C . ARG B 1 97 ? 12.007 56.327 -0.667 1.00 23.02 97 ARG B C 1
ATOM 3064 O O . ARG B 1 97 ? 11.213 57.227 -0.961 1.00 20.51 97 ARG B O 1
ATOM 3072 N N . HIS B 1 98 ? 13.176 56.566 -0.076 1.00 18.69 98 HIS B N 1
ATOM 3073 C CA . HIS B 1 98 ? 13.582 57.926 0.266 1.00 19.46 98 HIS B CA 1
ATOM 3074 C C . HIS B 1 98 ? 13.811 58.824 -0.952 1.00 24.10 98 HIS B C 1
ATOM 3075 O O . HIS B 1 98 ? 13.403 59.991 -0.966 1.00 20.15 98 HIS B O 1
ATOM 3082 N N . LEU B 1 99 ? 14.424 58.277 -1.994 1.00 12.94 99 LEU B N 1
ATOM 3083 C CA . LEU B 1 99 ? 14.700 59.073 -3.178 1.00 17.77 99 LEU B CA 1
ATOM 3084 C C . LEU B 1 99 ? 13.458 59.477 -3.975 1.00 11.41 99 LEU B C 1
ATOM 3085 O O . LEU B 1 99 ? 13.419 60.564 -4.551 1.00 13.71 99 LEU B O 1
ATOM 3090 N N . LYS B 1 100 ? 12.447 58.613 -3.993 1.00 13.17 100 LYS B N 1
ATOM 3091 C CA . LYS B 1 100 ? 11.202 58.837 -4.739 1.00 16.43 100 LYS B CA 1
ATOM 3092 C C . LYS B 1 100 ? 11.395 58.898 -6.257 1.00 16.91 100 LYS B C 1
ATOM 3093 O O . LYS B 1 100 ? 10.528 59.378 -6.987 1.00 16.34 100 LYS B O 1
ATOM 3099 N N . ILE B 1 101 ? 12.516 58.385 -6.731 1.00 14.08 101 ILE B N 1
ATOM 3100 C CA . ILE B 1 101 ? 12.789 58.371 -8.159 1.00 17.38 101 ILE B CA 1
ATOM 3101 C C . ILE B 1 101 ? 12.169 57.104 -8.742 1.00 14.51 101 ILE B C 1
ATOM 3102 O O . ILE B 1 101 ? 12.182 56.055 -8.090 1.00 12.60 101 ILE B O 1
ATOM 3107 N N . PRO B 1 102 ? 11.554 57.192 -9.947 1.00 12.68 102 PRO B N 1
ATOM 3108 C CA . PRO B 1 102 ? 10.953 55.993 -10.576 1.00 16.25 102 PRO B CA 1
ATOM 3109 C C . PRO B 1 102 ? 12.048 54.899 -10.492 1.00 10.24 102 PRO B C 1
ATOM 3110 O O . PRO B 1 102 ? 13.197 55.118 -10.896 1.00 13.54 102 PRO B O 1
ATOM 3114 N N . PHE B 1 103 ? 11.638 53.721 -10.033 1.00 9.92 103 PHE B N 1
ATOM 3115 C CA . PHE B 1 103 ? 12.568 52.670 -9.643 1.00 10.84 103 PHE B CA 1
ATOM 3116 C C . PHE B 1 103 ? 12.471 51.339 -10.337 1.00 13.38 103 PHE B C 1
ATOM 3117 O O . PHE B 1 103 ? 11.393 50.749 -10.398 1.00 12.57 103 PHE B O 1
ATOM 3125 N N . LEU B 1 104 ? 13.594 50.875 -10.881 1.00 12.98 104 LEU B N 1
ATOM 3126 C CA . LEU B 1 104 ? 13.656 49.542 -11.519 1.00 14.39 104 LEU B CA 1
ATOM 3127 C C . LEU B 1 104 ? 14.467 48.701 -10.528 1.00 14.87 104 LEU B C 1
ATOM 3128 O O . LEU B 1 104 ? 15.629 48.985 -10.245 1.00 12.84 104 LEU B O 1
ATOM 3133 N N . CYS B 1 105 ? 13.834 47.638 -10.041 1.00 16.90 105 CYS B N 1
ATOM 3134 C CA . CYS B 1 105 ? 14.365 46.853 -8.913 1.00 9.24 105 CYS B CA 1
ATOM 3135 C C . CYS B 1 105 ? 15.116 45.614 -9.351 1.00 14.47 105 CYS B C 1
ATOM 3136 O O . CYS B 1 105 ? 14.501 44.615 -9.715 1.00 15.49 105 CYS B O 1
ATOM 3139 N N . LEU B 1 106 ? 16.447 45.677 -9.277 1.00 10.09 106 LEU B N 1
ATOM 3140 C CA . LEU B 1 106 ? 17.315 44.620 -9.818 1.00 13.39 106 LEU B CA 1
ATOM 3141 C C . LEU B 1 106 ? 17.749 43.564 -8.841 1.00 17.22 106 LEU B C 1
ATOM 3142 O O . LEU B 1 106 ? 17.721 43.790 -7.635 1.00 16.14 106 LEU B O 1
ATOM 3147 N N . PHE B 1 107 ? 18.150 42.399 -9.353 1.00 12.64 107 PHE B N 1
ATOM 3148 C CA . PHE B 1 107 ? 18.558 41.313 -8.465 1.00 13.83 107 PHE B CA 1
ATOM 3149 C C . PHE B 1 107 ? 19.578 40.400 -9.130 1.00 18.38 107 PHE B C 1
ATOM 3150 O O . PHE B 1 107 ? 19.269 39.262 -9.446 1.00 19.53 107 PHE B O 1
ATOM 3158 N N . GLY B 1 108 ? 20.799 40.899 -9.319 1.00 19.88 108 GLY B N 1
ATOM 3159 C CA . GLY B 1 108 ? 21.823 40.105 -9.990 1.00 15.21 108 GLY B CA 1
ATOM 3160 C C . GLY B 1 108 ? 22.972 39.649 -9.115 1.00 16.39 108 GLY B C 1
ATOM 3161 O O . GLY B 1 108 ? 23.955 39.079 -9.602 1.00 15.81 108 GLY B O 1
ATOM 3162 N N . ALA B 1 109 ? 22.828 39.846 -7.813 1.00 19.58 109 ALA B N 1
ATOM 3163 C CA . ALA B 1 109 ? 23.914 39.536 -6.898 1.00 22.34 109 ALA B CA 1
ATOM 3164 C C . ALA B 1 109 ? 25.082 40.390 -7.382 1.00 29.10 109 ALA B C 1
ATOM 3165 O O . ALA B 1 109 ? 24.878 41.361 -8.121 1.00 46.28 109 ALA B O 1
ATOM 3167 N N . CYS B 1 110 ? 26.302 39.947 -7.080 1.00 16.23 110 CYS B N 1
ATOM 3168 C CA . CYS B 1 110 ? 27.475 40.782 -7.349 1.00 10.95 110 CYS B CA 1
ATOM 3169 C C . CYS B 1 110 ? 27.633 41.343 -8.740 1.00 14.76 110 CYS B C 1
ATOM 3170 O O . CYS B 1 110 ? 28.435 42.251 -8.958 1.00 20.14 110 CYS B O 1
ATOM 3173 N N . SER B 1 111 ? 26.867 40.816 -9.687 1.00 11.29 111 SER B N 1
ATOM 3174 C CA . SER B 1 111 ? 26.910 41.359 -11.054 1.00 14.58 111 SER B CA 1
ATOM 3175 C C . SER B 1 111 ? 26.038 42.633 -11.188 1.00 18.51 111 SER B C 1
ATOM 3176 O O . SER B 1 111 ? 26.116 43.357 -12.192 1.00 12.25 111 SER B O 1
ATOM 3179 N N . THR B 1 112 ? 25.239 42.925 -10.162 1.00 15.79 112 THR B N 1
ATOM 3180 C CA . THR B 1 112 ? 24.313 44.050 -10.238 1.00 13.38 112 THR B CA 1
ATOM 3181 C C . THR B 1 112 ? 24.962 45.390 -10.492 1.00 12.69 112 THR B C 1
ATOM 3182 O O . THR B 1 112 ? 24.340 46.285 -11.061 1.00 16.21 112 THR B O 1
ATOM 3186 N N . SER B 1 113 ? 26.212 45.548 -10.080 1.00 12.21 113 SER B N 1
ATOM 3187 C CA . SER B 1 113 ? 26.886 46.820 -10.307 1.00 16.31 113 SER B CA 1
ATOM 3188 C C . SER B 1 113 ? 26.958 47.131 -11.807 1.00 22.31 113 SER B C 1
ATOM 3189 O O . SER B 1 113 ? 26.762 48.284 -12.218 1.00 20.71 113 SER B O 1
ATOM 3200 N N . GLU B 1 115 ? 25.032 45.327 -14.122 1.00 8.36 115 GLU B N 1
ATOM 3201 C CA . GLU B 1 115 ? 23.682 45.133 -14.655 1.00 11.46 115 GLU B CA 1
ATOM 3202 C C . GLU B 1 115 ? 22.953 46.487 -14.624 1.00 12.37 115 GLU B C 1
ATOM 3203 O O . GLU B 1 115 ? 22.290 46.866 -15.595 1.00 13.93 115 GLU B O 1
ATOM 3209 N N . SER B 1 116 ? 23.124 47.225 -13.526 1.00 12.54 116 SER B N 1
ATOM 3210 C CA . SER B 1 116 ? 22.446 48.509 -13.340 1.00 12.69 116 SER B CA 1
ATOM 3211 C C . SER B 1 116 ? 22.930 49.582 -14.297 1.00 11.69 116 SER B C 1
ATOM 3212 O O . SER B 1 116 ? 22.133 50.380 -14.803 1.00 15.59 116 SER B O 1
ATOM 3215 N N . ILE B 1 117 ? 24.232 49.598 -14.561 1.00 10.80 117 ILE B N 1
ATOM 3216 C CA . ILE B 1 117 ? 24.788 50.579 -15.491 1.00 13.66 117 ILE B CA 1
ATOM 3217 C C . ILE B 1 117 ? 24.416 50.231 -16.934 1.00 16.29 117 ILE B C 1
ATOM 3218 O O . ILE B 1 117 ? 24.093 51.126 -17.718 1.00 12.26 117 ILE B O 1
ATOM 3223 N N . ALA B 1 118 ? 24.417 48.944 -17.277 1.00 13.03 118 ALA B N 1
ATOM 3224 C CA . ALA B 1 118 ? 24.060 48.536 -18.628 1.00 16.32 118 ALA B CA 1
ATOM 3225 C C . ALA B 1 118 ? 22.610 48.915 -18.946 1.00 17.13 118 ALA B C 1
ATOM 3226 O O . ALA B 1 118 ? 22.336 49.494 -20.004 1.00 12.97 118 ALA B O 1
ATOM 3228 N N . ILE B 1 119 ? 21.681 48.612 -18.039 1.00 11.20 119 ILE B N 1
ATOM 3229 C CA . ILE B 1 119 ? 20.294 48.965 -18.299 1.00 14.46 119 ILE B CA 1
ATOM 3230 C C . ILE B 1 119 ? 20.122 50.483 -18.329 1.00 15.19 119 ILE B C 1
ATOM 3231 O O . ILE B 1 119 ? 19.447 50.995 -19.215 1.00 12.41 119 ILE B O 1
ATOM 3236 N N . SER B 1 120 ? 20.742 51.198 -17.388 1.00 11.42 120 SER B N 1
ATOM 3237 C CA . SER B 1 120 ? 20.667 52.664 -17.358 1.00 16.02 120 SER B CA 1
ATOM 3238 C C . SER B 1 120 ? 21.167 53.272 -18.666 1.00 14.92 120 SER B C 1
ATOM 3239 O O . SER B 1 120 ? 20.582 54.230 -19.184 1.00 13.80 120 SER B O 1
ATOM 3242 N N . SER B 1 121 ? 22.269 52.730 -19.175 1.00 12.38 121 SER B N 1
ATOM 3243 C CA . SER B 1 121 ? 22.850 53.206 -20.421 1.00 14.90 121 SER B CA 1
ATOM 3244 C C . SER B 1 121 ? 21.876 53.025 -21.585 1.00 15.96 121 SER B C 1
ATOM 3245 O O . SER B 1 121 ? 21.667 53.951 -22.368 1.00 13.96 121 SER B O 1
ATOM 3248 N N . ALA B 1 122 ? 21.292 51.836 -21.700 1.00 16.57 122 ALA B N 1
ATOM 3249 C CA . ALA B 1 122 ? 20.336 51.566 -22.762 1.00 18.48 122 ALA B CA 1
ATOM 3250 C C . ALA B 1 122 ? 19.133 52.503 -22.685 1.00 19.61 122 ALA B C 1
ATOM 3251 O O . ALA B 1 122 ? 18.648 52.983 -23.717 1.00 17.84 122 ALA B O 1
ATOM 3253 N N . LEU B 1 123 ? 18.664 52.787 -21.469 1.00 9.08 123 LEU B N 1
ATOM 3254 C CA . LEU B 1 123 ? 17.497 53.648 -21.310 1.00 15.63 123 LEU B CA 1
ATOM 3255 C C . LEU B 1 123 ? 17.811 55.083 -21.714 1.00 19.24 123 LEU B C 1
ATOM 3256 O O . LEU B 1 123 ? 17.004 55.735 -22.379 1.00 22.07 123 LEU B O 1
ATOM 3261 N N . ILE B 1 124 ? 18.981 55.573 -21.326 1.00 13.90 124 ILE B N 1
ATOM 3262 C CA . ILE B 1 124 ? 19.371 56.921 -21.720 1.00 13.45 124 ILE B CA 1
ATOM 3263 C C . ILE B 1 124 ? 19.575 56.979 -23.237 1.00 16.19 124 ILE B C 1
ATOM 3264 O O . ILE B 1 124 ? 19.068 57.883 -23.897 1.00 15.14 124 ILE B O 1
ATOM 3269 N N . ASP B 1 125 ? 20.280 55.993 -23.793 1.00 16.83 125 ASP B N 1
ATOM 3270 C CA . ASP B 1 125 ? 20.589 56.015 -25.222 1.00 17.69 125 ASP B CA 1
ATOM 3271 C C . ASP B 1 125 ? 19.360 55.852 -26.097 1.00 21.61 125 ASP B C 1
ATOM 3272 O O . ASP B 1 125 ? 19.323 56.354 -27.226 1.00 15.48 125 ASP B O 1
ATOM 3277 N N . GLY B 1 126 ? 18.357 55.153 -25.564 1.00 12.71 126 GLY B N 1
ATOM 3278 C CA . GLY B 1 126 ? 17.105 54.943 -26.274 1.00 17.02 126 GLY B CA 1
ATOM 3279 C C . GLY B 1 126 ? 16.109 56.089 -26.117 1.00 18.34 126 GLY B C 1
ATOM 3280 O O . GLY B 1 126 ? 15.057 56.087 -26.756 1.00 24.38 126 GLY B O 1
ATOM 3281 N N . GLY B 1 127 ? 16.435 57.058 -25.263 1.00 13.04 127 GLY B N 1
ATOM 3282 C CA . GLY B 1 127 ? 15.564 58.203 -25.048 1.00 18.24 127 GLY B CA 1
ATOM 3283 C C . GLY B 1 127 ? 14.497 58.009 -23.983 1.00 18.33 127 GLY B C 1
ATOM 3284 O O . GLY B 1 127 ? 13.489 58.719 -23.976 1.00 15.62 127 GLY B O 1
ATOM 3285 N N . PHE B 1 128 ? 14.706 57.062 -23.069 1.00 10.95 128 PHE B N 1
ATOM 3286 C CA . PHE B 1 128 ? 13.728 56.825 -22.009 1.00 11.00 128 PHE B CA 1
ATOM 3287 C C . PHE B 1 128 ? 13.973 57.603 -20.725 1.00 14.11 128 PHE B C 1
ATOM 3288 O O . PHE B 1 128 ? 13.061 57.772 -19.910 1.00 12.39 128 PHE B O 1
ATOM 3296 N N . ALA B 1 129 ? 15.205 58.070 -20.553 1.00 14.69 129 ALA B N 1
ATOM 3297 C CA . ALA B 1 129 ? 15.561 58.900 -19.414 1.00 18.04 129 ALA B CA 1
ATOM 3298 C C . ALA B 1 129 ? 16.620 59.919 -19.823 1.00 17.40 129 ALA B C 1
ATOM 3299 O O . ALA B 1 129 ? 17.473 59.622 -20.660 1.00 16.83 129 ALA B O 1
ATOM 3301 N N . LYS B 1 130 ? 16.543 61.121 -19.249 1.00 16.42 130 LYS B N 1
ATOM 3302 C CA . LYS B 1 130 ? 17.586 62.136 -19.454 1.00 17.31 130 LYS B CA 1
ATOM 3303 C C . LYS B 1 130 ? 18.737 61.828 -18.476 1.00 17.56 130 LYS B C 1
ATOM 3304 O O . LYS B 1 130 ? 19.906 61.805 -18.869 1.00 16.75 130 LYS B O 1
ATOM 3310 N N . ARG B 1 131 ? 18.405 61.617 -17.206 1.00 13.48 131 ARG B N 1
ATOM 3311 C CA . ARG B 1 131 ? 19.412 61.260 -16.232 1.00 18.55 131 ARG B CA 1
ATOM 3312 C C . ARG B 1 131 ? 19.026 59.976 -15.515 1.00 19.56 131 ARG B C 1
ATOM 3313 O O . ARG B 1 131 ? 17.860 59.783 -15.155 1.00 17.67 131 ARG B O 1
ATOM 3321 N N . ALA B 1 132 ? 20.001 59.088 -15.358 1.00 14.67 132 ALA B N 1
ATOM 3322 C CA . ALA B 1 132 ? 19.784 57.882 -14.572 1.00 14.95 132 ALA B CA 1
ATOM 3323 C C . ALA B 1 132 ? 20.744 57.877 -13.378 1.00 13.66 132 ALA B C 1
ATOM 3324 O O . ALA B 1 132 ? 21.828 58.468 -13.417 1.00 14.88 132 ALA B O 1
ATOM 3326 N N . LEU B 1 133 ? 20.317 57.214 -12.312 1.00 11.29 133 LEU B N 1
ATOM 3327 C CA . LEU B 1 133 ? 21.155 57.019 -11.142 1.00 11.77 133 LEU B CA 1
ATOM 3328 C C . LEU B 1 133 ? 21.235 55.500 -10.931 1.00 16.85 133 LEU B C 1
ATOM 3329 O O . LEU B 1 133 ? 20.214 54.806 -10.937 1.00 14.31 133 LEU B O 1
ATOM 3334 N N . ALA B 1 134 ? 22.449 54.985 -10.763 1.00 11.45 134 ALA B N 1
ATOM 3335 C CA . ALA B 1 134 ? 22.627 53.554 -10.551 1.00 13.48 134 ALA B CA 1
ATOM 3336 C C . ALA B 1 134 ? 23.436 53.337 -9.285 1.00 13.03 134 ALA B C 1
ATOM 3337 O O . ALA B 1 134 ? 24.427 54.019 -9.066 1.00 15.53 134 ALA B O 1
ATOM 3339 N N . ALA B 1 135 ? 23.012 52.406 -8.436 1.00 16.21 135 ALA B N 1
ATOM 3340 C CA . ALA B 1 135 ? 23.742 52.165 -7.198 1.00 12.90 135 ALA B CA 1
ATOM 3341 C C . ALA B 1 135 ? 23.566 50.751 -6.694 1.00 14.25 135 ALA B C 1
ATOM 3342 O O . ALA B 1 135 ? 22.565 50.105 -6.966 1.00 15.88 135 ALA B O 1
ATOM 3344 N N . THR B 1 136 ? 24.573 50.275 -5.973 1.00 11.86 136 THR B N 1
ATOM 3345 C CA . THR B 1 136 ? 24.543 48.963 -5.357 1.00 10.25 136 THR B CA 1
ATOM 3346 C C . THR B 1 136 ? 25.284 49.140 -4.035 1.00 16.37 136 THR B C 1
ATOM 3347 O O . THR B 1 136 ? 25.923 50.171 -3.803 1.00 17.76 136 THR B O 1
ATOM 3351 N N . SER B 1 137 ? 25.207 48.134 -3.175 1.00 14.68 137 SER B N 1
ATOM 3352 C CA . SER B 1 137 ? 25.873 48.205 -1.887 1.00 15.58 137 SER B CA 1
ATOM 3353 C C . SER B 1 137 ? 26.148 46.814 -1.330 1.00 17.04 137 SER B C 1
ATOM 3354 O O . SER B 1 137 ? 25.552 45.839 -1.765 1.00 19.55 137 SER B O 1
ATOM 3357 N N . SER B 1 138 ? 27.080 46.731 -0.389 1.00 17.61 138 SER B N 1
ATOM 3358 C CA . SER B 1 138 ? 27.359 45.471 0.288 1.00 19.48 138 SER B CA 1
ATOM 3359 C C . SER B 1 138 ? 27.895 45.772 1.692 1.00 25.41 138 SER B C 1
ATOM 3360 O O . SER B 1 138 ? 28.407 46.866 1.950 1.00 22.64 138 SER B O 1
ATOM 3363 N N . HIS B 1 139 ? 27.748 44.812 2.603 1.00 17.72 139 HIS B N 1
ATOM 3364 C CA . HIS B 1 139 ? 28.260 44.975 3.961 1.00 20.22 139 HIS B CA 1
ATOM 3365 C C . HIS B 1 139 ? 28.807 43.640 4.449 1.00 23.33 139 HIS B C 1
ATOM 3366 O O . HIS B 1 139 ? 28.097 42.638 4.465 1.00 22.94 139 HIS B O 1
ATOM 3373 N N . ASN B 1 140 ? 30.069 43.638 4.862 1.00 25.60 140 ASN B N 1
ATOM 3374 C CA . ASN B 1 140 ? 30.714 42.408 5.304 1.00 26.34 140 ASN B CA 1
ATOM 3375 C C . ASN B 1 140 ? 29.996 41.692 6.447 1.00 28.80 140 ASN B C 1
ATOM 3376 O O . ASN B 1 140 ? 29.989 40.461 6.505 1.00 29.19 140 ASN B O 1
ATOM 3381 N N . ALA B 1 141 ? 29.366 42.453 7.338 1.00 27.43 141 ALA B N 1
ATOM 3382 C CA . ALA B 1 141 ? 28.682 41.859 8.485 1.00 30.83 141 ALA B CA 1
ATOM 3383 C C . ALA B 1 141 ? 27.456 41.025 8.120 1.00 33.17 141 ALA B C 1
ATOM 3384 O O . ALA B 1 141 ? 27.049 40.152 8.885 1.00 29.38 141 ALA B O 1
ATOM 3386 N N . THR B 1 142 ? 26.870 41.285 6.953 1.00 31.01 142 THR B N 1
ATOM 3387 C CA . THR B 1 142 ? 25.703 40.523 6.513 1.00 34.86 142 THR B CA 1
ATOM 3388 C C . THR B 1 142 ? 25.970 39.723 5.242 1.00 37.82 142 THR B C 1
ATOM 3389 O O . THR B 1 142 ? 25.034 39.266 4.581 1.00 31.53 142 THR B O 1
ATOM 3393 N N . ALA B 1 143 ? 27.247 39.567 4.901 1.00 36.60 143 ALA B N 1
ATOM 3394 C CA . ALA B 1 143 ? 27.640 38.793 3.730 1.00 39.70 143 ALA B CA 1
ATOM 3395 C C . ALA B 1 143 ? 27.213 37.331 3.905 1.00 38.34 143 ALA B C 1
ATOM 3396 O O . ALA B 1 143 ? 26.795 36.684 2.946 1.00 33.67 143 ALA B O 1
ATOM 3398 N N . GLU B 1 144 ? 27.303 36.824 5.133 1.00 40.25 144 GLU B N 1
ATOM 3399 C CA . GLU B 1 144 ? 26.938 35.437 5.417 1.00 41.73 144 GLU B CA 1
ATOM 3400 C C . GLU B 1 144 ? 25.486 35.118 5.067 1.00 42.17 144 GLU B C 1
ATOM 3401 O O . GLU B 1 144 ? 25.161 33.974 4.740 1.00 41.38 144 GLU B O 1
ATOM 3403 N N . ARG B 1 145 ? 24.624 36.133 5.115 1.00 38.24 145 ARG B N 1
ATOM 3404 C CA . ARG B 1 145 ? 23.199 35.957 4.821 1.00 46.31 145 ARG B CA 1
ATOM 3405 C C . ARG B 1 145 ? 22.923 35.311 3.462 1.00 48.89 145 ARG B C 1
ATOM 3406 O O . ARG B 1 145 ? 21.840 34.769 3.233 1.00 49.93 145 ARG B O 1
ATOM 3408 N N . GLN B 1 146 ? 23.895 35.366 2.561 1.00 46.68 146 GLN B N 1
ATOM 3409 C CA . GLN B 1 146 ? 23.727 34.740 1.254 1.00 44.18 146 GLN B CA 1
ATOM 3410 C C . GLN B 1 146 ? 23.875 33.217 1.358 1.00 42.16 146 GLN B C 1
ATOM 3411 O O . GLN B 1 146 ? 23.422 32.479 0.482 1.00 43.04 146 GLN B O 1
ATOM 3413 N N . PHE B 1 147 ? 24.478 32.756 2.447 1.00 48.32 147 PHE B N 1
ATOM 3414 C CA . PHE B 1 147 ? 24.746 31.339 2.637 1.00 56.16 147 PHE B CA 1
ATOM 3415 C C . PHE B 1 147 ? 23.872 30.661 3.672 1.00 60.39 147 PHE B C 1
ATOM 3416 O O . PHE B 1 147 ? 23.267 29.625 3.402 1.00 63.04 147 PHE B O 1
ATOM 3424 N N . ARG B 1 148 ? 23.809 31.253 4.859 1.00 60.30 148 ARG B N 1
ATOM 3425 C CA . ARG B 1 148 ? 23.042 30.685 5.959 1.00 62.16 148 ARG B CA 1
ATOM 3426 C C . ARG B 1 148 ? 21.949 31.622 6.439 1.00 64.11 148 ARG B C 1
ATOM 3427 O O . ARG B 1 148 ? 22.061 32.838 6.292 1.00 64.92 148 ARG B O 1
ATOM 3429 N N . TYR B 1 149 ? 20.884 31.049 6.996 1.00 67.49 149 TYR B N 1
ATOM 3430 C CA . TYR B 1 149 ? 19.788 31.851 7.543 1.00 68.38 149 TYR B CA 1
ATOM 3431 C C . TYR B 1 149 ? 20.202 32.479 8.882 1.00 69.76 149 TYR B C 1
ATOM 3432 O O . TYR B 1 149 ? 19.411 32.548 9.826 1.00 69.74 149 TYR B O 1
ATOM 3441 N N . THR B 1 164 ? 34.523 40.209 1.907 1.00 45.46 164 THR B N 1
ATOM 3442 C CA . THR B 1 164 ? 33.461 41.020 1.320 1.00 40.29 164 THR B CA 1
ATOM 3443 C C . THR B 1 164 ? 33.569 42.492 1.689 1.00 24.91 164 THR B C 1
ATOM 3444 O O . THR B 1 164 ? 33.605 42.855 2.863 1.00 28.95 164 THR B O 1
ATOM 3448 N N . VAL B 1 165 ? 33.603 43.337 0.670 1.00 23.65 165 VAL B N 1
ATOM 3449 C CA . VAL B 1 165 ? 33.703 44.772 0.867 1.00 25.23 165 VAL B CA 1
ATOM 3450 C C . VAL B 1 165 ? 32.506 45.378 1.586 1.00 24.93 165 VAL B C 1
ATOM 3451 O O . VAL B 1 165 ? 31.360 44.959 1.401 1.00 24.84 165 VAL B O 1
ATOM 3455 N N . THR B 1 166 ? 32.794 46.361 2.429 1.00 22.33 166 THR B N 1
ATOM 3456 C CA . THR B 1 166 ? 31.747 47.101 3.123 1.00 23.19 166 THR B CA 1
ATOM 3457 C C . THR B 1 166 ? 31.711 48.470 2.446 1.00 20.53 166 THR B C 1
ATOM 3458 O O . THR B 1 166 ? 32.634 49.272 2.585 1.00 24.44 166 THR B O 1
ATOM 3462 N N . GLY B 1 167 ? 30.643 48.713 1.688 1.00 21.30 167 GLY B N 1
ATOM 3463 C CA . GLY B 1 167 ? 30.541 49.963 0.960 1.00 22.33 167 GLY B CA 1
ATOM 3464 C C . GLY B 1 167 ? 29.474 50.002 -0.118 1.00 21.05 167 GLY B C 1
ATOM 3465 O O . GLY B 1 167 ? 28.745 49.039 -0.343 1.00 16.54 167 GLY B O 1
ATOM 3466 N N . SER B 1 168 ? 29.406 51.137 -0.798 1.00 17.29 168 SER B N 1
ATOM 3467 C CA . SER B 1 168 ? 28.416 51.352 -1.829 1.00 17.65 168 SER B CA 1
ATOM 3468 C C . SER B 1 168 ? 28.954 52.330 -2.853 1.00 16.05 168 SER B C 1
ATOM 3469 O O . SER B 1 168 ? 29.699 53.259 -2.517 1.00 14.17 168 SER B O 1
ATOM 3472 N N . GLY B 1 169 ? 28.592 52.091 -4.108 1.00 15.36 169 GLY B N 1
ATOM 3473 C CA . GLY B 1 169 ? 28.982 52.995 -5.169 1.00 11.66 169 GLY B CA 1
ATOM 3474 C C . GLY B 1 169 ? 27.750 53.393 -5.970 1.00 14.25 169 GLY B C 1
ATOM 3475 O O . GLY B 1 169 ? 26.856 52.577 -6.201 1.00 14.32 169 GLY B O 1
ATOM 3476 N N . ALA B 1 170 ? 27.698 54.648 -6.388 1.00 9.36 170 ALA B N 1
ATOM 3477 C CA . ALA B 1 170 ? 26.594 55.120 -7.195 1.00 13.82 170 ALA B CA 1
ATOM 3478 C C . ALA B 1 170 ? 27.160 55.988 -8.307 1.00 20.68 170 ALA B C 1
ATOM 3479 O O . ALA B 1 170 ? 28.233 56.581 -8.148 1.00 15.23 170 ALA B O 1
ATOM 3481 N N . VAL B 1 171 ? 26.458 56.009 -9.439 1.00 16.07 171 VAL B N 1
ATOM 3482 C CA . VAL B 1 171 ? 26.824 56.862 -10.559 1.00 16.59 171 VAL B CA 1
ATOM 3483 C C . VAL B 1 171 ? 25.596 57.558 -11.151 1.00 20.44 171 VAL B C 1
ATOM 3484 O O . VAL B 1 171 ? 24.468 57.048 -11.089 1.00 15.19 171 VAL B O 1
ATOM 3488 N N . VAL B 1 172 ? 25.841 58.745 -11.702 1.00 12.74 172 VAL B N 1
ATOM 3489 C CA . VAL B 1 172 ? 24.815 59.538 -12.386 1.00 11.73 172 VAL B CA 1
ATOM 3490 C C . VAL B 1 172 ? 25.241 59.566 -13.843 1.00 17.48 172 VAL B C 1
ATOM 3491 O O . VAL B 1 172 ? 26.352 59.987 -14.159 1.00 18.47 172 VAL B O 1
ATOM 3495 N N . LEU B 1 173 ? 24.343 59.134 -14.721 1.00 13.95 173 LEU B N 1
ATOM 3496 C CA . LEU B 1 173 ? 24.643 59.027 -16.134 1.00 13.14 173 LEU B CA 1
ATOM 3497 C C . LEU B 1 173 ? 23.693 59.894 -16.951 1.00 15.52 173 LEU B C 1
ATOM 3498 O O . LEU B 1 173 ? 22.540 60.068 -16.585 1.00 14.55 173 LEU B O 1
ATOM 3503 N N . SER B 1 174 ? 24.185 60.462 -18.041 1.00 17.73 174 SER B N 1
ATOM 3504 C CA . SER B 1 174 ? 23.320 61.245 -18.918 1.00 17.48 174 SER B CA 1
ATOM 3505 C C . SER B 1 174 ? 24.055 61.471 -20.225 1.00 19.03 174 SER B C 1
ATOM 3506 O O . SER B 1 174 ? 25.176 60.990 -20.400 1.00 20.79 174 SER B O 1
ATOM 3509 N N . GLN B 1 175 ? 23.418 62.199 -21.142 1.00 18.35 175 GLN B N 1
ATOM 3510 C CA . GLN B 1 175 ? 24.035 62.522 -22.423 1.00 17.74 175 GLN B CA 1
ATOM 3511 C C . GLN B 1 175 ? 24.804 63.851 -22.341 1.00 19.44 175 GLN B C 1
ATOM 3512 O O . GLN B 1 175 ? 25.419 64.270 -23.314 1.00 21.81 175 GLN B O 1
ATOM 3518 N N . GLN B 1 176 ? 24.759 64.511 -21.179 1.00 19.87 176 GLN B N 1
ATOM 3519 C CA . GLN B 1 176 ? 25.519 65.751 -20.970 1.00 19.39 176 GLN B CA 1
ATOM 3520 C C . GLN B 1 176 ? 26.998 65.354 -20.802 1.00 19.04 176 GLN B C 1
ATOM 3521 O O . GLN B 1 176 ? 27.333 64.448 -20.042 1.00 23.77 176 GLN B O 1
ATOM 3527 N N . PRO B 1 177 ? 27.897 66.042 -21.526 1.00 28.72 177 PRO B N 1
ATOM 3528 C CA . PRO B 1 177 ? 29.337 65.757 -21.466 1.00 27.35 177 PRO B CA 1
ATOM 3529 C C . PRO B 1 177 ? 29.958 65.668 -20.087 1.00 28.40 177 PRO B C 1
ATOM 3530 O O . PRO B 1 177 ? 29.715 66.522 -19.240 1.00 21.94 177 PRO B O 1
ATOM 3534 N N . GLY B 1 178 ? 30.754 64.616 -19.885 1.00 24.60 178 GLY B N 1
ATOM 3535 C CA . GLY B 1 178 ? 31.449 64.406 -18.625 1.00 30.34 178 GLY B CA 1
ATOM 3536 C C . GLY B 1 178 ? 32.865 63.898 -18.872 1.00 30.77 178 GLY B C 1
ATOM 3537 O O . GLY B 1 178 ? 33.331 63.871 -20.014 1.00 27.39 178 GLY B O 1
ATOM 3538 N N . GLY B 1 179 ? 33.540 63.468 -17.809 1.00 34.28 179 GLY B N 1
ATOM 3539 C CA . GLY B 1 179 ? 34.907 62.997 -17.949 1.00 33.80 179 GLY B CA 1
ATOM 3540 C C . GLY B 1 179 ? 35.065 61.588 -18.486 1.00 31.43 179 GLY B C 1
ATOM 3541 O O . GLY B 1 179 ? 36.112 61.236 -19.033 1.00 30.10 179 GLY B O 1
ATOM 3542 N N . ILE B 1 180 ? 34.008 60.793 -18.367 1.00 28.15 180 ILE B N 1
ATOM 3543 C CA . ILE B 1 180 ? 34.047 59.391 -18.771 1.00 23.53 180 ILE B CA 1
ATOM 3544 C C . ILE B 1 180 ? 32.899 59.043 -19.711 1.00 21.29 180 ILE B C 1
ATOM 3545 O O . ILE B 1 180 ? 31.767 59.471 -19.504 1.00 26.82 180 ILE B O 1
ATOM 3550 N N . LYS B 1 181 ? 33.207 58.290 -20.757 1.00 20.37 181 LYS B N 1
ATOM 3551 C CA . LYS B 1 181 ? 32.215 57.878 -21.728 1.00 18.69 181 LYS B CA 1
ATOM 3552 C C . LYS B 1 181 ? 31.913 56.421 -21.502 1.00 21.59 181 LYS B C 1
ATOM 3553 O O . LYS B 1 181 ? 32.784 55.659 -21.093 1.00 21.91 181 LYS B O 1
ATOM 3559 N N . ILE B 1 182 ? 30.672 56.042 -21.772 1.00 21.29 182 ILE B N 1
ATOM 3560 C CA . ILE B 1 182 ? 30.292 54.636 -21.734 1.00 17.47 182 ILE B CA 1
ATOM 3561 C C . ILE B 1 182 ? 29.997 54.330 -23.207 1.00 17.99 182 ILE B C 1
ATOM 3562 O O . ILE B 1 182 ? 29.127 54.958 -23.811 1.00 15.14 182 ILE B O 1
ATOM 3567 N N . THR B 1 183 ? 30.700 53.362 -23.784 1.00 16.59 183 THR B N 1
ATOM 3568 C CA . THR B 1 183 ? 30.511 53.093 -25.203 1.00 20.52 183 THR B CA 1
ATOM 3569 C C . THR B 1 183 ? 29.813 51.796 -25.542 1.00 20.23 183 THR B C 1
ATOM 3570 O O . THR B 1 183 ? 29.227 51.677 -26.618 1.00 17.30 183 THR B O 1
ATOM 3574 N N . SER B 1 184 ? 29.863 50.829 -24.632 1.00 14.50 184 SER B N 1
ATOM 3575 C CA . SER B 1 184 ? 29.178 49.553 -24.841 1.00 14.23 184 SER B CA 1
ATOM 3576 C C . SER B 1 184 ? 28.985 48.789 -23.533 1.00 21.38 184 SER B C 1
ATOM 3577 O O . SER B 1 184 ? 29.599 49.104 -22.510 1.00 17.36 184 SER B O 1
ATOM 3580 N N . ALA B 1 185 ? 28.097 47.804 -23.587 1.00 11.90 185 ALA B N 1
ATOM 3581 C CA . ALA B 1 185 ? 27.834 46.922 -22.465 1.00 15.64 185 ALA B CA 1
ATOM 3582 C C . ALA B 1 185 ? 27.538 45.539 -23.035 1.00 15.00 185 ALA B C 1
ATOM 3583 O O . ALA B 1 185 ? 26.983 45.408 -24.127 1.00 16.17 185 ALA B O 1
ATOM 3585 N N . THR B 1 186 ? 27.950 44.503 -22.320 1.00 12.90 186 THR B N 1
ATOM 3586 C CA . THR B 1 186 ? 27.634 43.155 -22.757 1.00 13.42 186 THR B CA 1
ATOM 3587 C C . THR B 1 186 ? 26.850 42.495 -21.641 1.00 15.42 186 THR B C 1
ATOM 3588 O O . THR B 1 186 ? 27.268 42.506 -20.486 1.00 16.45 186 THR B O 1
ATOM 3592 N N . VAL B 1 187 ? 25.696 41.935 -21.985 1.00 11.69 187 VAL B N 1
ATOM 3593 C CA . VAL B 1 187 ? 24.841 41.289 -20.995 1.00 12.30 187 VAL B CA 1
ATOM 3594 C C . VAL B 1 187 ? 25.202 39.818 -20.977 1.00 17.10 187 VAL B C 1
ATOM 3595 O O . VAL B 1 187 ? 25.272 39.181 -22.029 1.00 17.42 187 VAL B O 1
ATOM 3599 N N . GLY B 1 188 ? 25.439 39.287 -19.784 1.00 17.16 188 GLY B N 1
ATOM 3600 C CA . GLY B 1 188 ? 25.837 37.900 -19.692 1.00 16.02 188 GLY B CA 1
ATOM 3601 C C . GLY B 1 188 ? 24.687 36.929 -19.676 1.00 14.40 188 GLY B C 1
ATOM 3602 O O . GLY B 1 188 ? 23.539 37.330 -19.493 1.00 14.10 188 GLY B O 1
ATOM 3603 N N . ARG B 1 189 ? 24.977 35.659 -19.955 1.00 14.75 189 ARG B N 1
ATOM 3604 C CA . ARG B 1 189 ? 23.945 34.646 -19.781 1.00 11.69 189 ARG B CA 1
ATOM 3605 C C . ARG B 1 189 ? 24.374 33.817 -18.549 1.00 14.30 189 ARG B C 1
ATOM 3606 O O . ARG B 1 189 ? 25.534 33.862 -18.140 1.00 16.43 189 ARG B O 1
ATOM 3614 N N . VAL B 1 190 ? 23.441 33.090 -17.940 1.00 14.86 190 VAL B N 1
ATOM 3615 C CA . VAL B 1 190 ? 23.761 32.309 -16.747 1.00 14.33 190 VAL B CA 1
ATOM 3616 C C . VAL B 1 190 ? 24.596 31.093 -17.130 1.00 21.63 190 VAL B C 1
ATOM 3617 O O . VAL B 1 190 ? 24.254 30.366 -18.062 1.00 23.52 190 VAL B O 1
ATOM 3621 N N . ILE B 1 191 ? 25.691 30.883 -16.406 1.00 20.34 191 ILE B N 1
ATOM 3622 C CA . ILE B 1 191 ? 26.599 29.770 -16.675 1.00 23.72 191 ILE B CA 1
ATOM 3623 C C . ILE B 1 191 ? 26.707 28.907 -15.422 1.00 23.43 191 ILE B C 1
ATOM 3624 O O . ILE B 1 191 ? 26.955 29.413 -14.335 1.00 21.18 191 ILE B O 1
ATOM 3629 N N . ASP B 1 192 ? 26.510 27.604 -15.572 1.00 25.70 192 ASP B N 1
ATOM 3630 C CA . ASP B 1 192 ? 26.600 26.696 -14.433 1.00 32.84 192 ASP B CA 1
ATOM 3631 C C . ASP B 1 192 ? 27.299 25.410 -14.858 1.00 43.65 192 ASP B C 1
ATOM 3632 O O . ASP B 1 192 ? 26.725 24.584 -15.568 1.00 40.35 192 ASP B O 1
ATOM 3637 N N . LEU B 1 193 ? 28.539 25.236 -14.415 1.00 47.71 193 LEU B N 1
ATOM 3638 C CA . LEU B 1 193 ? 29.290 24.048 -14.784 1.00 53.66 193 LEU B CA 1
ATOM 3639 C C . LEU B 1 193 ? 29.158 22.920 -13.767 1.00 61.56 193 LEU B C 1
ATOM 3640 O O . LEU B 1 193 ? 30.016 22.040 -13.678 1.00 66.59 193 LEU B O 1
ATOM 3645 N N . GLY B 1 194 ? 28.062 22.960 -13.011 1.00 63.40 194 GLY B N 1
ATOM 3646 C CA . GLY B 1 194 ? 27.776 21.935 -12.023 1.00 62.73 194 GLY B CA 1
ATOM 3647 C C . GLY B 1 194 ? 28.677 21.928 -10.806 1.00 63.01 194 GLY B C 1
ATOM 3648 O O . GLY B 1 194 ? 29.169 20.874 -10.399 1.00 67.69 194 GLY B O 1
ATOM 3649 N N . ILE B 1 195 ? 28.901 23.099 -10.220 1.00 56.83 195 ILE B N 1
ATOM 3650 C CA . ILE B 1 195 ? 29.741 23.202 -9.029 1.00 52.86 195 ILE B CA 1
ATOM 3651 C C . ILE B 1 195 ? 28.874 23.301 -7.770 1.00 58.24 195 ILE B C 1
ATOM 3652 O O . ILE B 1 195 ? 28.421 24.388 -7.400 1.00 57.82 195 ILE B O 1
ATOM 3657 N N . THR B 1 196 ? 28.650 22.164 -7.113 1.00 55.87 196 THR B N 1
ATOM 3658 C CA . THR B 1 196 ? 27.830 22.134 -5.904 1.00 58.39 196 THR B CA 1
ATOM 3659 C C . THR B 1 196 ? 28.565 22.614 -4.656 1.00 57.56 196 THR B C 1
ATOM 3660 O O . THR B 1 196 ? 27.980 23.291 -3.810 1.00 58.12 196 THR B O 1
ATOM 3664 N N . ASP B 1 197 ? 29.846 22.278 -4.541 1.00 58.13 197 ASP B N 1
ATOM 3665 C CA . ASP B 1 197 ? 30.619 22.700 -3.376 1.00 63.58 197 ASP B CA 1
ATOM 3666 C C . ASP B 1 197 ? 30.700 24.226 -3.306 1.00 57.37 197 ASP B C 1
ATOM 3667 O O . ASP B 1 197 ? 31.341 24.868 -4.138 1.00 55.00 197 ASP B O 1
ATOM 3672 N N . SER B 1 198 ? 30.042 24.797 -2.302 1.00 58.10 198 SER B N 1
ATOM 3673 C CA . SER B 1 198 ? 30.010 26.246 -2.123 1.00 60.33 198 SER B CA 1
ATOM 3674 C C . SER B 1 198 ? 31.363 26.870 -1.788 1.00 61.48 198 SER B C 1
ATOM 3675 O O . SER B 1 198 ? 31.503 28.094 -1.785 1.00 63.58 198 SER B O 1
ATOM 3678 N N . GLN B 1 199 ? 32.360 26.033 -1.512 1.00 64.68 199 GLN B N 1
ATOM 3679 C CA . GLN B 1 199 ? 33.698 26.527 -1.194 1.00 66.83 199 GLN B CA 1
ATOM 3680 C C . GLN B 1 199 ? 34.507 26.800 -2.463 1.00 68.22 199 GLN B C 1
ATOM 3681 O O . GLN B 1 199 ? 35.401 27.649 -2.469 1.00 69.29 199 GLN B O 1
ATOM 3683 N N . ASP B 1 200 ? 34.179 26.090 -3.540 1.00 63.79 200 ASP B N 1
ATOM 3684 C CA . ASP B 1 200 ? 34.879 26.246 -4.824 1.00 59.45 200 ASP B CA 1
ATOM 3685 C C . ASP B 1 200 ? 34.215 27.360 -5.646 1.00 49.40 200 ASP B C 1
ATOM 3686 O O . ASP B 1 200 ? 33.862 27.153 -6.807 1.00 43.54 200 ASP B O 1
ATOM 3699 N N . GLY B 1 202 ? 35.446 30.360 -6.715 1.00 54.25 202 GLY B N 1
ATOM 3700 C CA . GLY B 1 202 ? 36.249 31.006 -7.735 1.00 54.22 202 GLY B CA 1
ATOM 3701 C C . GLY B 1 202 ? 36.075 30.253 -9.041 1.00 53.66 202 GLY B C 1
ATOM 3702 O O . GLY B 1 202 ? 36.019 30.853 -10.114 1.00 55.79 202 GLY B O 1
ATOM 3703 N N . SER B 1 203 ? 35.963 28.930 -8.936 1.00 53.67 203 SER B N 1
ATOM 3704 C CA . SER B 1 203 ? 35.808 28.062 -10.097 1.00 51.81 203 SER B CA 1
ATOM 3705 C C . SER B 1 203 ? 34.388 28.091 -10.639 1.00 45.92 203 SER B C 1
ATOM 3706 O O . SER B 1 203 ? 34.133 27.652 -11.760 1.00 41.50 203 SER B O 1
ATOM 3709 N N . ALA B 1 204 ? 33.454 28.578 -9.833 1.00 43.29 204 ALA B N 1
ATOM 3710 C CA . ALA B 1 204 ? 32.095 28.706 -10.317 1.00 43.76 204 ALA B CA 1
ATOM 3711 C C . ALA B 1 204 ? 31.965 30.029 -11.080 1.00 34.81 204 ALA B C 1
ATOM 3712 O O . ALA B 1 204 ? 31.402 30.074 -12.175 1.00 30.25 204 ALA B O 1
ATOM 3722 N N . ALA B 1 206 ? 34.438 32.124 -12.337 1.00 20.73 206 ALA B N 1
ATOM 3723 C CA . ALA B 1 206 ? 35.363 32.351 -13.438 1.00 18.22 206 ALA B CA 1
ATOM 3724 C C . ALA B 1 206 ? 34.803 32.109 -14.834 1.00 18.00 206 ALA B C 1
ATOM 3725 O O . ALA B 1 206 ? 34.986 32.934 -15.722 1.00 21.69 206 ALA B O 1
ATOM 3727 N N . PRO B 1 207 ? 34.102 30.984 -15.047 1.00 22.26 207 PRO B N 1
ATOM 3728 C CA . PRO B 1 207 ? 33.521 30.662 -16.359 1.00 25.13 207 PRO B CA 1
ATOM 3729 C C . PRO B 1 207 ? 32.474 31.667 -16.835 1.00 17.95 207 PRO B C 1
ATOM 3730 O O . PRO B 1 207 ? 32.300 31.875 -18.035 1.00 21.34 207 PRO B O 1
ATOM 3734 N N . ALA B 1 208 ? 31.751 32.258 -15.892 1.00 22.68 208 ALA B N 1
ATOM 3735 C CA . ALA B 1 208 ? 30.721 33.235 -16.237 1.00 17.52 208 ALA B CA 1
ATOM 3736 C C . ALA B 1 208 ? 31.430 34.464 -16.789 1.00 12.97 208 ALA B C 1
ATOM 3737 O O . ALA B 1 208 ? 31.044 35.015 -17.826 1.00 17.75 208 ALA B O 1
ATOM 3739 N N . ALA B 1 209 ? 32.482 34.882 -16.099 1.00 17.18 209 ALA B N 1
ATOM 3740 C CA . ALA B 1 209 ? 33.261 36.020 -16.546 1.00 19.72 209 ALA B CA 1
ATOM 3741 C C . ALA B 1 209 ? 33.955 35.725 -17.878 1.00 20.31 209 ALA B C 1
ATOM 3742 O O . ALA B 1 209 ? 34.067 36.605 -18.731 1.00 18.54 209 ALA B O 1
ATOM 3744 N N . ALA B 1 210 ? 34.416 34.493 -18.062 1.00 21.67 210 ALA B N 1
ATOM 3745 C CA . ALA B 1 210 ? 35.113 34.140 -19.292 1.00 20.98 210 ALA B CA 1
ATOM 3746 C C . ALA B 1 210 ? 34.175 34.226 -20.478 1.00 17.52 210 ALA B C 1
ATOM 3747 O O . ALA B 1 210 ? 34.524 34.784 -21.527 1.00 17.23 210 ALA B O 1
ATOM 3749 N N . ASP B 1 211 ? 32.972 33.695 -20.298 1.00 18.21 211 ASP B N 1
ATOM 3750 C CA . ASP B 1 211 ? 31.995 33.688 -21.372 1.00 15.61 211 ASP B CA 1
ATOM 3751 C C . ASP B 1 211 ? 31.631 35.109 -21.767 1.00 17.48 211 ASP B C 1
ATOM 3752 O O . ASP B 1 211 ? 31.616 35.445 -22.945 1.00 16.96 211 ASP B O 1
ATOM 3757 N N . THR B 1 212 ? 31.379 35.963 -20.783 1.00 17.61 212 THR B N 1
ATOM 3758 C CA . THR B 1 212 ? 30.992 37.336 -21.086 1.00 17.98 212 THR B CA 1
ATOM 3759 C C . THR B 1 212 ? 32.116 38.110 -21.766 1.00 20.07 212 THR B C 1
ATOM 3760 O O . THR B 1 212 ? 31.888 38.799 -22.766 1.00 18.30 212 THR B O 1
ATOM 3764 N N . ILE B 1 213 ? 33.332 37.979 -21.249 1.00 15.81 213 ILE B N 1
ATOM 3765 C CA . ILE B 1 213 ? 34.477 38.645 -21.865 1.00 20.14 213 ILE B CA 1
ATOM 3766 C C . ILE B 1 213 ? 34.691 38.162 -23.319 1.00 23.26 213 ILE B C 1
ATOM 3767 O O . ILE B 1 213 ? 34.872 38.966 -24.237 1.00 21.00 213 ILE B O 1
ATOM 3772 N N . LYS B 1 214 ? 34.668 36.853 -23.527 1.00 18.12 214 LYS B N 1
ATOM 3773 C CA . LYS B 1 214 ? 34.839 36.305 -24.865 1.00 24.16 214 LYS B CA 1
ATOM 3774 C C . LYS B 1 214 ? 33.770 36.821 -25.829 1.00 21.81 214 LYS B C 1
ATOM 3775 O O . LYS B 1 214 ? 34.079 37.275 -26.936 1.00 18.59 214 LYS B O 1
ATOM 3781 N N . GLN B 1 215 ? 32.512 36.776 -25.393 1.00 16.48 215 GLN B N 1
ATOM 3782 C CA . GLN B 1 215 ? 31.407 37.195 -26.244 1.00 16.26 215 GLN B CA 1
ATOM 3783 C C . GLN B 1 215 ? 31.472 38.685 -26.531 1.00 16.95 215 GLN B C 1
ATOM 3784 O O . GLN B 1 215 ? 31.179 39.124 -27.640 1.00 17.06 215 GLN B O 1
ATOM 3790 N N . HIS B 1 216 ? 31.861 39.462 -25.533 1.00 17.32 216 HIS B N 1
ATOM 3791 C CA . HIS B 1 216 ? 32.005 40.891 -25.732 1.00 17.88 216 HIS B CA 1
ATOM 3792 C C . HIS B 1 216 ? 33.030 41.174 -26.846 1.00 16.55 216 HIS B C 1
ATOM 3793 O O . HIS B 1 216 ? 32.789 41.978 -27.748 1.00 17.90 216 HIS B O 1
ATOM 3800 N N . LEU B 1 217 ? 34.165 40.486 -26.789 1.00 16.50 217 LEU B N 1
ATOM 3801 C CA . LEU B 1 217 ? 35.247 40.743 -27.734 1.00 14.78 217 LEU B CA 1
ATOM 3802 C C . LEU B 1 217 ? 34.872 40.295 -29.124 1.00 19.26 217 LEU B C 1
ATOM 3803 O O . LEU B 1 217 ? 35.158 40.976 -30.108 1.00 19.18 217 LEU B O 1
ATOM 3808 N N . GLU B 1 218 ? 34.230 39.139 -29.195 1.00 18.07 218 GLU B N 1
ATOM 3809 C CA . GLU B 1 218 ? 33.764 38.595 -30.461 1.00 24.86 218 GLU B CA 1
ATOM 3810 C C . GLU B 1 218 ? 32.695 39.518 -31.068 1.00 27.45 218 GLU B C 1
ATOM 3811 O O . GLU B 1 218 ? 32.742 39.832 -32.262 1.00 18.95 218 GLU B O 1
ATOM 3817 N N . ASP B 1 219 ? 31.744 39.959 -30.251 1.00 23.83 219 ASP B N 1
ATOM 3818 C CA . ASP B 1 219 ? 30.690 40.841 -30.733 1.00 18.38 219 ASP B CA 1
ATOM 3819 C C . ASP B 1 219 ? 31.223 42.148 -31.313 1.00 23.94 219 ASP B C 1
ATOM 3820 O O . ASP B 1 219 ? 30.656 42.685 -32.263 1.00 21.07 219 ASP B O 1
ATOM 3825 N N . LEU B 1 220 ? 32.306 42.666 -30.747 1.00 16.41 220 LEU B N 1
ATOM 3826 C CA . LEU B 1 220 ? 32.823 43.948 -31.207 1.00 16.73 220 LEU B CA 1
ATOM 3827 C C . LEU B 1 220 ? 33.990 43.827 -32.165 1.00 17.53 220 LEU B C 1
ATOM 3828 O O . LEU B 1 220 ? 34.468 44.829 -32.684 1.00 18.42 220 LEU B O 1
ATOM 3833 N N . GLY B 1 221 ? 34.427 42.594 -32.407 1.00 19.90 221 GLY B N 1
ATOM 3834 C CA . GLY B 1 221 ? 35.562 42.346 -33.288 1.00 22.75 221 GLY B CA 1
ATOM 3835 C C . GLY B 1 221 ? 36.847 42.877 -32.672 1.00 25.04 221 GLY B C 1
ATOM 3836 O O . GLY B 1 221 ? 37.712 43.412 -33.372 1.00 23.21 221 GLY B O 1
ATOM 3837 N N . ARG B 1 222 ? 36.984 42.723 -31.360 1.00 23.49 222 ARG B N 1
ATOM 3838 C CA . ARG B 1 222 ? 38.162 43.232 -30.672 1.00 25.06 222 ARG B CA 1
ATOM 3839 C C . ARG B 1 222 ? 38.959 42.154 -29.954 1.00 25.10 222 ARG B C 1
ATOM 3840 O O . ARG B 1 222 ? 38.544 40.997 -29.884 1.00 25.26 222 ARG B O 1
ATOM 3848 N N . THR B 1 223 ? 40.127 42.543 -29.454 1.00 20.82 223 THR B N 1
ATOM 3849 C CA . THR B 1 223 ? 40.943 41.653 -28.636 1.00 17.17 223 THR B CA 1
ATOM 3850 C C . THR B 1 223 ? 41.385 42.483 -27.420 1.00 22.62 223 THR B C 1
ATOM 3851 O O . THR B 1 223 ? 41.118 43.687 -27.345 1.00 24.63 223 THR B O 1
ATOM 3855 N N . PRO B 1 224 ? 42.038 41.842 -26.437 1.00 24.00 224 PRO B N 1
ATOM 3856 C CA . PRO B 1 224 ? 42.482 42.608 -25.269 1.00 25.21 224 PRO B CA 1
ATOM 3857 C C . PRO B 1 224 ? 43.402 43.769 -25.676 1.00 28.19 224 PRO B C 1
ATOM 3858 O O . PRO B 1 224 ? 43.473 44.776 -24.967 1.00 27.52 224 PRO B O 1
ATOM 3862 N N . ASP B 1 225 ? 44.106 43.639 -26.805 1.00 24.73 225 ASP B N 1
ATOM 3863 C CA . ASP B 1 225 ? 45.004 44.714 -27.251 1.00 26.23 225 ASP B CA 1
ATOM 3864 C C . ASP B 1 225 ? 44.237 46.023 -27.406 1.00 26.50 225 ASP B C 1
ATOM 3865 O O . ASP B 1 225 ? 44.821 47.104 -27.364 1.00 22.35 225 ASP B O 1
ATOM 3870 N N . ASP B 1 226 ? 42.924 45.913 -27.584 1.00 21.88 226 ASP B N 1
ATOM 3871 C CA . ASP B 1 226 ? 42.058 47.070 -27.761 1.00 24.09 226 ASP B CA 1
ATOM 3872 C C . ASP B 1 226 ? 41.672 47.744 -26.451 1.00 24.21 226 ASP B C 1
ATOM 3873 O O . ASP B 1 226 ? 41.030 48.797 -26.449 1.00 21.22 226 ASP B O 1
ATOM 3878 N N . TYR B 1 227 ? 42.088 47.146 -25.341 1.00 21.62 227 TYR B N 1
ATOM 3879 C CA . TYR B 1 227 ? 41.769 47.667 -24.019 1.00 24.61 227 TYR B CA 1
ATOM 3880 C C . TYR B 1 227 ? 43.019 47.944 -23.201 1.00 23.75 227 TYR B C 1
ATOM 3881 O O . TYR B 1 227 ? 44.012 47.235 -23.332 1.00 22.16 227 TYR B O 1
ATOM 3890 N N . ASP B 1 228 ? 42.987 48.996 -22.388 1.00 18.24 228 ASP B N 1
ATOM 3891 C CA . ASP B 1 228 ? 44.126 49.305 -21.530 1.00 23.82 228 ASP B CA 1
ATOM 3892 C C . ASP B 1 228 ? 44.071 48.448 -20.276 1.00 26.50 228 ASP B C 1
ATOM 3893 O O . ASP B 1 228 ? 45.087 48.235 -19.614 1.00 25.31 228 ASP B O 1
ATOM 3898 N N . LEU B 1 229 ? 42.879 47.954 -19.961 1.00 21.56 229 LEU B N 1
ATOM 3899 C CA . LEU B 1 229 ? 42.685 47.138 -18.781 1.00 19.48 229 LEU B CA 1
ATOM 3900 C C . LEU B 1 229 ? 41.358 46.399 -18.846 1.00 18.37 229 LEU B C 1
ATOM 3901 O O . LEU B 1 229 ? 40.351 46.939 -19.292 1.00 17.99 229 LEU B O 1
ATOM 3906 N N . ILE B 1 230 ? 41.386 45.137 -18.444 1.00 19.23 230 ILE B N 1
ATOM 3907 C CA . ILE B 1 230 ? 40.174 44.328 -18.353 1.00 18.34 230 ILE B CA 1
ATOM 3908 C C . ILE B 1 230 ? 40.052 44.023 -16.856 1.00 17.62 230 ILE B C 1
ATOM 3909 O O . ILE B 1 230 ? 40.787 43.206 -16.295 1.00 21.60 230 ILE B O 1
ATOM 3914 N N . LEU B 1 231 ? 39.116 44.704 -16.220 1.00 15.52 231 LEU B N 1
ATOM 3915 C CA . LEU B 1 231 ? 38.950 44.599 -14.793 1.00 17.02 231 LEU B CA 1
ATOM 3916 C C . LEU B 1 231 ? 37.797 43.710 -14.407 1.00 18.34 231 LEU B C 1
ATOM 3917 O O . LEU B 1 231 ? 36.704 43.867 -14.937 1.00 24.00 231 LEU B O 1
ATOM 3922 N N . THR B 1 232 ? 38.057 42.736 -13.542 1.00 18.22 232 THR B N 1
ATOM 3923 C CA . THR B 1 232 ? 36.970 41.932 -12.994 1.00 19.72 232 THR B CA 1
ATOM 3924 C C . THR B 1 232 ? 36.894 42.350 -11.513 1.00 24.51 232 THR B C 1
ATOM 3925 O O . THR B 1 232 ? 37.834 42.951 -10.982 1.00 32.03 232 THR B O 1
ATOM 3929 N N . GLY B 1 233 ? 35.793 42.031 -10.842 1.00 31.02 233 GLY B N 1
ATOM 3930 C CA . GLY B 1 233 ? 35.658 42.516 -9.482 1.00 43.44 233 GLY B CA 1
ATOM 3931 C C . GLY B 1 233 ? 35.181 41.600 -8.383 1.00 53.95 233 GLY B C 1
ATOM 3932 O O . GLY B 1 233 ? 34.783 42.055 -7.303 1.00 63.30 233 GLY B O 1
ATOM 3933 N N . ASP B 1 234 ? 35.234 40.302 -8.624 1.00 41.75 234 ASP B N 1
ATOM 3934 C CA . ASP B 1 234 ? 34.770 39.387 -7.596 1.00 38.46 234 ASP B CA 1
ATOM 3935 C C . ASP B 1 234 ? 35.526 38.064 -7.619 1.00 35.88 234 ASP B C 1
ATOM 3936 O O . ASP B 1 234 ? 35.238 37.170 -6.826 1.00 42.99 234 ASP B O 1
ATOM 3941 N N . LEU B 1 235 ? 36.520 37.957 -8.495 1.00 29.48 235 LEU B N 1
ATOM 3942 C CA . LEU B 1 235 ? 37.253 36.703 -8.637 1.00 33.72 235 LEU B CA 1
ATOM 3943 C C . LEU B 1 235 ? 38.401 36.539 -7.659 1.00 40.81 235 LEU B C 1
ATOM 3944 O O . LEU B 1 235 ? 38.694 35.425 -7.222 1.00 44.22 235 LEU B O 1
ATOM 3949 N N . SER B 1 236 ? 39.041 37.648 -7.307 1.00 47.79 236 SER B N 1
ATOM 3950 C CA . SER B 1 236 ? 40.161 37.643 -6.372 1.00 54.52 236 SER B CA 1
ATOM 3951 C C . SER B 1 236 ? 41.274 36.644 -6.698 1.00 55.47 236 SER B C 1
ATOM 3952 O O . SER B 1 236 ? 41.461 36.264 -7.856 1.00 57.75 236 SER B O 1
ATOM 3955 N N . GLY B 1 237 ? 41.985 36.211 -5.659 1.00 53.61 237 GLY B N 1
ATOM 3956 C CA . GLY B 1 237 ? 43.137 35.345 -5.830 1.00 50.48 237 GLY B CA 1
ATOM 3957 C C . GLY B 1 237 ? 42.967 34.059 -6.593 1.00 47.30 237 GLY B C 1
ATOM 3958 O O . GLY B 1 237 ? 43.737 33.762 -7.507 1.00 41.48 237 GLY B O 1
ATOM 3959 N N . VAL B 1 238 ? 41.953 33.292 -6.224 1.00 47.08 238 VAL B N 1
ATOM 3960 C CA . VAL B 1 238 ? 41.707 32.010 -6.860 1.00 42.37 238 VAL B CA 1
ATOM 3961 C C . VAL B 1 238 ? 41.105 32.099 -8.255 1.00 41.53 238 VAL B C 1
ATOM 3962 O O . VAL B 1 238 ? 41.581 31.454 -9.189 1.00 36.51 238 VAL B O 1
ATOM 3966 N N . GLY B 1 239 ? 40.058 32.910 -8.382 1.00 39.12 239 GLY B N 1
ATOM 3967 C CA . GLY B 1 239 ? 39.343 33.024 -9.641 1.00 33.58 239 GLY B CA 1
ATOM 3968 C C . GLY B 1 239 ? 40.091 33.637 -10.799 1.00 32.64 239 GLY B C 1
ATOM 3969 O O . GLY B 1 239 ? 39.923 33.210 -11.943 1.00 32.21 239 GLY B O 1
ATOM 3970 N N . SER B 1 240 ? 40.913 34.640 -10.510 1.00 31.22 240 SER B N 1
ATOM 3971 C CA . SER B 1 240 ? 41.679 35.322 -11.549 1.00 33.20 240 SER B CA 1
ATOM 3972 C C . SER B 1 240 ? 42.529 34.406 -12.425 1.00 37.49 240 SER B C 1
ATOM 3973 O O . SER B 1 240 ? 42.417 34.440 -13.650 1.00 40.01 240 SER B O 1
ATOM 3976 N N . PRO B 1 241 ? 43.381 33.560 -11.814 1.00 46.98 241 PRO B N 1
ATOM 3977 C CA . PRO B 1 241 ? 44.206 32.672 -12.645 1.00 46.59 241 PRO B CA 1
ATOM 3978 C C . PRO B 1 241 ? 43.357 31.821 -13.571 1.00 37.29 241 PRO B C 1
ATOM 3979 O O . PRO B 1 241 ? 43.705 31.614 -14.732 1.00 35.07 241 PRO B O 1
ATOM 3983 N N . ILE B 1 242 ? 42.251 31.310 -13.040 1.00 36.45 242 ILE B N 1
ATOM 3984 C CA . ILE B 1 242 ? 41.344 30.475 -13.819 1.00 28.90 242 ILE B CA 1
ATOM 3985 C C . ILE B 1 242 ? 40.759 31.257 -14.992 1.00 29.49 242 ILE B C 1
ATOM 3986 O O . ILE B 1 242 ? 40.631 30.726 -16.093 1.00 33.92 242 ILE B O 1
ATOM 3991 N N . LEU B 1 243 ? 40.397 32.516 -14.756 1.00 30.42 243 LEU B N 1
ATOM 3992 C CA . LEU B 1 243 ? 39.844 33.335 -15.829 1.00 27.74 243 LEU B CA 1
ATOM 3993 C C . LEU B 1 243 ? 40.832 33.426 -16.992 1.00 25.89 243 LEU B C 1
ATOM 3994 O O . LEU B 1 243 ? 40.464 33.192 -18.144 1.00 26.87 243 LEU B O 1
ATOM 3999 N N . LYS B 1 244 ? 42.086 33.757 -16.687 1.00 32.09 244 LYS B N 1
ATOM 4000 C CA . LYS B 1 244 ? 43.115 33.879 -17.723 1.00 38.48 244 LYS B CA 1
ATOM 4001 C C . LYS B 1 244 ? 43.269 32.582 -18.521 1.00 33.98 244 LYS B C 1
ATOM 4002 O O . LYS B 1 244 ? 43.368 32.608 -19.750 1.00 29.17 244 LYS B O 1
ATOM 4008 N N . ASP B 1 245 ? 43.294 31.454 -17.816 1.00 31.14 245 ASP B N 1
ATOM 4009 C CA . ASP B 1 245 ? 43.404 30.153 -18.466 1.00 32.46 245 ASP B CA 1
ATOM 4010 C C . ASP B 1 245 ? 42.206 29.830 -19.355 1.00 32.54 245 ASP B C 1
ATOM 4011 O O . ASP B 1 245 ? 42.380 29.356 -20.479 1.00 33.40 245 ASP B O 1
ATOM 4016 N N . LEU B 1 246 ? 40.996 30.080 -18.864 1.00 26.37 246 LEU B N 1
ATOM 4017 C CA . LEU B 1 246 ? 39.801 29.828 -19.668 1.00 25.61 246 LEU B CA 1
ATOM 4018 C C . LEU B 1 246 ? 39.824 30.662 -20.951 1.00 27.47 246 LEU B C 1
ATOM 4019 O O . LEU B 1 246 ? 39.487 30.164 -22.025 1.00 32.75 246 LEU B O 1
ATOM 4024 N N . LEU B 1 247 ? 40.232 31.924 -20.844 1.00 25.46 247 LEU B N 1
ATOM 4025 C CA . LEU B 1 247 ? 40.304 32.786 -22.016 1.00 24.16 247 LEU B CA 1
ATOM 4026 C C . LEU B 1 247 ? 41.376 32.286 -22.984 1.00 29.41 247 LEU B C 1
ATOM 4027 O O . LEU B 1 247 ? 41.193 32.320 -24.204 1.00 28.27 247 LEU B O 1
ATOM 4032 N N . LYS B 1 248 ? 42.488 31.813 -22.427 1.00 29.48 248 LYS B N 1
ATOM 4033 C CA . LYS B 1 248 ? 43.602 31.297 -23.219 1.00 36.99 248 LYS B CA 1
ATOM 4034 C C . LYS B 1 248 ? 43.110 30.170 -24.127 1.00 39.61 248 LYS B C 1
ATOM 4035 O O . LYS B 1 248 ? 43.416 30.156 -25.320 1.00 34.44 248 LYS B O 1
ATOM 4041 N N . GLU B 1 249 ? 42.338 29.242 -23.563 1.00 40.82 249 GLU B N 1
ATOM 4042 C CA . GLU B 1 249 ? 41.761 28.139 -24.334 1.00 42.66 249 GLU B CA 1
ATOM 4043 C C . GLU B 1 249 ? 40.869 28.629 -25.480 1.00 46.31 249 GLU B C 1
ATOM 4044 O O . GLU B 1 249 ? 40.656 27.906 -26.453 1.00 50.37 249 GLU B O 1
ATOM 4050 N N . GLU B 1 250 ? 40.334 29.841 -25.361 1.00 40.44 250 GLU B N 1
ATOM 4051 C CA . GLU B 1 250 ? 39.500 30.398 -26.425 1.00 38.95 250 GLU B CA 1
ATOM 4052 C C . GLU B 1 250 ? 40.343 31.234 -27.391 1.00 39.45 250 GLU B C 1
ATOM 4053 O O . GLU B 1 250 ? 39.804 31.929 -28.250 1.00 42.85 250 GLU B O 1
ATOM 4059 N N . GLY B 1 251 ? 41.663 31.151 -27.258 1.00 43.31 251 GLY B N 1
ATOM 4060 C CA . GLY B 1 251 ? 42.528 31.939 -28.113 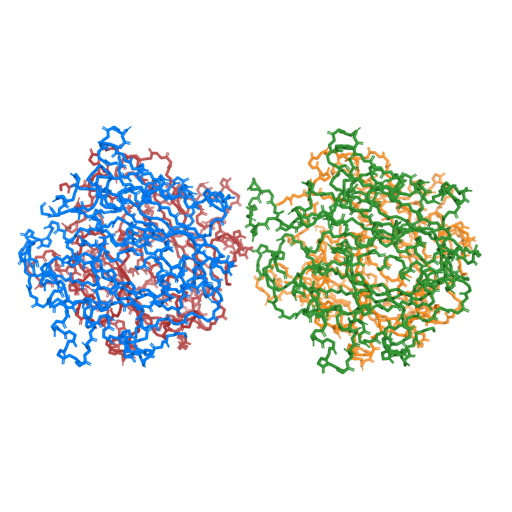1.00 43.49 251 GLY B CA 1
ATOM 4061 C C . GLY B 1 251 ? 42.499 33.407 -27.714 1.00 41.63 251 GLY B C 1
ATOM 4062 O O . GLY B 1 251 ? 42.775 34.293 -28.526 1.00 37.76 251 GLY B O 1
ATOM 4063 N N . ILE B 1 252 ? 42.128 33.670 -26.465 1.00 35.80 252 ILE B N 1
ATOM 4064 C CA . ILE B 1 252 ? 42.115 35.035 -25.962 1.00 34.25 252 ILE B CA 1
ATOM 4065 C C . ILE B 1 252 ? 43.226 35.186 -24.919 1.00 30.96 252 ILE B C 1
ATOM 4066 O O . ILE B 1 252 ? 43.206 34.554 -23.861 1.00 26.52 252 ILE B O 1
ATOM 4071 N N . ASN B 1 253 ? 44.206 36.021 -25.250 1.00 25.39 253 ASN B N 1
ATOM 4072 C CA . ASN B 1 253 ? 45.345 36.282 -24.374 1.00 24.78 253 ASN B CA 1
ATOM 4073 C C . ASN B 1 253 ? 45.258 37.670 -23.761 1.00 26.00 253 ASN B C 1
ATOM 4074 O O . ASN B 1 253 ? 45.516 38.667 -24.437 1.00 28.20 253 ASN B O 1
ATOM 4079 N N . VAL B 1 254 ? 44.911 37.735 -22.479 1.00 23.65 254 VAL B N 1
ATOM 4080 C CA . VAL B 1 254 ? 44.789 39.026 -21.812 1.00 30.72 254 VAL B CA 1
ATOM 4081 C C . VAL B 1 254 ? 46.147 39.557 -21.397 1.00 30.05 254 VAL B C 1
ATOM 4082 O O . VAL B 1 254 ? 46.292 40.738 -21.092 1.00 27.03 254 VAL B O 1
ATOM 4086 N N . GLY B 1 255 ? 47.139 38.671 -21.401 1.00 30.40 255 GLY B N 1
ATOM 4087 C CA . GLY B 1 255 ? 48.490 39.056 -21.038 1.00 31.14 255 GLY B CA 1
ATOM 4088 C C . GLY B 1 255 ? 48.520 39.677 -19.660 1.00 32.58 255 GLY B C 1
ATOM 4089 O O . GLY B 1 255 ? 48.070 39.071 -18.689 1.00 31.74 255 GLY B O 1
ATOM 4090 N N . THR B 1 256 ? 49.039 40.894 -19.569 1.00 26.71 256 THR B N 1
ATOM 4091 C CA . THR B 1 256 ? 49.115 41.588 -18.284 1.00 28.85 256 THR B CA 1
ATOM 4092 C C . THR B 1 256 ? 48.003 42.625 -18.164 1.00 29.50 256 THR B C 1
ATOM 4093 O O . THR B 1 256 ? 48.011 43.453 -17.246 1.00 26.20 256 THR B O 1
ATOM 4097 N N . LYS B 1 257 ? 47.045 42.552 -19.083 1.00 32.67 257 LYS B N 1
ATOM 4098 C CA . LYS B 1 257 ? 45.960 43.525 -19.181 1.00 35.29 257 LYS B CA 1
ATOM 4099 C C . LYS B 1 257 ? 44.855 43.304 -18.162 1.00 30.29 257 LYS B C 1
ATOM 4100 O O . LYS B 1 257 ? 44.044 44.192 -17.908 1.00 30.80 257 LYS B O 1
ATOM 4106 N N . HIS B 1 258 ? 44.823 42.120 -17.571 1.00 24.34 258 HIS B N 1
ATOM 4107 C CA . HIS B 1 258 ? 43.792 41.814 -16.598 1.00 27.85 258 HIS B CA 1
ATOM 4108 C C . HIS B 1 258 ? 44.173 42.120 -15.158 1.00 27.14 258 HIS B C 1
ATOM 4109 O O . HIS B 1 258 ? 45.330 41.979 -14.770 1.00 25.38 258 HIS B O 1
ATOM 4116 N N . ASN B 1 259 ? 43.201 42.579 -14.377 1.00 21.59 259 ASN B N 1
ATOM 4117 C CA . ASN B 1 259 ? 43.421 42.773 -12.946 1.00 20.39 259 ASN B CA 1
ATOM 4118 C C . ASN B 1 259 ? 42.068 42.615 -12.243 1.00 25.39 259 ASN B C 1
ATOM 4119 O O . ASN B 1 259 ? 41.018 42.796 -12.861 1.00 23.96 259 ASN B O 1
ATOM 4124 N N . ASP B 1 260 ? 42.087 42.240 -10.967 1.00 23.80 260 ASP B N 1
ATOM 4125 C CA . ASP B 1 260 ? 40.843 42.098 -10.215 1.00 26.72 260 ASP B CA 1
ATOM 4126 C C . ASP B 1 260 ? 40.821 43.131 -9.090 1.00 27.47 260 ASP B C 1
ATOM 4127 O O . ASP B 1 260 ? 41.821 43.337 -8.398 1.00 25.40 260 ASP B O 1
ATOM 4132 N N . CYS B 1 261 ? 39.680 43.792 -8.924 1.00 27.54 261 CYS B N 1
ATOM 4133 C CA . CYS B 1 261 ? 39.561 44.839 -7.920 1.00 23.64 261 CYS B CA 1
ATOM 4134 C C . CYS B 1 261 ? 39.864 44.334 -6.520 1.00 30.82 261 CYS B C 1
ATOM 4135 O O . CYS B 1 261 ? 40.341 45.088 -5.681 1.00 25.46 261 CYS B O 1
ATOM 4138 N N . GLY B 1 262 ? 39.567 43.060 -6.276 1.00 30.17 262 GLY B N 1
ATOM 4139 C CA . GLY B 1 262 ? 39.768 42.465 -4.963 1.00 32.17 262 GLY B CA 1
ATOM 4140 C C . GLY B 1 262 ? 41.216 42.347 -4.539 1.00 35.20 262 GLY B C 1
ATOM 4141 O O . GLY B 1 262 ? 41.515 42.030 -3.384 1.00 33.47 262 GLY B O 1
ATOM 4142 N N . LEU B 1 263 ? 42.118 42.576 -5.489 1.00 26.90 263 LEU B N 1
ATOM 4143 C CA . LEU B 1 263 ? 43.553 42.541 -5.211 1.00 29.84 263 LEU B CA 1
ATOM 4144 C C . LEU B 1 263 ? 44.058 43.978 -5.146 1.00 29.54 263 LEU B C 1
ATOM 4145 O O . LEU B 1 263 ? 45.245 44.221 -4.927 1.00 40.30 263 LEU B O 1
ATOM 4158 N N . ILE B 1 265 ? 41.966 46.595 -3.461 1.00 24.17 265 ILE B N 1
ATOM 4159 C CA . ILE B 1 265 ? 41.327 47.339 -2.378 1.00 25.10 265 ILE B CA 1
ATOM 4160 C C . ILE B 1 265 ? 41.878 47.092 -0.991 1.00 25.87 265 ILE B C 1
ATOM 4161 O O . ILE B 1 265 ? 41.756 47.940 -0.106 1.00 27.09 265 ILE B O 1
ATOM 4166 N N . TYR B 1 266 ? 42.491 45.931 -0.801 1.00 23.46 266 TYR B N 1
ATOM 4167 C CA . TYR B 1 266 ? 43.098 45.614 0.483 1.00 31.31 266 TYR B CA 1
ATOM 4168 C C . TYR B 1 266 ? 44.602 45.347 0.360 1.00 34.52 266 TYR B C 1
ATOM 4169 O O . TYR B 1 266 ? 45.093 44.922 -0.686 1.00 32.35 266 TYR B O 1
ATOM 4178 N N . THR B 1 267 ? 45.339 45.612 1.424 1.00 41.59 267 THR B N 1
ATOM 4179 C CA . THR B 1 267 ? 46.771 45.331 1.412 1.00 52.31 267 THR B CA 1
ATOM 4180 C C . THR B 1 267 ? 46.971 43.815 1.593 1.00 56.44 267 THR B C 1
ATOM 4181 O O . THR B 1 267 ? 46.014 43.074 1.818 1.00 52.82 267 THR B O 1
ATOM 4185 N N . PRO B 1 268 ? 48.219 43.334 1.424 1.00 67.01 268 PRO B N 1
ATOM 4186 C CA . PRO B 1 268 ? 48.447 41.890 1.609 1.00 68.74 268 PRO B CA 1
ATOM 4187 C C . PRO B 1 268 ? 48.218 41.614 3.106 1.00 65.69 268 PRO B C 1
ATOM 4188 O O . PRO B 1 268 ? 48.917 42.187 3.948 1.00 64.30 268 PRO B O 1
ATOM 4192 N N . ASP B 1 269 ? 47.259 40.740 3.418 1.00 68.11 269 ASP B N 1
ATOM 4193 C CA . ASP B 1 269 ? 46.881 40.366 4.788 1.00 72.36 269 ASP B CA 1
ATOM 4194 C C . ASP B 1 269 ? 45.358 40.286 4.911 1.00 75.99 269 ASP B C 1
ATOM 4195 O O . ASP B 1 269 ? 44.644 41.267 4.691 1.00 75.82 269 ASP B O 1
ATOM 4197 N N . CYS B 1 279 ? 33.494 39.035 -2.907 1.00 44.32 279 CYS B N 1
ATOM 4198 C CA . CYS B 1 279 ? 34.264 40.255 -2.648 1.00 42.81 279 CYS B CA 1
ATOM 4199 C C . CYS B 1 279 ? 33.441 41.530 -2.862 1.00 33.82 279 CYS B C 1
ATOM 4200 O O . CYS B 1 279 ? 33.514 42.463 -2.058 1.00 27.56 279 CYS B O 1
ATOM 4203 N N . ALA B 1 280 ? 32.706 41.582 -3.971 1.00 28.14 280 ALA B N 1
ATOM 4204 C CA . ALA B 1 280 ? 31.787 42.690 -4.237 1.00 24.34 280 ALA B CA 1
ATOM 4205 C C . ALA B 1 280 ? 32.442 44.047 -4.318 1.00 21.06 280 ALA B C 1
ATOM 4206 O O . ALA B 1 280 ? 31.860 45.042 -3.883 1.00 23.96 280 ALA B O 1
ATOM 4208 N N . CYS B 1 281 ? 33.634 44.115 -4.890 1.00 21.45 281 CYS B N 1
ATOM 4209 C CA . CYS B 1 281 ? 34.328 45.398 -4.950 1.00 24.76 281 CYS B CA 1
ATOM 4210 C C . CYS B 1 281 ? 34.363 46.061 -6.330 1.00 23.95 281 CYS B C 1
ATOM 4211 O O . CYS B 1 281 ? 34.982 47.115 -6.504 1.00 25.72 281 CYS B O 1
ATOM 4214 N N . SER B 1 282 ? 33.691 45.460 -7.305 1.00 21.19 282 SER B N 1
ATOM 4215 C CA . SER B 1 282 ? 33.692 46.001 -8.658 1.00 22.34 282 SER B CA 1
ATOM 4216 C C . SER B 1 282 ? 33.297 47.467 -8.713 1.00 23.63 282 SER B C 1
ATOM 4217 O O . SER B 1 282 ? 34.019 48.292 -9.280 1.00 23.58 282 SER B O 1
ATOM 4220 N N . ALA B 1 283 ? 32.162 47.796 -8.104 1.00 16.46 283 ALA B N 1
ATOM 4221 C CA . ALA B 1 283 ? 31.676 49.164 -8.172 1.00 27.50 283 ALA B CA 1
ATOM 4222 C C . ALA B 1 283 ? 32.550 50.200 -7.498 1.00 21.78 283 ALA B C 1
ATOM 4223 O O . ALA B 1 283 ? 32.965 51.170 -8.137 1.00 20.69 283 ALA B O 1
ATOM 4225 N N . VAL B 1 284 ? 32.847 50.007 -6.217 1.00 17.99 284 VAL B N 1
ATOM 4226 C CA . VAL B 1 284 ? 33.619 51.014 -5.502 1.00 15.98 284 VAL B CA 1
ATOM 4227 C C . VAL B 1 284 ? 35.025 51.201 -6.054 1.00 18.17 284 VAL B C 1
ATOM 4228 O O . VAL B 1 284 ? 35.530 52.323 -6.105 1.00 18.34 284 VAL B O 1
ATOM 4232 N N . VAL B 1 285 ? 35.651 50.125 -6.516 1.00 19.39 285 VAL B N 1
ATOM 4233 C CA . VAL B 1 285 ? 36.999 50.259 -7.057 1.00 14.39 285 VAL B CA 1
ATOM 4234 C C . VAL B 1 285 ? 36.920 50.980 -8.387 1.00 16.13 285 VAL B C 1
ATOM 4235 O O . VAL B 1 285 ? 37.658 51.937 -8.630 1.00 18.99 285 VAL B O 1
ATOM 4239 N N . THR B 1 286 ? 35.989 50.558 -9.228 1.00 16.06 286 THR B N 1
ATOM 4240 C CA . THR B 1 286 ? 35.844 51.199 -10.511 1.00 18.73 286 THR B CA 1
ATOM 4241 C C . THR B 1 286 ? 35.567 52.690 -10.378 1.00 19.04 286 THR B C 1
ATOM 4242 O O . THR B 1 286 ? 36.266 53.509 -10.985 1.00 18.12 286 THR B O 1
ATOM 4246 N N . PHE B 1 287 ? 34.582 53.041 -9.554 1.00 15.03 287 PHE B N 1
ATOM 4247 C CA . PHE B 1 287 ? 34.182 54.428 -9.407 1.00 17.69 287 PHE B CA 1
ATOM 4248 C C . PHE B 1 287 ? 35.236 55.299 -8.744 1.00 20.86 287 PHE B C 1
ATOM 4249 O O . PHE B 1 287 ? 35.545 56.388 -9.226 1.00 22.73 287 PHE B O 1
ATOM 4257 N N . ALA B 1 288 ? 35.820 54.797 -7.665 1.00 18.95 288 ALA B N 1
ATOM 4258 C CA . ALA B 1 288 ? 36.781 55.573 -6.896 1.00 22.82 288 ALA B CA 1
ATOM 4259 C C . ALA B 1 288 ? 38.187 55.628 -7.460 1.00 22.70 288 ALA B C 1
ATOM 4260 O O . ALA B 1 288 ? 38.883 56.629 -7.325 1.00 22.50 288 ALA B O 1
ATOM 4262 N N . HIS B 1 289 ? 38.592 54.561 -8.126 1.00 18.14 289 HIS B N 1
ATOM 4263 C CA . HIS B 1 289 ? 39.952 54.459 -8.627 1.00 18.40 289 HIS B CA 1
ATOM 4264 C C . HIS B 1 289 ? 40.060 54.493 -10.146 1.00 18.61 289 HIS B C 1
ATOM 4265 O O . HIS B 1 289 ? 40.681 55.387 -10.718 1.00 17.17 289 HIS B O 1
ATOM 4272 N N . ILE B 1 290 ? 39.427 53.534 -10.804 1.00 22.55 290 ILE B N 1
ATOM 4273 C CA . ILE B 1 290 ? 39.520 53.452 -12.254 1.00 20.09 290 ILE B CA 1
ATOM 4274 C C . ILE B 1 290 ? 39.058 54.718 -12.950 1.00 17.12 290 ILE B C 1
ATOM 4275 O O . ILE B 1 290 ? 39.711 55.193 -13.882 1.00 21.01 290 ILE B O 1
ATOM 4280 N N . PHE B 1 291 ? 37.941 55.276 -12.497 1.00 17.73 291 PHE B N 1
ATOM 4281 C CA . PHE B 1 291 ? 37.444 56.513 -13.089 1.00 19.37 291 PHE B CA 1
ATOM 4282 C C . PHE B 1 291 ? 38.462 57.642 -12.933 1.00 18.71 291 PHE B C 1
ATOM 4283 O O . PHE B 1 291 ? 38.631 58.445 -13.850 1.00 22.18 291 PHE B O 1
ATOM 4291 N N . LYS B 1 292 ? 39.136 57.720 -11.785 1.00 23.22 292 LYS B N 1
ATOM 4292 C CA . LYS B 1 292 ? 40.136 58.772 -11.604 1.00 29.07 292 LYS B CA 1
ATOM 4293 C C . LYS B 1 292 ? 41.286 58.568 -12.594 1.00 24.45 292 LYS B C 1
ATOM 4294 O O . LYS B 1 292 ? 41.784 59.534 -13.183 1.00 25.81 292 LYS B O 1
ATOM 4300 N N . GLU B 1 293 ? 41.687 57.314 -12.794 1.00 24.00 293 GLU B N 1
ATOM 4301 C CA . GLU B 1 293 ? 42.747 56.992 -13.749 1.00 24.37 293 GLU B CA 1
ATOM 4302 C C . GLU B 1 293 ? 42.362 57.398 -15.181 1.00 22.18 293 GLU B C 1
ATOM 4303 O O . GLU B 1 293 ? 43.182 57.946 -15.917 1.00 24.34 293 GLU B O 1
ATOM 4309 N N . ILE B 1 294 ? 41.123 57.132 -15.580 1.00 24.44 294 ILE B N 1
ATOM 4310 C CA . ILE B 1 294 ? 40.671 57.506 -16.921 1.00 23.68 294 ILE B CA 1
ATOM 4311 C C . ILE B 1 294 ? 40.623 59.032 -17.085 1.00 28.60 294 ILE B C 1
ATOM 4312 O O . ILE B 1 294 ? 41.135 59.578 -18.069 1.00 24.99 294 ILE B O 1
ATOM 4317 N N . GLU B 1 295 ? 40.012 59.715 -16.121 1.00 24.89 295 GLU B N 1
ATOM 4318 C CA . GLU B 1 295 ? 39.918 61.171 -16.160 1.00 31.34 295 GLU B CA 1
ATOM 4319 C C . GLU B 1 295 ? 41.292 61.834 -16.219 1.00 32.34 295 GLU B C 1
ATOM 4320 O O . GLU B 1 295 ? 41.462 62.873 -16.863 1.00 28.42 295 GLU B O 1
ATOM 4326 N N . ALA B 1 296 ? 42.267 61.228 -15.549 1.00 26.61 296 ALA B N 1
ATOM 4327 C CA . ALA B 1 296 ? 43.617 61.779 -15.503 1.00 34.56 296 ALA B CA 1
ATOM 4328 C C . ALA B 1 296 ? 44.404 61.481 -16.770 1.00 38.26 296 ALA B C 1
ATOM 4329 O O . ALA B 1 296 ? 45.495 62.014 -16.970 1.00 44.24 296 ALA B O 1
ATOM 4331 N N . GLY B 1 297 ? 43.844 60.625 -17.619 1.00 32.53 297 GLY B N 1
ATOM 4332 C CA . GLY B 1 297 ? 44.502 60.269 -18.864 1.00 33.72 297 GLY B CA 1
ATOM 4333 C C . GLY B 1 297 ? 45.483 59.110 -18.776 1.00 34.56 297 GLY B C 1
ATOM 4334 O O . GLY B 1 297 ? 46.233 58.869 -19.721 1.00 33.97 297 GLY B O 1
ATOM 4335 N N . ARG B 1 298 ? 45.490 58.391 -17.653 1.00 27.98 298 ARG B N 1
ATOM 4336 C CA . ARG B 1 298 ? 46.398 57.252 -17.497 1.00 25.93 298 ARG B CA 1
ATOM 4337 C C . ARG B 1 298 ? 45.768 55.950 -17.997 1.00 27.17 298 ARG B C 1
ATOM 4338 O O . ARG B 1 298 ? 46.438 54.927 -18.120 1.00 26.43 298 ARG B O 1
ATOM 4346 N N . LEU B 1 299 ? 44.467 55.992 -18.271 1.00 29.47 299 LEU B N 1
ATOM 4347 C CA . LEU B 1 299 ? 43.780 54.851 -18.876 1.00 25.97 299 LEU B CA 1
ATOM 4348 C C . LEU B 1 299 ? 42.824 55.425 -19.930 1.00 28.61 299 LEU B C 1
ATOM 4349 O O . LEU B 1 299 ? 42.200 56.467 -19.713 1.00 26.49 299 LEU B O 1
ATOM 4354 N N . ASN B 1 300 ? 42.722 54.771 -21.082 1.00 26.37 300 ASN B N 1
ATOM 4355 C CA . ASN B 1 300 ? 41.838 55.296 -22.114 1.00 25.75 300 ASN B CA 1
ATOM 4356 C C . ASN B 1 300 ? 40.579 54.488 -22.361 1.00 21.46 300 ASN B C 1
ATOM 4357 O O . ASN B 1 300 ? 39.533 55.060 -22.648 1.00 28.11 300 ASN B O 1
ATOM 4362 N N . ARG B 1 301 ? 40.677 53.167 -22.267 1.00 16.49 301 ARG B N 1
ATOM 4363 C CA . ARG B 1 301 ? 39.512 52.301 -22.450 1.00 23.74 301 ARG B CA 1
ATOM 4364 C C . ARG B 1 301 ? 39.622 51.080 -21.546 1.00 22.53 301 ARG B C 1
ATOM 4365 O O . ARG B 1 301 ? 40.594 50.328 -21.599 1.00 19.60 301 ARG B O 1
ATOM 4373 N N . VAL B 1 302 ? 38.602 50.892 -20.722 1.00 19.76 302 VAL B N 1
ATOM 4374 C CA . VAL B 1 302 ? 38.577 49.807 -19.775 1.00 15.30 302 VAL B CA 1
ATOM 4375 C C . VAL B 1 302 ? 37.294 49.016 -19.846 1.00 20.67 302 VAL B C 1
ATOM 4376 O O . VAL B 1 302 ? 36.202 49.590 -19.873 1.00 19.93 302 VAL B O 1
ATOM 4380 N N . LEU B 1 303 ? 37.439 47.697 -19.890 1.00 17.46 303 LEU B N 1
ATOM 4381 C CA . LEU B 1 303 ? 36.288 46.816 -19.835 1.00 20.11 303 LEU B CA 1
ATOM 4382 C C . LEU B 1 303 ? 36.163 46.349 -18.370 1.00 13.61 303 LEU B C 1
ATOM 4383 O O . LEU B 1 303 ? 37.105 45.787 -17.802 1.00 15.57 303 LEU B O 1
ATOM 4388 N N . VAL B 1 304 ? 35.007 46.615 -17.757 1.00 16.32 304 VAL B N 1
ATOM 4389 C CA . VAL B 1 304 ? 34.759 46.199 -16.380 1.00 18.69 304 VAL B CA 1
ATOM 4390 C C . VAL B 1 304 ? 33.693 45.104 -16.371 1.00 18.18 304 VAL B C 1
ATOM 4391 O O . VAL B 1 304 ? 32.604 45.258 -16.930 1.00 15.52 304 VAL B O 1
ATOM 4395 N N . VAL B 1 305 ? 34.016 43.999 -15.721 1.00 16.50 305 VAL B N 1
ATOM 4396 C CA . VAL B 1 305 ? 33.115 42.865 -15.679 1.00 9.89 305 VAL B CA 1
ATOM 4397 C C . VAL B 1 305 ? 32.793 42.479 -14.244 1.00 17.71 305 VAL B C 1
ATOM 4398 O O . VAL B 1 305 ? 33.688 42.114 -13.471 1.00 18.65 305 VAL B O 1
ATOM 4402 N N . ALA B 1 306 ? 31.522 42.593 -13.877 1.00 16.27 306 ALA B N 1
ATOM 4403 C CA . ALA B 1 306 ? 31.100 42.202 -12.536 1.00 22.25 306 ALA B CA 1
ATOM 4404 C C . ALA B 1 306 ? 30.425 40.837 -12.614 1.00 21.69 306 ALA B C 1
ATOM 4405 O O . ALA B 1 306 ? 29.549 40.600 -13.454 1.00 17.77 306 ALA B O 1
ATOM 4407 N N . THR B 1 307 ? 30.840 39.945 -11.722 1.00 20.39 307 THR B N 1
ATOM 4408 C CA . THR B 1 307 ? 30.320 38.588 -11.704 1.00 19.63 307 THR B CA 1
ATOM 4409 C C . THR B 1 307 ? 29.615 38.266 -10.397 1.00 21.17 307 THR B C 1
ATOM 4410 O O . THR B 1 307 ? 30.067 38.639 -9.313 1.00 19.71 307 THR B O 1
ATOM 4414 N N . GLY B 1 308 ? 28.495 37.570 -10.520 1.00 20.65 308 GLY B N 1
ATOM 4415 C CA . GLY B 1 308 ? 27.728 37.222 -9.351 1.00 27.87 308 GLY B CA 1
ATOM 4416 C C . GLY B 1 308 ? 27.418 35.750 -9.222 1.00 23.52 308 GLY B C 1
ATOM 4417 O O . GLY B 1 308 ? 27.072 35.085 -10.194 1.00 23.92 308 GLY B O 1
ATOM 4418 N N . ALA B 1 309 ? 27.591 35.227 -8.013 1.00 23.36 309 ALA B N 1
ATOM 4419 C CA . ALA B 1 309 ? 27.222 33.839 -7.731 1.00 25.52 309 ALA B CA 1
ATOM 4420 C C . ALA B 1 309 ? 25.733 33.912 -7.326 1.00 26.78 309 ALA B C 1
ATOM 4421 O O . ALA B 1 309 ? 25.352 34.685 -6.445 1.00 26.69 309 ALA B O 1
ATOM 4423 N N . LEU B 1 310 ? 24.896 33.108 -7.972 1.00 22.41 310 LEU B N 1
ATOM 4424 C CA . LEU B 1 310 ? 23.458 33.175 -7.712 1.00 25.07 310 LEU B CA 1
ATOM 4425 C C . LEU B 1 310 ? 23.018 32.102 -6.739 1.00 30.45 310 LEU B C 1
ATOM 4426 O O . LEU B 1 310 ? 22.530 31.051 -7.131 1.00 28.63 310 LEU B O 1
ATOM 4431 N N . LEU B 1 311 ? 23.188 32.371 -5.454 1.00 29.94 311 LEU B N 1
ATOM 4432 C CA . LEU B 1 311 ? 22.828 31.380 -4.455 1.00 33.89 311 LEU B CA 1
ATOM 4433 C C . LEU B 1 311 ? 21.934 31.918 -3.353 1.00 34.14 311 LEU B C 1
ATOM 4434 O O . LEU B 1 311 ? 21.526 33.078 -3.370 1.00 33.63 311 LEU B O 1
ATOM 4439 N N . SER B 1 312 ? 21.613 31.046 -2.409 1.00 33.12 312 SER B N 1
ATOM 4440 C CA . SER B 1 312 ? 20.803 31.416 -1.261 1.00 37.93 312 SER B CA 1
ATOM 4441 C C . SER B 1 312 ? 20.895 30.255 -0.284 1.00 39.17 312 SER B C 1
ATOM 4442 O O . SER B 1 312 ? 21.374 29.176 -0.636 1.00 35.34 312 SER B O 1
ATOM 4445 N N . PRO B 1 313 ? 20.489 30.480 0.975 1.00 40.82 313 PRO B N 1
ATOM 4446 C CA . PRO B 1 313 ? 20.542 29.384 1.949 1.00 42.88 313 PRO B CA 1
ATOM 4447 C C . PRO B 1 313 ? 19.838 28.161 1.339 1.00 39.93 313 PRO B C 1
ATOM 4448 O O . PRO B 1 313 ? 20.323 27.036 1.453 1.00 35.41 313 PRO B O 1
ATOM 4452 N N . THR B 1 314 ? 18.692 28.393 0.691 1.00 35.98 314 THR B N 1
ATOM 4453 C CA . THR B 1 314 ? 17.929 27.318 0.059 1.00 44.55 314 THR B CA 1
ATOM 4454 C C . THR B 1 314 ? 18.793 26.564 -0.948 1.00 50.08 314 THR B C 1
ATOM 4455 O O . THR B 1 314 ? 18.788 25.331 -0.968 1.00 53.46 314 THR B O 1
ATOM 4459 N N . ILE B 1 315 ? 19.526 27.304 -1.781 1.00 41.96 315 ILE B N 1
ATOM 4460 C CA . ILE B 1 315 ? 20.410 26.696 -2.778 1.00 39.40 315 ILE B CA 1
ATOM 4461 C C . ILE B 1 315 ? 21.497 25.855 -2.099 1.00 37.60 315 ILE B C 1
ATOM 4462 O O . ILE B 1 315 ? 21.744 24.715 -2.492 1.00 40.89 315 ILE B O 1
ATOM 4467 N N . ILE B 1 316 ? 22.146 26.427 -1.088 1.00 35.16 316 ILE B N 1
ATOM 4468 C CA . ILE B 1 316 ? 23.197 25.730 -0.351 1.00 40.46 316 ILE B CA 1
ATOM 4469 C C . ILE B 1 316 ? 22.630 24.493 0.356 1.00 48.78 316 ILE B C 1
ATOM 4470 O O . ILE B 1 316 ? 23.183 23.398 0.240 1.00 49.44 316 ILE B O 1
ATOM 4475 N N . GLN B 1 317 ? 21.531 24.675 1.084 1.00 47.59 317 GLN B N 1
ATOM 4476 C CA . GLN B 1 317 ? 20.874 23.578 1.782 1.00 51.82 317 GLN B CA 1
ATOM 4477 C C . GLN B 1 317 ? 20.801 22.325 0.912 1.00 51.65 317 GLN B C 1
ATOM 4478 O O . GLN B 1 317 ? 21.344 21.275 1.262 1.00 51.11 317 GLN B O 1
ATOM 4484 N N . GLN B 1 318 ? 20.141 22.456 -0.233 1.00 49.57 318 GLN B N 1
ATOM 4485 C CA . GLN B 1 318 ? 19.939 21.334 -1.139 1.00 52.19 318 GLN B CA 1
ATOM 4486 C C . GLN B 1 318 ? 21.175 20.942 -1.939 1.00 51.29 318 GLN B C 1
ATOM 4487 O O . GLN B 1 318 ? 21.114 20.038 -2.772 1.00 52.77 318 GLN B O 1
ATOM 4493 N N . LYS B 1 319 ? 22.294 21.608 -1.670 1.00 48.59 319 LYS B N 1
ATOM 4494 C CA . LYS B 1 319 ? 23.545 21.361 -2.379 1.00 52.21 319 LYS B CA 1
ATOM 4495 C C . LYS B 1 319 ? 23.373 21.265 -3.889 1.00 56.50 319 LYS B C 1
ATOM 4496 O O . LYS B 1 319 ? 23.870 20.332 -4.528 1.00 57.82 319 LYS B O 1
ATOM 4502 N N . GLU B 1 320 ? 22.646 22.224 -4.452 1.00 49.30 320 GLU B N 1
ATOM 4503 C CA . GLU B 1 320 ? 22.472 22.282 -5.895 1.00 48.66 320 GLU B CA 1
ATOM 4504 C C . GLU B 1 320 ? 23.696 22.969 -6.517 1.00 40.23 320 GLU B C 1
ATOM 4505 O O . GLU B 1 320 ? 24.526 23.543 -5.814 1.00 40.03 320 GLU B O 1
ATOM 4511 N N . SER B 1 321 ? 23.811 22.882 -7.838 1.00 40.91 321 SER B N 1
ATOM 4512 C CA . SER B 1 321 ? 24.896 23.556 -8.543 1.00 44.58 321 SER B CA 1
ATOM 4513 C C . SER B 1 321 ? 24.730 25.076 -8.361 1.00 40.94 321 SER B C 1
ATOM 4514 O O . SER B 1 321 ? 23.626 25.575 -8.127 1.00 40.62 321 SER B O 1
ATOM 4517 N N . ILE B 1 322 ? 25.835 25.805 -8.467 1.00 37.34 322 ILE B N 1
ATOM 4518 C CA . ILE B 1 322 ? 25.820 27.243 -8.237 1.00 39.50 322 ILE B CA 1
ATOM 4519 C C . ILE B 1 322 ? 26.005 28.055 -9.503 1.00 35.02 322 ILE B C 1
ATOM 4520 O O . ILE B 1 322 ? 27.126 28.336 -9.919 1.00 39.08 322 ILE B O 1
ATOM 4525 N N . PRO B 1 323 ? 24.893 28.458 -10.130 1.00 32.11 323 PRO B N 1
ATOM 4526 C CA . PRO B 1 323 ? 24.936 29.251 -11.364 1.00 27.79 323 PRO B CA 1
ATOM 4527 C C . PRO B 1 323 ? 25.523 30.635 -11.129 1.00 19.46 323 PRO B C 1
ATOM 4528 O O . PRO B 1 323 ? 25.304 31.230 -10.076 1.00 21.38 323 PRO B O 1
ATOM 4532 N N . CYS B 1 324 ? 26.249 31.155 -12.116 1.00 18.24 324 CYS B N 1
ATOM 4533 C CA . CYS B 1 324 ? 26.857 32.477 -12.001 1.00 17.00 324 CYS B CA 1
ATOM 4534 C C . CYS B 1 324 ? 26.601 33.287 -13.269 1.00 23.33 324 CYS B C 1
ATOM 4535 O O . CYS B 1 324 ? 26.320 32.725 -14.328 1.00 22.25 324 CYS B O 1
ATOM 4538 N N . ILE B 1 325 ? 26.690 34.608 -13.165 1.00 20.01 325 ILE B N 1
ATOM 4539 C CA . ILE B 1 325 ? 26.483 35.452 -14.336 1.00 18.85 325 ILE B CA 1
ATOM 4540 C C . ILE B 1 325 ? 27.400 36.672 -14.284 1.00 18.03 325 ILE B C 1
ATOM 4541 O O . ILE B 1 325 ? 27.711 37.184 -13.210 1.00 17.21 325 ILE B O 1
ATOM 4546 N N . ALA B 1 326 ? 27.862 37.114 -15.449 1.00 15.23 326 ALA B N 1
ATOM 4547 C CA . ALA B 1 326 ? 28.752 38.263 -15.514 1.00 18.14 326 ALA B CA 1
ATOM 4548 C C . ALA B 1 326 ? 28.265 39.275 -16.544 1.00 16.76 326 ALA B C 1
ATOM 4549 O O . ALA B 1 326 ? 27.855 38.906 -17.644 1.00 12.31 326 ALA B O 1
ATOM 4551 N N . HIS B 1 327 ? 28.286 40.553 -16.171 1.00 17.40 327 HIS B N 1
ATOM 4552 C CA . HIS B 1 327 ? 27.885 41.619 -17.088 1.00 11.65 327 HIS B CA 1
ATOM 4553 C C . HIS B 1 327 ? 29.067 42.564 -17.220 1.00 11.34 327 HIS B C 1
ATOM 4554 O O . HIS B 1 327 ? 29.787 42.807 -16.247 1.00 16.09 327 HIS B O 1
ATOM 4561 N N . GLY B 1 328 ? 29.234 43.130 -18.411 1.00 18.26 328 GLY B N 1
ATOM 4562 C CA . GLY B 1 328 ? 30.351 44.020 -18.657 1.00 18.06 328 GLY B CA 1
ATOM 4563 C C . GLY B 1 328 ? 29.962 45.361 -19.232 1.00 20.65 328 GLY B C 1
ATOM 4564 O O . GLY B 1 328 ? 28.950 45.485 -19.924 1.00 14.61 328 GLY B O 1
ATOM 4565 N N . VAL B 1 329 ? 30.760 46.372 -18.914 1.00 15.08 329 VAL B N 1
ATOM 4566 C CA . VAL B 1 329 ? 30.554 47.716 -19.423 1.00 11.29 329 VAL B CA 1
ATOM 4567 C C . VAL B 1 329 ? 31.912 48.287 -19.836 1.00 10.43 329 VAL B C 1
ATOM 4568 O O . VAL B 1 329 ? 32.905 48.075 -19.148 1.00 14.80 329 VAL B O 1
ATOM 4572 N N . VAL B 1 330 ? 31.959 48.991 -20.964 1.00 14.97 330 VAL B N 1
ATOM 4573 C CA . VAL B 1 330 ? 33.202 49.619 -21.408 1.00 14.81 330 VAL B CA 1
ATOM 4574 C C . VAL B 1 330 ? 33.181 51.122 -21.127 1.00 17.01 330 VAL B C 1
ATOM 4575 O O . VAL B 1 330 ? 32.317 51.846 -21.627 1.00 16.43 330 VAL B O 1
ATOM 4579 N N . PHE B 1 331 ? 34.140 51.577 -20.325 1.00 15.70 331 PHE B N 1
ATOM 4580 C CA . PHE B 1 331 ? 34.275 52.992 -19.995 1.00 17.69 331 PHE B CA 1
ATOM 4581 C C . PHE B 1 331 ? 35.483 53.548 -20.757 1.00 20.60 331 PHE B C 1
ATOM 4582 O O . PHE B 1 331 ? 36.471 52.844 -20.959 1.00 18.37 331 PHE B O 1
ATOM 4590 N N . GLU B 1 332 ? 35.408 54.807 -21.178 1.00 14.20 332 GLU B N 1
ATOM 4591 C CA . GLU B 1 332 ? 36.517 55.414 -21.907 1.00 14.12 332 GLU B CA 1
ATOM 4592 C C . GLU B 1 332 ? 36.697 56.873 -21.532 1.00 25.12 332 GLU B C 1
ATOM 4593 O O . GLU B 1 332 ? 35.811 57.504 -20.956 1.00 19.63 332 GLU B O 1
ATOM 4599 N N . ARG B 1 333 ? 37.861 57.403 -21.872 1.00 18.58 333 ARG B N 1
ATOM 4600 C CA . ARG B 1 333 ? 38.165 58.789 -21.603 1.00 25.56 333 ARG B CA 1
ATOM 4601 C C . ARG B 1 333 ? 37.402 59.629 -22.628 1.00 29.78 333 ARG B C 1
ATOM 4602 O O . ARG B 1 333 ? 37.359 59.288 -23.808 1.00 31.78 333 ARG B O 1
ATOM 4610 N N . ALA B 1 334 ? 36.755 60.694 -22.174 1.00 36.74 334 ALA B N 1
ATOM 4611 C CA . ALA B 1 334 ? 36.075 61.585 -23.108 1.00 44.51 334 ALA B CA 1
ATOM 4612 C C . ALA B 1 334 ? 37.149 62.416 -23.849 1.00 49.03 334 ALA B C 1
ATOM 4613 O O . ALA B 1 334 ? 37.196 62.406 -25.091 1.00 45.86 334 ALA B O 1
ATOM 4623 N N . LYS C 1 2 ? 11.573 59.541 -25.754 1.00 16.40 2 LYS C N 1
ATOM 4624 C CA . LYS C 1 2 ? 10.412 58.671 -25.671 1.00 13.54 2 LYS C CA 1
ATOM 4625 C C . LYS C 1 2 ? 9.685 58.912 -24.336 1.00 17.37 2 LYS C C 1
ATOM 4626 O O . LYS C 1 2 ? 8.476 58.693 -24.227 1.00 19.66 2 LYS C O 1
ATOM 4632 N N . LEU C 1 3 ? 10.414 59.396 -23.337 1.00 13.54 3 LEU C N 1
ATOM 4633 C CA . LEU C 1 3 ? 9.802 59.687 -22.054 1.00 12.95 3 LEU C CA 1
ATOM 4634 C C . LEU C 1 3 ? 8.844 60.861 -22.231 1.00 15.10 3 LEU C C 1
ATOM 4635 O O . LEU C 1 3 ? 9.216 61.900 -22.787 1.00 15.51 3 LEU C O 1
ATOM 4640 N N . THR C 1 4 ? 7.601 60.659 -21.799 1.00 13.82 4 THR C N 1
ATOM 4641 C CA . THR C 1 4 ? 6.570 61.700 -21.831 1.00 16.55 4 THR C CA 1
ATOM 4642 C C . THR C 1 4 ? 6.174 62.001 -20.372 1.00 14.03 4 THR C C 1
ATOM 4643 O O . THR C 1 4 ? 5.874 61.090 -19.598 1.00 12.51 4 THR C O 1
ATOM 4647 N N . GLY C 1 5 ? 6.157 63.280 -20.013 1.00 13.78 5 GLY C N 1
ATOM 4648 C CA . GLY C 1 5 ? 5.866 63.640 -18.641 1.00 12.39 5 GLY C CA 1
ATOM 4649 C C . GLY C 1 5 ? 6.981 63.121 -17.734 1.00 15.72 5 GLY C C 1
ATOM 4650 O O . GLY C 1 5 ? 8.145 63.023 -18.145 1.00 16.48 5 GLY C O 1
ATOM 4651 N N . LYS C 1 6 ? 6.613 62.728 -16.522 1.00 10.19 6 LYS C N 1
ATOM 4652 C CA . LYS C 1 6 ? 7.583 62.293 -15.534 1.00 9.97 6 LYS C CA 1
ATOM 4653 C C . LYS C 1 6 ? 8.046 60.844 -15.560 1.00 15.27 6 LYS C C 1
ATOM 4654 O O . LYS C 1 6 ? 9.224 60.553 -15.334 1.00 14.97 6 LYS C O 1
ATOM 4660 N N . GLN C 1 7 ? 7.125 59.940 -15.868 1.00 10.99 7 GLN C N 1
ATOM 4661 C CA . GLN C 1 7 ? 7.424 58.514 -15.708 1.00 15.78 7 GLN C CA 1
ATOM 4662 C C . GLN C 1 7 ? 6.887 57.618 -16.796 1.00 13.44 7 GLN C C 1
ATOM 4663 O O . GLN C 1 7 ? 6.865 56.397 -16.630 1.00 12.45 7 GLN C O 1
ATOM 4669 N N . THR C 1 8 ? 6.486 58.192 -17.918 1.00 11.48 8 THR C N 1
ATOM 4670 C CA . THR C 1 8 ? 5.859 57.365 -18.943 1.00 10.71 8 THR C CA 1
ATOM 4671 C C . THR C 1 8 ? 6.635 57.205 -20.231 1.00 14.80 8 THR C C 1
ATOM 4672 O O . THR C 1 8 ? 6.993 58.187 -20.885 1.00 14.89 8 THR C O 1
ATOM 4676 N N . TRP C 1 9 ? 6.896 55.947 -20.582 1.00 10.23 9 TRP C N 1
ATOM 4677 C CA . TRP C 1 9 ? 7.614 55.617 -21.808 1.00 10.22 9 TRP C CA 1
ATOM 4678 C C . TRP C 1 9 ? 6.624 55.446 -22.949 1.00 14.98 9 TRP C C 1
ATOM 4679 O O . TRP C 1 9 ? 5.813 54.520 -22.949 1.00 13.79 9 TRP C O 1
ATOM 4690 N N . GLU C 1 10 ? 6.684 56.362 -23.915 1.00 9.91 10 GLU C N 1
ATOM 4691 C CA . GLU C 1 10 ? 5.799 56.316 -25.086 1.00 10.33 10 GLU C CA 1
ATOM 4692 C C . GLU C 1 10 ? 6.600 55.710 -26.243 1.00 13.92 10 GLU C C 1
ATOM 4693 O O . GLU C 1 10 ? 7.469 56.354 -26.824 1.00 13.86 10 GLU C O 1
ATOM 4699 N N . PHE C 1 11 ? 6.295 54.462 -26.587 1.00 15.05 11 PHE C N 1
ATOM 4700 C CA . PHE C 1 11 ? 7.097 53.769 -27.597 1.00 12.80 11 PHE C CA 1
ATOM 4701 C C . PHE C 1 11 ? 6.860 54.314 -28.986 1.00 16.45 11 PHE C C 1
ATOM 4702 O O . PHE C 1 11 ? 5.738 54.669 -29.332 1.00 13.95 11 PHE C O 1
ATOM 4710 N N . GLU C 1 12 ? 7.923 54.383 -29.784 1.00 16.96 12 GLU C N 1
ATOM 4711 C CA . GLU C 1 12 ? 7.825 55.031 -31.085 1.00 20.90 12 GLU C CA 1
ATOM 4712 C C . GLU C 1 12 ? 7.860 54.138 -32.297 1.00 24.63 12 GLU C C 1
ATOM 4713 O O . GLU C 1 12 ? 7.654 54.595 -33.421 1.00 29.82 12 GLU C O 1
ATOM 4719 N N . ASN C 1 13 ? 8.095 52.857 -32.067 1.00 18.02 13 ASN C N 1
ATOM 4720 C CA . ASN C 1 13 ? 8.116 51.886 -33.148 1.00 21.95 13 ASN C CA 1
ATOM 4721 C C . ASN C 1 13 ? 7.087 50.797 -32.857 1.00 23.24 13 ASN C C 1
ATOM 4722 O O . ASN C 1 13 ? 6.629 50.654 -31.725 1.00 16.86 13 ASN C O 1
ATOM 4727 N N . PRO C 1 14 ? 6.669 50.051 -33.897 1.00 28.67 14 PRO C N 1
ATOM 4728 C CA . PRO C 1 14 ? 5.694 48.964 -33.717 1.00 25.94 14 PRO C CA 1
ATOM 4729 C C . PRO C 1 14 ? 6.228 48.071 -32.582 1.00 20.83 14 PRO C C 1
ATOM 4730 O O . PRO C 1 14 ? 7.420 47.742 -32.568 1.00 19.63 14 PRO C O 1
ATOM 4734 N N . LEU C 1 15 ? 5.350 47.656 -31.670 1.00 13.85 15 LEU C N 1
ATOM 4735 C CA . LEU C 1 15 ? 5.728 46.828 -30.516 1.00 13.54 15 LEU C CA 1
ATOM 4736 C C . LEU C 1 15 ? 4.519 45.963 -30.198 1.00 15.80 15 LEU C C 1
ATOM 4737 O O . LEU C 1 15 ? 3.425 46.477 -29.944 1.00 16.91 15 LEU C O 1
ATOM 4742 N N . PHE C 1 16 ? 4.736 44.658 -30.161 1.00 10.77 16 PHE C N 1
ATOM 4743 C CA . PHE C 1 16 ? 3.648 43.726 -29.963 1.00 10.84 16 PHE C CA 1
ATOM 4744 C C . PHE C 1 16 ? 3.928 42.594 -28.996 1.00 14.16 16 PHE C C 1
ATOM 4745 O O . PHE C 1 16 ? 5.086 42.222 -28.768 1.00 14.93 16 PHE C O 1
ATOM 4753 N N . VAL C 1 17 ? 2.845 42.095 -28.401 1.00 13.47 17 VAL C N 1
ATOM 4754 C CA . VAL C 1 17 ? 2.922 40.856 -27.640 1.00 14.17 17 VAL C CA 1
ATOM 4755 C C . VAL C 1 17 ? 2.617 39.821 -28.759 1.00 25.85 17 VAL C C 1
ATOM 4756 O O . VAL C 1 17 ? 1.493 39.745 -29.264 1.00 27.86 17 VAL C O 1
ATOM 4760 N N . ASN C 1 18 ? 3.621 39.049 -29.155 1.00 15.64 18 ASN C N 1
ATOM 4761 C CA . ASN C 1 18 ? 3.403 38.041 -30.186 1.00 21.21 18 ASN C CA 1
ATOM 4762 C C . ASN C 1 18 ? 2.715 36.806 -29.637 1.00 21.69 18 ASN C C 1
ATOM 4763 O O . ASN C 1 18 ? 1.905 36.188 -30.323 1.00 21.67 18 ASN C O 1
ATOM 4768 N N . SER C 1 19 ? 3.034 36.450 -28.400 1.00 17.86 19 SER C N 1
ATOM 4769 C CA . SER C 1 19 ? 2.417 35.297 -27.770 1.00 20.55 19 SER C CA 1
ATOM 4770 C C . SER C 1 19 ? 2.647 35.324 -26.268 1.00 22.92 19 SER C C 1
ATOM 4771 O O . SER C 1 19 ? 3.484 36.072 -25.763 1.00 19.35 19 SER C O 1
ATOM 4774 N N . SER C 1 20 ? 1.879 34.515 -25.553 1.00 14.63 20 SER C N 1
ATOM 4775 C CA . SER C 1 20 ? 2.070 34.397 -24.127 1.00 15.87 20 SER C CA 1
ATOM 4776 C C . SER C 1 20 ? 1.784 32.959 -23.709 1.00 21.76 20 SER C C 1
ATOM 4777 O O . SER C 1 20 ? 1.184 32.189 -24.459 1.00 21.50 20 SER C O 1
ATOM 4780 N N . GLY C 1 21 ? 2.249 32.601 -22.520 1.00 20.42 21 GLY C N 1
ATOM 4781 C CA . GLY C 1 21 ? 2.029 31.270 -22.002 1.00 21.17 21 GLY C CA 1
ATOM 4782 C C . GLY C 1 21 ? 1.748 31.336 -20.515 1.00 23.17 21 GLY C C 1
ATOM 4783 O O . GLY C 1 21 ? 2.286 32.184 -19.804 1.00 19.54 21 GLY C O 1
ATOM 4784 N N . THR C 1 22 ? 0.892 30.444 -20.039 1.00 20.18 22 THR C N 1
ATOM 4785 C CA . THR C 1 22 ? 0.566 30.409 -18.624 1.00 25.20 22 THR C CA 1
ATOM 4786 C C . THR C 1 22 ? 0.457 28.970 -18.157 1.00 26.12 22 THR C C 1
ATOM 4787 O O . THR C 1 22 ? -0.033 28.111 -18.887 1.00 27.94 22 THR C O 1
ATOM 4791 N N . ALA C 1 23 ? 0.913 28.718 -16.937 1.00 25.65 23 ALA C N 1
ATOM 4792 C CA . ALA C 1 23 ? 0.844 27.386 -16.344 1.00 26.28 23 ALA C CA 1
ATOM 4793 C C . ALA C 1 23 ? 0.474 27.578 -14.877 1.00 25.50 23 ALA C C 1
ATOM 4794 O O . ALA C 1 23 ? 1.126 28.342 -14.171 1.00 22.69 23 ALA C O 1
ATOM 4796 N N . VAL C 1 24 ? -0.570 26.884 -14.428 1.00 22.01 24 VAL C N 1
ATOM 4797 C CA . VAL C 1 24 ? -1.057 27.032 -13.063 1.00 25.29 24 VAL C CA 1
ATOM 4798 C C . VAL C 1 24 ? -1.304 25.726 -12.312 1.00 26.68 24 VAL C C 1
ATOM 4799 O O . VAL C 1 24 ? -1.298 24.647 -12.903 1.00 24.31 24 VAL C O 1
ATOM 4803 N N . GLY C 1 25 ? -1.498 25.864 -10.999 1.00 27.02 25 GLY C N 1
ATOM 4804 C CA . GLY C 1 25 ? -1.803 24.752 -10.113 1.00 23.25 25 GLY C CA 1
ATOM 4805 C C . GLY C 1 25 ? -3.304 24.483 -10.077 1.00 24.29 25 GLY C C 1
ATOM 4806 O O . GLY C 1 25 ? -4.077 25.151 -10.766 1.00 27.89 25 GLY C O 1
ATOM 4807 N N . PRO C 1 26 ? -3.743 23.551 -9.207 1.00 28.40 26 PRO C N 1
ATOM 4808 C CA . PRO C 1 26 ? -5.153 23.182 -9.046 1.00 28.91 26 PRO C CA 1
ATOM 4809 C C . PRO C 1 26 ? -6.143 24.232 -8.613 1.00 31.57 26 PRO C C 1
ATOM 4810 O O . PRO C 1 26 ? -7.257 24.282 -9.135 1.00 31.30 26 PRO C O 1
ATOM 4814 N N . LYS C 1 27 ? -5.755 25.057 -7.654 1.00 27.49 27 LYS C N 1
ATOM 4815 C CA . LYS C 1 27 ? -6.668 26.094 -7.183 1.00 29.24 27 LYS C CA 1
ATOM 4816 C C . LYS C 1 27 ? -7.016 27.015 -8.345 1.00 28.57 27 LYS C C 1
ATOM 4817 O O . LYS C 1 27 ? -8.186 27.341 -8.556 1.00 28.67 27 LYS C O 1
ATOM 4823 N N . GLU C 1 28 ? -6.011 27.419 -9.116 1.00 24.57 28 GLU C N 1
ATOM 4824 C CA . GLU C 1 28 ? -6.279 28.271 -10.265 1.00 26.63 28 GLU C CA 1
ATOM 4825 C C . GLU C 1 28 ? -7.050 27.478 -11.325 1.00 28.69 28 GLU C C 1
ATOM 4826 O O . GLU C 1 28 ? -7.936 28.014 -11.989 1.00 26.17 28 GLU C O 1
ATOM 4832 N N . LYS C 1 29 ? -6.730 26.195 -11.463 1.00 28.62 29 LYS C N 1
ATOM 4833 C CA . LYS C 1 29 ? -7.393 25.360 -12.456 1.00 32.15 29 LYS C CA 1
ATOM 4834 C C . LYS C 1 29 ? -8.899 25.281 -12.220 1.00 34.09 29 LYS C C 1
ATOM 4835 O O . LYS C 1 29 ? -9.681 25.324 -13.169 1.00 34.51 29 LYS C O 1
ATOM 4841 N N . GLU C 1 30 ? -9.300 25.203 -10.953 1.00 35.73 30 GLU C N 1
ATOM 4842 C CA . GLU C 1 30 ? -10.714 25.072 -10.603 1.00 40.30 30 GLU C CA 1
ATOM 4843 C C . GLU C 1 30 ? -11.477 26.386 -10.602 1.00 40.41 30 GLU C C 1
ATOM 4844 O O . GLU C 1 30 ? -12.708 26.395 -10.624 1.00 43.25 30 GLU C O 1
ATOM 4850 N N . GLY C 1 31 ? -10.739 27.492 -10.586 1.00 31.63 31 GLY C N 1
ATOM 4851 C CA . GLY C 1 31 ? -11.363 28.802 -10.600 1.00 27.39 31 GLY C CA 1
ATOM 4852 C C . GLY C 1 31 ? -12.038 29.132 -11.918 1.00 28.96 31 GLY C C 1
ATOM 4853 O O . GLY C 1 31 ? -11.980 28.354 -12.869 1.00 34.15 31 GLY C O 1
ATOM 4854 N N . PRO C 1 32 ? -12.679 30.308 -11.994 1.00 24.31 32 PRO C N 1
ATOM 4855 C CA . PRO C 1 32 ? -13.408 30.867 -13.137 1.00 29.55 32 PRO C CA 1
ATOM 4856 C C . PRO C 1 32 ? -12.618 30.931 -14.443 1.00 28.14 32 PRO C C 1
ATOM 4857 O O . PRO C 1 32 ? -13.207 30.868 -15.516 1.00 28.48 32 PRO C O 1
ATOM 4861 N N . LEU C 1 33 ? -11.298 31.083 -14.354 1.00 33.90 33 LEU C N 1
ATOM 4862 C CA . LEU C 1 33 ? -10.451 31.208 -15.551 1.00 32.45 33 LEU C CA 1
ATOM 4863 C C . LEU C 1 33 ? -9.727 29.913 -15.917 1.00 32.30 33 LEU C C 1
ATOM 4864 O O . LEU C 1 33 ? -8.982 29.869 -16.901 1.00 34.74 33 LEU C O 1
ATOM 4869 N N . GLY C 1 34 ? -9.988 28.866 -15.139 1.00 27.54 34 GLY C N 1
ATOM 4870 C CA . GLY C 1 34 ? -9.272 27.611 -15.282 1.00 27.14 34 GLY C CA 1
ATOM 4871 C C . GLY C 1 34 ? -8.990 27.086 -16.664 1.00 34.23 34 GLY C C 1
ATOM 4872 O O . GLY C 1 34 ? -7.887 26.627 -16.972 1.00 30.97 34 GLY C O 1
ATOM 4873 N N . HIS C 1 35 ? -9.996 27.170 -17.513 1.00 27.46 35 HIS C N 1
ATOM 4874 C CA . HIS C 1 35 ? -9.879 26.635 -18.855 1.00 29.50 35 HIS C CA 1
ATOM 4875 C C . HIS C 1 35 ? -9.034 27.498 -19.769 1.00 29.73 35 HIS C C 1
ATOM 4876 O O . HIS C 1 35 ? -8.673 27.070 -20.859 1.00 25.01 35 HIS C O 1
ATOM 4883 N N . LEU C 1 36 ? -8.697 28.702 -19.316 1.00 30.81 36 LEU C N 1
ATOM 4884 C CA . LEU C 1 36 ? -7.974 29.651 -20.167 1.00 26.05 36 LEU C CA 1
ATOM 4885 C C . LEU C 1 36 ? -6.467 29.553 -20.107 1.00 24.95 36 LEU C C 1
ATOM 4886 O O . LEU C 1 36 ? -5.772 30.027 -21.006 1.00 22.82 36 LEU C O 1
ATOM 4891 N N . PHE C 1 37 ? -5.953 28.942 -19.047 1.00 19.34 37 PHE C N 1
ATOM 4892 C CA . PHE C 1 37 ? -4.508 28.800 -18.912 1.00 23.70 37 PHE C CA 1
ATOM 4893 C C . PHE C 1 37 ? -4.037 27.719 -19.893 1.00 26.88 37 PHE C C 1
ATOM 4894 O O . PHE C 1 37 ? -4.773 26.774 -20.179 1.00 21.99 37 PHE C O 1
ATOM 4902 N N . ASP C 1 38 ? -2.820 27.856 -20.418 1.00 24.25 38 ASP C N 1
ATOM 4903 C CA . ASP C 1 38 ? -2.317 26.889 -21.401 1.00 30.21 38 ASP C CA 1
ATOM 4904 C C . ASP C 1 38 ? -2.023 25.521 -20.800 1.00 34.60 38 ASP C C 1
ATOM 4905 O O . ASP C 1 38 ? -2.228 24.495 -21.450 1.00 33.65 38 ASP C O 1
ATOM 4910 N N . LYS C 1 39 ? -1.542 25.514 -19.562 1.00 31.28 39 LYS C N 1
ATOM 4911 C CA . LYS C 1 39 ? -1.241 24.278 -18.854 1.00 33.13 39 LYS C CA 1
ATOM 4912 C C . LYS C 1 39 ? -1.758 24.387 -17.416 1.00 33.78 39 LYS C C 1
ATOM 4913 O O . LYS C 1 39 ? -1.657 25.449 -16.797 1.00 24.68 39 LYS C O 1
ATOM 4919 N N . SER C 1 40 ? -2.335 23.305 -16.896 1.00 31.70 40 SER C N 1
ATOM 4920 C CA . SER C 1 40 ? -2.790 23.286 -15.503 1.00 36.75 40 SER C CA 1
ATOM 4921 C C . SER C 1 40 ? -2.523 21.912 -14.889 1.00 40.98 40 SER C C 1
ATOM 4922 O O . SER C 1 40 ? -2.555 20.896 -15.585 1.00 37.83 40 SER C O 1
ATOM 4925 N N . TYR C 1 41 ? -2.248 21.893 -13.586 1.00 33.53 41 TYR C N 1
ATOM 4926 C CA . TYR C 1 41 ? -1.909 20.655 -12.885 1.00 36.02 41 TYR C CA 1
ATOM 4927 C C . TYR C 1 41 ? -2.867 20.338 -11.754 1.00 37.68 41 TYR C C 1
ATOM 4928 O O . TYR C 1 41 ? -3.172 21.202 -10.929 1.00 30.90 41 TYR C O 1
ATOM 4937 N N . ASP C 1 42 ? -3.329 19.087 -11.715 1.00 41.54 42 ASP C N 1
ATOM 4938 C CA . ASP C 1 42 ? -4.279 18.638 -10.697 1.00 45.45 42 ASP C CA 1
ATOM 4939 C C . ASP C 1 42 ? -3.711 18.654 -9.283 1.00 41.00 42 ASP C C 1
ATOM 4940 O O . ASP C 1 42 ? -4.459 18.655 -8.304 1.00 41.29 42 ASP C O 1
ATOM 4945 N N . GLU C 1 43 ? -2.387 18.654 -9.168 1.00 41.12 43 GLU C N 1
ATOM 4946 C CA . GLU C 1 43 ? -1.763 18.709 -7.848 1.00 44.63 43 GLU C CA 1
ATOM 4947 C C . GLU C 1 43 ? -0.618 19.715 -7.845 1.00 42.92 43 GLU C C 1
ATOM 4948 O O . GLU C 1 43 ? 0.087 19.880 -8.843 1.00 42.39 43 GLU C O 1
ATOM 4962 N N . HIS C 1 45 ? 2.314 19.802 -6.810 1.00 37.20 45 HIS C N 1
ATOM 4963 C CA . HIS C 1 45 ? 3.680 19.377 -7.103 1.00 38.42 45 HIS C CA 1
ATOM 4964 C C . HIS C 1 45 ? 3.947 19.421 -8.613 1.00 31.32 45 HIS C C 1
ATOM 4965 O O . HIS C 1 45 ? 5.094 19.378 -9.049 1.00 36.05 45 HIS C O 1
ATOM 4972 N N . CYS C 1 46 ? 2.881 19.517 -9.401 1.00 33.44 46 CYS C N 1
ATOM 4973 C CA . CYS C 1 46 ? 2.985 19.583 -10.854 1.00 40.03 46 CYS C CA 1
ATOM 4974 C C . CYS C 1 46 ? 3.825 18.445 -11.440 1.00 47.11 46 CYS C C 1
ATOM 4975 O O . CYS C 1 46 ? 4.496 18.611 -12.464 1.00 39.58 46 CYS C O 1
ATOM 4978 N N . ASN C 1 47 ? 3.766 17.287 -10.783 1.00 51.44 47 ASN C N 1
ATOM 4979 C CA . ASN C 1 47 ? 4.482 16.090 -11.223 1.00 49.35 47 ASN C CA 1
ATOM 4980 C C . ASN C 1 47 ? 5.979 16.149 -10.943 1.00 48.36 47 ASN C C 1
ATOM 4981 O O . ASN C 1 47 ? 6.760 15.514 -11.650 1.00 49.23 47 ASN C O 1
ATOM 4986 N N . GLN C 1 48 ? 6.378 16.885 -9.907 1.00 44.65 48 GLN C N 1
ATOM 4987 C CA . GLN C 1 48 ? 7.799 17.044 -9.584 1.00 48.30 48 GLN C CA 1
ATOM 4988 C C . GLN C 1 48 ? 8.192 16.581 -8.185 1.00 52.05 48 GLN C C 1
ATOM 4989 O O . GLN C 1 48 ? 7.337 16.410 -7.316 1.00 52.08 48 GLN C O 1
ATOM 4995 N N . LYS C 1 49 ? 9.494 16.393 -7.977 1.00 57.84 49 LYS C N 1
ATOM 4996 C CA . LYS C 1 49 ? 10.029 15.907 -6.704 1.00 64.71 49 LYS C CA 1
ATOM 4997 C C . LYS C 1 49 ? 9.734 16.797 -5.505 1.00 61.00 49 LYS C C 1
ATOM 4998 O O . LYS C 1 49 ? 9.432 16.308 -4.415 1.00 58.40 49 LYS C O 1
ATOM 5004 N N . ASN C 1 50 ? 9.822 18.105 -5.712 1.00 56.65 50 ASN C N 1
ATOM 5005 C CA . ASN C 1 50 ? 9.613 19.065 -4.636 1.00 49.32 50 ASN C CA 1
ATOM 5006 C C . ASN C 1 50 ? 9.000 20.368 -5.151 1.00 42.48 50 ASN C C 1
ATOM 5007 O O . ASN C 1 50 ? 8.677 20.480 -6.334 1.00 35.75 50 ASN C O 1
ATOM 5012 N N . TRP C 1 51 ? 8.836 21.350 -4.265 1.00 39.17 51 TRP C N 1
ATOM 5013 C CA . TRP C 1 51 ? 8.241 22.629 -4.662 1.00 41.50 51 TRP C CA 1
ATOM 5014 C C . TRP C 1 51 ? 9.169 23.410 -5.600 1.00 40.65 51 TRP C C 1
ATOM 5015 O O . TRP C 1 51 ? 8.701 24.077 -6.525 1.00 37.36 51 TRP C O 1
ATOM 5026 N N . GLU C 1 52 ? 10.475 23.326 -5.357 1.00 40.80 52 GLU C N 1
ATOM 5027 C CA . GLU C 1 52 ? 11.467 23.981 -6.205 1.00 40.22 52 GLU C CA 1
ATOM 5028 C C . GLU C 1 52 ? 11.287 23.583 -7.668 1.00 36.91 52 GLU C C 1
ATOM 5029 O O . GLU C 1 52 ? 11.107 24.442 -8.530 1.00 25.19 52 GLU C O 1
ATOM 5043 N N . ALA C 1 54 ? 8.828 22.134 -8.950 1.00 29.71 54 ALA C N 1
ATOM 5044 C CA . ALA C 1 54 ? 7.459 22.410 -9.374 1.00 35.52 54 ALA C CA 1
ATOM 5045 C C . ALA C 1 54 ? 7.356 23.813 -9.983 1.00 30.51 54 ALA C C 1
ATOM 5046 O O . ALA C 1 54 ? 6.849 23.966 -11.094 1.00 33.65 54 ALA C O 1
ATOM 5048 N N . GLU C 1 55 ? 7.847 24.830 -9.274 1.00 27.12 55 GLU C N 1
ATOM 5049 C CA . GLU C 1 55 ? 7.796 26.202 -9.797 1.00 29.91 55 GLU C CA 1
ATOM 5050 C C . GLU C 1 55 ? 8.675 26.347 -11.031 1.00 26.80 55 GLU C C 1
ATOM 5051 O O . GLU C 1 55 ? 8.356 27.107 -11.948 1.00 30.43 55 GLU C O 1
ATOM 5057 N N . ARG C 1 56 ? 9.784 25.619 -11.057 1.00 24.09 56 ARG C N 1
ATOM 5058 C CA . ARG C 1 56 ? 10.667 25.666 -12.209 1.00 23.00 56 ARG C CA 1
ATOM 5059 C C . ARG C 1 56 ? 9.942 25.126 -13.423 1.00 25.23 56 ARG C C 1
ATOM 5060 O O . ARG C 1 56 ? 10.100 25.638 -14.533 1.00 23.27 56 ARG C O 1
ATOM 5068 N N . LYS C 1 57 ? 9.143 24.087 -13.196 1.00 27.73 57 LYS C N 1
ATOM 5069 C CA . LYS C 1 57 ? 8.386 23.438 -14.257 1.00 24.47 57 LYS C CA 1
ATOM 5070 C C . LYS C 1 57 ? 7.287 24.370 -14.740 1.00 22.91 57 LYS C C 1
ATOM 5071 O O . LYS C 1 57 ? 7.022 24.465 -15.936 1.00 19.51 57 LYS C O 1
ATOM 5077 N N . LEU C 1 58 ? 6.635 25.051 -13.803 1.00 24.86 58 LEU C N 1
ATOM 5078 C CA . LEU C 1 58 ? 5.579 25.996 -14.164 1.00 22.71 58 LEU C CA 1
ATOM 5079 C C . LEU C 1 58 ? 6.126 27.085 -15.104 1.00 20.44 58 LEU C C 1
ATOM 5080 O O . LEU C 1 58 ? 5.526 27.380 -16.141 1.00 21.78 58 LEU C O 1
ATOM 5093 N N . GLU C 1 60 ? 8.956 26.962 -16.932 1.00 24.20 60 GLU C N 1
ATOM 5094 C CA . GLU C 1 60 ? 9.390 26.352 -18.188 1.00 24.42 60 GLU C CA 1
ATOM 5095 C C . GLU C 1 60 ? 8.176 26.090 -19.089 1.00 25.80 60 GLU C C 1
ATOM 5096 O O . GLU C 1 60 ? 8.226 26.361 -20.293 1.00 21.79 60 GLU C O 1
ATOM 5102 N N . ASP C 1 61 ? 7.087 25.594 -18.505 1.00 19.79 61 ASP C N 1
ATOM 5103 C CA . ASP C 1 61 ? 5.846 25.384 -19.243 1.00 19.51 61 ASP C CA 1
ATOM 5104 C C . ASP C 1 61 ? 5.361 26.674 -19.915 1.00 26.40 61 ASP C C 1
ATOM 5105 O O . ASP C 1 61 ? 4.997 26.674 -21.094 1.00 19.81 61 ASP C O 1
ATOM 5110 N N . ALA C 1 62 ? 5.344 27.774 -19.158 1.00 21.73 62 ALA C N 1
ATOM 5111 C CA . ALA C 1 62 ? 4.840 29.038 -19.702 1.00 18.77 62 ALA C CA 1
ATOM 5112 C C . ALA C 1 62 ? 5.718 29.553 -20.835 1.00 17.36 62 ALA C C 1
ATOM 5113 O O . ALA C 1 62 ? 5.216 29.956 -21.880 1.00 21.89 62 ALA C O 1
ATOM 5115 N N . VAL C 1 63 ? 7.029 29.544 -20.627 1.00 19.07 63 VAL C N 1
ATOM 5116 C CA . VAL C 1 63 ? 7.965 29.967 -21.665 1.00 13.04 63 VAL C CA 1
ATOM 5117 C C . VAL C 1 63 ? 7.817 29.087 -22.922 1.00 20.54 63 VAL C C 1
ATOM 5118 O O . VAL C 1 63 ? 7.679 29.614 -24.023 1.00 22.56 63 VAL C O 1
ATOM 5122 N N . GLN C 1 64 ? 7.825 27.760 -22.768 1.00 24.96 64 GLN C N 1
ATOM 5123 C CA . GLN C 1 64 ? 7.675 26.884 -23.938 1.00 25.07 64 GLN C CA 1
ATOM 5124 C C . GLN C 1 64 ? 6.352 27.164 -24.653 1.00 23.47 64 GLN C C 1
ATOM 5125 O O . GLN C 1 64 ? 6.287 27.181 -25.884 1.00 22.35 64 GLN C O 1
ATOM 5131 N N . SER C 1 65 ? 5.300 27.387 -23.874 1.00 23.60 65 SER C N 1
ATOM 5132 C CA . SER C 1 65 ? 3.993 27.724 -24.435 1.00 22.49 65 SER C CA 1
ATOM 5133 C C . SER C 1 65 ? 4.125 28.965 -25.347 1.00 25.30 65 SER C C 1
ATOM 5134 O O . SER C 1 65 ? 3.795 28.911 -26.533 1.00 23.32 65 SER C O 1
ATOM 5137 N N . ALA C 1 66 ? 4.604 30.077 -24.790 1.00 19.56 66 ALA C N 1
ATOM 5138 C CA . ALA C 1 66 ? 4.812 31.293 -25.574 1.00 15.81 66 ALA C CA 1
ATOM 5139 C C . ALA C 1 66 ? 5.714 31.054 -26.798 1.00 20.36 66 ALA C C 1
ATOM 5140 O O . ALA C 1 66 ? 5.431 31.546 -27.887 1.00 23.97 66 ALA C O 1
ATOM 5142 N N . LEU C 1 67 ? 6.799 30.305 -26.626 1.00 18.50 67 LEU C N 1
ATOM 5143 C CA . LEU C 1 67 ? 7.698 30.058 -27.748 1.00 26.51 67 LEU C CA 1
ATOM 5144 C C . LEU C 1 67 ? 7.041 29.255 -28.879 1.00 27.67 67 LEU C C 1
ATOM 5145 O O . LEU C 1 67 ? 7.174 29.605 -30.058 1.00 26.04 67 LEU C O 1
ATOM 5150 N N . SER C 1 68 ? 6.313 28.202 -28.508 1.00 25.28 68 SER C N 1
ATOM 5151 C CA . SER C 1 68 ? 5.642 27.319 -29.466 1.00 31.08 68 SER C CA 1
ATOM 5152 C C . SER C 1 68 ? 4.579 28.001 -30.306 1.00 30.33 68 SER C C 1
ATOM 5153 O O . SER C 1 68 ? 4.528 27.805 -31.523 1.00 33.31 68 SER C O 1
ATOM 5156 N N . LYS C 1 69 ? 3.717 28.789 -29.665 1.00 26.09 69 LYS C N 1
ATOM 5157 C CA . LYS C 1 69 ? 2.657 29.477 -30.400 1.00 29.41 69 LYS C CA 1
ATOM 5158 C C . LYS C 1 69 ? 3.231 30.386 -31.482 1.00 27.67 69 LYS C C 1
ATOM 5159 O O . LYS C 1 69 ? 2.537 30.742 -32.431 1.00 34.45 69 LYS C O 1
ATOM 5165 N N . GLN C 1 70 ? 4.492 30.773 -31.337 1.00 24.61 70 GLN C N 1
ATOM 5166 C CA . GLN C 1 70 ? 5.121 31.627 -32.342 1.00 29.62 70 GLN C CA 1
ATOM 5167 C C . GLN C 1 70 ? 6.190 30.861 -33.114 1.00 30.47 70 GLN C C 1
ATOM 5168 O O . GLN C 1 70 ? 6.905 31.433 -33.934 1.00 33.93 70 GLN C O 1
ATOM 5174 N N . ASN C 1 71 ? 6.260 29.555 -32.866 1.00 32.42 71 ASN C N 1
ATOM 5175 C CA . ASN C 1 71 ? 7.246 28.678 -33.488 1.00 38.97 71 ASN C CA 1
ATOM 5176 C C . ASN C 1 71 ? 8.659 29.239 -33.373 1.00 37.85 71 ASN C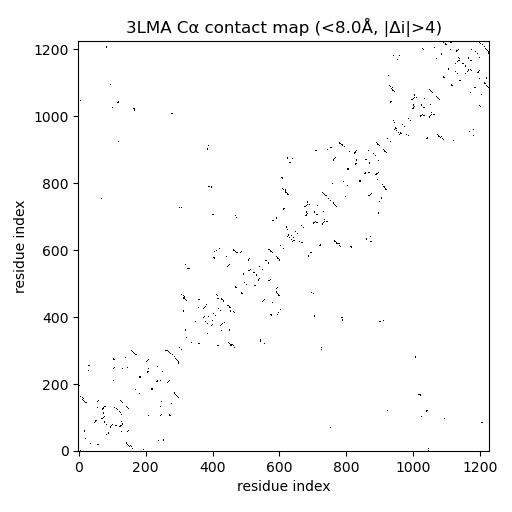 C 1
ATOM 5177 O O . ASN C 1 71 ? 9.368 29.401 -34.366 1.00 37.91 71 ASN C O 1
ATOM 5182 N N . LEU C 1 72 ? 9.064 29.516 -32.143 1.00 30.34 72 LEU C N 1
ATOM 5183 C CA . LEU C 1 72 ? 10.379 30.067 -31.879 1.00 26.44 72 LEU C CA 1
ATOM 5184 C C . LEU C 1 72 ? 11.218 29.105 -31.069 1.00 24.33 72 LEU C C 1
ATOM 5185 O O . LEU C 1 72 ? 10.700 28.198 -30.419 1.00 24.56 72 LEU C O 1
ATOM 5190 N N . LYS C 1 73 ? 12.528 29.309 -31.137 1.00 23.41 73 LYS C N 1
ATOM 5191 C CA . LYS C 1 73 ? 13.478 28.529 -30.357 1.00 30.60 73 LYS C CA 1
ATOM 5192 C C . LYS C 1 73 ? 14.097 29.514 -29.372 1.00 24.24 73 LYS C C 1
ATOM 5193 O O . LYS C 1 73 ? 14.115 30.718 -29.623 1.00 21.41 73 LYS C O 1
ATOM 5199 N N . LYS C 1 74 ? 14.610 29.009 -28.259 1.00 20.42 74 LYS C N 1
ATOM 5200 C CA . LYS C 1 74 ? 15.230 29.885 -27.282 1.00 21.25 74 LYS C CA 1
ATOM 5201 C C . LYS C 1 74 ? 16.266 30.796 -27.947 1.00 23.08 74 LYS C C 1
ATOM 5202 O O . LYS C 1 74 ? 16.384 31.964 -27.581 1.00 22.06 74 LYS C O 1
ATOM 5208 N N . GLU C 1 75 ? 16.978 30.271 -28.946 1.00 23.00 75 GLU C N 1
ATOM 5209 C CA . GLU C 1 75 ? 18.008 31.030 -29.649 1.00 20.72 75 GLU C CA 1
ATOM 5210 C C . GLU C 1 75 ? 17.450 32.214 -30.421 1.00 20.16 75 GLU C C 1
ATOM 5211 O O . GLU C 1 75 ? 18.198 33.110 -30.819 1.00 22.37 75 GLU C O 1
ATOM 5217 N N . ASP C 1 76 ? 16.138 32.207 -30.643 1.00 20.49 76 ASP C N 1
ATOM 5218 C CA . ASP C 1 76 ? 15.482 33.299 -31.353 1.00 20.36 76 ASP C CA 1
ATOM 5219 C C . ASP C 1 76 ? 15.212 34.506 -30.437 1.00 16.72 76 ASP C C 1
ATOM 5220 O O . ASP C 1 76 ? 14.801 35.564 -30.905 1.00 17.63 76 ASP C O 1
ATOM 5225 N N . ILE C 1 77 ? 15.474 34.366 -29.142 1.00 22.15 77 ILE C N 1
ATOM 5226 C CA . ILE C 1 77 ? 15.241 35.472 -28.201 1.00 21.44 77 ILE C CA 1
ATOM 5227 C C . ILE C 1 77 ? 16.560 36.166 -27.833 1.00 16.17 77 ILE C C 1
ATOM 5228 O O . ILE C 1 77 ? 17.550 35.501 -27.558 1.00 15.69 77 ILE C O 1
ATOM 5233 N N . ASP C 1 78 ? 16.577 37.497 -27.813 1.00 17.46 78 ASP C N 1
ATOM 5234 C CA . ASP C 1 78 ? 17.812 38.224 -27.502 1.00 14.12 78 ASP C CA 1
ATOM 5235 C C . ASP C 1 78 ? 18.030 38.557 -26.036 1.00 13.85 78 ASP C C 1
ATOM 5236 O O . ASP C 1 78 ? 19.169 38.618 -25.557 1.00 14.47 78 ASP C O 1
ATOM 5241 N N . ILE C 1 79 ? 16.932 38.757 -25.318 1.00 14.92 79 ILE C N 1
ATOM 5242 C CA . ILE C 1 79 ? 17.014 39.167 -23.921 1.00 9.57 79 ILE C CA 1
ATOM 5243 C C . ILE C 1 79 ? 15.871 38.558 -23.124 1.00 9.35 79 ILE C C 1
ATOM 5244 O O . ILE C 1 79 ? 14.764 38.382 -23.634 1.00 11.86 79 ILE C O 1
ATOM 5249 N N . PHE C 1 80 ? 16.159 38.240 -21.867 1.00 13.01 80 PHE C N 1
ATOM 5250 C CA . PHE C 1 80 ? 15.210 37.596 -20.968 1.00 11.43 80 PHE C CA 1
ATOM 5251 C C . PHE C 1 80 ? 15.092 38.413 -19.695 1.00 14.98 80 PHE C C 1
ATOM 5252 O O . PHE C 1 80 ? 16.074 38.585 -18.979 1.00 14.80 80 PHE C O 1
ATOM 5260 N N . LEU C 1 81 ? 13.897 38.933 -19.425 1.00 12.62 81 LEU C N 1
ATOM 5261 C CA . LEU C 1 81 ? 13.656 39.699 -18.198 1.00 9.15 81 LEU C CA 1
ATOM 5262 C C . LEU C 1 81 ? 12.743 38.904 -17.287 1.00 11.54 81 LEU C C 1
ATOM 5263 O O . LEU C 1 81 ? 11.611 38.593 -17.658 1.00 12.05 81 LEU C O 1
ATOM 5268 N N . ALA C 1 82 ? 13.228 38.591 -16.088 1.00 11.43 82 ALA C N 1
ATOM 5269 C CA . ALA C 1 82 ? 12.453 37.771 -15.163 1.00 10.10 82 ALA C CA 1
ATOM 5270 C C . ALA C 1 82 ? 12.883 37.907 -13.716 1.00 13.61 82 ALA C C 1
ATOM 5271 O O . ALA C 1 82 ? 13.948 38.437 -13.415 1.00 16.37 82 ALA C O 1
ATOM 5273 N N . GLY C 1 83 ? 12.011 37.424 -12.835 1.00 18.26 83 GLY C N 1
ATOM 5274 C CA . GLY C 1 83 ? 12.284 37.384 -11.410 1.00 20.74 83 GLY C CA 1
ATOM 5275 C C . GLY C 1 83 ? 11.288 36.401 -10.800 1.00 24.81 83 GLY C C 1
ATOM 5276 O O . GLY C 1 83 ? 10.248 36.147 -11.404 1.00 23.70 83 GLY C O 1
ATOM 5277 N N . ASP C 1 84 ? 11.609 35.837 -9.634 1.00 19.75 84 ASP C N 1
ATOM 5278 C CA . ASP C 1 84 ? 10.720 34.911 -8.919 1.00 20.52 84 ASP C CA 1
ATOM 5279 C C . ASP C 1 84 ? 10.256 35.639 -7.666 1.00 15.65 84 ASP C C 1
ATOM 5280 O O . ASP C 1 84 ? 11.024 36.395 -7.070 1.00 20.89 84 ASP C O 1
ATOM 5285 N N . LEU C 1 85 ? 9.034 35.364 -7.226 1.00 16.17 85 LEU C N 1
ATOM 5286 C CA . LEU C 1 85 ? 8.509 36.027 -6.038 1.00 22.11 85 LEU C CA 1
ATOM 5287 C C . LEU C 1 85 ? 9.389 35.813 -4.810 1.00 21.29 85 LEU C C 1
ATOM 5288 O O . LEU C 1 85 ? 9.534 36.707 -3.980 1.00 19.79 85 LEU C O 1
ATOM 5293 N N . LEU C 1 86 ? 10.001 34.640 -4.713 1.00 20.34 86 LEU C N 1
ATOM 5294 C CA . LEU C 1 86 ? 10.823 34.313 -3.556 1.00 21.98 86 LEU C CA 1
ATOM 5295 C C . LEU C 1 86 ? 12.170 35.008 -3.447 1.00 23.68 86 LEU C C 1
ATOM 5296 O O . LEU C 1 86 ? 12.672 35.209 -2.345 1.00 22.52 86 LEU C O 1
ATOM 5301 N N . ASN C 1 87 ? 12.772 35.373 -4.572 1.00 15.60 87 ASN C N 1
ATOM 5302 C CA . ASN C 1 87 ? 14.086 36.012 -4.519 1.00 17.22 87 ASN C CA 1
ATOM 5303 C C . ASN C 1 87 ? 15.128 35.183 -3.774 1.00 18.98 87 ASN C C 1
ATOM 5304 O O . ASN C 1 87 ? 15.954 35.723 -3.026 1.00 15.62 87 ASN C O 1
ATOM 5309 N N . GLN C 1 88 ? 15.072 33.868 -3.979 1.00 23.54 88 GLN C N 1
ATOM 5310 C CA . GLN C 1 88 ? 16.036 32.947 -3.394 1.00 27.12 88 GLN C CA 1
ATOM 5311 C C . GLN C 1 88 ? 16.879 32.301 -4.504 1.00 30.08 88 GLN C C 1
ATOM 5312 O O . GLN C 1 88 ? 17.598 31.327 -4.272 1.00 24.77 88 GLN C O 1
ATOM 5318 N N . ASN C 1 89 ? 16.772 32.850 -5.714 1.00 26.25 89 ASN C N 1
ATOM 5319 C CA . ASN C 1 89 ? 17.574 32.402 -6.860 1.00 27.45 89 ASN C CA 1
ATOM 5320 C C . ASN C 1 89 ? 17.302 30.988 -7.360 1.00 23.97 89 ASN C C 1
ATOM 5321 O O . ASN C 1 89 ? 18.142 30.387 -8.031 1.00 30.29 89 ASN C O 1
ATOM 5326 N N . VAL C 1 90 ? 16.106 30.485 -7.090 1.00 22.69 90 VAL C N 1
ATOM 5327 C CA . VAL C 1 90 ? 15.758 29.122 -7.456 1.00 28.01 90 VAL C CA 1
ATOM 5328 C C . VAL C 1 90 ? 15.112 28.898 -8.815 1.00 28.81 90 VAL C C 1
ATOM 5329 O O . VAL C 1 90 ? 15.489 27.987 -9.550 1.00 22.55 90 VAL C O 1
ATOM 5333 N N . THR C 1 91 ? 14.137 29.726 -9.154 1.00 21.55 91 THR C N 1
ATOM 5334 C CA . THR C 1 91 ? 13.403 29.507 -10.386 1.00 15.16 91 THR C CA 1
ATOM 5335 C C . THR C 1 91 ? 13.914 30.221 -11.627 1.00 22.08 91 THR C C 1
ATOM 5336 O O . THR C 1 91 ? 14.452 29.583 -12.538 1.00 22.23 91 THR C O 1
ATOM 5340 N N . ALA C 1 92 ? 13.781 31.545 -11.659 1.00 18.59 92 ALA C N 1
ATOM 5341 C CA . ALA C 1 92 ? 14.192 32.310 -12.835 1.00 16.53 92 ALA C CA 1
ATOM 5342 C C . ALA C 1 92 ? 15.619 32.046 -13.316 1.00 16.83 92 ALA C C 1
ATOM 5343 O O . ALA C 1 92 ? 15.841 31.891 -14.519 1.00 16.33 92 ALA C O 1
ATOM 5345 N N . ASN C 1 93 ? 16.577 31.989 -12.391 1.00 19.70 93 ASN C N 1
ATOM 5346 C CA . ASN C 1 93 ? 17.977 31.713 -12.737 1.00 25.93 93 ASN C CA 1
ATOM 5347 C C . ASN C 1 93 ? 18.146 30.352 -13.416 1.00 21.64 93 ASN C C 1
ATOM 5348 O O . ASN C 1 93 ? 18.925 30.194 -14.361 1.00 17.70 93 ASN C O 1
ATOM 5353 N N . TYR C 1 94 ? 17.420 29.372 -12.897 1.00 18.25 94 TYR C N 1
ATOM 5354 C CA . TYR C 1 94 ? 17.465 28.008 -13.400 1.00 18.46 94 TYR C CA 1
ATOM 5355 C C . TYR C 1 94 ? 16.908 27.949 -14.810 1.00 21.20 94 TYR C C 1
ATOM 5356 O O . TYR C 1 94 ? 17.484 27.309 -15.692 1.00 23.23 94 TYR C O 1
ATOM 5365 N N . VAL C 1 95 ? 15.782 28.620 -15.025 1.00 19.27 95 VAL C N 1
ATOM 5366 C CA . VAL C 1 95 ? 15.165 28.629 -16.342 1.00 22.17 95 VAL C CA 1
ATOM 5367 C C . VAL C 1 95 ? 16.038 29.410 -17.326 1.00 20.74 95 VAL C C 1
ATOM 5368 O O . VAL C 1 95 ? 16.207 28.999 -18.480 1.00 19.95 95 VAL C O 1
ATOM 5372 N N . ALA C 1 96 ? 16.615 30.517 -16.868 1.00 20.55 96 ALA C N 1
ATOM 5373 C CA . ALA C 1 96 ? 17.471 31.320 -17.734 1.00 15.11 96 ALA C CA 1
ATOM 5374 C C . ALA C 1 96 ? 18.700 30.525 -18.171 1.00 17.60 96 ALA C C 1
ATOM 5375 O O . ALA C 1 96 ? 19.125 30.605 -19.323 1.00 19.90 96 ALA C O 1
ATOM 5377 N N . ARG C 1 97 ? 19.280 29.763 -17.251 1.00 18.42 97 ARG C N 1
ATOM 5378 C CA . ARG C 1 97 ? 20.462 28.982 -17.597 1.00 24.84 97 ARG C CA 1
ATOM 5379 C C . ARG C 1 97 ? 20.136 27.983 -18.701 1.00 22.62 97 ARG C C 1
ATOM 5380 O O . ARG C 1 97 ? 20.896 27.833 -19.657 1.00 22.79 97 ARG C O 1
ATOM 5388 N N . HIS C 1 98 ? 19.004 27.302 -18.570 1.00 21.12 98 HIS C N 1
ATOM 5389 C CA . HIS C 1 98 ? 18.586 26.346 -19.583 1.00 27.18 98 HIS C CA 1
ATOM 5390 C C . HIS C 1 98 ? 18.277 27.012 -20.931 1.00 30.33 98 HIS C C 1
ATOM 5391 O O . HIS C 1 98 ? 18.603 26.455 -21.978 1.00 27.69 98 HIS C O 1
ATOM 5398 N N . LEU C 1 99 ? 17.668 28.200 -20.911 1.00 21.19 99 LEU C N 1
ATOM 5399 C CA . LEU C 1 99 ? 17.326 28.897 -22.157 1.00 20.92 99 LEU C CA 1
ATOM 5400 C C . LEU C 1 99 ? 18.554 29.479 -22.854 1.00 22.62 99 LEU C C 1
ATOM 5401 O O . LEU C 1 99 ? 18.550 29.689 -24.064 1.00 16.61 99 LEU C O 1
ATOM 5406 N N . LYS C 1 100 ? 19.592 29.749 -22.070 1.00 23.10 100 LYS C N 1
ATOM 5407 C CA . LYS C 1 100 ? 20.842 30.347 -22.540 1.00 24.01 100 LYS C CA 1
ATOM 5408 C C . LYS C 1 100 ? 20.684 31.774 -23.097 1.00 20.71 100 LYS C C 1
ATOM 5409 O O . LYS C 1 100 ? 21.571 32.296 -23.770 1.00 17.45 100 LYS C O 1
ATOM 5415 N N . ILE C 1 101 ? 19.571 32.415 -22.787 1.00 16.48 101 ILE C N 1
ATOM 5416 C CA . ILE C 1 101 ? 19.349 33.777 -23.251 1.00 17.76 101 ILE C CA 1
ATOM 5417 C C . ILE C 1 101 ? 19.977 34.810 -22.313 1.00 15.42 101 ILE C C 1
ATOM 5418 O O . ILE C 1 101 ? 19.948 34.649 -21.099 1.00 15.40 101 ILE C O 1
ATOM 5423 N N . PRO C 1 102 ? 20.610 35.864 -22.877 1.00 12.32 102 PRO C N 1
ATOM 5424 C CA . PRO C 1 102 ? 21.228 36.928 -22.052 1.00 14.67 102 PRO C CA 1
ATOM 5425 C C . PRO C 1 102 ? 20.123 37.362 -21.045 1.00 17.49 102 PRO C C 1
ATOM 5426 O O . PRO C 1 102 ? 18.993 37.717 -21.423 1.00 16.78 102 PRO C O 1
ATOM 5430 N N . PHE C 1 103 ? 20.507 37.403 -19.780 1.00 17.53 103 PHE C N 1
ATOM 5431 C CA . PHE C 1 103 ? 19.529 37.505 -18.711 1.00 14.57 103 PHE C CA 1
ATOM 5432 C C . PHE C 1 103 ? 19.680 38.658 -17.783 1.00 13.90 103 PHE C C 1
ATOM 5433 O O . PHE C 1 103 ? 20.756 38.896 -17.259 1.00 10.62 103 PHE C O 1
ATOM 5441 N N . LEU C 1 104 ? 18.591 39.379 -17.584 1.00 14.02 104 LEU C N 1
ATOM 5442 C CA . LEU C 1 104 ? 18.586 40.520 -16.681 1.00 12.80 104 LEU C CA 1
ATOM 5443 C C . LEU C 1 104 ? 17.595 40.158 -15.590 1.00 16.54 104 LEU C C 1
ATOM 5444 O O . LEU C 1 104 ? 16.375 40.165 -15.805 1.00 15.90 104 LEU C O 1
ATOM 5449 N N . CYS C 1 105 ? 18.125 39.853 -14.414 1.00 9.32 105 CYS C N 1
ATOM 5450 C CA . CYS C 1 105 ? 17.272 39.408 -13.324 1.00 10.94 105 CYS C CA 1
ATOM 5451 C C . CYS C 1 105 ? 16.708 40.556 -12.502 1.00 10.00 105 CYS C C 1
ATOM 5452 O O . CYS C 1 105 ? 17.421 41.492 -12.142 1.00 14.19 105 CYS C O 1
ATOM 5455 N N . LEU C 1 106 ? 15.413 40.476 -12.227 1.00 16.28 106 LEU C N 1
ATOM 5456 C CA . LEU C 1 106 ? 14.718 41.518 -11.485 1.00 12.99 106 LEU C CA 1
ATOM 5457 C C . LEU C 1 106 ? 14.353 41.018 -10.112 1.00 14.58 106 LEU C C 1
ATOM 5458 O O . LEU C 1 106 ? 14.223 39.816 -9.910 1.00 13.41 106 LEU C O 1
ATOM 5463 N N . PHE C 1 107 ? 14.200 41.938 -9.166 1.00 11.97 107 PHE C N 1
ATOM 5464 C CA . PHE C 1 107 ? 13.810 41.564 -7.806 1.00 14.93 107 PHE C CA 1
ATOM 5465 C C . PHE C 1 107 ? 12.329 41.189 -7.915 1.00 21.75 107 PHE C C 1
ATOM 5466 O O . PHE C 1 107 ? 11.531 41.925 -8.492 1.00 19.38 107 PHE C O 1
ATOM 5474 N N . GLY C 1 108 ? 11.974 40.032 -7.369 1.00 14.12 108 GLY C N 1
ATOM 5475 C CA . GLY C 1 108 ? 10.608 39.566 -7.492 1.00 14.78 108 GLY C CA 1
ATOM 5476 C C . GLY C 1 108 ? 9.618 40.223 -6.565 1.00 20.46 108 GLY C C 1
ATOM 5477 O O . GLY C 1 108 ? 9.907 40.456 -5.392 1.00 19.45 108 GLY C O 1
ATOM 5478 N N . ALA C 1 109 ? 8.450 40.539 -7.112 1.00 18.52 109 ALA C N 1
ATOM 5479 C CA . ALA C 1 109 ? 7.353 41.139 -6.360 1.00 20.42 109 ALA C CA 1
ATOM 5480 C C . ALA C 1 109 ? 6.134 41.016 -7.262 1.00 16.39 109 ALA C C 1
ATOM 5481 O O . ALA C 1 109 ? 6.284 40.681 -8.434 1.00 13.80 109 ALA C O 1
ATOM 5483 N N . CYS C 1 110 ? 4.938 41.278 -6.741 1.00 11.90 110 CYS C N 1
ATOM 5484 C CA . CYS C 1 110 ? 3.749 41.183 -7.580 1.00 14.60 110 CYS C CA 1
ATOM 5485 C C . CYS C 1 110 ? 3.753 42.206 -8.719 1.00 16.58 110 CYS C C 1
ATOM 5486 O O . CYS C 1 110 ? 2.985 42.082 -9.666 1.00 13.78 110 CYS C O 1
ATOM 5489 N N . SER C 1 111 ? 4.626 43.204 -8.639 1.00 14.54 111 SER C N 1
ATOM 5490 C CA . SER C 1 111 ? 4.703 44.223 -9.686 1.00 11.99 111 SER C CA 1
ATOM 5491 C C . SER C 1 111 ? 5.680 43.837 -10.809 1.00 13.80 111 SER C C 1
ATOM 5492 O O . SER C 1 111 ? 5.721 44.488 -11.855 1.00 16.04 111 SER C O 1
ATOM 5495 N N . THR C 1 112 ? 6.436 42.759 -10.620 1.00 12.15 112 THR C N 1
ATOM 5496 C CA . THR C 1 112 ? 7.423 42.372 -11.632 1.00 12.68 112 THR C CA 1
ATOM 5497 C C . THR C 1 112 ? 6.846 41.976 -13.002 1.00 17.56 112 THR C C 1
ATOM 5498 O O . THR C 1 112 ? 7.508 42.134 -14.030 1.00 15.66 112 THR C O 1
ATOM 5502 N N . SER C 1 113 ? 5.605 41.506 -13.030 1.00 16.65 113 SER C N 1
ATOM 5503 C CA . SER C 1 113 ? 4.982 41.112 -14.292 1.00 16.34 113 SER C CA 1
ATOM 5504 C C . SER C 1 113 ? 4.964 42.279 -15.281 1.00 18.40 113 SER C C 1
ATOM 5505 O O . SER C 1 113 ? 5.216 42.094 -16.471 1.00 18.22 113 SER C O 1
ATOM 5516 N N . GLU C 1 115 ? 6.813 45.202 -14.724 1.00 11.48 115 GLU C N 1
ATOM 5517 C CA . GLU C 1 115 ? 8.156 45.764 -14.790 1.00 11.26 115 GLU C CA 1
ATOM 5518 C C . GLU C 1 115 ? 8.978 45.058 -15.872 1.00 10.54 115 GLU C C 1
ATOM 5519 O O . GLU C 1 115 ? 9.652 45.718 -16.663 1.00 10.49 115 GLU C O 1
ATOM 5525 N N . SER C 1 116 ? 8.919 43.726 -15.913 1.00 11.38 116 SER C N 1
ATOM 5526 C CA . SER C 1 116 ? 9.673 42.963 -16.907 1.00 12.01 116 SER C CA 1
ATOM 5527 C C . SER C 1 116 ? 9.257 43.305 -18.338 1.00 11.99 116 SER C C 1
ATOM 5528 O O . SER C 1 116 ? 10.105 43.393 -19.232 1.00 10.39 116 SER C O 1
ATOM 5531 N N . ILE C 1 117 ? 7.958 43.496 -18.553 1.00 8.05 117 ILE C N 1
ATOM 5532 C CA . ILE C 1 117 ? 7.449 43.861 -19.874 1.00 12.29 117 ILE C CA 1
ATOM 5533 C C . ILE C 1 117 ? 7.844 45.301 -20.206 1.00 13.71 117 ILE C C 1
ATOM 5534 O O . ILE C 1 117 ? 8.211 45.597 -21.347 1.00 10.50 117 ILE C O 1
ATOM 5539 N N . ALA C 1 118 ? 7.787 46.191 -19.216 1.00 13.78 118 ALA C N 1
ATOM 5540 C CA . ALA C 1 118 ? 8.164 47.588 -19.452 1.00 11.79 118 ALA C CA 1
ATOM 5541 C C . ALA C 1 118 ? 9.620 47.695 -19.922 1.00 8.99 118 ALA C C 1
ATOM 5542 O O . ALA C 1 118 ? 9.911 48.360 -20.920 1.00 11.29 118 ALA C O 1
ATOM 5544 N N . ILE C 1 119 ? 10.532 47.030 -19.217 1.00 10.23 119 ILE C N 1
ATOM 5545 C CA . ILE C 1 119 ? 11.947 47.080 -19.585 1.00 15.28 119 ILE C CA 1
ATOM 5546 C C . ILE C 1 119 ? 12.197 46.393 -20.929 1.00 12.47 119 ILE C C 1
ATOM 5547 O O . ILE C 1 119 ? 12.963 46.887 -21.756 1.00 11.25 119 ILE C O 1
ATOM 5552 N N . SER C 1 120 ? 11.569 45.241 -21.136 1.00 12.45 120 SER C N 1
ATOM 5553 C CA . SER C 1 120 ? 11.707 44.529 -22.400 1.00 13.08 120 SER C CA 1
ATOM 5554 C C . SER C 1 120 ? 11.280 45.419 -23.564 1.00 14.08 120 SER C C 1
ATOM 5555 O O . SER C 1 120 ? 11.946 45.468 -24.608 1.00 11.11 120 SER C O 1
ATOM 5558 N N . SER C 1 121 ? 10.168 46.125 -23.367 1.00 11.68 121 SER C N 1
ATOM 5559 C CA . SER C 1 121 ? 9.605 47.000 -24.391 1.00 11.04 121 SER C CA 1
ATOM 5560 C C . SER C 1 121 ? 10.557 48.142 -24.715 1.00 13.98 121 SER C C 1
ATOM 5561 O O . SER C 1 121 ? 10.740 48.509 -25.878 1.00 12.12 121 SER C O 1
ATOM 5564 N N . ALA C 1 122 ? 11.174 48.705 -23.687 1.00 11.83 122 ALA C N 1
ATOM 5565 C CA . ALA C 1 122 ? 12.117 49.790 -23.909 1.00 11.56 122 ALA C CA 1
ATOM 5566 C C . ALA C 1 122 ? 13.351 49.267 -24.652 1.00 10.95 122 ALA C C 1
ATOM 5567 O O . ALA C 1 122 ? 13.888 49.965 -25.517 1.00 13.47 122 ALA C O 1
ATOM 5569 N N . LEU C 1 123 ? 13.801 48.043 -24.345 1.00 10.40 123 LEU C N 1
ATOM 5570 C CA . LEU C 1 123 ? 14.983 47.513 -25.038 1.00 15.66 123 LEU C CA 1
ATOM 5571 C C . LEU C 1 123 ? 14.689 47.240 -26.513 1.00 16.12 123 LEU C C 1
ATOM 5572 O O . LEU C 1 123 ? 15.525 47.512 -27.376 1.00 14.24 123 LEU C O 1
ATOM 5577 N N . ILE C 1 124 ? 13.499 46.720 -26.804 1.00 15.96 124 ILE C N 1
ATOM 5578 C CA . ILE C 1 124 ? 13.107 46.453 -28.186 1.00 16.08 124 ILE C CA 1
ATOM 5579 C C . ILE C 1 124 ? 12.918 47.766 -28.951 1.00 19.27 124 ILE C C 1
ATOM 5580 O O . ILE C 1 124 ? 13.422 47.931 -30.064 1.00 15.08 124 ILE C O 1
ATOM 5585 N N . ASP C 1 125 ? 12.202 48.702 -28.340 1.00 15.16 125 ASP C N 1
ATOM 5586 C CA . ASP C 1 125 ? 11.917 49.972 -28.994 1.00 16.82 125 ASP C CA 1
ATOM 5587 C C . ASP C 1 125 ? 13.172 50.811 -29.203 1.00 16.02 125 ASP C C 1
ATOM 5588 O O . ASP C 1 125 ? 13.247 51.609 -30.137 1.00 13.46 125 ASP C O 1
ATOM 5593 N N . GLY C 1 126 ? 14.154 50.629 -28.329 1.00 16.36 126 GLY C N 1
ATOM 5594 C CA . GLY C 1 126 ? 15.405 51.362 -28.442 1.00 13.85 126 GLY C CA 1
ATOM 5595 C C . GLY C 1 126 ? 16.420 50.671 -29.341 1.00 17.14 126 GLY C C 1
ATOM 5596 O O . GLY C 1 126 ? 17.516 51.180 -29.531 1.00 20.52 126 GLY C O 1
ATOM 5597 N N . GLY C 1 127 ? 16.067 49.494 -29.860 1.00 17.82 127 GLY C N 1
ATOM 5598 C CA . GLY C 1 127 ? 16.937 48.775 -30.783 1.00 18.25 127 GLY C CA 1
ATOM 5599 C C . GLY C 1 127 ? 18.009 47.883 -30.186 1.00 20.64 127 GLY C C 1
ATOM 5600 O O . GLY C 1 127 ? 18.982 47.528 -30.859 1.00 15.52 127 GLY C O 1
ATOM 5601 N N . PHE C 1 128 ? 17.819 47.487 -28.933 1.00 13.35 128 PHE C N 1
ATOM 5602 C CA . PHE C 1 128 ? 18.804 46.671 -28.227 1.00 15.51 128 PHE C CA 1
ATOM 5603 C C . PHE C 1 128 ? 18.482 45.199 -28.252 1.00 15.64 128 PHE C C 1
ATOM 5604 O O . PHE C 1 128 ? 19.290 44.368 -27.839 1.00 15.30 128 PHE C O 1
ATOM 5612 N N . ALA C 1 129 ? 17.291 44.880 -28.739 1.00 14.70 129 ALA C N 1
ATOM 5613 C CA . ALA C 1 129 ? 16.850 43.504 -28.830 1.00 14.32 129 ALA C CA 1
ATOM 5614 C C . ALA C 1 129 ? 15.791 43.411 -29.913 1.00 16.12 129 ALA C C 1
ATOM 5615 O O . ALA C 1 129 ? 14.996 44.331 -30.074 1.00 17.16 129 ALA C O 1
ATOM 5617 N N . LYS C 1 130 ? 15.794 42.306 -30.660 1.00 13.32 130 LYS C N 1
ATOM 5618 C CA . LYS C 1 130 ? 14.799 42.071 -31.713 1.00 14.57 130 LYS C CA 1
ATOM 5619 C C . LYS C 1 130 ? 13.604 41.380 -31.070 1.00 18.61 130 LYS C C 1
ATOM 5620 O O . LYS C 1 130 ? 12.458 41.710 -31.363 1.00 21.06 130 LYS C O 1
ATOM 5626 N N . ARG C 1 131 ? 13.881 40.398 -30.219 1.00 19.58 131 ARG C N 1
ATOM 5627 C CA . ARG C 1 131 ? 12.817 39.756 -29.462 1.00 17.24 131 ARG C CA 1
ATOM 5628 C C . ARG C 1 131 ? 13.211 39.666 -27.986 1.00 16.29 131 ARG C C 1
ATOM 5629 O O . ARG C 1 131 ? 14.389 39.494 -27.645 1.00 13.78 131 ARG C O 1
ATOM 5637 N N . ALA C 1 132 ? 12.208 39.795 -27.123 1.00 10.97 132 ALA C N 1
ATOM 5638 C CA . ALA C 1 132 ? 12.410 39.679 -25.689 1.00 15.78 132 ALA C CA 1
ATOM 5639 C C . ALA C 1 132 ? 11.443 38.656 -25.120 1.00 15.92 132 ALA C C 1
ATOM 5640 O O . ALA C 1 132 ? 10.354 38.439 -25.651 1.00 14.17 132 ALA C O 1
ATOM 5642 N N . LEU C 1 133 ? 11.873 38.029 -24.035 1.00 13.09 133 LEU C N 1
ATOM 5643 C CA . LEU C 1 133 ? 11.050 37.104 -23.289 1.00 12.80 133 LEU C CA 1
ATOM 5644 C C . LEU C 1 133 ? 10.949 37.675 -21.861 1.00 18.80 133 LEU C C 1
ATOM 5645 O O . LEU C 1 133 ? 11.956 38.076 -21.275 1.00 15.36 133 LEU C O 1
ATOM 5650 N N . ALA C 1 134 ? 9.741 37.712 -21.305 1.00 12.84 134 ALA C N 1
ATOM 5651 C CA . ALA C 1 134 ? 9.557 38.198 -19.939 1.00 14.16 134 ALA C CA 1
ATOM 5652 C C . ALA C 1 134 ? 8.704 37.179 -19.184 1.00 14.09 134 ALA C C 1
ATOM 5653 O O . ALA C 1 134 ? 7.724 36.666 -19.718 1.00 16.68 134 ALA C O 1
ATOM 5655 N N . ALA C 1 135 ? 9.083 36.878 -17.949 1.00 13.76 135 ALA C N 1
ATOM 5656 C CA . ALA C 1 135 ? 8.351 35.890 -17.173 1.00 9.47 135 ALA C CA 1
ATOM 5657 C C . ALA C 1 135 ? 8.497 36.102 -15.677 1.00 10.14 135 ALA C C 1
ATOM 5658 O O . ALA C 1 135 ? 9.446 36.725 -15.219 1.00 14.10 135 ALA C O 1
ATOM 5660 N N . THR C 1 136 ? 7.512 35.614 -14.934 1.00 12.91 136 THR C N 1
ATOM 5661 C CA . THR C 1 136 ? 7.542 35.644 -13.485 1.00 11.45 136 THR C CA 1
ATOM 5662 C C . THR C 1 136 ? 6.847 34.345 -13.051 1.00 13.62 136 THR C C 1
ATOM 5663 O O . THR C 1 136 ? 6.195 33.680 -13.859 1.00 13.97 136 THR C O 1
ATOM 5667 N N . SER C 1 137 ? 7.007 33.982 -11.785 1.00 16.83 137 SER C N 1
ATOM 5668 C CA . SER C 1 137 ? 6.335 32.806 -11.250 1.00 18.99 137 SER C CA 1
ATOM 5669 C C . SER C 1 137 ? 6.246 32.895 -9.734 1.00 22.35 137 SER C C 1
ATOM 5670 O O . SER C 1 137 ? 6.914 33.717 -9.116 1.00 17.07 137 SER C O 1
ATOM 5673 N N . SER C 1 138 ? 5.399 32.053 -9.149 1.00 19.46 138 SER C N 1
ATOM 5674 C CA . SER C 1 138 ? 5.269 31.955 -7.699 1.00 24.18 138 SER C CA 1
ATOM 5675 C C . SER C 1 138 ? 4.615 30.616 -7.377 1.00 23.95 138 SER C C 1
ATOM 5676 O O . SER C 1 138 ? 3.979 30.012 -8.236 1.00 21.07 138 SER C O 1
ATOM 5679 N N . HIS C 1 139 ? 4.764 30.153 -6.140 1.00 24.53 139 HIS C N 1
ATOM 5680 C CA . HIS C 1 139 ? 4.172 28.873 -5.744 1.00 21.66 139 HIS C CA 1
ATOM 5681 C C . HIS C 1 139 ? 3.620 28.993 -4.336 1.00 24.48 139 HIS C C 1
ATOM 5682 O O . HIS C 1 139 ? 4.349 29.331 -3.402 1.00 23.85 139 HIS C O 1
ATOM 5689 N N . ASN C 1 140 ? 2.335 28.692 -4.177 1.00 25.75 140 ASN C N 1
ATOM 5690 C CA . ASN C 1 140 ? 1.701 28.873 -2.880 1.00 27.62 140 ASN C CA 1
ATOM 5691 C C . ASN C 1 140 ? 2.354 28.149 -1.721 1.00 27.02 140 ASN C C 1
ATOM 5692 O O . ASN C 1 140 ? 2.311 28.622 -0.589 1.00 33.58 140 ASN C O 1
ATOM 5697 N N . ALA C 1 141 ? 2.982 27.018 -2.003 1.00 32.21 141 ALA C N 1
ATOM 5698 C CA . ALA C 1 141 ? 3.626 26.240 -0.956 1.00 35.58 141 ALA C CA 1
ATOM 5699 C C . ALA C 1 141 ? 4.889 26.877 -0.379 1.00 36.08 141 ALA C C 1
ATOM 5700 O O . ALA C 1 141 ? 5.298 26.539 0.730 1.00 32.65 141 ALA C O 1
ATOM 5702 N N . THR C 1 142 ? 5.497 27.811 -1.101 1.00 29.26 142 THR C N 1
ATOM 5703 C CA . THR C 1 142 ? 6.746 28.391 -0.617 1.00 36.44 142 THR C CA 1
ATOM 5704 C C . THR C 1 142 ? 6.725 29.902 -0.505 1.00 38.61 142 THR C C 1
ATOM 5705 O O . THR C 1 142 ? 7.660 30.509 0.024 1.00 39.49 142 THR C O 1
ATOM 5709 N N . ALA C 1 143 ? 5.643 30.504 -0.980 1.00 37.56 143 ALA C N 1
ATOM 5710 C CA . ALA C 1 143 ? 5.519 31.954 -0.970 1.00 34.84 143 ALA C CA 1
ATOM 5711 C C . ALA C 1 143 ? 5.576 32.541 0.425 1.00 34.80 143 ALA C C 1
ATOM 5712 O O . ALA C 1 143 ? 6.000 33.684 0.608 1.00 36.20 143 ALA C O 1
ATOM 5714 N N . GLU C 1 144 ? 5.160 31.769 1.420 1.00 29.68 144 GLU C N 1
ATOM 5715 C CA . GLU C 1 144 ? 5.177 32.300 2.776 1.00 35.70 144 GLU C CA 1
ATOM 5716 C C . GLU C 1 144 ? 6.602 32.619 3.214 1.00 29.07 144 GLU C C 1
ATOM 5717 O O . GLU C 1 144 ? 6.814 33.351 4.179 1.00 30.12 144 GLU C O 1
ATOM 5723 N N . ARG C 1 145 ? 7.575 32.085 2.483 1.00 30.96 145 ARG C N 1
ATOM 5724 C CA . ARG C 1 145 ? 8.975 32.295 2.813 1.00 24.69 145 ARG C CA 1
ATOM 5725 C C . ARG C 1 145 ? 9.472 33.699 2.508 1.00 26.50 145 ARG C C 1
ATOM 5726 O O . ARG C 1 145 ? 10.592 34.051 2.871 1.00 31.85 145 ARG C O 1
ATOM 5734 N N . GLN C 1 146 ? 8.652 34.497 1.836 1.00 25.92 146 GLN C N 1
ATOM 5735 C CA . GLN C 1 146 ? 9.023 35.887 1.593 1.00 26.94 146 GLN C CA 1
ATOM 5736 C C . GLN C 1 146 ? 8.985 36.649 2.920 1.00 30.67 146 GLN C C 1
ATOM 5737 O O . GLN C 1 146 ? 9.722 37.621 3.114 1.00 26.39 146 GLN C O 1
ATOM 5743 N N . PHE C 1 147 ? 8.129 36.177 3.822 1.00 24.63 147 PHE C N 1
ATOM 5744 C CA . PHE C 1 147 ? 7.841 36.897 5.050 1.00 23.95 147 PHE C CA 1
ATOM 5745 C C . PHE C 1 147 ? 8.512 36.404 6.296 1.00 27.13 147 PHE C C 1
ATOM 5746 O O . PHE C 1 147 ? 8.466 37.072 7.321 1.00 26.99 147 PHE C O 1
ATOM 5754 N N . ARG C 1 148 ? 9.149 35.244 6.212 1.00 31.21 148 ARG C N 1
ATOM 5755 C CA . ARG C 1 148 ? 9.757 34.658 7.397 1.00 28.57 148 ARG C CA 1
ATOM 5756 C C . ARG C 1 148 ? 10.852 33.638 7.127 1.00 30.26 148 ARG C C 1
ATOM 5757 O O . ARG C 1 148 ? 10.967 33.114 6.021 1.00 30.86 148 ARG C O 1
ATOM 5765 N N . TYR C 1 149 ? 11.660 33.390 8.153 1.00 24.09 149 TYR C N 1
ATOM 5766 C CA . TYR C 1 149 ? 12.671 32.336 8.115 1.00 23.97 149 TYR C CA 1
ATOM 5767 C C . TYR C 1 149 ? 12.075 31.126 8.870 1.00 25.80 149 TYR C C 1
ATOM 5768 O O . TYR C 1 149 ? 11.127 31.264 9.639 1.00 20.02 149 TYR C O 1
ATOM 5777 N N . PRO C 1 150 ? 12.613 29.918 8.619 1.00 32.05 150 PRO C N 1
ATOM 5778 C CA . PRO C 1 150 ? 12.115 28.718 9.308 1.00 33.10 150 PRO C CA 1
ATOM 5779 C C . PRO C 1 150 ? 12.371 28.879 10.824 1.00 27.84 150 PRO C C 1
ATOM 5780 O O . PRO C 1 150 ? 13.355 29.507 11.242 1.00 22.16 150 PRO C O 1
ATOM 5784 N N . THR C 1 151 ? 11.493 28.297 11.636 1.00 29.85 151 THR C N 1
ATOM 5785 C CA . THR C 1 151 ? 11.624 28.346 13.088 1.00 31.76 151 THR C CA 1
ATOM 5786 C C . THR C 1 151 ? 13.023 27.865 13.508 1.00 32.34 151 THR C C 1
ATOM 5787 O O . THR C 1 151 ? 13.660 28.469 14.377 1.00 29.51 151 THR C O 1
ATOM 5791 N N . GLU C 1 152 ? 13.506 26.803 12.867 1.00 31.56 152 GLU C N 1
ATOM 5792 C CA . GLU C 1 152 ? 14.831 26.254 13.157 1.00 38.97 152 GLU C CA 1
ATOM 5793 C C . GLU C 1 152 ? 15.945 27.311 13.140 1.00 31.23 152 GLU C C 1
ATOM 5794 O O . GLU C 1 152 ? 16.890 27.236 13.923 1.00 30.49 152 GLU C O 1
ATOM 5800 N N . TYR C 1 153 ? 15.823 28.307 12.268 1.00 26.07 153 TYR C N 1
ATOM 5801 C CA . TYR C 1 153 ? 16.861 29.313 12.162 1.00 28.62 153 TYR C CA 1
ATOM 5802 C C . TYR C 1 153 ? 16.465 30.667 12.726 1.00 32.53 153 TYR C C 1
ATOM 5803 O O . TYR C 1 153 ? 16.889 31.710 12.227 1.00 30.19 153 TYR C O 1
ATOM 5812 N N . GLY C 1 154 ? 15.623 30.632 13.757 1.00 30.06 154 GLY C N 1
ATOM 5813 C CA . GLY C 1 154 ? 15.241 31.847 14.454 1.00 24.98 154 GLY C CA 1
ATOM 5814 C C . GLY C 1 154 ? 14.123 32.630 13.825 1.00 26.63 154 GLY C C 1
ATOM 5815 O O . GLY C 1 154 ? 13.933 33.803 14.134 1.00 27.83 154 GLY C O 1
ATOM 5816 N N . GLY C 1 155 ? 13.379 31.985 12.937 1.00 18.54 155 GLY C N 1
ATOM 5817 C CA . GLY C 1 155 ? 12.279 32.668 12.286 1.00 20.89 155 GLY C CA 1
ATOM 5818 C C . GLY C 1 155 ? 11.063 32.784 13.187 1.00 21.19 155 GLY C C 1
ATOM 5819 O O . GLY C 1 155 ? 10.946 32.063 14.180 1.00 16.02 155 GLY C O 1
ATOM 5820 N N . GLN C 1 156 ? 10.162 33.699 12.844 1.00 18.91 156 GLN C N 1
ATOM 5821 C CA . GLN C 1 156 ? 8.929 33.895 13.601 1.00 19.63 156 GLN C CA 1
ATOM 5822 C C . GLN C 1 156 ? 7.750 34.103 12.660 1.00 21.02 156 GLN C C 1
ATOM 5823 O O . GLN C 1 156 ? 7.872 34.748 11.626 1.00 18.39 156 GLN C O 1
ATOM 5829 N N . LYS C 1 157 ? 6.598 33.557 13.021 1.00 14.06 157 LYS C N 1
ATOM 5830 C CA . LYS C 1 157 ? 5.430 33.735 12.181 1.00 19.14 157 LYS C CA 1
ATOM 5831 C C . LYS C 1 157 ? 5.022 35.201 12.191 1.00 24.31 157 LYS C C 1
ATOM 5832 O O . LYS C 1 157 ? 4.829 35.799 13.224 1.00 27.48 157 LYS C O 1
ATOM 5838 N N . PRO C 1 158 ? 4.929 35.813 11.025 1.00 20.15 158 PRO C N 1
ATOM 5839 C CA . PRO C 1 158 ? 4.543 37.224 10.895 1.00 22.07 158 PRO C CA 1
ATOM 5840 C C . PRO C 1 158 ? 3.069 37.452 11.135 1.00 29.45 158 PRO C C 1
ATOM 5841 O O . PRO C 1 158 ? 2.604 38.575 11.316 1.00 36.42 158 PRO C O 1
ATOM 5845 N N . GLY C 1 159 ? 2.363 36.335 11.090 1.00 31.47 159 GLY C N 1
ATOM 5846 C CA . GLY C 1 159 ? 0.913 36.337 11.105 1.00 46.39 159 GLY C CA 1
ATOM 5847 C C . GLY C 1 159 ? 0.331 35.315 10.108 1.00 49.92 159 GLY C C 1
ATOM 5848 O O . GLY C 1 159 ? 1.033 34.477 9.541 1.00 41.77 159 GLY C O 1
ATOM 5849 N N . THR C 1 160 ? -0.982 35.385 9.914 1.00 58.80 160 THR C N 1
ATOM 5850 C CA . THR C 1 160 ? -1.712 34.493 9.009 1.00 58.78 160 THR C CA 1
ATOM 5851 C C . THR C 1 160 ? -1.168 34.627 7.604 1.00 51.80 160 THR C C 1
ATOM 5852 O O . THR C 1 160 ? -1.133 35.703 7.006 1.00 49.26 160 THR C O 1
ATOM 5854 N N . ALA C 1 161 ? -0.743 33.502 7.076 1.00 51.09 161 ALA C N 1
ATOM 5855 C CA . ALA C 1 161 ? -0.119 33.512 5.795 1.00 53.13 161 ALA C CA 1
ATOM 5856 C C . ALA C 1 161 ? -0.989 33.942 4.648 1.00 57.57 161 ALA C C 1
ATOM 5857 O O . ALA C 1 161 ? -2.137 33.529 4.515 1.00 51.77 161 ALA C O 1
ATOM 5859 N N . THR C 1 162 ? -0.428 34.804 3.823 1.00 60.52 162 THR C N 1
ATOM 5860 C CA . THR C 1 162 ? -1.126 35.244 2.642 1.00 58.35 162 THR C CA 1
ATOM 5861 C C . THR C 1 162 ? -1.068 34.167 1.551 1.00 54.39 162 THR C C 1
ATOM 5862 O O . THR C 1 162 ? -0.020 33.603 1.250 1.00 59.71 162 THR C O 1
ATOM 5866 N N . SER C 1 163 ? -2.221 33.872 0.969 1.00 44.63 163 SER C N 1
ATOM 5867 C CA . SER C 1 163 ? -2.290 32.882 -0.097 1.00 43.55 163 SER C CA 1
ATOM 5868 C C . SER C 1 163 ? -1.713 33.448 -1.400 1.00 43.65 163 SER C C 1
ATOM 5869 O O . SER C 1 163 ? -1.904 34.623 -1.729 1.00 44.58 163 SER C O 1
ATOM 5872 N N . THR C 1 164 ? -1.014 32.599 -2.143 1.00 37.39 164 THR C N 1
ATOM 5873 C CA . THR C 1 164 ? -0.388 33.025 -3.380 1.00 30.83 164 THR C CA 1
ATOM 5874 C C . THR C 1 164 ? -0.743 32.129 -4.557 1.00 27.63 164 THR C C 1
ATOM 5875 O O . THR C 1 164 ? -0.953 30.928 -4.392 1.00 28.70 164 THR C O 1
ATOM 5879 N N . VAL C 1 165 ? -0.847 32.727 -5.735 1.00 24.07 165 VAL C N 1
ATOM 5880 C CA . VAL C 1 165 ? -1.075 31.957 -6.942 1.00 24.18 165 VAL C CA 1
ATOM 5881 C C . VAL C 1 165 ? 0.048 30.920 -7.114 1.00 24.31 165 VAL C C 1
ATOM 5882 O O . VAL C 1 165 ? 1.205 31.157 -6.753 1.00 22.48 165 VAL C O 1
ATOM 5886 N N . THR C 1 166 ? -0.327 29.747 -7.609 1.00 28.05 166 THR C N 1
ATOM 5887 C CA . THR C 1 166 ? 0.669 28.744 -7.976 1.00 25.87 166 THR C CA 1
ATOM 5888 C C . THR C 1 166 ? 0.659 28.788 -9.519 1.00 23.87 166 THR C C 1
ATOM 5889 O O . THR C 1 166 ? -0.237 28.254 -10.172 1.00 27.98 166 THR C O 1
ATOM 5893 N N . GLY C 1 167 ? 1.659 29.454 -10.091 1.00 23.08 167 GLY C N 1
ATOM 5894 C CA . GLY C 1 167 ? 1.688 29.588 -11.534 1.00 20.70 167 GLY C CA 1
ATOM 5895 C C . GLY C 1 167 ? 2.798 30.464 -12.076 1.00 25.44 167 GLY C C 1
ATOM 5896 O O . GLY C 1 167 ? 3.603 31.022 -11.327 1.00 21.46 167 GLY C O 1
ATOM 5897 N N . SER C 1 168 ? 2.839 30.565 -13.399 1.00 20.62 168 SER C N 1
ATOM 5898 C CA . SER C 1 168 ? 3.845 31.358 -14.082 1.00 19.71 168 SER C CA 1
ATOM 5899 C C . SER C 1 168 ? 3.242 31.888 -15.373 1.00 18.14 168 SER C C 1
ATOM 5900 O O . SER C 1 168 ? 2.422 31.221 -16.002 1.00 13.95 168 SER C O 1
ATOM 5903 N N . GLY C 1 169 ? 3.639 33.104 -15.740 1.00 15.25 169 GLY C N 1
ATOM 5904 C CA . GLY C 1 169 ? 3.181 33.711 -16.970 1.00 13.22 169 GLY C CA 1
ATOM 5905 C C . GLY C 1 169 ? 4.401 34.215 -17.726 1.00 16.88 169 GLY C C 1
ATOM 5906 O O . GLY C 1 169 ? 5.325 34.766 -17.124 1.00 16.97 169 GLY C O 1
ATOM 5907 N N . ALA C 1 170 ? 4.414 34.018 -19.038 1.00 15.20 170 ALA C N 1
ATOM 5908 C CA . ALA C 1 170 ? 5.523 34.478 -19.856 1.00 12.47 170 ALA C CA 1
ATOM 5909 C C . ALA C 1 170 ? 4.999 35.115 -21.140 1.00 15.41 170 ALA C C 1
ATOM 5910 O O . ALA C 1 170 ? 3.943 34.724 -21.637 1.00 15.63 170 ALA C O 1
ATOM 5912 N N . VAL C 1 171 ? 5.711 36.118 -21.650 1.00 18.94 171 VAL C N 1
ATOM 5913 C CA . VAL C 1 171 ? 5.345 36.716 -22.924 1.00 16.94 171 VAL C CA 1
ATOM 5914 C C . VAL C 1 171 ? 6.539 36.887 -23.865 1.00 20.04 171 VAL C C 1
ATOM 5915 O O . VAL C 1 171 ? 7.686 37.046 -23.429 1.00 13.56 171 VAL C O 1
ATOM 5919 N N . VAL C 1 172 ? 6.245 36.821 -25.164 1.00 16.11 172 VAL C N 1
ATOM 5920 C CA . VAL C 1 172 ? 7.242 37.077 -26.204 1.00 13.49 172 VAL C CA 1
ATOM 5921 C C . VAL C 1 172 ? 6.846 38.405 -26.863 1.00 15.84 172 VAL C C 1
ATOM 5922 O O . VAL C 1 172 ? 5.709 38.584 -27.313 1.00 17.69 172 VAL C O 1
ATOM 5926 N N . LEU C 1 173 ? 7.800 39.327 -26.918 1.00 12.36 173 LEU C N 1
ATOM 5927 C CA . LEU C 1 173 ? 7.564 40.652 -27.461 1.00 10.81 173 LEU C CA 1
ATOM 5928 C C . LEU C 1 173 ? 8.525 40.946 -28.589 1.00 14.45 173 LEU C C 1
ATOM 5929 O O . LEU C 1 173 ? 9.678 40.530 -28.545 1.00 17.23 173 LEU C O 1
ATOM 5934 N N . SER C 1 174 ? 8.063 41.691 -29.585 1.00 11.40 174 SER C N 1
ATOM 5935 C CA . SER C 1 174 ? 8.932 42.069 -30.693 1.00 16.60 174 SER C CA 1
ATOM 5936 C C . SER C 1 174 ? 8.272 43.172 -31.514 1.00 17.14 174 SER C C 1
ATOM 5937 O O . SER C 1 174 ? 7.206 43.672 -31.152 1.00 18.21 174 SER C O 1
ATOM 5940 N N . GLN C 1 175 ? 8.917 43.576 -32.602 1.00 13.02 175 GLN C N 1
ATOM 5941 C CA . GLN C 1 175 ? 8.317 44.582 -33.461 1.00 12.76 175 GLN C CA 1
ATOM 5942 C C . GLN C 1 175 ? 7.472 43.932 -34.564 1.00 20.55 175 GLN C C 1
ATOM 5943 O O . GLN C 1 175 ? 6.817 44.630 -35.331 1.00 21.52 175 GLN C O 1
ATOM 5949 N N . GLN C 1 176 ? 7.506 42.599 -34.651 1.00 18.54 176 GLN C N 1
ATOM 5950 C CA . GLN C 1 176 ? 6.696 41.864 -35.628 1.00 22.66 176 GLN C CA 1
ATOM 5951 C C . GLN C 1 176 ? 5.220 41.913 -35.214 1.00 22.49 176 GLN C C 1
ATOM 5952 O O . GLN C 1 176 ? 4.871 41.652 -34.060 1.00 22.37 176 GLN C O 1
ATOM 5958 N N . PRO C 1 177 ? 4.334 42.249 -36.166 1.00 21.39 177 PRO C N 1
ATOM 5959 C CA . PRO C 1 177 ? 2.893 42.343 -35.918 1.00 23.56 177 PRO C CA 1
ATOM 5960 C C . PRO C 1 177 ? 2.259 41.125 -35.270 1.00 28.66 177 PRO C C 1
ATOM 5961 O O . PRO C 1 177 ? 2.549 39.992 -35.650 1.00 27.43 177 PRO C O 1
ATOM 5965 N N . GLY C 1 178 ? 1.393 41.385 -34.290 1.00 27.07 178 GLY C N 1
ATOM 5966 C CA . GLY C 1 178 ? 0.690 40.335 -33.575 1.00 23.69 178 GLY C CA 1
ATOM 5967 C C . GLY C 1 178 ? -0.671 40.858 -33.155 1.00 21.05 178 GLY C C 1
ATOM 5968 O O . GLY C 1 178 ? -1.046 41.962 -33.537 1.00 28.16 178 GLY C O 1
ATOM 5969 N N . GLY C 1 179 ? -1.392 40.089 -32.345 1.00 27.41 179 GLY C N 1
ATOM 5970 C CA . GLY C 1 179 ? -2.730 40.495 -31.957 1.00 27.53 179 GLY C CA 1
ATOM 5971 C C . GLY C 1 179 ? -2.880 41.697 -31.052 1.00 24.46 179 GLY C C 1
ATOM 5972 O O . GLY C 1 179 ? -3.908 42.381 -31.074 1.00 24.97 179 GLY C O 1
ATOM 5973 N N . ILE C 1 180 ? -1.834 41.988 -30.290 1.00 24.78 180 ILE C N 1
ATOM 5974 C CA . ILE C 1 180 ? -1.890 43.050 -29.291 1.00 19.55 180 ILE C CA 1
ATOM 5975 C C . ILE C 1 180 ? -0.685 43.971 -29.347 1.00 18.46 180 ILE C C 1
ATOM 5976 O O . ILE C 1 180 ? 0.448 43.508 -29.430 1.00 19.71 180 ILE C O 1
ATOM 5981 N N . LYS C 1 181 ? -0.946 45.271 -29.315 1.00 19.28 181 LYS C N 1
ATOM 5982 C CA . LYS C 1 181 ? 0.095 46.285 -29.335 1.00 14.63 181 LYS C CA 1
ATOM 5983 C C . LYS C 1 181 ? 0.362 46.786 -27.917 1.00 16.90 181 LYS C C 1
ATOM 5984 O O . LYS C 1 181 ? -0.544 46.810 -27.087 1.00 17.44 181 LYS C O 1
ATOM 5990 N N . ILE C 1 182 ? 1.615 47.164 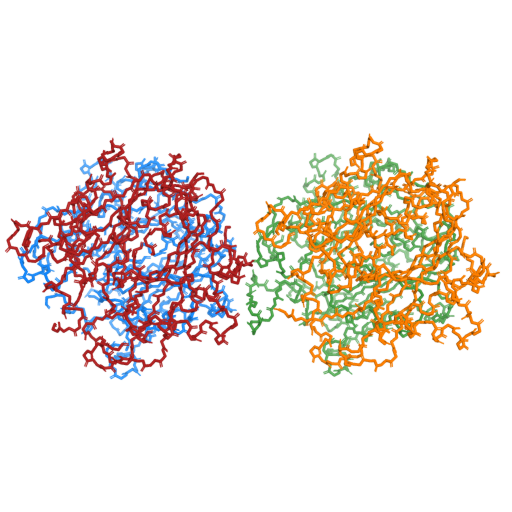-27.660 1.00 14.72 182 ILE C N 1
ATOM 5991 C CA . ILE C 1 182 ? 2.005 47.811 -26.398 1.00 16.00 182 ILE C CA 1
ATOM 5992 C C . ILE C 1 182 ? 2.326 49.242 -26.848 1.00 12.23 182 ILE C C 1
ATOM 5993 O O . ILE C 1 182 ? 3.184 49.451 -27.712 1.00 14.00 182 ILE C O 1
ATOM 5998 N N . THR C 1 183 ? 1.653 50.217 -26.244 1.00 11.29 183 THR C N 1
ATOM 5999 C CA . THR C 1 183 ? 1.808 51.604 -26.652 1.00 11.77 183 THR C CA 1
ATOM 6000 C C . THR C 1 183 ? 2.516 52.492 -25.645 1.00 15.10 183 THR C C 1
ATOM 6001 O O . THR C 1 183 ? 3.042 53.539 -26.005 1.00 12.18 183 THR C O 1
ATOM 6005 N N . SER C 1 184 ? 2.534 52.091 -24.380 1.00 11.72 184 SER C N 1
ATOM 6006 C CA . SER C 1 184 ? 3.263 52.867 -23.386 1.00 8.53 184 SER C CA 1
ATOM 6007 C C . SER C 1 184 ? 3.403 52.080 -22.104 1.00 10.31 184 SER C C 1
ATOM 6008 O O . SER C 1 184 ? 2.772 51.041 -21.931 1.00 11.39 184 SER C O 1
ATOM 6011 N N . ALA C 1 185 ? 4.262 52.577 -21.222 1.00 10.83 185 ALA C N 1
ATOM 6012 C CA . ALA C 1 185 ? 4.449 51.964 -19.922 1.00 8.08 185 ALA C CA 1
ATOM 6013 C C . ALA C 1 185 ? 4.796 53.089 -18.966 1.00 10.74 185 ALA C C 1
ATOM 6014 O O . ALA C 1 185 ? 5.425 54.072 -19.358 1.00 15.44 185 ALA C O 1
ATOM 6016 N N . THR C 1 186 ? 4.343 52.971 -17.728 1.00 17.30 186 THR C N 1
ATOM 6017 C CA . THR C 1 186 ? 4.657 53.978 -16.731 1.00 13.12 186 THR C CA 1
ATOM 6018 C C . THR C 1 186 ? 5.347 53.272 -15.584 1.00 13.64 186 THR C C 1
ATOM 6019 O O . THR C 1 186 ? 4.798 52.339 -14.989 1.00 12.39 186 THR C O 1
ATOM 6023 N N . VAL C 1 187 ? 6.585 53.688 -15.332 1.00 11.08 187 VAL C N 1
ATOM 6024 C CA . VAL C 1 187 ? 7.402 53.151 -14.245 1.00 10.60 187 VAL C CA 1
ATOM 6025 C C . VAL C 1 187 ? 7.053 53.880 -12.945 1.00 12.47 187 VAL C C 1
ATOM 6026 O O . VAL C 1 187 ? 7.103 55.121 -12.850 1.00 12.94 187 VAL C O 1
ATOM 6030 N N . GLY C 1 188 ? 6.681 53.093 -11.945 1.00 11.89 188 GLY C N 1
ATOM 6031 C CA . GLY C 1 188 ? 6.290 53.684 -10.693 1.00 15.03 188 GLY C CA 1
ATOM 6032 C C . GLY C 1 188 ? 7.456 54.047 -9.816 1.00 15.17 188 GLY C C 1
ATOM 6033 O O . GLY C 1 188 ? 8.593 53.643 -10.061 1.00 12.37 188 GLY C O 1
ATOM 6034 N N . ARG C 1 189 ? 7.169 54.869 -8.815 1.00 10.77 189 ARG C N 1
ATOM 6035 C CA . ARG C 1 189 ? 8.165 55.196 -7.815 1.00 12.95 189 ARG C CA 1
ATOM 6036 C C . ARG C 1 189 ? 7.658 54.521 -6.540 1.00 12.94 189 ARG C C 1
ATOM 6037 O O . ARG C 1 189 ? 6.474 54.182 -6.426 1.00 11.93 189 ARG C O 1
ATOM 6045 N N . VAL C 1 190 ? 8.556 54.324 -5.587 1.00 11.65 190 VAL C N 1
ATOM 6046 C CA . VAL C 1 190 ? 8.189 53.625 -4.370 1.00 9.93 190 VAL C CA 1
ATOM 6047 C C . VAL C 1 190 ? 7.340 54.523 -3.504 1.00 16.81 190 VAL C C 1
ATOM 6048 O O . VAL C 1 190 ? 7.656 55.698 -3.339 1.00 15.29 190 VAL C O 1
ATOM 6052 N N . ILE C 1 191 ? 6.235 53.983 -2.997 1.00 11.62 191 ILE C N 1
ATOM 6053 C CA . ILE C 1 191 ? 5.334 54.734 -2.123 1.00 13.73 191 ILE C CA 1
ATOM 6054 C C . ILE C 1 191 ? 5.155 53.876 -0.876 1.00 20.79 191 ILE C C 1
ATOM 6055 O O . ILE C 1 191 ? 4.827 52.691 -0.970 1.00 19.62 191 ILE C O 1
ATOM 6060 N N . ASP C 1 192 ? 5.373 54.486 0.284 1.00 17.47 192 ASP C N 1
ATOM 6061 C CA . ASP C 1 192 ? 5.281 53.791 1.567 1.00 24.59 192 ASP C CA 1
ATOM 6062 C C . ASP C 1 192 ? 4.574 54.676 2.585 1.00 28.54 192 ASP C C 1
ATOM 6063 O O . ASP C 1 192 ? 5.166 55.641 3.076 1.00 24.72 192 ASP C O 1
ATOM 6068 N N . LEU C 1 193 ? 3.322 54.353 2.908 1.00 31.95 193 LEU C N 1
ATOM 6069 C CA . LEU C 1 193 ? 2.577 55.148 3.869 1.00 25.96 193 LEU C CA 1
ATOM 6070 C C . LEU C 1 193 ? 2.493 54.560 5.277 1.00 32.49 193 LEU C C 1
ATOM 6071 O O . LEU C 1 193 ? 1.541 54.829 6.007 1.00 29.81 193 LEU C O 1
ATOM 6076 N N . GLY C 1 194 ? 3.476 53.722 5.622 1.00 31.62 194 GLY C N 1
ATOM 6077 C CA . GLY C 1 194 ? 3.606 53.232 6.988 1.00 26.20 194 GLY C CA 1
ATOM 6078 C C . GLY C 1 194 ? 3.047 51.906 7.434 1.00 29.20 194 GLY C C 1
ATOM 6079 O O . GLY C 1 194 ? 3.211 51.528 8.594 1.00 33.17 194 GLY C O 1
ATOM 6080 N N . ILE C 1 195 ? 2.392 51.189 6.529 1.00 24.04 195 ILE C N 1
ATOM 6081 C CA . ILE C 1 195 ? 1.798 49.888 6.863 1.00 29.69 195 ILE C CA 1
ATOM 6082 C C . ILE C 1 195 ? 2.894 48.858 7.151 1.00 25.76 195 ILE C C 1
ATOM 6083 O O . ILE C 1 195 ? 3.799 48.658 6.342 1.00 20.70 195 ILE C O 1
ATOM 6088 N N . THR C 1 196 ? 2.809 48.206 8.304 1.00 22.71 196 THR C N 1
ATOM 6089 C CA . THR C 1 196 ? 3.820 47.223 8.690 1.00 30.34 196 THR C CA 1
ATOM 6090 C C . THR C 1 196 ? 3.262 45.805 8.763 1.00 35.87 196 THR C C 1
ATOM 6091 O O . THR C 1 196 ? 4.016 44.830 8.772 1.00 39.88 196 THR C O 1
ATOM 6095 N N . ASP C 1 197 ? 1.939 45.700 8.824 1.00 38.19 197 ASP C N 1
ATOM 6096 C CA . ASP C 1 197 ? 1.274 44.404 8.935 1.00 37.23 197 ASP C CA 1
ATOM 6097 C C . ASP C 1 197 ? 1.256 43.703 7.589 1.00 35.26 197 ASP C C 1
ATOM 6098 O O . ASP C 1 197 ? 0.565 44.136 6.669 1.00 36.23 197 ASP C O 1
ATOM 6103 N N . SER C 1 198 ? 2.011 42.613 7.483 1.00 39.15 198 SER C N 1
ATOM 6104 C CA . SER C 1 198 ? 2.110 41.859 6.233 1.00 41.31 198 SER C CA 1
ATOM 6105 C C . SER C 1 198 ? 0.792 41.234 5.781 1.00 41.78 198 SER C C 1
ATOM 6106 O O . SER C 1 198 ? 0.692 40.713 4.671 1.00 45.57 198 SER C O 1
ATOM 6109 N N . GLN C 1 199 ? -0.220 41.284 6.635 1.00 45.06 199 GLN C N 1
ATOM 6110 C CA . GLN C 1 199 ? -1.523 40.721 6.293 1.00 51.91 199 GLN C CA 1
ATOM 6111 C C . GLN C 1 199 ? -2.406 41.794 5.647 1.00 50.14 199 GLN C C 1
ATOM 6112 O O . GLN C 1 199 ? -3.523 41.519 5.206 1.00 46.78 199 GLN C O 1
ATOM 6118 N N . ASP C 1 200 ? -1.868 43.004 5.559 1.00 45.11 200 ASP C N 1
ATOM 6119 C CA . ASP C 1 200 ? -2.622 44.155 5.075 1.00 35.74 200 ASP C CA 1
ATOM 6120 C C . ASP C 1 200 ? -2.015 44.735 3.813 1.00 32.06 200 ASP C C 1
ATOM 6121 O O . ASP C 1 200 ? -2.036 45.947 3.607 1.00 29.34 200 ASP C O 1
ATOM 6134 N N . GLY C 1 202 ? -3.044 44.782 0.808 1.00 32.15 202 GLY C N 1
ATOM 6135 C CA . GLY C 1 202 ? -3.992 45.467 -0.055 1.00 25.48 202 GLY C CA 1
ATOM 6136 C C . GLY C 1 202 ? -3.944 46.961 0.198 1.00 23.71 202 GLY C C 1
ATOM 6137 O O . GLY C 1 202 ? -3.824 47.768 -0.727 1.00 21.54 202 GLY C O 1
ATOM 6138 N N . SER C 1 203 ? -4.012 47.329 1.471 1.00 25.42 203 SER C N 1
ATOM 6139 C CA . SER C 1 203 ? -3.981 48.726 1.863 1.00 26.93 203 SER C CA 1
ATOM 6140 C C . SER C 1 203 ? -2.575 49.310 1.737 1.00 25.11 203 SER C C 1
ATOM 6141 O O . SER C 1 203 ? -2.415 50.502 1.472 1.00 26.74 203 SER C O 1
ATOM 6144 N N . ALA C 1 204 ? -1.556 48.487 1.948 1.00 19.11 204 ALA C N 1
ATOM 6145 C CA . ALA C 1 204 ? -0.198 48.978 1.807 1.00 26.45 204 ALA C CA 1
ATOM 6146 C C . ALA C 1 204 ? 0.058 49.392 0.357 1.00 21.59 204 ALA C C 1
ATOM 6147 O O . ALA C 1 204 ? 0.593 50.471 0.105 1.00 21.69 204 ALA C O 1
ATOM 6157 N N . ALA C 1 206 ? -2.232 49.950 -2.253 1.00 16.25 206 ALA C N 1
ATOM 6158 C CA . ALA C 1 206 ? -3.164 50.835 -2.952 1.00 18.87 206 ALA C CA 1
ATOM 6159 C C . ALA C 1 206 ? -2.589 52.218 -3.268 1.00 13.50 206 ALA C C 1
ATOM 6160 O O . ALA C 1 206 ? -2.732 52.705 -4.382 1.00 18.43 206 ALA C O 1
ATOM 6162 N N . PRO C 1 207 ? -1.902 52.859 -2.308 1.00 13.27 207 PRO C N 1
ATOM 6163 C CA . PRO C 1 207 ? -1.346 54.188 -2.612 1.00 15.21 207 PRO C CA 1
ATOM 6164 C C . PRO C 1 207 ? -0.347 54.183 -3.765 1.00 13.37 207 PRO C C 1
ATOM 6165 O O . PRO C 1 207 ? -0.316 55.118 -4.554 1.00 12.52 207 PRO C O 1
ATOM 6169 N N . ALA C 1 208 ? 0.487 53.149 -3.859 1.00 13.11 208 ALA C N 1
ATOM 6170 C CA . ALA C 1 208 ? 1.446 53.086 -4.964 1.00 14.17 208 ALA C CA 1
ATOM 6171 C C . ALA C 1 208 ? 0.709 52.909 -6.308 1.00 14.26 208 ALA C C 1
ATOM 6172 O O . ALA C 1 208 ? 1.086 53.517 -7.309 1.00 11.16 208 ALA C O 1
ATOM 6174 N N . ALA C 1 209 ? -0.344 52.094 -6.335 1.00 17.06 209 ALA C N 1
ATOM 6175 C CA . ALA C 1 209 ? -1.126 51.921 -7.565 1.00 13.22 209 ALA C CA 1
ATOM 6176 C C . ALA C 1 209 ? -1.785 53.250 -7.968 1.00 14.81 209 ALA C C 1
ATOM 6177 O O . ALA C 1 209 ? -1.816 53.602 -9.148 1.00 11.61 209 ALA C O 1
ATOM 6179 N N . ALA C 1 210 ? -2.296 53.984 -6.982 1.00 11.63 210 ALA C N 1
ATOM 6180 C CA . ALA C 1 210 ? -2.952 55.257 -7.257 1.00 11.20 210 ALA C CA 1
ATOM 6181 C C . ALA C 1 210 ? -1.963 56.265 -7.823 1.00 14.85 210 ALA C C 1
ATOM 6182 O O . ALA C 1 210 ? -2.264 56.961 -8.785 1.00 14.73 210 ALA C O 1
ATOM 6184 N N . ASP C 1 211 ? -0.784 56.344 -7.217 1.00 12.14 211 ASP C N 1
ATOM 6185 C CA . ASP C 1 211 ? 0.240 57.266 -7.685 1.00 14.49 211 ASP C CA 1
ATOM 6186 C C . ASP C 1 211 ? 0.617 56.954 -9.142 1.00 14.16 211 ASP C C 1
ATOM 6187 O O . ASP C 1 211 ? 0.717 57.861 -9.967 1.00 12.37 211 ASP C O 1
ATOM 6192 N N . THR C 1 212 ? 0.803 55.675 -9.464 1.00 12.07 212 THR C N 1
ATOM 6193 C CA . THR C 1 212 ? 1.163 55.288 -10.830 1.00 10.82 212 THR C CA 1
ATOM 6194 C C . THR C 1 212 ? 0.039 55.552 -11.851 1.00 10.90 212 THR C C 1
ATOM 6195 O O . THR C 1 212 ? 0.299 56.060 -12.942 1.00 13.92 212 THR C O 1
ATOM 6199 N N . ILE C 1 213 ? -1.204 55.230 -11.504 1.00 15.30 213 ILE C N 1
ATOM 6200 C CA . ILE C 1 213 ? -2.330 55.497 -12.408 1.00 12.95 213 ILE C CA 1
ATOM 6201 C C . ILE C 1 213 ? -2.475 57.012 -12.625 1.00 13.78 213 ILE C C 1
ATOM 6202 O O . ILE C 1 213 ? -2.622 57.479 -13.758 1.00 11.63 213 ILE C O 1
ATOM 6207 N N . LYS C 1 214 ? -2.416 57.780 -11.544 1.00 15.30 214 LYS C N 1
ATOM 6208 C CA . LYS C 1 214 ? -2.504 59.226 -11.668 1.00 16.69 214 LYS C CA 1
ATOM 6209 C C . LYS C 1 214 ? -1.404 59.780 -12.575 1.00 15.76 214 LYS C C 1
ATOM 6210 O O . LYS C 1 214 ? -1.688 60.542 -13.507 1.00 12.81 214 LYS C O 1
ATOM 6216 N N . GLN C 1 215 ? -0.155 59.396 -12.305 1.00 12.60 215 GLN C N 1
ATOM 6217 C CA . GLN C 1 215 ? 0.988 59.878 -13.095 1.00 16.16 215 GLN C CA 1
ATOM 6218 C C . GLN C 1 215 ? 0.931 59.475 -14.579 1.00 11.60 215 GLN C C 1
ATOM 6219 O O . GLN C 1 215 ? 1.263 60.273 -15.458 1.00 13.71 215 GLN C O 1
ATOM 6225 N N . HIS C 1 216 ? 0.537 58.236 -14.849 1.00 11.63 216 HIS C N 1
ATOM 6226 C CA . HIS C 1 216 ? 0.353 57.767 -16.219 1.00 13.64 216 HIS C CA 1
ATOM 6227 C C . HIS C 1 216 ? -0.663 58.664 -16.978 1.00 18.98 216 HIS C C 1
ATOM 6228 O O . HIS C 1 216 ? -0.404 59.099 -18.110 1.00 12.46 216 HIS C O 1
ATOM 6235 N N . LEU C 1 217 ? -1.808 58.935 -16.346 1.00 15.05 217 LEU C N 1
ATOM 6236 C CA . LEU C 1 217 ? -2.864 59.748 -16.964 1.00 16.44 217 LEU C CA 1
ATOM 6237 C C . LEU C 1 217 ? -2.418 61.180 -17.163 1.00 14.84 217 LEU C C 1
ATOM 6238 O O . LEU C 1 217 ? -2.665 61.776 -18.215 1.00 17.38 217 LEU C O 1
ATOM 6243 N N . GLU C 1 218 ? -1.772 61.736 -16.142 1.00 13.08 218 GLU C N 1
ATOM 6244 C CA . GLU C 1 218 ? -1.231 63.086 -16.243 1.00 18.61 218 GLU C CA 1
ATOM 6245 C C . GLU C 1 218 ? -0.166 63.174 -17.345 1.00 12.57 218 GLU C C 1
ATOM 6246 O O . GLU C 1 218 ? -0.214 64.081 -18.181 1.00 15.97 218 GLU C O 1
ATOM 6252 N N . ASP C 1 219 ? 0.763 62.218 -17.379 1.00 14.70 219 ASP C N 1
ATOM 6253 C CA . ASP C 1 219 ? 1.820 62.243 -18.386 1.00 14.39 219 ASP C CA 1
ATOM 6254 C C . ASP C 1 219 ? 1.275 62.257 -19.804 1.00 15.29 219 ASP C C 1
ATOM 6255 O O . ASP C 1 219 ? 1.769 62.999 -20.659 1.00 16.40 219 ASP C O 1
ATOM 6260 N N . LEU C 1 220 ? 0.250 61.449 -20.058 1.00 11.86 220 LEU C N 1
ATOM 6261 C CA . LEU C 1 220 ? -0.293 61.354 -21.408 1.00 13.14 220 LEU C CA 1
ATOM 6262 C C . LEU C 1 220 ? -1.437 62.309 -21.713 1.00 13.15 220 LEU C C 1
ATOM 6263 O O . LEU C 1 220 ? -1.926 62.344 -22.838 1.00 13.48 220 LEU C O 1
ATOM 6268 N N . GLY C 1 221 ? -1.833 63.105 -20.725 1.00 10.76 221 GLY C N 1
ATOM 6269 C CA . GLY C 1 221 ? -2.953 64.019 -20.909 1.00 15.06 221 GLY C CA 1
ATOM 6270 C C . GLY C 1 221 ? -4.226 63.218 -21.148 1.00 20.53 221 GLY C C 1
ATOM 6271 O O . GLY C 1 221 ? -5.055 63.584 -21.984 1.00 15.03 221 GLY C O 1
ATOM 6272 N N . ARG C 1 222 ? -4.380 62.120 -20.413 1.00 16.01 222 ARG C N 1
ATOM 6273 C CA . ARG C 1 222 ? -5.540 61.255 -20.569 1.00 15.53 222 ARG C CA 1
ATOM 6274 C C . ARG C 1 222 ? -6.412 61.191 -19.329 1.00 17.86 222 ARG C C 1
ATOM 6275 O O . ARG C 1 222 ? -6.055 61.698 -18.263 1.00 13.75 222 ARG C O 1
ATOM 6283 N N . THR C 1 223 ? -7.584 60.591 -19.503 1.00 17.52 223 THR C N 1
ATOM 6284 C CA . THR C 1 223 ? -8.486 60.350 -18.388 1.00 15.14 223 THR C CA 1
ATOM 6285 C C . THR C 1 223 ? -8.973 58.900 -18.500 1.00 16.20 223 THR C C 1
ATOM 6286 O O . THR C 1 223 ? -8.682 58.203 -19.482 1.00 17.50 223 THR C O 1
ATOM 6290 N N . PRO C 1 224 ? -9.708 58.420 -17.484 1.00 15.70 224 PRO C N 1
ATOM 6291 C CA . PRO C 1 224 ? -10.216 57.042 -17.518 1.00 20.06 224 PRO C CA 1
ATOM 6292 C C . PRO C 1 224 ? -11.101 56.812 -18.746 1.00 23.94 224 PRO C C 1
ATOM 6293 O O . PRO C 1 224 ? -11.269 55.678 -19.211 1.00 18.76 224 PRO C O 1
ATOM 6297 N N . ASP C 1 225 ? -11.672 57.899 -19.262 1.00 21.42 225 ASP C N 1
ATOM 6298 C CA . ASP C 1 225 ? -12.525 57.805 -20.436 1.00 24.46 225 ASP C CA 1
ATOM 6299 C C . ASP C 1 225 ? -11.749 57.284 -21.652 1.00 24.93 225 ASP C C 1
ATOM 6300 O O . ASP C 1 225 ? -12.341 56.776 -22.607 1.00 19.68 225 ASP C O 1
ATOM 6305 N N . ASP C 1 226 ? -10.423 57.366 -21.606 1.00 19.25 226 ASP C N 1
ATOM 6306 C CA . ASP C 1 226 ? -9.619 56.898 -22.730 1.00 21.24 226 ASP C CA 1
ATOM 6307 C C . ASP C 1 226 ? -9.301 55.412 -22.678 1.00 16.32 226 ASP C C 1
ATOM 6308 O O . ASP C 1 226 ? -8.667 54.880 -23.593 1.00 21.80 226 ASP C O 1
ATOM 6313 N N . TYR C 1 227 ? -9.744 54.744 -21.618 1.00 13.26 227 TYR C N 1
ATOM 6314 C CA . TYR C 1 227 ? -9.477 53.321 -21.445 1.00 12.54 227 TYR C CA 1
ATOM 6315 C C . TYR C 1 227 ? -10.748 52.505 -21.356 1.00 16.34 227 TYR C C 1
ATOM 6316 O O . TYR C 1 227 ? -11.767 52.992 -20.878 1.00 22.36 227 TYR C O 1
ATOM 6325 N N . ASP C 1 228 ? -10.706 51.279 -21.860 1.00 14.16 228 ASP C N 1
ATOM 6326 C CA . ASP C 1 228 ? -11.863 50.405 -21.753 1.00 17.08 228 ASP C CA 1
ATOM 6327 C C . ASP C 1 228 ? -11.848 49.726 -20.393 1.00 18.64 228 ASP C C 1
ATOM 6328 O O . ASP C 1 228 ? -12.895 49.376 -19.853 1.00 17.85 228 ASP C O 1
ATOM 6333 N N . LEU C 1 229 ? -10.653 49.579 -19.831 1.00 17.34 229 LEU C N 1
ATOM 6334 C CA . LEU C 1 229 ? -10.480 48.960 -18.530 1.00 18.76 229 LEU C CA 1
ATOM 6335 C C . LEU C 1 229 ? -9.179 49.440 -17.902 1.00 18.18 229 LEU C C 1
ATOM 6336 O O . LEU C 1 229 ? -8.182 49.631 -18.600 1.00 16.78 229 LEU C O 1
ATOM 6341 N N . ILE C 1 230 ? -9.215 49.694 -16.595 1.00 14.33 230 ILE C N 1
ATOM 6342 C CA . ILE C 1 230 ? -8.007 50.052 -15.835 1.00 15.47 230 ILE C CA 1
ATOM 6343 C C . ILE C 1 230 ? -7.961 48.907 -14.826 1.00 18.23 230 ILE C C 1
ATOM 6344 O O . ILE C 1 230 ? -8.787 48.810 -13.918 1.00 21.02 230 ILE C O 1
ATOM 6349 N N . LEU C 1 231 ? -6.980 48.038 -15.022 1.00 15.26 231 LEU C N 1
ATOM 6350 C CA . LEU C 1 231 ? -6.873 46.805 -14.267 1.00 15.48 231 LEU C CA 1
ATOM 6351 C C . LEU C 1 231 ? -5.681 46.763 -13.345 1.00 21.00 231 LEU C C 1
ATOM 6352 O O . LEU C 1 231 ? -4.539 46.903 -13.794 1.00 21.28 231 LEU C O 1
ATOM 6357 N N . THR C 1 232 ? -5.934 46.606 -12.049 1.00 21.07 232 THR C N 1
ATOM 6358 C CA . THR C 1 232 ? -4.829 46.500 -11.103 1.00 16.90 232 THR C CA 1
ATOM 6359 C C . THR C 1 232 ? -4.586 45.011 -10.897 1.00 16.88 232 THR C C 1
ATOM 6360 O O . THR C 1 232 ? -5.481 44.193 -11.092 1.00 19.25 232 THR C O 1
ATOM 6364 N N . GLY C 1 233 ? -3.371 44.675 -10.493 1.00 20.55 233 GLY C N 1
ATOM 6365 C CA . GLY C 1 233 ? -3.018 43.290 -10.405 1.00 22.60 233 GLY C CA 1
ATOM 6366 C C . GLY C 1 233 ? -3.426 42.496 -9.211 1.00 23.22 233 GLY C C 1
ATOM 6367 O O . GLY C 1 233 ? -4.099 41.475 -9.344 1.00 29.80 233 GLY C O 1
ATOM 6368 N N . ASP C 1 234 ? -3.084 43.013 -8.039 1.00 20.99 234 ASP C N 1
ATOM 6369 C CA . ASP C 1 234 ? -3.244 42.252 -6.809 1.00 21.95 234 ASP C CA 1
ATOM 6370 C C . ASP C 1 234 ? -3.723 43.015 -5.578 1.00 23.89 234 ASP C C 1
ATOM 6371 O O . ASP C 1 234 ? -3.332 42.714 -4.445 1.00 27.18 234 ASP C O 1
ATOM 6376 N N . LEU C 1 235 ? -4.578 44.003 -5.802 1.00 16.99 235 LEU C N 1
ATOM 6377 C CA . LEU C 1 235 ? -5.142 44.761 -4.691 1.00 18.29 235 LEU C CA 1
ATOM 6378 C C . LEU C 1 235 ? -6.280 43.958 -4.063 1.00 23.71 235 LEU C C 1
ATOM 6379 O O . LEU C 1 235 ? -6.547 44.080 -2.866 1.00 23.71 235 LEU C O 1
ATOM 6384 N N . SER C 1 236 ? -6.937 43.146 -4.885 1.00 25.10 236 SER C N 1
ATOM 6385 C CA . SER C 1 236 ? -8.041 42.302 -4.452 1.00 33.22 236 SER C CA 1
ATOM 6386 C C . SER C 1 236 ? -9.147 43.041 -3.710 1.00 27.14 236 SER C C 1
ATOM 6387 O O . SER C 1 236 ? -9.367 44.233 -3.930 1.00 28.55 236 SER C O 1
ATOM 6390 N N . GLY C 1 237 ? -9.804 42.321 -2.806 1.00 28.32 237 GLY C N 1
ATOM 6391 C CA . GLY C 1 237 ? -10.957 42.846 -2.101 1.00 26.92 237 GLY C CA 1
ATOM 6392 C C . GLY C 1 237 ? -10.783 44.061 -1.235 1.00 26.88 237 GLY C C 1
ATOM 6393 O O . GLY C 1 237 ? -11.579 44.999 -1.298 1.00 27.72 237 GLY C O 1
ATOM 6394 N N . VAL C 1 238 ? -9.735 44.065 -0.429 1.00 26.68 238 VAL C N 1
ATOM 6395 C CA . VAL C 1 238 ? -9.514 45.185 0.466 1.00 24.98 238 VAL C CA 1
ATOM 6396 C C . VAL C 1 238 ? -8.867 46.394 -0.203 1.00 24.04 238 VAL C C 1
ATOM 6397 O O . VAL C 1 238 ? -9.255 47.533 0.059 1.00 21.46 238 VAL C O 1
ATOM 6401 N N . GLY C 1 239 ? -7.912 46.143 -1.093 1.00 25.76 239 GLY C N 1
ATOM 6402 C CA . GLY C 1 239 ? -7.193 47.239 -1.714 1.00 17.97 239 GLY C CA 1
ATOM 6403 C C . GLY C 1 239 ? -7.926 48.029 -2.767 1.00 18.51 239 GLY C C 1
ATOM 6404 O O . GLY C 1 239 ? -7.696 49.231 -2.910 1.00 20.45 239 GLY C O 1
ATOM 6405 N N . SER C 1 240 ? -8.847 47.371 -3.473 1.00 18.19 240 SER C N 1
ATOM 6406 C CA . SER C 1 240 ? -9.544 48.012 -4.592 1.00 23.75 240 SER C CA 1
ATOM 6407 C C . SER C 1 240 ? -10.391 49.222 -4.243 1.00 20.07 240 SER C C 1
ATOM 6408 O O . SER C 1 240 ? -10.334 50.240 -4.940 1.00 23.30 240 SER C O 1
ATOM 6411 N N . PRO C 1 241 ? -11.205 49.129 -3.173 1.00 19.17 241 PRO C N 1
ATOM 6412 C CA . PRO C 1 241 ? -12.048 50.259 -2.747 1.00 17.04 241 PRO C CA 1
ATOM 6413 C C . PRO C 1 241 ? -11.150 51.436 -2.326 1.00 19.24 241 PRO C C 1
ATOM 6414 O O . PRO C 1 241 ? -11.468 52.590 -2.595 1.00 21.69 241 PRO C O 1
ATOM 6418 N N . ILE C 1 242 ? -10.049 51.133 -1.632 1.00 22.35 242 ILE C N 1
ATOM 6419 C CA . ILE C 1 242 ? -9.088 52.154 -1.205 1.00 19.74 242 ILE C CA 1
ATOM 6420 C C . ILE C 1 242 ? -8.464 52.847 -2.431 1.00 20.05 242 ILE C C 1
ATOM 6421 O O . ILE C 1 242 ? -8.381 54.067 -2.474 1.00 16.16 242 ILE C O 1
ATOM 6426 N N . LEU C 1 243 ? -8.017 52.073 -3.418 1.00 19.78 243 LEU C N 1
ATOM 6427 C CA . LEU C 1 243 ? -7.468 52.661 -4.643 1.00 14.60 243 LEU C CA 1
ATOM 6428 C C . LEU C 1 243 ? -8.462 53.650 -5.268 1.00 14.34 243 LEU C C 1
ATOM 6429 O O . LEU C 1 243 ? -8.098 54.775 -5.625 1.00 14.41 243 LEU C O 1
ATOM 6434 N N . LYS C 1 244 ? -9.719 53.233 -5.391 1.00 17.45 244 LYS C N 1
ATOM 6435 C CA . LYS C 1 244 ? -10.732 54.095 -5.984 1.00 23.08 244 LYS C CA 1
ATOM 6436 C C . LYS C 1 244 ? -10.912 55.393 -5.211 1.00 24.11 244 LYS C C 1
ATOM 6437 O O . LYS C 1 244 ? -10.975 56.471 -5.807 1.00 22.31 244 LYS C O 1
ATOM 6443 N N . ASP C 1 245 ? -10.993 55.295 -3.885 1.00 22.36 245 ASP C N 1
ATOM 6444 C CA . ASP C 1 245 ? -11.150 56.485 -3.052 1.00 23.92 245 ASP C CA 1
ATOM 6445 C C . ASP C 1 245 ? -9.920 57.391 -3.145 1.00 29.47 245 ASP C C 1
ATOM 6446 O O . ASP C 1 245 ? -10.050 58.615 -3.212 1.00 22.44 245 ASP C O 1
ATOM 6451 N N . LEU C 1 246 ? -8.727 56.804 -3.149 1.00 17.42 246 LEU C N 1
ATOM 6452 C CA . LEU C 1 246 ? -7.526 57.608 -3.311 1.00 20.55 246 LEU C CA 1
ATOM 6453 C C . LEU C 1 246 ? -7.582 58.372 -4.637 1.00 23.86 246 LEU C C 1
ATOM 6454 O O . LEU C 1 246 ? -7.335 59.577 -4.677 1.00 21.27 246 LEU C O 1
ATOM 6459 N N . LEU C 1 247 ? -7.925 57.677 -5.717 1.00 19.53 247 LEU C N 1
ATOM 6460 C CA . LEU C 1 247 ? -7.964 58.326 -7.013 1.00 17.77 247 LEU C CA 1
ATOM 6461 C C . LEU C 1 247 ? -9.047 59.393 -7.068 1.00 20.31 247 LEU C C 1
ATOM 6462 O O . LEU C 1 247 ? -8.821 60.491 -7.575 1.00 20.46 247 LEU C O 1
ATOM 6467 N N . LYS C 1 248 ? -10.218 59.074 -6.529 1.00 26.38 248 LYS C N 1
ATOM 6468 C CA . LYS C 1 248 ? -11.345 60.003 -6.526 1.00 32.09 248 LYS C CA 1
ATOM 6469 C C . LYS C 1 248 ? -10.932 61.298 -5.826 1.00 30.65 248 LYS C C 1
ATOM 6470 O O . LYS C 1 248 ? -11.250 62.397 -6.290 1.00 28.24 248 LYS C O 1
ATOM 6476 N N . GLU C 1 249 ? -10.203 61.164 -4.722 1.00 30.14 249 GLU C N 1
ATOM 6477 C CA . GLU C 1 249 ? -9.717 62.325 -3.985 1.00 41.82 249 GLU C CA 1
ATOM 6478 C C . GLU C 1 249 ? -8.865 63.223 -4.877 1.00 42.90 249 GLU C C 1
ATOM 6479 O O . GLU C 1 249 ? -8.965 64.447 -4.815 1.00 45.30 249 GLU C O 1
ATOM 6485 N N . GLU C 1 250 ? -8.024 62.600 -5.697 1.00 36.59 250 GLU C N 1
ATOM 6486 C CA . GLU C 1 250 ? -7.128 63.321 -6.597 1.00 34.23 250 GLU C CA 1
ATOM 6487 C C . GLU C 1 250 ? -7.846 63.793 -7.851 1.00 35.36 250 GLU C C 1
ATOM 6488 O O . GLU C 1 250 ? -7.210 64.205 -8.818 1.00 37.49 250 GLU C O 1
ATOM 6494 N N . GLY C 1 251 ? -9.172 63.721 -7.833 1.00 36.20 251 GLY C N 1
ATOM 6495 C CA . GLY C 1 251 ? -9.948 64.164 -8.976 1.00 37.14 251 GLY C CA 1
ATOM 6496 C C . GLY C 1 251 ? -9.936 63.197 -10.141 1.00 33.18 251 GLY C C 1
ATOM 6497 O O . GLY C 1 251 ? -10.133 63.593 -11.293 1.00 31.77 251 GLY C O 1
ATOM 6498 N N . ILE C 1 252 ? -9.677 61.924 -9.861 1.00 22.11 252 ILE C N 1
ATOM 6499 C CA . ILE C 1 252 ? -9.698 60.914 -10.927 1.00 19.45 252 ILE C CA 1
ATOM 6500 C C . ILE C 1 252 ? -10.743 59.875 -10.540 1.00 21.98 252 ILE C C 1
ATOM 6501 O O . ILE C 1 252 ? -10.589 59.149 -9.560 1.00 21.86 252 ILE C O 1
ATOM 6506 N N . ASN C 1 253 ? -11.814 59.814 -11.324 1.00 25.22 253 ASN C N 1
ATOM 6507 C CA . ASN C 1 253 ? -12.933 58.938 -10.993 1.00 27.57 253 ASN C CA 1
ATOM 6508 C C . ASN C 1 253 ? -12.976 57.761 -11.939 1.00 26.30 253 ASN C C 1
ATOM 6509 O O . ASN C 1 253 ? -13.449 57.878 -13.066 1.00 25.08 253 ASN C O 1
ATOM 6514 N N . VAL C 1 254 ? -12.473 56.617 -11.484 1.00 15.63 254 VAL C N 1
ATOM 6515 C CA . VAL C 1 254 ? -12.424 55.455 -12.363 1.00 19.99 254 VAL C CA 1
ATOM 6516 C C . VAL C 1 254 ? -13.761 54.756 -12.473 1.00 26.61 254 VAL C C 1
ATOM 6517 O O . VAL C 1 254 ? -14.067 54.153 -13.501 1.00 23.85 254 VAL C O 1
ATOM 6521 N N . GLY C 1 255 ? -14.554 54.844 -11.409 1.00 29.42 255 GLY C N 1
ATOM 6522 C CA . GLY C 1 255 ? -15.874 54.247 -11.416 1.00 31.93 255 GLY C CA 1
ATOM 6523 C C . GLY C 1 255 ? -15.845 52.773 -11.735 1.00 28.87 255 GLY C C 1
ATOM 6524 O O . GLY C 1 255 ? -14.999 52.040 -11.226 1.00 33.06 255 GLY C O 1
ATOM 6525 N N . THR C 1 256 ? -16.742 52.331 -12.607 1.00 27.87 256 THR C N 1
ATOM 6526 C CA . THR C 1 256 ? -16.802 50.915 -12.929 1.00 22.75 256 THR C CA 1
ATOM 6527 C C . THR C 1 256 ? -15.740 50.505 -13.944 1.00 21.59 256 THR C C 1
ATOM 6528 O O . THR C 1 256 ? -15.681 49.353 -14.362 1.00 27.75 256 THR C O 1
ATOM 6532 N N . LYS C 1 257 ? -14.893 51.455 -14.323 1.00 24.56 257 LYS C N 1
ATOM 6533 C CA . LYS C 1 257 ? -13.816 51.193 -15.273 1.00 28.45 257 LYS C CA 1
ATOM 6534 C C . LYS C 1 257 ? -12.724 50.333 -14.618 1.00 24.50 257 LYS C C 1
ATOM 6535 O O . LYS C 1 257 ? -11.913 49.706 -15.305 1.00 24.58 257 LYS C O 1
ATOM 6541 N N . HIS C 1 258 ? -12.708 50.298 -13.293 1.00 20.74 258 HIS C N 1
ATOM 6542 C CA . HIS C 1 258 ? -11.691 49.533 -12.602 1.00 19.78 258 HIS C CA 1
ATOM 6543 C C . HIS C 1 258 ? -12.048 48.101 -12.249 1.00 20.25 258 HIS C C 1
ATOM 6544 O O . HIS C 1 258 ? -13.198 47.785 -11.952 1.00 23.50 258 HIS C O 1
ATOM 6551 N N . ASN C 1 259 ? -11.050 47.231 -12.344 1.00 17.01 259 ASN C N 1
ATOM 6552 C CA . ASN C 1 259 ? -11.206 45.873 -11.851 1.00 21.68 259 ASN C CA 1
ATOM 6553 C C . ASN C 1 259 ? -9.827 45.429 -11.343 1.00 19.09 259 ASN C C 1
ATOM 6554 O O . ASN C 1 259 ? -8.838 46.138 -11.528 1.00 22.51 259 ASN C O 1
ATOM 6559 N N . ASP C 1 260 ? -9.769 44.280 -10.679 1.00 21.78 260 ASP C N 1
ATOM 6560 C CA . ASP C 1 260 ? -8.514 43.768 -10.151 1.00 19.56 260 ASP C CA 1
ATOM 6561 C C . ASP C 1 260 ? -8.388 42.277 -10.454 1.00 20.48 260 ASP C C 1
ATOM 6562 O O . ASP C 1 260 ? -9.330 41.517 -10.243 1.00 23.17 260 ASP C O 1
ATOM 6567 N N . CYS C 1 261 ? -7.223 41.864 -10.951 1.00 21.29 261 CYS C N 1
ATOM 6568 C CA . CYS C 1 261 ? -7.004 40.462 -11.304 1.00 20.25 261 CYS C CA 1
ATOM 6569 C C . CYS C 1 261 ? -7.320 39.542 -10.131 1.00 23.08 261 CYS C C 1
ATOM 6570 O O . CYS C 1 261 ? -7.878 38.459 -10.314 1.00 25.33 261 CYS C O 1
ATOM 6573 N N . GLY C 1 262 ? -6.967 39.992 -8.930 1.00 27.01 262 GLY C N 1
ATOM 6574 C CA . GLY C 1 262 ? -7.211 39.224 -7.719 1.00 27.63 262 GLY C CA 1
ATOM 6575 C C . GLY C 1 262 ? -8.674 38.915 -7.438 1.00 32.87 262 GLY C C 1
ATOM 6576 O O . GLY C 1 262 ? -8.987 38.038 -6.627 1.00 34.23 262 GLY C O 1
ATOM 6577 N N . LEU C 1 263 ? -9.579 39.623 -8.098 1.00 32.21 263 LEU C N 1
ATOM 6578 C CA . LEU C 1 263 ? -10.999 39.374 -7.885 1.00 28.37 263 LEU C CA 1
ATOM 6579 C C . LEU C 1 263 ? -11.557 38.531 -9.011 1.00 27.12 263 LEU C C 1
ATOM 6580 O O . LEU C 1 263 ? -12.741 38.206 -9.003 1.00 29.75 263 LEU C O 1
ATOM 6593 N N . ILE C 1 265 ? -9.811 35.556 -10.461 1.00 28.16 265 ILE C N 1
ATOM 6594 C CA . ILE C 1 265 ? -9.221 34.231 -10.644 1.00 29.68 265 ILE C CA 1
ATOM 6595 C C . ILE C 1 265 ? -9.703 33.114 -9.751 1.00 32.56 265 ILE C C 1
ATOM 6596 O O . ILE C 1 265 ? -9.580 31.937 -10.099 1.00 31.15 265 ILE C O 1
ATOM 6601 N N . TYR C 1 266 ? -10.241 33.471 -8.595 1.00 36.93 266 TYR C N 1
ATOM 6602 C CA . TYR C 1 266 ? -10.777 32.460 -7.694 1.00 33.88 266 TYR C CA 1
ATOM 6603 C C . TYR C 1 266 ? -12.261 32.687 -7.436 1.00 36.97 266 TYR C C 1
ATOM 6604 O O . TYR C 1 266 ? -12.755 33.808 -7.542 1.00 36.27 266 TYR C O 1
ATOM 6613 N N . THR C 1 267 ? -12.970 31.605 -7.127 1.00 42.49 267 THR C N 1
ATOM 6614 C CA . THR C 1 267 ? -14.376 31.703 -6.755 1.00 52.10 267 THR C CA 1
ATOM 6615 C C . THR C 1 267 ? -14.436 32.314 -5.343 1.00 56.85 267 THR C C 1
ATOM 6616 O O . THR C 1 267 ? -13.522 32.127 -4.530 1.00 57.04 267 THR C O 1
ATOM 6620 N N . PRO C 1 268 ? -15.518 33.058 -5.043 1.00 64.42 268 PRO C N 1
ATOM 6621 C CA . PRO C 1 268 ? -15.708 33.698 -3.735 1.00 64.93 268 PRO C CA 1
ATOM 6622 C C . PRO C 1 268 ? -15.349 32.767 -2.592 1.00 60.49 268 PRO C C 1
ATOM 6623 O O . PRO C 1 268 ? -14.645 33.155 -1.660 1.00 58.38 268 PRO C O 1
ATOM 6627 N N . ASP C 1 269 ? -15.849 31.538 -2.667 1.00 59.31 269 ASP C N 1
ATOM 6628 C CA . ASP C 1 269 ? -15.580 30.537 -1.639 1.00 62.24 269 ASP C CA 1
ATOM 6629 C C . ASP C 1 269 ? -14.096 30.170 -1.587 1.00 68.69 269 ASP C C 1
ATOM 6630 O O . ASP C 1 269 ? -13.434 30.363 -0.564 1.00 72.71 269 ASP C O 1
ATOM 6632 N N . SER C 1 277 ? -5.057 39.572 -1.101 1.00 35.23 277 SER C N 1
ATOM 6633 C CA . SER C 1 277 ? -4.147 40.609 -1.575 1.00 37.69 277 SER C CA 1
ATOM 6634 C C . SER C 1 277 ? -2.717 40.084 -1.734 1.00 39.25 277 SER C C 1
ATOM 6635 O O . SER C 1 277 ? -2.239 39.306 -0.910 1.00 33.35 277 SER C O 1
ATOM 6638 N N . GLY C 1 278 ? -2.060 40.496 -2.818 1.00 32.84 278 GLY C N 1
ATOM 6639 C CA . GLY C 1 278 ? -0.675 40.117 -3.070 1.00 34.83 278 GLY C CA 1
ATOM 6640 C C . GLY C 1 278 ? -0.433 38.686 -3.505 1.00 30.81 278 GLY C C 1
ATOM 6641 O O . GLY C 1 278 ? 0.666 38.155 -3.305 1.00 25.91 278 GLY C O 1
ATOM 6642 N N . CYS C 1 279 ? -1.431 38.065 -4.132 1.00 26.17 279 CYS C N 1
ATOM 6643 C CA . CYS C 1 279 ? -1.290 36.664 -4.531 1.00 25.19 279 CYS C CA 1
ATOM 6644 C C . CYS C 1 279 ? -0.526 36.464 -5.821 1.00 23.11 279 CYS C C 1
ATOM 6645 O O . CYS C 1 279 ? -0.322 35.334 -6.255 1.00 29.37 279 CYS C O 1
ATOM 6648 N N . ALA C 1 280 ? -0.099 37.570 -6.427 1.00 24.93 280 ALA C N 1
ATOM 6649 C CA . ALA C 1 280 ? 0.722 37.542 -7.641 1.00 24.63 280 ALA C CA 1
ATOM 6650 C C . ALA C 1 280 ? 0.043 36.892 -8.832 1.00 23.84 280 ALA C C 1
ATOM 6651 O O . ALA C 1 280 ? 0.641 36.095 -9.559 1.00 25.34 280 ALA C O 1
ATOM 6653 N N . CYS C 1 281 ? -1.214 37.249 -9.041 1.00 22.48 281 CYS C N 1
ATOM 6654 C CA . CYS C 1 281 ? -1.956 36.692 -10.158 1.00 23.80 281 CYS C CA 1
ATOM 6655 C C . CYS C 1 281 ? -1.944 37.590 -11.397 1.00 25.39 281 CYS C C 1
ATOM 6656 O O . CYS C 1 281 ? -2.411 37.168 -12.450 1.00 21.95 281 CYS C O 1
ATOM 6659 N N . SER C 1 282 ? -1.370 38.789 -11.303 1.00 18.44 282 SER C N 1
ATOM 6660 C CA . SER C 1 282 ? -1.462 39.714 -12.430 1.00 19.26 282 SER C CA 1
ATOM 6661 C C . SER C 1 282 ? -1.045 39.140 -13.767 1.00 15.43 282 SER C C 1
ATOM 6662 O O . SER C 1 282 ? -1.742 39.317 -14.768 1.00 19.28 282 SER C O 1
ATOM 6665 N N . ALA C 1 283 ? 0.066 38.420 -13.795 1.00 19.18 283 ALA C N 1
ATOM 6666 C CA . ALA C 1 283 ? 0.527 37.887 -15.062 1.00 22.39 283 ALA C CA 1
ATOM 6667 C C . ALA C 1 283 ? -0.384 36.811 -15.655 1.00 16.45 283 ALA C C 1
ATOM 6668 O O . ALA C 1 283 ? -0.791 36.907 -16.816 1.00 14.62 283 ALA C O 1
ATOM 6670 N N . VAL C 1 284 ? -0.732 35.798 -14.868 1.00 15.70 284 VAL C N 1
ATOM 6671 C CA . VAL C 1 284 ? -1.537 34.722 -15.439 1.00 23.50 284 VAL C CA 1
ATOM 6672 C C . VAL C 1 284 ? -2.918 35.181 -15.839 1.00 23.30 284 VAL C C 1
ATOM 6673 O O . VAL C 1 284 ? -3.439 34.759 -16.871 1.00 19.25 284 VAL C O 1
ATOM 6677 N N . VAL C 1 285 ? -3.506 36.076 -15.052 1.00 22.61 285 VAL C N 1
ATOM 6678 C CA . VAL C 1 285 ? -4.822 36.597 -15.396 1.00 16.81 285 VAL C CA 1
ATOM 6679 C C . VAL C 1 285 ? -4.715 37.490 -16.636 1.00 14.54 285 VAL C C 1
ATOM 6680 O O . VAL C 1 285 ? -5.508 37.355 -17.574 1.00 16.99 285 VAL C O 1
ATOM 6684 N N . THR C 1 286 ? -3.728 38.387 -16.646 1.00 14.00 286 THR C N 1
ATOM 6685 C CA . THR C 1 286 ? -3.566 39.282 -17.777 1.00 15.60 286 THR C CA 1
ATOM 6686 C C . THR C 1 286 ? -3.313 38.522 -19.072 1.00 19.09 286 THR C C 1
ATOM 6687 O O . THR C 1 286 ? -3.981 38.778 -20.076 1.00 19.53 286 THR C O 1
ATOM 6691 N N . PHE C 1 287 ? -2.405 37.548 -19.041 1.00 15.69 287 PHE C N 1
ATOM 6692 C CA . PHE C 1 287 ? -2.067 36.829 -20.263 1.00 14.76 287 PHE C CA 1
ATOM 6693 C C . PHE C 1 287 ? -3.117 35.827 -20.702 1.00 18.88 287 PHE C C 1
ATOM 6694 O O . PHE C 1 287 ? -3.461 35.767 -21.881 1.00 22.91 287 PHE C O 1
ATOM 6702 N N . ALA C 1 288 ? -3.623 35.041 -19.758 1.00 20.00 288 ALA C N 1
ATOM 6703 C CA . ALA C 1 288 ? -4.614 34.019 -20.078 1.00 21.25 288 ALA C CA 1
ATOM 6704 C C . ALA C 1 288 ? -6.002 34.559 -20.376 1.00 19.53 288 ALA C C 1
ATOM 6705 O O . ALA C 1 288 ? -6.709 34.014 -21.219 1.00 21.75 288 ALA C O 1
ATOM 6707 N N . HIS C 1 289 ? -6.381 35.643 -19.705 1.00 15.72 289 HIS C N 1
ATOM 6708 C CA . HIS C 1 289 ? -7.724 36.187 -19.843 1.00 17.80 289 HIS C CA 1
ATOM 6709 C C . HIS C 1 289 ? -7.844 37.526 -20.537 1.00 20.92 289 HIS C C 1
ATOM 6710 O O . HIS C 1 289 ? -8.505 37.629 -21.569 1.00 22.83 289 HIS C O 1
ATOM 6717 N N . ILE C 1 290 ? -7.209 38.556 -19.982 1.00 16.20 290 ILE C N 1
ATOM 6718 C CA . ILE C 1 290 ? -7.322 39.883 -20.580 1.00 14.60 290 ILE C CA 1
ATOM 6719 C C . ILE C 1 290 ? -6.834 39.940 -22.030 1.00 16.76 290 ILE C C 1
ATOM 6720 O O . ILE C 1 290 ? -7.474 40.574 -22.870 1.00 20.91 290 ILE C O 1
ATOM 6725 N N . PHE C 1 291 ? -5.723 39.270 -22.338 1.00 18.59 291 PHE C N 1
ATOM 6726 C CA . PHE C 1 291 ? -5.210 39.262 -23.719 1.00 18.74 291 PHE C CA 1
ATOM 6727 C C . PHE C 1 291 ? -6.233 38.643 -24.676 1.00 20.35 291 PHE C C 1
ATOM 6728 O O . PHE C 1 291 ? -6.396 39.112 -25.802 1.00 17.51 291 PHE C O 1
ATOM 6736 N N . LYS C 1 292 ? -6.907 37.581 -24.237 1.00 19.09 292 LYS C N 1
ATOM 6737 C CA . LYS C 1 292 ? -7.960 36.967 -25.056 1.00 23.08 292 LYS C CA 1
ATOM 6738 C C . LYS C 1 292 ? -9.100 37.967 -25.280 1.00 15.99 292 LYS C C 1
ATOM 6739 O O . LYS C 1 292 ? -9.628 38.061 -26.385 1.00 22.19 292 LYS C O 1
ATOM 6745 N N . GLU C 1 293 ? -9.484 38.709 -24.241 1.00 19.82 293 GLU C N 1
ATOM 6746 C CA . GLU C 1 293 ? -10.547 39.710 -24.383 1.00 21.66 293 GLU C CA 1
ATOM 6747 C C . GLU C 1 293 ? -10.157 40.789 -25.394 1.00 21.48 293 GLU C C 1
ATOM 6748 O O . GLU C 1 293 ? -11.000 41.270 -26.150 1.00 20.54 293 GLU C O 1
ATOM 6754 N N . ILE C 1 294 ? -8.889 41.192 -25.381 1.00 21.30 294 ILE C N 1
ATOM 6755 C CA . ILE C 1 294 ? -8.407 42.194 -26.330 1.00 19.84 294 ILE C CA 1
ATOM 6756 C C . ILE C 1 294 ? -8.370 41.635 -27.756 1.00 17.47 294 ILE C C 1
ATOM 6757 O O . ILE C 1 294 ? -8.861 42.277 -28.676 1.00 22.77 294 ILE C O 1
ATOM 6762 N N . GLU C 1 295 ? -7.801 40.445 -27.945 1.00 23.69 295 GLU C N 1
ATOM 6763 C CA . GLU C 1 295 ? -7.729 39.868 -29.289 1.00 28.07 295 GLU C CA 1
ATOM 6764 C C . GLU C 1 295 ? -9.116 39.614 -29.874 1.00 31.28 295 GLU C C 1
ATOM 6765 O O . GLU C 1 295 ? -9.324 39.773 -31.082 1.00 25.25 295 GLU C O 1
ATOM 6771 N N . ALA C 1 296 ? -10.062 39.249 -29.009 1.00 26.16 296 ALA C N 1
ATOM 6772 C CA . ALA C 1 296 ? -11.442 38.999 -29.420 1.00 31.05 296 ALA C CA 1
ATOM 6773 C C . ALA C 1 296 ? -12.211 40.295 -29.717 1.00 31.44 296 ALA C C 1
ATOM 6774 O O . ALA C 1 296 ? -13.332 40.253 -30.220 1.00 37.03 296 ALA C O 1
ATOM 6776 N N . GLY C 1 297 ? -11.606 41.439 -29.406 1.00 27.73 297 GLY C N 1
ATOM 6777 C CA . GLY C 1 297 ? -12.232 42.720 -29.697 1.00 27.43 297 GLY C CA 1
ATOM 6778 C C . GLY C 1 297 ? -13.157 43.251 -28.620 1.00 28.51 297 GLY C C 1
ATOM 6779 O O . GLY C 1 297 ? -13.777 44.297 -28.795 1.00 25.06 297 GLY C O 1
ATOM 6780 N N . ARG C 1 298 ? -13.236 42.551 -27.492 1.00 22.55 298 ARG C N 1
ATOM 6781 C CA . ARG C 1 298 ? -14.138 42.956 -26.413 1.00 22.29 298 ARG C CA 1
ATOM 6782 C C . ARG C 1 298 ? -13.595 44.078 -25.530 1.00 25.81 298 ARG C C 1
ATOM 6783 O O . ARG C 1 298 ? -14.350 44.737 -24.817 1.00 27.25 298 ARG C O 1
ATOM 6791 N N . LEU C 1 299 ? -12.281 44.284 -25.589 1.00 23.20 299 LEU C N 1
ATOM 6792 C CA . LEU C 1 299 ? -11.613 45.397 -24.898 1.00 25.91 299 LEU C CA 1
ATOM 6793 C C . LEU C 1 299 ? -10.647 45.937 -25.945 1.00 24.49 299 LEU C C 1
ATOM 6794 O O . LEU C 1 299 ? -9.986 45.150 -26.615 1.00 36.19 299 LEU C O 1
ATOM 6799 N N . ASN C 1 300 ? -10.559 47.255 -26.112 1.00 19.79 300 ASN C N 1
ATOM 6800 C CA . ASN C 1 300 ? -9.634 47.783 -27.117 1.00 19.10 300 ASN C CA 1
ATOM 6801 C C . ASN C 1 300 ? -8.350 48.368 -26.527 1.00 23.17 300 ASN C C 1
ATOM 6802 O O . ASN C 1 300 ? -7.263 48.160 -27.076 1.00 25.53 300 ASN C O 1
ATOM 6807 N N . ARG C 1 301 ? -8.477 49.120 -25.435 1.00 16.88 301 ARG C N 1
ATOM 6808 C CA . ARG C 1 301 ? -7.304 49.668 -24.742 1.00 13.46 301 ARG C CA 1
ATOM 6809 C C . ARG C 1 301 ? -7.425 49.438 -23.240 1.00 16.43 301 ARG C C 1
ATOM 6810 O O . ARG C 1 301 ? -8.393 49.868 -22.606 1.00 16.48 301 ARG C O 1
ATOM 6818 N N . VAL C 1 302 ? -6.405 48.795 -22.680 1.00 16.29 302 VAL C N 1
ATOM 6819 C CA . VAL C 1 302 ? -6.377 48.454 -21.277 1.00 13.58 302 VAL C CA 1
ATOM 6820 C C . VAL C 1 302 ? -5.086 48.893 -20.600 1.00 17.28 302 VAL C C 1
ATOM 6821 O O . VAL C 1 302 ? -3.987 48.601 -21.094 1.00 13.03 302 VAL C O 1
ATOM 6825 N N . LEU C 1 303 ? -5.219 49.622 -19.495 1.00 14.33 303 LEU C N 1
ATOM 6826 C CA . LEU C 1 303 ? -4.051 49.998 -18.706 1.00 13.28 303 LEU C CA 1
ATOM 6827 C C . LEU C 1 303 ? -3.948 48.918 -17.625 1.00 18.49 303 LEU C C 1
ATOM 6828 O O . LEU C 1 303 ? -4.874 48.731 -16.836 1.00 18.07 303 LEU C O 1
ATOM 6833 N N . VAL C 1 304 ? -2.842 48.181 -17.616 1.00 13.14 304 VAL C N 1
ATOM 6834 C CA . VAL C 1 304 ? -2.650 47.142 -16.605 1.00 12.43 304 VAL C CA 1
ATOM 6835 C C . VAL C 1 304 ? -1.590 47.610 -15.628 1.00 13.53 304 VAL C C 1
ATOM 6836 O O . VAL C 1 304 ? -0.459 47.908 -16.013 1.00 12.68 304 VAL C O 1
ATOM 6840 N N . VAL C 1 305 ? -1.959 47.672 -14.358 1.00 12.31 305 VAL C N 1
ATOM 6841 C CA . VAL C 1 305 ? -1.044 48.154 -13.346 1.00 13.13 305 VAL C CA 1
ATOM 6842 C C . VAL C 1 305 ? -0.788 47.087 -12.320 1.00 17.37 305 VAL C C 1
ATOM 6843 O O . VAL C 1 305 ? -1.659 46.795 -11.507 1.00 16.77 305 VAL C O 1
ATOM 6847 N N . ALA C 1 306 ? 0.395 46.486 -12.371 1.00 15.47 306 ALA C N 1
ATOM 6848 C CA . ALA C 1 306 ? 0.748 45.456 -11.399 1.00 14.20 306 ALA C CA 1
ATOM 6849 C C . ALA C 1 306 ? 1.281 46.161 -10.158 1.00 14.49 306 ALA C C 1
ATOM 6850 O O . ALA C 1 306 ? 2.088 47.083 -10.267 1.00 14.60 306 ALA C O 1
ATOM 6852 N N . THR C 1 307 ? 0.813 45.760 -8.978 1.00 14.90 307 THR C N 1
ATOM 6853 C CA . THR C 1 307 ? 1.291 46.395 -7.752 1.00 13.13 307 THR C CA 1
ATOM 6854 C C . THR C 1 307 ? 1.977 45.351 -6.869 1.00 19.83 307 THR C C 1
ATOM 6855 O O . THR C 1 307 ? 1.528 44.205 -6.767 1.00 17.16 307 THR C O 1
ATOM 6859 N N . GLY C 1 308 ? 3.063 45.766 -6.230 1.00 19.87 308 GLY C N 1
ATOM 6860 C CA . GLY C 1 308 ? 3.829 44.843 -5.425 1.00 19.84 308 GLY C CA 1
ATOM 6861 C C . GLY C 1 308 ? 4.393 45.442 -4.165 1.00 22.84 308 GLY C C 1
ATOM 6862 O O . GLY C 1 308 ? 4.608 46.651 -4.071 1.00 16.88 308 GLY C O 1
ATOM 6863 N N . ALA C 1 309 ? 4.569 44.591 -3.164 1.00 18.18 309 ALA C N 1
ATOM 6864 C CA . ALA C 1 309 ? 5.188 45.015 -1.920 1.00 12.55 309 ALA C CA 1
ATOM 6865 C C . ALA C 1 309 ? 6.637 44.576 -2.117 1.00 10.56 309 ALA C C 1
ATOM 6866 O O . ALA C 1 309 ? 6.873 43.482 -2.622 1.00 20.91 309 ALA C O 1
ATOM 6868 N N . LEU C 1 310 ? 7.596 45.427 -1.748 1.00 11.24 310 LEU C N 1
ATOM 6869 C CA . LEU C 1 310 ? 9.027 45.094 -1.879 1.00 12.23 310 LEU C CA 1
ATOM 6870 C C . LEU C 1 310 ? 9.515 44.724 -0.483 1.00 21.91 310 LEU C C 1
ATOM 6871 O O . LEU C 1 310 ? 9.784 45.585 0.358 1.00 16.46 310 LEU C O 1
ATOM 6876 N N . LEU C 1 311 ? 9.673 43.428 -0.257 1.00 21.15 311 LEU C N 1
ATOM 6877 C CA . LEU C 1 311 ? 9.997 42.968 1.078 1.00 19.10 311 LEU C CA 1
ATOM 6878 C C . LEU C 1 311 ? 10.800 41.680 1.098 1.00 17.96 311 LEU C C 1
ATOM 6879 O O . LEU C 1 311 ? 11.122 41.095 0.063 1.00 16.81 311 LEU C O 1
ATOM 6884 N N . SER C 1 312 ? 11.137 41.266 2.308 1.00 17.85 312 SER C N 1
ATOM 6885 C CA . SER C 1 312 ? 11.883 40.049 2.538 1.00 19.76 312 SER C CA 1
ATOM 6886 C C . SER C 1 312 ? 11.732 39.792 4.032 1.00 18.31 312 SER C C 1
ATOM 6887 O O . SER C 1 312 ? 11.285 40.669 4.769 1.00 17.63 312 SER C O 1
ATOM 6890 N N . PRO C 1 313 ? 12.112 38.594 4.499 1.00 20.87 313 PRO C N 1
ATOM 6891 C CA . PRO C 1 313 ? 11.979 38.269 5.925 1.00 23.65 313 PRO C CA 1
ATOM 6892 C C . PRO C 1 313 ? 12.486 39.291 6.926 1.00 20.40 313 PRO C C 1
ATOM 6893 O O . PRO C 1 313 ? 11.835 39.551 7.939 1.00 20.87 313 PRO C O 1
ATOM 6897 N N . THR C 1 314 ? 13.649 39.864 6.653 1.00 16.39 314 THR C N 1
ATOM 6898 C CA . THR C 1 314 ? 14.241 40.839 7.571 1.00 28.13 314 THR C CA 1
ATOM 6899 C C . THR C 1 314 ? 13.336 42.049 7.747 1.00 23.71 314 THR C C 1
ATOM 6900 O O . THR C 1 314 ? 13.154 42.553 8.857 1.00 22.56 314 THR C O 1
ATOM 6904 N N . ILE C 1 315 ? 12.761 42.501 6.643 1.00 20.35 315 ILE C N 1
ATOM 6905 C CA . ILE C 1 315 ? 11.846 43.630 6.656 1.00 20.99 315 ILE C CA 1
ATOM 6906 C C . ILE C 1 315 ? 10.680 43.334 7.591 1.00 17.13 315 ILE C C 1
ATOM 6907 O O . ILE C 1 315 ? 10.297 44.163 8.423 1.00 18.54 315 ILE C O 1
ATOM 6912 N N . ILE C 1 316 ? 10.129 42.134 7.447 1.00 18.45 316 ILE C N 1
ATOM 6913 C CA . ILE C 1 316 ? 8.954 41.730 8.212 1.00 24.30 316 ILE C CA 1
ATOM 6914 C C . ILE C 1 316 ? 9.277 41.465 9.667 1.00 29.13 316 ILE C C 1
ATOM 6915 O O . ILE C 1 316 ? 8.549 41.890 10.567 1.00 28.44 316 ILE C O 1
ATOM 6920 N N . GLN C 1 317 ? 10.383 40.765 9.887 1.00 22.61 317 GLN C N 1
ATOM 6921 C CA . GLN C 1 317 ? 10.848 40.440 11.231 1.00 22.73 317 GLN C CA 1
ATOM 6922 C C . GLN C 1 317 ? 11.061 41.702 12.077 1.00 23.65 317 GLN C C 1
ATOM 6923 O O . GLN C 1 317 ? 10.762 41.706 13.268 1.00 28.36 317 GLN C O 1
ATOM 6929 N N . GLN C 1 318 ? 11.566 42.768 11.464 1.00 24.04 318 GLN C N 1
ATOM 6930 C CA . GLN C 1 318 ? 11.816 44.007 12.196 1.00 19.47 318 GLN C CA 1
ATOM 6931 C C . GLN C 1 318 ? 10.648 44.982 12.135 1.00 27.33 318 GLN C C 1
ATOM 6932 O O . GLN C 1 318 ? 10.791 46.162 12.458 1.00 23.45 318 GLN C O 1
ATOM 6938 N N . LYS C 1 319 ? 9.494 44.489 11.703 1.00 21.25 319 LYS C N 1
ATOM 6939 C CA . LYS C 1 319 ? 8.306 45.323 11.673 1.00 28.08 319 LYS C CA 1
ATOM 6940 C C . LYS C 1 319 ? 8.514 46.661 10.967 1.00 23.96 319 LYS C C 1
ATOM 6941 O O . LYS C 1 319 ? 7.981 47.685 11.402 1.00 25.73 319 LYS C O 1
ATOM 6947 N N . GLU C 1 320 ? 9.300 46.663 9.897 1.00 19.52 320 GLU C N 1
ATOM 6948 C CA . GLU C 1 320 ? 9.508 47.887 9.130 1.00 20.83 320 GLU C CA 1
ATOM 6949 C C . GLU C 1 320 ? 8.282 48.202 8.248 1.00 21.27 320 GLU C C 1
ATOM 6950 O O . GLU C 1 320 ? 7.489 47.310 7.921 1.00 23.67 320 GLU C O 1
ATOM 6956 N N . SER C 1 321 ? 8.107 49.477 7.906 1.00 19.52 321 SER C N 1
ATOM 6957 C CA . SER C 1 321 ? 7.042 49.856 6.972 1.00 22.76 321 SER C CA 1
ATOM 6958 C C . SER C 1 321 ? 7.417 49.198 5.628 1.00 21.62 321 SER C C 1
ATOM 6959 O O . SER C 1 321 ? 8.573 49.208 5.218 1.00 21.97 321 SER C O 1
ATOM 6962 N N . ILE C 1 322 ? 6.426 48.632 4.953 1.00 17.79 322 ILE C N 1
ATOM 6963 C CA . ILE C 1 322 ? 6.658 47.917 3.709 1.00 17.31 322 ILE C CA 1
ATOM 6964 C C . ILE C 1 322 ? 6.603 48.830 2.494 1.00 14.59 322 ILE C C 1
ATOM 6965 O O . ILE C 1 322 ? 5.585 49.446 2.217 1.00 20.53 322 ILE C O 1
ATOM 6970 N N . PRO C 1 323 ? 7.718 48.953 1.760 1.00 13.66 323 PRO C N 1
ATOM 6971 C CA . PRO C 1 323 ? 7.700 49.824 0.578 1.00 19.03 323 PRO C CA 1
ATOM 6972 C C . PRO C 1 323 ? 6.938 49.149 -0.548 1.00 15.79 323 PRO C C 1
ATOM 6973 O O . PRO C 1 323 ? 7.084 47.942 -0.748 1.00 16.59 323 PRO C O 1
ATOM 6977 N N . CYS C 1 324 ? 6.137 49.905 -1.293 1.00 14.57 324 CYS C N 1
ATOM 6978 C CA . CYS C 1 324 ? 5.382 49.314 -2.392 1.00 11.31 324 CYS C CA 1
ATOM 6979 C C . CYS C 1 324 ? 5.589 50.097 -3.679 1.00 13.27 324 CYS C C 1
ATOM 6980 O O . CYS C 1 324 ? 5.982 51.254 -3.644 1.00 11.44 324 CYS C O 1
ATOM 6983 N N . ILE C 1 325 ? 5.289 49.476 -4.810 1.00 13.13 325 ILE C N 1
ATOM 6984 C CA . ILE C 1 325 ? 5.499 50.129 -6.095 1.00 12.90 325 ILE C CA 1
ATOM 6985 C C . ILE C 1 325 ? 4.505 49.567 -7.095 1.00 10.83 325 ILE C C 1
ATOM 6986 O O . ILE C 1 325 ? 4.020 48.444 -6.939 1.00 12.41 325 ILE C O 1
ATOM 6991 N N . ALA C 1 326 ? 4.157 50.355 -8.101 1.00 12.44 326 ALA C N 1
ATOM 6992 C CA . ALA C 1 326 ? 3.229 49.863 -9.108 1.00 12.19 326 ALA C CA 1
ATOM 6993 C C . ALA C 1 326 ? 3.716 50.275 -10.495 1.00 14.07 326 ALA C C 1
ATOM 6994 O O . ALA C 1 326 ? 4.090 51.432 -10.708 1.00 12.18 326 ALA C O 1
ATOM 6996 N N . HIS C 1 327 ? 3.718 49.328 -11.431 1.00 12.44 327 HIS C N 1
ATOM 6997 C CA . HIS C 1 327 ? 4.144 49.610 -12.806 1.00 9.15 327 HIS C CA 1
ATOM 6998 C C . HIS C 1 327 ? 3.004 49.346 -13.762 1.00 10.47 327 HIS C C 1
ATOM 6999 O O . HIS C 1 327 ? 2.323 48.330 -13.640 1.00 13.93 327 HIS C O 1
ATOM 7006 N N . GLY C 1 328 ? 2.819 50.246 -14.727 1.00 12.24 328 GLY C N 1
ATOM 7007 C CA . GLY C 1 328 ? 1.740 50.086 -15.679 1.00 15.62 328 GLY C CA 1
ATOM 7008 C C . GLY C 1 328 ? 2.168 49.880 -17.121 1.00 15.50 328 GLY C C 1
ATOM 7009 O O . GLY C 1 328 ? 3.210 50.377 -17.551 1.00 14.00 328 GLY C O 1
ATOM 7010 N N . VAL C 1 329 ? 1.379 49.108 -17.860 1.00 13.06 329 VAL C N 1
ATOM 7011 C CA . VAL C 1 329 ? 1.635 48.911 -19.278 1.00 10.90 329 VAL C CA 1
ATOM 7012 C C . VAL C 1 329 ? 0.284 49.053 -19.997 1.00 15.42 329 VAL C C 1
ATOM 7013 O O . VAL C 1 329 ? -0.749 48.582 -19.501 1.00 11.51 329 VAL C O 1
ATOM 7017 N N . VAL C 1 330 ? 0.279 49.749 -21.132 1.00 10.77 330 VAL C N 1
ATOM 7018 C CA . VAL C 1 330 ? -0.943 49.866 -21.906 1.00 13.20 330 VAL C CA 1
ATOM 7019 C C . VAL C 1 330 ? -0.921 48.910 -23.108 1.00 15.84 330 VAL C C 1
ATOM 7020 O O . VAL C 1 330 ? -0.024 48.983 -23.960 1.00 13.11 330 VAL C O 1
ATOM 7024 N N . PHE C 1 331 ? -1.906 48.006 -23.139 1.00 15.30 331 PHE C N 1
ATOM 7025 C CA . PHE C 1 331 ? -2.108 47.049 -24.234 1.00 11.29 331 PHE C CA 1
ATOM 7026 C C . PHE C 1 331 ? -3.346 47.472 -25.040 1.00 17.21 331 PHE C C 1
ATOM 7027 O O . PHE C 1 331 ? -4.372 47.854 -24.469 1.00 17.00 331 PHE C O 1
ATOM 7035 N N . GLU C 1 332 ? -3.246 47.367 -26.364 1.00 13.90 332 GLU C N 1
ATOM 7036 C CA . GLU C 1 332 ? -4.315 47.775 -27.261 1.00 15.51 332 GLU C CA 1
ATOM 7037 C C . GLU C 1 332 ? -4.491 46.734 -28.354 1.00 20.04 332 GLU C C 1
ATOM 7038 O O . GLU C 1 332 ? -3.545 46.023 -28.703 1.00 21.25 332 GLU C O 1
ATOM 7044 N N . ARG C 1 333 ? -5.707 46.613 -28.873 1.00 16.71 333 ARG C N 1
ATOM 7045 C CA . ARG C 1 333 ? -5.929 45.647 -29.934 1.00 19.06 333 ARG C CA 1
ATOM 7046 C C . ARG C 1 333 ? -5.229 46.183 -31.174 1.00 20.05 333 ARG C C 1
ATOM 7047 O O . ARG C 1 333 ? -5.373 47.358 -31.517 1.00 23.71 333 ARG C O 1
ATOM 7055 N N . ALA C 1 334 ? -4.455 45.330 -31.838 1.00 18.17 334 ALA C N 1
ATOM 7056 C CA . ALA C 1 334 ? -3.737 45.773 -33.028 1.00 27.15 334 ALA C CA 1
ATOM 7057 C C . ALA C 1 334 ? -4.716 46.068 -34.174 1.00 36.49 334 ALA C C 1
ATOM 7058 O O . ALA C 1 334 ? -5.773 45.427 -34.258 1.00 38.12 334 ALA C O 1
ATOM 7068 N N . LYS D 1 2 ? 11.983 49.168 18.760 1.00 17.86 2 LYS D N 1
ATOM 7069 C CA . LYS D 1 2 ? 13.061 49.278 19.725 1.00 18.05 2 LYS D CA 1
ATOM 7070 C C . LYS D 1 2 ? 13.652 47.881 20.013 1.00 21.02 2 LYS D C 1
ATOM 7071 O O . LYS D 1 2 ? 14.792 47.777 20.453 1.00 19.79 2 LYS D O 1
ATOM 7077 N N . LEU D 1 3 ? 12.901 46.812 19.738 1.00 17.32 3 LEU D N 1
ATOM 7078 C CA . LEU D 1 3 ? 13.437 45.459 19.916 1.00 16.07 3 LEU D CA 1
ATOM 7079 C C . LEU D 1 3 ? 14.520 45.232 18.853 1.00 18.74 3 LEU D C 1
ATOM 7080 O O . LEU D 1 3 ? 14.280 45.441 17.661 1.00 14.80 3 LEU D O 1
ATOM 7085 N N . THR D 1 4 ? 15.703 44.806 19.295 1.00 17.51 4 THR D N 1
ATOM 7086 C CA . THR D 1 4 ? 16.843 44.537 18.411 1.00 18.26 4 THR D CA 1
ATOM 7087 C C . THR D 1 4 ? 17.195 43.067 18.590 1.00 18.09 4 THR D C 1
ATOM 7088 O O . THR D 1 4 ? 17.406 42.615 19.710 1.00 19.62 4 THR D O 1
ATOM 7092 N N . GLY D 1 5 ? 17.269 42.329 17.490 1.00 14.09 5 GLY D N 1
ATOM 7093 C CA . GLY D 1 5 ? 17.552 40.910 17.584 1.00 16.98 5 GLY D CA 1
ATOM 7094 C C . GLY D 1 5 ? 16.420 40.183 18.303 1.00 20.39 5 GLY D C 1
ATOM 7095 O O . GLY D 1 5 ? 15.246 40.520 18.142 1.00 18.26 5 GLY D O 1
ATOM 7096 N N . LYS D 1 6 ? 16.778 39.226 19.145 1.00 17.41 6 LYS D N 1
ATOM 7097 C CA . LYS D 1 6 ? 15.791 38.425 19.835 1.00 13.23 6 LYS D CA 1
ATOM 7098 C C . LYS D 1 6 ? 15.312 38.926 21.183 1.00 17.37 6 LYS D C 1
ATOM 7099 O O . LYS D 1 6 ? 14.130 38.835 21.487 1.00 17.61 6 LYS D O 1
ATOM 7105 N N . GLN D 1 7 ? 16.230 39.490 21.961 1.00 15.24 7 GLN D N 1
ATOM 7106 C CA . GLN D 1 7 ? 15.942 39.815 23.365 1.00 9.17 7 GLN D CA 1
ATOM 7107 C C . GLN D 1 7 ? 16.428 41.155 23.873 1.00 13.49 7 GLN D C 1
ATOM 7108 O O . GLN D 1 7 ? 16.384 41.400 25.074 1.00 16.35 7 GLN D O 1
ATOM 7114 N N . THR D 1 8 ? 16.846 42.029 22.973 1.00 12.44 8 THR D N 1
ATOM 7115 C CA . THR D 1 8 ? 17.453 43.278 23.396 1.00 9.39 8 THR D CA 1
ATOM 7116 C C . THR D 1 8 ? 16.664 44.499 23.035 1.00 12.33 8 THR D C 1
ATOM 7117 O O . THR D 1 8 ? 16.258 44.673 21.892 1.00 18.34 8 THR D O 1
ATOM 7121 N N . TRP D 1 9 ? 16.409 45.323 24.040 1.00 12.75 9 TRP D N 1
ATOM 7122 C CA . TRP D 1 9 ? 15.694 46.565 23.836 1.00 18.09 9 TRP D CA 1
ATOM 7123 C C . TRP D 1 9 ? 16.719 47.684 23.701 1.00 18.23 9 TRP D C 1
ATOM 7124 O O . TRP D 1 9 ? 17.565 47.856 24.576 1.00 14.76 9 TRP D O 1
ATOM 7135 N N . GLU D 1 10 ? 16.646 48.431 22.604 1.00 16.14 10 GLU D N 1
ATOM 7136 C CA . GLU D 1 10 ? 17.542 49.573 22.395 1.00 17.37 10 GLU D CA 1
ATOM 7137 C C . GLU D 1 10 ? 16.707 50.842 22.506 1.00 15.25 10 GLU D C 1
ATOM 7138 O O . GLU D 1 10 ? 15.856 51.104 21.660 1.00 27.83 10 GLU D O 1
ATOM 7144 N N . PHE D 1 11 ? 16.966 51.638 23.540 1.00 12.43 11 PHE D N 1
ATOM 7145 C CA . PHE D 1 11 ? 16.150 52.826 23.786 1.00 15.35 11 PHE D CA 1
ATOM 7146 C C . PHE D 1 11 ? 16.450 53.918 22.792 1.00 22.10 11 PHE D C 1
ATOM 7147 O O . PHE D 1 11 ? 17.602 54.255 22.550 1.00 20.29 11 PHE D O 1
ATOM 7155 N N . GLU D 1 12 ? 15.411 54.462 22.175 1.00 20.20 12 GLU D N 1
ATOM 7156 C CA . GLU D 1 12 ? 15.682 55.429 21.126 1.00 27.87 12 GLU D CA 1
ATOM 7157 C C . GLU D 1 12 ? 15.727 56.866 21.604 1.00 25.62 12 GLU D C 1
ATOM 7158 O O . GLU D 1 12 ? 16.241 57.738 20.908 1.00 31.90 12 GLU D O 1
ATOM 7164 N N . ASN D 1 13 ? 15.239 57.112 22.813 1.00 19.10 13 ASN D N 1
ATOM 7165 C CA . ASN D 1 13 ? 15.225 58.475 23.342 1.00 24.19 13 ASN D CA 1
ATOM 7166 C C . ASN D 1 13 ? 16.192 58.707 24.493 1.00 28.93 13 ASN D C 1
ATOM 7167 O O . ASN D 1 13 ? 16.710 57.765 25.083 1.00 29.86 13 ASN D O 1
ATOM 7172 N N . PRO D 1 14 ? 16.468 59.982 24.816 1.00 36.16 14 PRO D N 1
ATOM 7173 C CA . PRO D 1 14 ? 17.393 60.266 25.925 1.00 33.57 14 PRO D CA 1
ATOM 7174 C C . PRO D 1 14 ? 16.920 59.511 27.169 1.00 22.36 14 PRO D C 1
ATOM 7175 O O . PRO D 1 14 ? 15.747 59.599 27.531 1.00 21.50 14 PRO D O 1
ATOM 7179 N N . LEU D 1 15 ? 17.827 58.801 27.835 1.00 19.07 15 LEU D N 1
ATOM 7180 C CA . LEU D 1 15 ? 17.467 57.995 29.009 1.00 16.76 15 LEU D CA 1
ATOM 7181 C C . LEU D 1 15 ? 18.637 58.021 29.968 1.00 15.21 15 LEU D C 1
ATOM 7182 O O . LEU D 1 15 ? 19.740 57.619 29.592 1.00 14.84 15 LEU D O 1
ATOM 7187 N N . PHE D 1 16 ? 18.397 58.449 31.204 1.00 16.32 16 PHE D N 1
ATOM 7188 C CA . PHE D 1 16 ? 19.482 58.571 32.171 1.00 12.69 16 PHE D CA 1
ATOM 7189 C C . PHE D 1 16 ? 19.196 58.061 33.570 1.00 17.32 16 PHE D C 1
ATOM 7190 O O . PHE D 1 16 ? 18.044 57.941 33.977 1.00 15.91 16 PHE D O 1
ATOM 7198 N N . VAL D 1 17 ? 20.278 57.728 34.271 1.00 17.58 17 VAL D N 1
ATOM 7199 C CA . VAL D 1 17 ? 20.205 57.415 35.695 1.00 21.16 17 VAL D CA 1
ATOM 7200 C C . VAL D 1 17 ? 20.448 58.821 36.312 1.00 21.64 17 VAL D C 1
ATOM 7201 O O . VAL D 1 17 ? 21.533 59.387 36.169 1.00 25.20 17 VAL D O 1
ATOM 7205 N N . ASN D 1 18 ? 19.442 59.393 36.965 1.00 20.18 18 ASN D N 1
ATOM 7206 C CA . ASN D 1 18 ? 19.626 60.716 37.555 1.00 21.88 18 ASN D CA 1
ATOM 7207 C C . ASN D 1 18 ? 20.284 60.646 38.927 1.00 24.00 18 ASN D C 1
ATOM 7208 O O . ASN D 1 18 ? 20.963 61.583 39.351 1.00 21.06 18 ASN D O 1
ATOM 7213 N N . SER D 1 19 ? 20.102 59.526 39.610 1.00 15.48 19 SER D N 1
ATOM 7214 C CA . SER D 1 19 ? 20.710 59.345 40.918 1.00 18.33 19 SER D CA 1
ATOM 7215 C C . SER D 1 19 ? 20.460 57.944 41.422 1.00 19.01 19 SER D C 1
ATOM 7216 O O . SER D 1 19 ? 19.622 57.217 40.887 1.00 16.28 19 SER D O 1
ATOM 7219 N N . SER D 1 20 ? 21.195 57.569 42.457 1.00 18.28 20 SER D N 1
ATOM 7220 C CA . SER D 1 20 ? 21.024 56.260 43.048 1.00 21.85 20 SER D CA 1
ATOM 7221 C C . SER D 1 20 ? 21.205 56.376 44.544 1.00 19.26 20 SER D C 1
ATOM 7222 O O . SER D 1 20 ? 21.659 57.398 45.051 1.00 21.74 20 SER D O 1
ATOM 7225 N N . GLY D 1 21 ? 20.823 55.318 45.240 1.00 21.84 21 GLY D N 1
ATOM 7226 C CA . GLY D 1 21 ? 20.934 55.290 46.673 1.00 19.67 21 GLY D CA 1
ATOM 7227 C C . GLY D 1 21 ? 21.227 53.876 47.094 1.00 24.01 21 GLY D C 1
ATOM 7228 O O . GLY D 1 21 ? 20.695 52.917 46.519 1.00 16.95 21 GLY D O 1
ATOM 7229 N N . THR D 1 22 ? 22.116 53.753 48.069 1.00 12.53 22 THR D N 1
ATOM 7230 C CA . THR D 1 22 ? 22.451 52.471 48.637 1.00 16.50 22 THR D CA 1
ATOM 7231 C C . THR D 1 22 ? 22.499 52.576 50.158 1.00 20.97 22 THR D C 1
ATOM 7232 O O . THR D 1 22 ? 22.952 53.579 50.715 1.00 21.29 22 THR D O 1
ATOM 7236 N N . ALA D 1 23 ? 21.997 51.542 50.822 1.00 17.50 23 ALA D N 1
ATOM 7237 C CA . ALA D 1 23 ? 22.041 51.468 52.281 1.00 24.80 23 ALA D CA 1
ATOM 7238 C C . ALA D 1 23 ? 22.426 50.021 52.585 1.00 25.05 23 ALA D C 1
ATOM 7239 O O . ALA D 1 23 ? 21.853 49.086 52.019 1.00 15.86 23 ALA D O 1
ATOM 7241 N N . VAL D 1 24 ? 23.403 49.847 53.473 1.00 19.93 24 VAL D N 1
ATOM 7242 C CA . VAL D 1 24 ? 23.925 48.520 53.780 1.00 21.09 24 VAL D CA 1
ATOM 7243 C C . VAL D 1 24 ? 24.175 48.281 55.264 1.00 22.42 24 VAL D C 1
ATOM 7244 O O . VAL D 1 24 ? 24.105 49.206 56.070 1.00 17.84 24 VAL D O 1
ATOM 7248 N N . GLY D 1 25 ? 24.461 47.020 55.592 1.00 24.58 25 GLY D N 1
ATOM 7249 C CA . GLY D 1 25 ? 24.744 46.600 56.953 1.00 27.31 25 GLY D CA 1
ATOM 7250 C C . GLY D 1 25 ? 26.217 46.716 57.311 1.00 28.31 25 GLY D C 1
ATOM 7251 O O . GLY D 1 25 ? 27.025 47.225 56.524 1.00 19.76 25 GLY D O 1
ATOM 7252 N N . PRO D 1 26 ? 26.600 46.202 58.492 1.00 28.58 26 PRO D N 1
ATOM 7253 C CA . PRO D 1 26 ? 27.991 46.237 58.962 1.00 27.93 26 PRO D CA 1
ATOM 7254 C C . PRO D 1 26 ? 29.005 45.493 58.139 1.00 27.83 26 PRO D C 1
ATOM 7255 O O . PRO D 1 26 ? 30.112 45.974 57.922 1.00 34.12 26 PRO D O 1
ATOM 7259 N N . LYS D 1 27 ? 28.633 44.306 57.700 1.00 28.12 27 LYS D N 1
ATOM 7260 C CA . LYS D 1 27 ? 29.538 43.484 56.910 1.00 30.31 27 LYS D CA 1
ATOM 7261 C C . LYS D 1 27 ? 29.968 44.207 55.623 1.00 34.40 27 LYS D C 1
ATOM 7262 O O . LYS D 1 27 ? 31.139 44.158 55.232 1.00 29.50 27 LYS D O 1
ATOM 7268 N N . GLU D 1 28 ? 29.017 44.877 54.972 1.00 29.46 28 GLU D N 1
ATOM 7269 C CA . GLU D 1 28 ? 29.302 45.620 53.742 1.00 23.34 28 GLU D CA 1
ATOM 7270 C C . GLU D 1 28 ? 30.105 46.874 54.081 1.00 25.30 28 GLU D C 1
ATOM 7271 O O . GLU D 1 28 ? 31.036 47.248 53.361 1.00 24.34 28 GLU D O 1
ATOM 7277 N N . LYS D 1 29 ? 29.733 47.515 55.185 1.00 24.92 29 LYS D N 1
ATOM 7278 C CA . LYS D 1 29 ? 30.436 48.696 55.677 1.00 28.31 29 LYS D CA 1
ATOM 7279 C C . LYS D 1 29 ? 31.928 48.385 55.894 1.00 30.15 29 LYS D C 1
ATOM 7280 O O . LYS D 1 29 ? 32.788 49.215 55.596 1.00 24.31 29 LYS D O 1
ATOM 7286 N N . GLU D 1 30 ? 32.223 47.187 56.399 1.00 29.24 30 GLU D N 1
ATOM 7287 C CA . GLU D 1 30 ? 33.600 46.779 56.685 1.00 42.00 30 GLU D CA 1
ATOM 7288 C C . GLU D 1 30 ? 34.355 46.350 55.444 1.00 39.64 30 GLU D C 1
ATOM 7289 O O . GLU D 1 30 ? 35.585 46.290 55.448 1.00 33.93 30 GLU D O 1
ATOM 7295 N N . GLY D 1 31 ? 33.610 46.037 54.390 1.00 27.82 31 GLY D N 1
ATOM 7296 C CA . GLY D 1 31 ? 34.230 45.605 53.155 1.00 27.18 31 GLY D CA 1
ATOM 7297 C C . GLY D 1 31 ? 34.935 46.715 52.412 1.00 25.93 31 GLY D C 1
ATOM 7298 O O . GLY D 1 31 ? 34.847 47.886 52.785 1.00 30.12 31 GLY D O 1
ATOM 7299 N N . PRO D 1 32 ? 35.625 46.358 51.320 1.00 28.27 32 PRO D N 1
ATOM 7300 C CA . PRO D 1 32 ? 36.394 47.228 50.425 1.00 30.94 32 PRO D CA 1
ATOM 7301 C C . PRO D 1 32 ? 35.614 48.416 49.877 1.00 28.98 32 PRO D C 1
ATOM 7302 O O . PRO D 1 32 ? 36.208 49.430 49.525 1.00 28.41 32 PRO D O 1
ATOM 7306 N N . LEU D 1 33 ? 34.295 48.296 49.784 1.00 26.68 33 LEU D N 1
ATOM 7307 C CA . LEU D 1 33 ? 33.497 49.376 49.200 1.00 24.61 33 LEU D CA 1
ATOM 7308 C C . LEU D 1 33 ? 32.685 50.109 50.246 1.00 28.23 33 LEU D C 1
ATOM 7309 O O . LEU D 1 33 ? 31.929 51.022 49.918 1.00 29.77 33 LEU D O 1
ATOM 7314 N N . GLY D 1 34 ? 32.882 49.722 51.502 1.00 28.18 34 GLY D N 1
ATOM 7315 C CA . GLY D 1 34 ? 32.087 50.251 52.594 1.00 21.06 34 GLY D CA 1
ATOM 7316 C C . GLY D 1 34 ? 31.892 51.737 52.602 1.00 26.49 34 GLY D C 1
ATOM 7317 O O . GLY D 1 34 ? 30.838 52.240 53.001 1.00 28.14 34 GLY D O 1
ATOM 7318 N N . HIS D 1 35 ? 32.918 52.437 52.136 1.00 23.91 35 HIS D N 1
ATOM 7319 C CA . HIS D 1 35 ? 32.934 53.892 52.112 1.00 25.70 35 HIS D CA 1
ATOM 7320 C C . HIS D 1 35 ? 32.124 54.510 50.983 1.00 30.79 35 HIS D C 1
ATOM 7321 O O . HIS D 1 35 ? 31.888 55.718 50.971 1.00 27.59 35 HIS D O 1
ATOM 7328 N N . LEU D 1 36 ? 31.680 53.685 50.042 1.00 21.87 36 LEU D N 1
ATOM 7329 C CA . LEU D 1 36 ? 30.938 54.195 48.889 1.00 25.22 36 LEU D CA 1
ATOM 7330 C C . LEU D 1 36 ? 29.410 54.219 49.042 1.00 22.45 36 LEU D C 1
ATOM 7331 O O . LEU D 1 36 ? 28.719 54.936 48.321 1.00 24.17 36 LEU D O 1
ATOM 7336 N N . PHE D 1 37 ? 28.881 53.441 49.979 1.00 20.49 37 PHE D N 1
ATOM 7337 C CA . PHE D 1 37 ? 27.431 53.398 50.203 1.00 26.57 37 PHE D CA 1
ATOM 7338 C C . PHE D 1 37 ? 26.939 54.666 50.901 1.00 29.68 37 PHE D C 1
ATOM 7339 O O . PHE D 1 37 ? 27.637 55.238 51.742 1.00 29.51 37 PHE D O 1
ATOM 7347 N N . ASP D 1 38 ? 25.732 55.103 50.550 1.00 19.90 38 ASP D N 1
ATOM 7348 C CA . ASP D 1 38 ? 25.205 56.350 51.097 1.00 20.17 38 ASP D CA 1
ATOM 7349 C C . ASP D 1 38 ? 24.917 56.255 52.580 1.00 25.16 38 ASP D C 1
ATOM 7350 O O . ASP D 1 38 ? 25.136 57.208 53.325 1.00 26.03 38 ASP D O 1
ATOM 7355 N N . LYS D 1 39 ? 24.437 55.096 53.006 1.00 22.15 39 LYS D N 1
ATOM 7356 C CA . LYS D 1 39 ? 24.106 54.885 54.400 1.00 22.11 39 LYS D CA 1
ATOM 7357 C C . LYS D 1 39 ? 24.541 53.491 54.826 1.00 23.09 39 LYS D C 1
ATOM 7358 O O . LYS D 1 39 ? 24.442 52.540 54.049 1.00 24.04 39 LYS D O 1
ATOM 7364 N N . SER D 1 40 ? 25.056 53.379 56.047 1.00 21.14 40 SER D N 1
ATOM 7365 C CA . SER D 1 40 ? 25.428 52.080 56.591 1.00 22.90 40 SER D CA 1
ATOM 7366 C C . SER D 1 40 ? 25.070 52.000 58.080 1.00 31.06 40 SER D C 1
ATOM 7367 O O . SER D 1 40 ? 24.981 53.018 58.770 1.00 27.82 40 SER D O 1
ATOM 7370 N N . TYR D 1 41 ? 24.847 50.784 58.563 1.00 27.70 41 TYR D N 1
ATOM 7371 C CA . TYR D 1 41 ? 24.496 50.574 59.960 1.00 25.63 41 TYR D CA 1
ATOM 7372 C C . TYR D 1 41 ? 25.531 49.690 60.642 1.00 24.81 41 TYR D C 1
ATOM 7373 O O . TYR D 1 41 ? 26.088 48.789 60.016 1.00 25.07 41 TYR D O 1
ATOM 7382 N N . ASP D 1 42 ? 25.795 49.959 61.920 1.00 28.64 42 ASP D N 1
ATOM 7383 C CA . ASP D 1 42 ? 26.789 49.196 62.679 1.00 37.51 42 ASP D CA 1
ATOM 7384 C C . ASP D 1 42 ? 26.329 47.806 63.098 1.00 38.76 42 ASP D C 1
ATOM 7385 O O . ASP D 1 42 ? 27.146 46.948 63.451 1.00 33.10 42 ASP D O 1
ATOM 7390 N N . GLU D 1 43 ? 25.020 47.580 63.058 1.00 30.33 43 GLU D N 1
ATOM 7391 C CA . GLU D 1 43 ? 24.465 46.285 63.453 1.00 27.07 43 GLU D CA 1
ATOM 7392 C C . GLU D 1 43 ? 23.323 45.926 62.496 1.00 23.73 43 GLU D C 1
ATOM 7393 O O . GLU D 1 43 ? 22.610 46.809 62.020 1.00 25.66 43 GLU D O 1
ATOM 7407 N N . HIS D 1 45 ? 20.309 44.864 62.596 1.00 27.11 45 HIS D N 1
ATOM 7408 C CA . HIS D 1 45 ? 18.919 45.232 62.810 1.00 23.56 45 HIS D CA 1
ATOM 7409 C C . HIS D 1 45 ? 18.618 46.633 62.283 1.00 24.46 45 HIS D C 1
ATOM 7410 O O . HIS D 1 45 ? 17.460 46.998 62.108 1.00 22.08 45 HIS D O 1
ATOM 7417 N N . CYS D 1 46 ? 19.662 47.406 62.004 1.00 25.99 46 CYS D N 1
ATOM 7418 C CA . CYS D 1 46 ? 19.501 48.774 61.522 1.00 27.85 46 CYS D CA 1
ATOM 7419 C C . CYS D 1 46 ? 18.591 49.625 62.423 1.00 26.59 46 CYS D C 1
ATOM 7420 O O . CYS D 1 46 ? 17.726 50.357 61.945 1.00 30.55 46 CYS D O 1
ATOM 7423 N N . ASN D 1 47 ? 18.810 49.517 63.735 1.00 28.54 47 ASN D N 1
ATOM 7424 C CA . ASN D 1 47 ? 18.060 50.271 64.752 1.00 28.71 47 ASN D CA 1
ATOM 7425 C C . ASN D 1 47 ? 16.596 49.841 64.843 1.00 32.85 47 ASN D C 1
ATOM 7426 O O . ASN D 1 47 ? 15.788 50.466 65.533 1.00 36.24 47 ASN D O 1
ATOM 7431 N N . GLN D 1 48 ? 16.278 48.730 64.193 1.00 30.24 48 GLN D N 1
ATOM 7432 C CA . GLN D 1 48 ? 14.900 48.274 64.098 1.00 28.21 48 GLN D CA 1
ATOM 7433 C C . GLN D 1 48 ? 14.585 47.092 64.995 1.00 29.85 48 GLN D C 1
ATOM 7434 O O . GLN D 1 48 ? 15.495 46.432 65.492 1.00 26.20 48 GLN D O 1
ATOM 7440 N N . LYS D 1 49 ? 13.294 46.814 65.175 1.00 29.78 49 LYS D N 1
ATOM 7441 C CA . LYS D 1 49 ? 12.844 45.760 66.086 1.00 34.90 49 LYS D CA 1
ATOM 7442 C C . LYS D 1 49 ? 13.057 44.332 65.622 1.00 34.44 49 LYS D C 1
ATOM 7443 O O . LYS D 1 49 ? 13.324 43.448 66.433 1.00 35.60 49 LYS D O 1
ATOM 7449 N N . ASN D 1 50 ? 12.922 44.099 64.323 1.00 31.34 50 ASN D N 1
ATOM 7450 C CA . ASN D 1 50 ? 13.128 42.764 63.770 1.00 29.18 50 ASN D CA 1
ATOM 7451 C C . ASN D 1 50 ? 13.741 42.818 62.373 1.00 31.97 50 ASN D C 1
ATOM 7452 O O . ASN D 1 50 ? 13.990 43.898 61.835 1.00 32.66 50 ASN D O 1
ATOM 7457 N N . TRP D 1 51 ? 13.978 41.651 61.785 1.00 26.72 51 TRP D N 1
ATOM 7458 C CA . TRP D 1 51 ? 14.611 41.583 60.472 1.00 31.34 51 TRP D CA 1
ATOM 7459 C C . TRP D 1 51 ? 13.755 42.190 59.361 1.00 29.83 51 TRP D C 1
ATOM 7460 O O . TRP D 1 51 ? 14.283 42.711 58.365 1.00 24.31 51 TRP D O 1
ATOM 7471 N N . GLU D 1 52 ? 12.435 42.125 59.533 1.00 30.96 52 GLU D N 1
ATOM 7472 C CA . GLU D 1 52 ? 11.507 42.670 58.540 1.00 33.64 52 GLU D CA 1
ATOM 7473 C C . GLU D 1 52 ? 11.532 44.195 58.533 1.00 32.15 52 GLU D C 1
ATOM 7474 O O . GLU D 1 52 ? 11.517 44.819 57.470 1.00 33.70 52 GLU D O 1
ATOM 7488 N N . ALA D 1 54 ? 14.045 45.826 59.625 1.00 28.95 54 ALA D N 1
ATOM 7489 C CA . ALA D 1 54 ? 15.416 46.156 59.262 1.00 28.17 54 ALA D CA 1
ATOM 7490 C C . ALA D 1 54 ? 15.554 46.282 57.740 1.00 25.99 54 ALA D C 1
ATOM 7491 O O . ALA D 1 54 ? 16.087 47.275 57.243 1.00 23.97 54 ALA D O 1
ATOM 7493 N N . GLU D 1 55 ? 15.058 45.299 56.992 1.00 23.27 55 GLU D N 1
ATOM 7494 C CA . GLU D 1 55 ? 15.169 45.365 55.534 1.00 20.90 55 GLU D CA 1
ATOM 7495 C C . GLU D 1 55 ? 14.341 46.517 54.975 1.00 19.58 55 GLU D C 1
ATOM 7496 O O . GLU D 1 55 ? 14.753 47.169 54.016 1.00 23.26 55 GLU D O 1
ATOM 7502 N N . ARG D 1 56 ? 13.184 46.773 55.580 1.00 21.38 56 ARG D N 1
ATOM 7503 C CA . ARG D 1 56 ? 12.328 47.877 55.150 1.00 20.74 56 ARG D CA 1
ATOM 7504 C C . ARG D 1 56 ? 13.018 49.225 55.337 1.00 20.01 56 ARG D C 1
ATOM 7505 O O . ARG D 1 56 ? 12.906 50.101 54.479 1.00 16.68 56 ARG D O 1
ATOM 7513 N N . LYS D 1 57 ? 13.743 49.385 56.444 1.00 23.10 57 LYS D N 1
ATOM 7514 C CA . LYS D 1 57 ? 14.463 50.633 56.704 1.00 20.52 57 LYS D CA 1
ATOM 7515 C C . LYS D 1 57 ? 15.563 50.821 55.658 1.00 16.62 57 LYS D C 1
ATOM 7516 O O . LYS D 1 57 ? 15.779 51.924 55.155 1.00 21.19 57 LYS D O 1
ATOM 7522 N N . LEU D 1 58 ? 16.277 49.744 55.355 1.00 14.39 58 LEU D N 1
ATOM 7523 C CA . LEU D 1 58 ? 17.320 49.797 54.334 1.00 19.74 58 LEU D CA 1
ATOM 7524 C C . LEU D 1 58 ? 16.760 50.276 52.981 1.00 22.06 58 LEU D C 1
ATOM 7525 O O . LEU D 1 58 ? 17.342 51.174 52.361 1.00 16.77 58 LEU D O 1
ATOM 7538 N N . GLU D 1 60 ? 13.967 51.983 52.447 1.00 17.62 60 GLU D N 1
ATOM 7539 C CA . GLU D 1 60 ? 13.504 53.356 52.622 1.00 15.11 60 GLU D CA 1
ATOM 7540 C C . GLU D 1 60 ? 14.688 54.332 52.582 1.00 12.27 60 GLU D C 1
ATOM 7541 O O . GLU D 1 60 ? 14.580 55.395 51.975 1.00 19.60 60 GLU D O 1
ATOM 7547 N N . ASP D 1 61 ? 15.814 53.957 53.193 1.00 16.37 61 ASP D N 1
ATOM 7548 C CA . ASP D 1 61 ? 17.036 54.771 53.182 1.00 21.89 61 ASP D CA 1
ATOM 7549 C C . ASP D 1 61 ? 17.551 54.949 51.758 1.00 22.59 61 ASP D C 1
ATOM 7550 O O . ASP D 1 61 ? 17.836 56.069 51.325 1.00 18.74 61 ASP D O 1
ATOM 7555 N N . ALA D 1 62 ? 17.676 53.834 51.036 1.00 19.15 62 ALA D N 1
ATOM 7556 C CA . ALA D 1 62 ? 18.198 53.883 49.674 1.00 18.45 62 ALA D CA 1
ATOM 7557 C C . ALA D 1 62 ? 17.308 54.722 48.765 1.00 19.84 62 ALA D C 1
ATOM 7558 O O . ALA D 1 62 ? 17.806 55.546 47.991 1.00 18.09 62 ALA D O 1
ATOM 7560 N N . VAL D 1 63 ? 15.996 54.524 48.860 1.00 16.38 63 VAL D N 1
ATOM 7561 C CA . VAL D 1 63 ? 15.070 55.306 48.048 1.00 15.54 63 VAL D CA 1
ATOM 7562 C C . VAL D 1 63 ? 15.180 56.782 48.427 1.00 20.15 63 VAL D C 1
ATOM 7563 O O . VAL D 1 63 ? 15.286 57.638 47.555 1.00 18.46 63 VAL D O 1
ATOM 7567 N N . GLN D 1 64 ? 15.181 57.081 49.723 1.00 21.97 64 GLN D N 1
ATOM 7568 C CA . GLN D 1 64 ? 15.265 58.475 50.140 1.00 23.90 64 GLN D CA 1
ATOM 7569 C C . GLN D 1 64 ? 16.582 59.121 49.683 1.00 19.43 64 GLN D C 1
ATOM 7570 O O . GLN D 1 64 ? 16.592 60.297 49.309 1.00 19.25 64 GLN D O 1
ATOM 7576 N N . SER D 1 65 ? 17.680 58.362 49.678 1.00 22.34 65 SER D N 1
ATOM 7577 C CA . SER D 1 65 ? 18.965 58.899 49.196 1.00 27.00 65 SER D CA 1
ATOM 7578 C C . SER D 1 65 ? 18.839 59.285 47.727 1.00 27.76 65 SER D C 1
ATOM 7579 O O . SER D 1 65 ? 19.207 60.395 47.328 1.00 19.70 65 SER D O 1
ATOM 7582 N N . ALA D 1 66 ? 18.329 58.358 46.922 1.00 19.03 66 ALA D N 1
ATOM 7583 C CA . ALA D 1 66 ? 18.158 58.622 45.504 1.00 20.87 66 ALA D CA 1
ATOM 7584 C C . ALA D 1 66 ? 17.264 59.835 45.267 1.00 17.28 66 ALA D C 1
ATOM 7585 O O . ALA D 1 66 ? 17.588 60.704 44.450 1.00 20.38 66 ALA D O 1
ATOM 7587 N N . LEU D 1 67 ? 16.152 59.919 45.989 1.00 20.24 67 LEU D N 1
ATOM 7588 C CA . LEU D 1 67 ? 15.241 61.041 45.786 1.00 17.00 67 LEU D CA 1
ATOM 7589 C C . LEU D 1 67 ? 15.869 62.362 46.230 1.00 23.54 67 LEU D C 1
ATOM 7590 O O . LEU D 1 67 ? 15.794 63.378 45.523 1.00 21.16 67 LEU D O 1
ATOM 7595 N N . SER D 1 68 ? 16.512 62.335 47.392 1.00 20.42 68 SER D N 1
ATOM 7596 C CA . SER D 1 68 ? 17.124 63.537 47.951 1.00 28.56 68 SER D CA 1
ATOM 7597 C C . SER D 1 68 ? 18.208 64.156 47.092 1.00 33.44 68 SER D C 1
ATOM 7598 O O . SER D 1 68 ? 18.280 65.382 46.964 1.00 32.35 68 SER D O 1
ATOM 7601 N N . LYS D 1 69 ? 19.047 63.315 46.493 1.00 29.92 69 LYS D N 1
ATOM 7602 C CA . LYS D 1 69 ? 20.124 63.815 45.647 1.00 28.40 69 LYS D CA 1
ATOM 7603 C C . LYS D 1 69 ? 19.609 64.620 44.460 1.00 28.67 69 LYS D C 1
ATOM 7604 O O . LYS D 1 69 ? 20.347 65.415 43.882 1.00 29.49 69 LYS D O 1
ATOM 7610 N N . GLN D 1 70 ? 18.351 64.410 44.085 1.00 22.70 70 GLN D N 1
ATOM 7611 C CA . GLN D 1 70 ? 17.783 65.144 42.960 1.00 28.87 70 GLN D CA 1
ATOM 7612 C C . GLN D 1 70 ? 16.703 66.102 43.423 1.00 26.18 70 GLN D C 1
ATOM 7613 O O . GLN D 1 70 ? 15.999 66.690 42.607 1.00 28.11 70 GLN D O 1
ATOM 7619 N N . ASN D 1 71 ? 16.568 66.252 44.735 1.00 21.81 71 ASN D N 1
ATOM 7620 C CA . ASN D 1 71 ? 15.562 67.145 45.287 1.00 25.97 71 ASN D CA 1
ATOM 7621 C C . ASN D 1 71 ? 14.142 66.760 44.877 1.00 30.03 71 ASN D C 1
ATOM 7622 O O . ASN D 1 71 ? 13.283 67.627 44.670 1.00 29.40 71 ASN D O 1
ATOM 7627 N N . LEU D 1 72 ? 13.895 65.461 44.771 1.00 27.01 72 LEU D N 1
ATOM 7628 C CA . LEU D 1 72 ? 12.584 64.978 44.386 1.00 19.83 72 LEU D CA 1
ATOM 7629 C C . LEU D 1 72 ? 11.786 64.484 45.583 1.00 27.02 72 LEU D C 1
ATOM 7630 O O . LEU D 1 72 ? 12.355 64.082 46.599 1.00 28.86 72 LEU D O 1
ATOM 7635 N N . LYS D 1 73 ? 10.464 64.572 45.461 1.00 22.03 73 LYS D N 1
ATOM 7636 C CA . LYS D 1 73 ? 9.547 64.028 46.458 1.00 26.75 73 LYS D CA 1
ATOM 7637 C C . LYS D 1 73 ? 8.943 62.759 45.837 1.00 26.79 73 LYS D C 1
ATOM 7638 O O . LYS D 1 73 ? 9.000 62.566 44.617 1.00 23.76 73 LYS D O 1
ATOM 7644 N N . LYS D 1 74 ? 8.347 61.912 46.670 1.00 21.94 74 LYS D N 1
ATOM 7645 C CA . LYS D 1 74 ? 7.749 60.685 46.162 1.00 25.38 74 LYS D CA 1
ATOM 7646 C C . LYS D 1 74 ? 6.695 60.986 45.089 1.00 26.01 74 LYS D C 1
ATOM 7647 O O . LYS D 1 74 ? 6.552 60.221 44.131 1.00 22.84 74 LYS D O 1
ATOM 7653 N N . GLU D 1 75 ? 5.994 62.116 45.219 1.00 22.05 75 GLU D N 1
ATOM 7654 C CA . GLU D 1 75 ? 4.971 62.501 44.238 1.00 27.97 75 GLU D CA 1
ATOM 7655 C C . GLU D 1 75 ? 5.535 62.855 42.861 1.00 20.41 75 GLU D C 1
ATOM 7656 O O . GLU D 1 75 ? 4.786 62.924 41.885 1.00 22.92 75 GLU D O 1
ATOM 7662 N N . ASP D 1 76 ? 6.845 63.084 42.783 1.00 20.15 76 ASP D N 1
ATOM 7663 C CA . ASP D 1 76 ? 7.489 63.411 41.511 1.00 13.18 76 ASP D CA 1
ATOM 7664 C C . ASP D 1 76 ? 7.801 62.180 40.664 1.00 15.86 76 ASP D C 1
ATOM 7665 O O . ASP D 1 76 ? 8.320 62.312 39.562 1.00 19.53 76 ASP D O 1
ATOM 7670 N N . ILE D 1 77 ? 7.482 60.992 41.174 1.00 21.10 77 ILE D N 1
ATOM 7671 C CA . ILE D 1 77 ? 7.752 59.735 40.457 1.00 14.43 77 ILE D CA 1
ATOM 7672 C C . ILE D 1 77 ? 6.447 59.134 39.913 1.00 18.16 77 ILE D C 1
ATOM 7673 O O . ILE D 1 77 ? 5.453 59.051 40.632 1.00 20.50 77 ILE D O 1
ATOM 7678 N N . ASP D 1 78 ? 6.450 58.713 38.650 1.00 15.07 78 ASP D N 1
ATOM 7679 C CA . ASP D 1 78 ? 5.244 58.160 38.049 1.00 16.04 78 ASP D CA 1
ATOM 7680 C C . ASP D 1 78 ? 5.057 56.663 38.274 1.00 17.98 78 ASP D C 1
ATOM 7681 O O . ASP D 1 78 ? 3.937 56.185 38.410 1.00 15.73 78 ASP D O 1
ATOM 7686 N N . ILE D 1 79 ? 6.154 55.923 38.352 1.00 15.45 79 ILE D N 1
ATOM 7687 C CA . ILE D 1 79 ? 6.046 54.473 38.474 1.00 13.00 79 ILE D CA 1
ATOM 7688 C C . ILE D 1 79 ? 7.176 53.921 39.331 1.00 16.43 79 ILE D C 1
ATOM 7689 O O . ILE D 1 79 ? 8.305 54.401 39.268 1.00 15.82 79 ILE D O 1
ATOM 7694 N N . PHE D 1 80 ? 6.861 52.917 40.143 1.00 16.29 80 PHE D N 1
ATOM 7695 C CA . PHE D 1 80 ? 7.839 52.301 41.030 1.00 12.31 80 PHE D CA 1
ATOM 7696 C C . PHE D 1 80 ? 7.937 50.826 40.667 1.00 15.96 80 PHE D C 1
ATOM 7697 O O . PHE D 1 80 ? 6.928 50.118 40.659 1.00 16.91 80 PHE D O 1
ATOM 7705 N N . LEU D 1 81 ? 9.142 50.385 40.308 1.00 10.63 81 LEU D N 1
ATOM 7706 C CA . LEU D 1 81 ? 9.393 48.968 40.012 1.00 13.30 81 LEU D CA 1
ATOM 7707 C C . LEU D 1 81 ? 10.309 48.366 41.073 1.00 10.77 81 LEU D C 1
ATOM 7708 O O . LEU D 1 81 ? 11.442 48.803 41.255 1.00 10.63 81 LEU D O 1
ATOM 7713 N N . ALA D 1 82 ? 9.830 47.339 41.758 1.00 13.42 82 ALA D N 1
ATOM 7714 C CA . ALA D 1 82 ? 10.624 46.778 42.825 1.00 15.69 82 ALA D CA 1
ATOM 7715 C C . ALA D 1 82 ? 10.232 45.372 43.192 1.00 16.23 82 ALA D C 1
ATOM 7716 O O . ALA D 1 82 ? 9.144 44.910 42.857 1.00 12.49 82 ALA D O 1
ATOM 7718 N N . GLY D 1 83 ? 11.157 44.700 43.865 1.00 14.87 83 GLY D N 1
ATOM 7719 C CA . GLY D 1 83 ? 10.884 43.388 44.418 1.00 17.69 83 GLY D CA 1
ATOM 7720 C C . GLY D 1 83 ? 11.919 43.123 45.505 1.00 22.78 83 GLY D C 1
ATOM 7721 O O . GLY D 1 83 ? 12.924 43.831 45.600 1.00 20.20 83 GLY D O 1
ATOM 7722 N N . ASP D 1 84 ? 11.678 42.125 46.347 1.00 23.64 84 ASP D N 1
ATOM 7723 C CA . ASP D 1 84 ? 12.660 41.770 47.364 1.00 27.49 84 ASP D CA 1
ATOM 7724 C C . ASP D 1 84 ? 12.814 40.252 47.421 1.00 33.37 84 ASP D C 1
ATOM 7725 O O . ASP D 1 84 ? 11.894 39.502 47.067 1.00 30.13 84 ASP D O 1
ATOM 7730 N N . LEU D 1 85 ? 13.988 39.831 47.885 1.00 32.05 85 LEU D N 1
ATOM 7731 C CA . LEU D 1 85 ? 14.413 38.436 47.803 1.00 30.58 85 LEU D CA 1
ATOM 7732 C C . LEU D 1 85 ? 13.643 37.372 48.534 1.00 28.79 85 LEU D C 1
ATOM 7733 O O . LEU D 1 85 ? 13.772 36.180 48.248 1.00 36.79 85 LEU D O 1
ATOM 7738 N N . LEU D 1 86 ? 12.845 37.786 49.498 1.00 25.68 86 LEU D N 1
ATOM 7739 C CA . LEU D 1 86 ? 12.062 36.806 50.220 1.00 23.64 86 LEU D CA 1
ATOM 7740 C C . LEU D 1 86 ? 10.709 36.538 49.566 1.00 25.64 86 LEU D C 1
ATOM 7741 O O . LEU D 1 86 ? 10.143 35.463 49.744 1.00 33.04 86 LEU D O 1
ATOM 7746 N N . ASN D 1 87 ? 10.209 37.478 48.769 1.00 20.52 87 ASN D N 1
ATOM 7747 C CA . ASN D 1 87 ? 8.885 37.300 48.156 1.00 30.22 87 ASN D CA 1
ATOM 7748 C C . ASN D 1 87 ? 7.859 36.928 49.225 1.00 34.60 87 ASN D C 1
ATOM 7749 O O . ASN D 1 87 ? 7.122 35.948 49.097 1.00 24.27 87 ASN D O 1
ATOM 7754 N N . GLN D 1 88 ? 7.823 37.730 50.281 1.00 43.50 88 GLN D N 1
ATOM 7755 C CA . GLN D 1 88 ? 6.908 37.516 51.393 1.00 46.80 88 GLN D CA 1
ATOM 7756 C C . GLN D 1 88 ? 6.020 38.743 51.545 1.00 38.27 88 GLN D C 1
ATOM 7757 O O . GLN D 1 88 ? 5.324 38.897 52.545 1.00 37.37 88 GLN D O 1
ATOM 7763 N N . ASN D 1 89 ? 6.056 39.620 50.549 1.00 36.02 89 ASN D N 1
ATOM 7764 C CA . ASN D 1 89 ? 5.270 40.850 50.585 1.00 40.70 89 ASN D CA 1
ATOM 7765 C C . ASN D 1 89 ? 5.692 41.717 51.762 1.00 38.81 89 ASN D C 1
ATOM 7766 O O . ASN D 1 89 ? 4.991 42.664 52.142 1.00 40.12 89 ASN D O 1
ATOM 7771 N N . VAL D 1 90 ? 6.857 41.402 52.317 1.00 35.44 90 VAL D N 1
ATOM 7772 C CA . VAL D 1 90 ? 7.330 42.141 53.456 1.00 36.60 90 VAL D CA 1
ATOM 7773 C C . VAL D 1 90 ? 7.954 43.489 53.136 1.00 27.05 90 VAL D C 1
ATOM 7774 O O . VAL D 1 90 ? 7.423 44.504 53.581 1.00 30.32 90 VAL D O 1
ATOM 7778 N N . THR D 1 91 ? 9.009 43.536 52.322 1.00 24.79 91 THR D N 1
ATOM 7779 C CA . THR D 1 91 ? 9.671 44.820 52.089 1.00 25.58 91 THR D CA 1
ATOM 7780 C C . THR D 1 91 ? 9.170 45.742 50.995 1.00 22.20 91 THR D C 1
ATOM 7781 O O . THR D 1 91 ? 8.679 46.837 51.281 1.00 22.59 91 THR D O 1
ATOM 7785 N N . ALA D 1 92 ? 9.302 45.310 49.741 1.00 20.03 92 ALA D N 1
ATOM 7786 C CA . ALA D 1 92 ? 8.912 46.151 48.609 1.00 19.77 92 ALA D CA 1
ATOM 7787 C C . ALA D 1 92 ? 7.485 46.662 48.693 1.00 17.94 92 ALA D C 1
ATOM 7788 O O . ALA D 1 92 ? 7.225 47.843 48.464 1.00 17.77 92 ALA D O 1
ATOM 7790 N N . ASN D 1 93 ? 6.565 45.769 49.034 1.00 22.30 93 ASN D N 1
ATOM 7791 C CA . ASN D 1 93 ? 5.149 46.118 49.150 1.00 21.67 93 ASN D CA 1
ATOM 7792 C C . ASN D 1 93 ? 4.937 47.171 50.256 1.00 30.36 93 ASN D C 1
ATOM 7793 O O . ASN D 1 93 ? 4.217 48.162 50.064 1.00 25.44 93 ASN D O 1
ATOM 7798 N N . TYR D 1 94 ? 5.570 46.942 51.406 1.00 22.08 94 TYR D N 1
ATOM 7799 C CA . TYR D 1 94 ? 5.538 47.877 52.534 1.00 22.38 94 TYR D CA 1
ATOM 7800 C C . TYR D 1 94 ? 6.044 49.257 52.100 1.00 21.08 94 TYR D C 1
ATOM 7801 O O . TYR D 1 94 ? 5.397 50.273 52.366 1.00 17.64 94 TYR D O 1
ATOM 7810 N N . VAL D 1 95 ? 7.206 49.293 51.444 1.00 25.11 95 VAL D N 1
ATOM 7811 C CA . VAL D 1 95 ? 7.786 50.554 50.971 1.00 21.78 95 VAL D CA 1
ATOM 7812 C C . VAL D 1 95 ? 6.928 51.222 49.881 1.00 22.25 95 VAL D C 1
ATOM 7813 O O . VAL D 1 95 ? 6.794 52.450 49.855 1.00 20.07 95 VAL D O 1
ATOM 7817 N N . ALA D 1 96 ? 6.349 50.426 48.984 1.00 17.53 96 ALA D N 1
ATOM 7818 C CA . ALA D 1 96 ? 5.457 50.980 47.961 1.00 16.76 96 ALA D CA 1
ATOM 7819 C C . ALA D 1 96 ? 4.236 51.654 48.631 1.00 18.66 96 ALA D C 1
ATOM 7820 O O . ALA D 1 96 ? 3.809 52.732 48.218 1.00 19.67 96 ALA D O 1
ATOM 7822 N N . ARG D 1 97 ? 3.671 51.032 49.661 1.00 17.38 97 ARG D N 1
ATOM 7823 C CA . ARG D 1 97 ? 2.542 51.659 50.343 1.00 25.91 97 ARG D CA 1
ATOM 7824 C C . ARG D 1 97 ? 2.895 53.050 50.878 1.00 26.79 97 ARG D C 1
ATOM 7825 O O . ARG D 1 97 ? 2.121 53.994 50.720 1.00 23.44 97 ARG D O 1
ATOM 7833 N N . HIS D 1 98 ? 4.057 53.184 51.509 1.00 19.97 98 HIS D N 1
ATOM 7834 C CA . HIS D 1 98 ? 4.451 54.476 52.053 1.00 18.63 98 HIS D CA 1
ATOM 7835 C C . HIS D 1 98 ? 4.742 55.525 50.994 1.00 22.57 98 HIS D C 1
ATOM 7836 O O . HIS D 1 98 ? 4.443 56.709 51.179 1.00 24.10 98 HIS D O 1
ATOM 7843 N N . LEU D 1 99 ? 5.298 55.095 49.869 1.00 21.58 99 LEU D N 1
ATOM 7844 C CA . LEU D 1 99 ? 5.628 56.018 48.792 1.00 20.50 99 LEU D CA 1
ATOM 7845 C C . LEU D 1 99 ? 4.400 56.468 47.999 1.00 14.76 99 LEU D C 1
ATOM 7846 O O . LEU D 1 99 ? 4.372 57.573 47.457 1.00 19.09 99 LEU D O 1
ATOM 7851 N N . LYS D 1 100 ? 3.381 55.617 47.942 1.00 15.57 100 LYS D N 1
ATOM 7852 C CA . LYS D 1 100 ? 2.144 55.909 47.210 1.00 17.88 100 LYS D CA 1
ATOM 7853 C C . LYS D 1 100 ? 2.326 56.058 45.691 1.00 23.13 100 LYS D C 1
ATOM 7854 O O . LYS D 1 100 ? 1.459 56.588 44.994 1.00 22.15 100 LYS D O 1
ATOM 7860 N N . ILE D 1 101 ? 3.444 55.564 45.181 1.00 17.25 101 ILE D N 1
ATOM 7861 C CA . ILE D 1 101 ? 3.707 55.615 43.754 1.00 13.22 101 ILE D CA 1
ATOM 7862 C C . ILE D 1 101 ? 3.106 54.380 43.075 1.00 16.45 101 ILE D C 1
ATOM 7863 O O . ILE D 1 101 ? 3.171 53.278 43.616 1.00 18.37 101 ILE D O 1
ATOM 7868 N N . PRO D 1 102 ? 2.455 54.562 41.909 1.00 16.96 102 PRO D N 1
ATOM 7869 C CA . PRO D 1 102 ? 1.858 53.434 41.161 1.00 17.21 102 PRO D CA 1
ATOM 7870 C C . PRO D 1 102 ? 2.956 52.338 41.141 1.00 11.53 102 PRO D C 1
ATOM 7871 O O . PRO D 1 102 ? 4.107 52.583 40.764 1.00 13.45 102 PRO D O 1
ATOM 7875 N N . PHE D 1 103 ? 2.562 51.125 41.481 1.00 13.76 103 PHE D N 1
ATOM 7876 C CA . PHE D 1 103 ? 3.529 50.077 41.740 1.00 16.83 103 PHE D CA 1
ATOM 7877 C C . PHE D 1 103 ? 3.425 48.835 40.903 1.00 16.97 103 PHE D C 1
ATOM 7878 O O . PHE D 1 103 ? 2.349 48.243 40.812 1.00 14.05 103 PHE D O 1
ATOM 7886 N N . LEU D 1 104 ? 4.542 48.451 40.283 1.00 14.21 104 LEU D N 1
ATOM 7887 C CA . LEU D 1 104 ? 4.626 47.212 39.485 1.00 11.76 104 LEU D CA 1
ATOM 7888 C C . LEU D 1 104 ? 5.532 46.280 40.301 1.00 17.25 104 LEU D C 1
ATOM 7889 O O . LEU D 1 104 ? 6.744 46.489 40.437 1.00 15.99 104 LEU D O 1
ATOM 7894 N N . CYS D 1 105 ? 4.916 45.230 40.822 1.00 13.71 105 CYS D N 1
ATOM 7895 C CA . CYS D 1 105 ? 5.592 44.348 41.759 1.00 14.75 105 CYS D CA 1
ATOM 7896 C C . CYS D 1 105 ? 6.277 43.213 41.061 1.00 12.18 105 CYS D C 1
ATOM 7897 O O . CYS D 1 105 ? 5.617 42.415 40.402 1.00 16.68 105 CYS D O 1
ATOM 7900 N N . LEU D 1 106 ? 7.602 43.146 41.184 1.00 13.95 106 LEU D N 1
ATOM 7901 C CA . LEU D 1 106 ? 8.378 42.106 40.499 1.00 10.73 106 LEU D CA 1
ATOM 7902 C C . LEU D 1 106 ? 8.772 40.954 41.403 1.00 13.59 106 LEU D C 1
ATOM 7903 O O . LEU D 1 106 ? 8.900 41.132 42.607 1.00 12.68 106 LEU D O 1
ATOM 7908 N N . PHE D 1 107 ? 8.970 39.771 40.822 1.00 16.77 107 PHE D N 1
ATOM 7909 C CA . PHE D 1 107 ? 9.346 38.615 41.635 1.00 20.54 107 PHE D CA 1
ATOM 7910 C C . PHE D 1 107 ? 10.816 38.719 41.981 1.00 31.61 107 PHE D C 1
ATOM 7911 O O . PHE D 1 107 ? 11.677 38.765 41.095 1.00 35.33 107 PHE D O 1
ATOM 7919 N N . GLY D 1 108 ? 11.073 38.733 43.287 1.00 29.75 108 GLY D N 1
ATOM 7920 C CA . GLY D 1 108 ? 12.416 38.891 43.799 1.00 25.59 108 GLY D CA 1
ATOM 7921 C C . GLY D 1 108 ? 13.355 37.746 43.527 1.00 33.69 108 GLY D C 1
ATOM 7922 O O . GLY D 1 108 ? 13.061 36.583 43.795 1.00 37.65 108 GLY D O 1
ATOM 7923 N N . ALA D 1 109 ? 14.505 38.094 42.980 1.00 24.60 109 ALA D N 1
ATOM 7924 C CA . ALA D 1 109 ? 15.542 37.136 42.672 1.00 22.03 109 ALA D CA 1
ATOM 7925 C C . ALA D 1 109 ? 16.727 38.057 42.531 1.00 16.65 109 ALA D C 1
ATOM 7926 O O . ALA D 1 109 ? 16.553 39.276 42.437 1.00 16.57 109 ALA D O 1
ATOM 7928 N N . CYS D 1 110 ? 17.929 37.510 42.519 1.00 19.13 110 CYS D N 1
ATOM 7929 C CA . CYS D 1 110 ? 19.071 38.391 42.396 1.00 27.15 110 CYS D CA 1
ATOM 7930 C C . CYS D 1 110 ? 19.087 39.088 41.032 1.00 20.72 110 CYS D C 1
ATOM 7931 O O . CYS D 1 110 ? 19.834 40.044 40.826 1.00 16.93 110 CYS D O 1
ATOM 7934 N N . SER D 1 111 ? 18.233 38.644 40.116 1.00 22.10 111 SER D N 1
ATOM 7935 C CA . SER D 1 111 ? 18.187 39.243 38.783 1.00 19.62 111 SER D CA 1
ATOM 7936 C C . SER D 1 111 ? 17.266 40.472 38.719 1.00 16.53 111 SER D C 1
ATOM 7937 O O . SER D 1 111 ? 17.284 41.230 37.748 1.00 15.87 111 SER D O 1
ATOM 7940 N N . THR D 1 112 ? 16.479 40.672 39.771 1.00 13.77 112 THR D N 1
ATOM 7941 C CA . THR D 1 112 ? 15.511 41.770 39.830 1.00 14.50 112 THR D CA 1
ATOM 7942 C C . THR D 1 112 ? 16.120 43.163 39.733 1.00 17.06 112 THR D C 1
ATOM 7943 O O . THR D 1 112 ? 15.488 44.094 39.229 1.00 11.53 112 THR D O 1
ATOM 7947 N N . SER D 1 113 ? 17.346 43.314 40.214 1.00 14.82 113 SER D N 1
ATOM 7948 C CA . SER D 1 113 ? 18.011 44.611 40.153 1.00 19.07 113 SER D CA 1
ATOM 7949 C C . SER D 1 113 ? 18.027 45.153 38.709 1.00 22.11 113 SER D C 1
ATOM 7950 O O . SER D 1 113 ? 17.731 46.328 38.472 1.00 21.91 113 SER D O 1
ATOM 7961 N N . GLU D 1 115 ? 16.201 43.627 36.071 1.00 11.69 115 GLU D N 1
ATOM 7962 C CA . GLU D 1 115 ? 14.848 43.487 35.524 1.00 15.52 115 GLU D CA 1
ATOM 7963 C C . GLU D 1 115 ? 14.042 44.780 35.771 1.00 13.86 115 GLU D C 1
ATOM 7964 O O . GLU D 1 115 ? 13.359 45.285 34.878 1.00 11.99 115 GLU D O 1
ATOM 7970 N N . SER D 1 116 ? 14.131 45.310 36.987 1.00 14.24 116 SER D N 1
ATOM 7971 C CA . SER D 1 116 ? 13.394 46.517 37.347 1.00 13.21 116 SER D CA 1
ATOM 7972 C C . SER D 1 116 ? 13.858 47.737 36.541 1.00 10.30 116 SER D C 1
ATOM 7973 O O . SER D 1 116 ? 13.048 48.572 36.136 1.00 12.17 116 SER D O 1
ATOM 7976 N N . ILE D 1 117 ? 15.155 47.824 36.271 1.00 12.54 117 ILE D N 1
ATOM 7977 C CA . ILE D 1 117 ? 15.682 48.935 35.476 1.00 13.27 117 ILE D CA 1
ATOM 7978 C C . ILE D 1 117 ? 15.293 48.811 33.986 1.00 11.42 117 ILE D C 1
ATOM 7979 O O . ILE D 1 117 ? 14.955 49.802 33.328 1.00 10.60 117 ILE D O 1
ATOM 7984 N N . ALA D 1 118 ? 15.354 47.591 33.462 1.00 10.68 118 ALA D N 1
ATOM 7985 C CA . ALA D 1 118 ? 14.965 47.331 32.082 1.00 14.10 118 ALA D CA 1
ATOM 7986 C C . ALA D 1 118 ? 13.508 47.739 31.846 1.00 12.42 118 ALA D C 1
ATOM 7987 O O . ALA D 1 118 ? 13.205 48.446 30.879 1.00 10.14 118 ALA D O 1
ATOM 7989 N N . ILE D 1 119 ? 12.605 47.297 32.722 1.00 9.49 119 ILE D N 1
ATOM 7990 C CA . ILE D 1 119 ? 11.195 47.639 32.543 1.00 9.13 119 ILE D CA 1
ATOM 7991 C C . ILE D 1 119 ? 11.007 49.139 32.734 1.00 13.62 119 ILE D C 1
ATOM 7992 O O . ILE D 1 119 ? 10.324 49.780 31.943 1.00 11.73 119 ILE D O 1
ATOM 7997 N N . SER D 1 120 ? 11.621 49.704 33.768 1.00 11.06 120 SER D N 1
ATOM 7998 C CA . SER D 1 120 ? 11.536 51.143 33.992 1.00 11.14 120 SER D CA 1
ATOM 7999 C C . SER D 1 120 ? 11.970 51.886 32.735 1.00 11.20 120 SER D C 1
ATOM 8000 O O . SER D 1 120 ? 11.316 52.839 32.296 1.00 12.50 120 SER D O 1
ATOM 8003 N N . SER D 1 121 ? 13.074 51.428 32.153 1.00 15.80 121 SER D N 1
ATOM 8004 C CA . SER D 1 121 ? 13.637 52.053 30.966 1.00 13.49 121 SER D CA 1
ATOM 8005 C C . SER D 1 121 ? 12.674 52.047 29.781 1.00 17.23 121 SER D C 1
ATOM 8006 O O . SER D 1 121 ? 12.492 53.072 29.119 1.00 14.89 121 SER D O 1
ATOM 8009 N N . ALA D 1 122 ? 12.054 50.898 29.519 1.00 10.43 122 ALA D N 1
ATOM 8010 C CA . ALA D 1 122 ? 11.096 50.779 28.420 1.00 13.29 122 ALA D CA 1
ATOM 8011 C C . ALA D 1 122 ? 9.885 51.687 28.647 1.00 16.43 122 ALA D C 1
ATOM 8012 O O . ALA D 1 122 ? 9.415 52.359 27.726 1.00 14.33 122 ALA D O 1
ATOM 8014 N N . LEU D 1 123 ? 9.377 51.705 29.875 1.00 11.93 123 LEU D N 1
ATOM 8015 C CA . LEU D 1 123 ? 8.219 52.535 30.183 1.00 10.03 123 LEU D CA 1
ATOM 8016 C C . LEU D 1 123 ? 8.559 54.015 29.973 1.00 12.40 123 LEU D C 1
ATOM 8017 O O . LEU D 1 123 ? 7.748 54.765 29.433 1.00 14.17 123 LEU D O 1
ATOM 8022 N N . ILE D 1 124 ? 9.759 54.431 30.372 1.00 13.06 124 ILE D N 1
ATOM 8023 C CA . ILE D 1 124 ? 10.164 55.820 30.157 1.00 12.93 124 ILE D CA 1
ATOM 8024 C C . ILE D 1 124 ? 10.362 56.108 28.664 1.00 16.24 124 ILE D C 1
ATOM 8025 O O . ILE D 1 124 ? 9.832 57.091 28.136 1.00 16.83 124 ILE D O 1
ATOM 8030 N N . ASP D 1 125 ? 11.089 55.235 27.976 1.00 18.05 125 ASP D N 1
ATOM 8031 C CA . ASP D 1 125 ? 11.357 55.446 26.560 1.00 19.30 125 ASP D CA 1
ATOM 8032 C C . ASP D 1 125 ? 10.084 55.372 25.722 1.00 18.23 125 ASP D C 1
ATOM 8033 O O . ASP D 1 125 ? 10.021 55.944 24.637 1.00 21.41 125 ASP D O 1
ATOM 8038 N N . GLY D 1 126 ? 9.067 54.688 26.244 1.00 17.57 126 GLY D N 1
ATOM 8039 C CA . GLY D 1 126 ? 7.811 54.536 25.522 1.00 15.16 126 GLY D CA 1
ATOM 8040 C C . GLY D 1 126 ? 6.771 55.612 25.787 1.00 18.37 126 GLY D C 1
ATOM 8041 O O . GLY D 1 126 ? 5.672 55.562 25.234 1.00 18.88 126 GLY D O 1
ATOM 8042 N N . GLY D 1 127 ? 7.110 56.573 26.644 1.00 16.41 127 GLY D N 1
ATOM 8043 C CA . GLY D 1 127 ? 6.203 57.668 26.964 1.00 20.71 127 GLY D CA 1
ATOM 8044 C C . GLY D 1 127 ? 5.157 57.343 28.013 1.00 20.67 127 GLY D C 1
ATOM 8045 O O . GLY D 1 127 ? 4.161 58.055 28.153 1.00 20.87 127 GLY D O 1
ATOM 8046 N N . PHE D 1 128 ? 5.378 56.272 28.766 1.00 14.20 128 PHE D N 1
ATOM 8047 C CA . PHE D 1 128 ? 4.418 55.870 29.788 1.00 16.50 128 PHE D CA 1
ATOM 8048 C C . PHE D 1 128 ? 4.721 56.426 31.165 1.00 16.28 128 PHE D C 1
ATOM 8049 O O . PHE D 1 128 ? 3.876 56.374 32.057 1.00 16.18 128 PHE D O 1
ATOM 8057 N N . ALA D 1 129 ? 5.929 56.954 31.342 1.00 10.38 129 ALA D N 1
ATOM 8058 C CA . ALA D 1 129 ? 6.312 57.556 32.617 1.00 15.18 129 ALA D CA 1
ATOM 8059 C C . ALA D 1 129 ? 7.375 58.622 32.375 1.00 20.17 129 ALA D C 1
ATOM 8060 O O . ALA D 1 129 ? 8.152 58.516 31.430 1.00 16.50 129 ALA D O 1
ATOM 8062 N N . LYS D 1 130 ? 7.407 59.655 33.215 1.00 17.88 130 LYS D N 1
ATOM 8063 C CA . LYS D 1 130 ? 8.411 60.712 33.057 1.00 16.70 130 LYS D CA 1
ATOM 8064 C C . LYS D 1 130 ? 9.604 60.326 33.923 1.00 16.38 130 LYS D C 1
ATOM 8065 O O . LYS D 1 130 ? 10.747 60.380 33.474 1.00 20.13 130 LYS D O 1
ATOM 8071 N N . ARG D 1 131 ? 9.325 59.941 35.162 1.00 13.15 131 ARG D N 1
ATOM 8072 C CA . ARG D 1 131 ? 10.361 59.454 36.061 1.00 15.48 131 ARG D CA 1
ATOM 8073 C C . ARG D 1 131 ? 9.949 58.106 36.642 1.00 17.06 131 ARG D C 1
ATOM 8074 O O . ARG D 1 131 ? 8.776 57.889 36.959 1.00 11.94 131 ARG D O 1
ATOM 8082 N N . ALA D 1 132 ? 10.927 57.217 36.784 1.00 17.91 132 ALA D N 1
ATOM 8083 C CA . ALA D 1 132 ? 10.707 55.918 37.392 1.00 12.83 132 ALA D CA 1
ATOM 8084 C C . ALA D 1 132 ? 11.667 55.723 38.563 1.00 17.99 132 ALA D C 1
ATOM 8085 O O . ALA D 1 132 ? 12.778 56.243 38.557 1.00 17.56 132 ALA D O 1
ATOM 8087 N N . LEU D 1 133 ? 11.207 54.994 39.574 1.00 14.55 133 LEU D N 1
ATOM 8088 C CA . LEU D 1 133 ? 12.051 54.614 40.693 1.00 12.64 133 LEU D CA 1
ATOM 8089 C C . LEU D 1 133 ? 12.154 53.079 40.647 1.00 13.00 133 LEU D C 1
ATOM 8090 O O . LEU D 1 133 ? 11.139 52.412 40.485 1.00 16.01 133 LEU D O 1
ATOM 8095 N N . ALA D 1 134 ? 13.362 52.526 40.747 1.00 13.28 134 ALA D N 1
ATOM 8096 C CA . ALA D 1 134 ? 13.525 51.068 40.806 1.00 13.15 134 ALA D CA 1
ATOM 8097 C C . ALA D 1 134 ? 14.376 50.744 42.040 1.00 14.01 134 ALA D C 1
ATOM 8098 O O . ALA D 1 134 ? 15.364 51.428 42.299 1.00 14.64 134 ALA D O 1
ATOM 8100 N N . ALA D 1 135 ? 13.981 49.713 42.794 1.00 13.44 135 ALA D N 1
ATOM 8101 C CA . ALA D 1 135 ? 14.699 49.310 44.007 1.00 10.62 135 ALA D CA 1
ATOM 8102 C C . ALA D 1 135 ? 14.569 47.828 44.297 1.00 12.49 135 ALA D C 1
ATOM 8103 O O . ALA D 1 135 ? 13.608 47.194 43.891 1.00 12.61 135 ALA D O 1
ATOM 8105 N N . THR D 1 136 ? 15.554 47.286 45.001 1.00 15.03 136 THR D N 1
ATOM 8106 C CA . THR D 1 136 ? 15.524 45.898 45.446 1.00 12.93 136 THR D CA 1
ATOM 8107 C C . THR D 1 136 ? 16.211 45.910 46.804 1.00 15.70 136 THR D C 1
ATOM 8108 O O . THR D 1 136 ? 16.854 46.899 47.176 1.00 12.68 136 THR D O 1
ATOM 8112 N N . SER D 1 137 ? 16.074 44.821 47.545 1.00 13.59 137 SER D N 1
ATOM 8113 C CA . SER D 1 137 ? 16.715 44.735 48.846 1.00 16.64 137 SER D CA 1
ATOM 8114 C C . SER D 1 137 ? 16.858 43.285 49.249 1.00 20.01 137 SER D C 1
ATOM 8115 O O . SER D 1 137 ? 16.189 42.411 48.694 1.00 18.27 137 SER D O 1
ATOM 8118 N N . SER D 1 138 ? 17.766 43.035 50.186 1.00 19.93 138 SER D N 1
ATOM 8119 C CA . SER D 1 138 ? 17.930 41.705 50.758 1.00 21.54 138 SER D CA 1
ATOM 8120 C C . SER D 1 138 ? 18.516 41.853 52.156 1.00 26.04 138 SER D C 1
ATOM 8121 O O . SER D 1 138 ? 19.033 42.911 52.511 1.00 23.07 138 SER D O 1
ATOM 8124 N N . HIS D 1 139 ? 18.431 40.792 52.948 1.00 24.22 139 HIS D N 1
ATOM 8125 C CA . HIS D 1 139 ? 18.985 40.817 54.292 1.00 25.93 139 HIS D CA 1
ATOM 8126 C C . HIS D 1 139 ? 19.572 39.460 54.624 1.00 25.43 139 HIS D C 1
ATOM 8127 O O . HIS D 1 139 ? 18.908 38.435 54.479 1.00 23.42 139 HIS D O 1
ATOM 8134 N N . ASN D 1 140 ? 20.819 39.452 55.074 1.00 26.91 140 ASN D N 1
ATOM 8135 C CA . ASN D 1 140 ? 21.475 38.205 55.416 1.00 26.61 140 ASN D CA 1
ATOM 8136 C C . ASN D 1 140 ? 20.706 37.362 56.439 1.00 29.21 140 ASN D C 1
ATOM 8137 O O . ASN D 1 140 ? 20.651 36.135 56.327 1.00 28.72 140 ASN D O 1
ATOM 8142 N N . ALA D 1 141 ? 20.079 38.022 57.408 1.00 30.60 141 ALA D N 1
ATOM 8143 C CA . ALA D 1 141 ? 19.412 37.304 58.489 1.00 34.05 141 ALA D CA 1
ATOM 8144 C C . ALA D 1 141 ? 18.174 36.518 58.101 1.00 38.50 141 ALA D C 1
ATOM 8145 O O . ALA D 1 141 ? 17.730 35.644 58.847 1.00 34.67 141 ALA D O 1
ATOM 8147 N N . THR D 1 142 ? 17.614 36.813 56.934 1.00 40.23 142 THR D N 1
ATOM 8148 C CA . THR D 1 142 ? 16.419 36.101 56.482 1.00 39.90 142 THR D CA 1
ATOM 8149 C C . THR D 1 142 ? 16.623 35.401 55.140 1.00 39.01 142 THR D C 1
ATOM 8150 O O . THR D 1 142 ? 15.678 34.864 54.556 1.00 44.44 142 THR D O 1
ATOM 8154 N N . ALA D 1 143 ? 17.868 35.387 54.671 1.00 31.88 143 ALA D N 1
ATOM 8155 C CA . ALA D 1 143 ? 18.195 34.774 53.390 1.00 31.77 143 ALA D CA 1
ATOM 8156 C C . ALA D 1 143 ? 17.916 33.276 53.382 1.00 36.38 143 ALA D C 1
ATOM 8157 O O . ALA D 1 143 ? 17.634 32.697 52.329 1.00 35.47 143 ALA D O 1
ATOM 8159 N N . GLU D 1 144 ? 17.982 32.651 54.553 1.00 33.60 144 GLU D N 1
ATOM 8160 C CA . GLU D 1 144 ? 17.713 31.221 54.655 1.00 38.91 144 GLU D CA 1
ATOM 8161 C C . GLU D 1 144 ? 16.257 30.882 54.308 1.00 36.14 144 GLU D C 1
ATOM 8162 O O . GLU D 1 144 ? 15.964 29.767 53.871 1.00 36.73 144 GLU D O 1
ATOM 8164 N N . ARG D 1 145 ? 15.354 31.848 54.475 1.00 38.39 145 ARG D N 1
ATOM 8165 C CA . ARG D 1 145 ? 13.933 31.620 54.204 1.00 44.55 145 ARG D CA 1
ATOM 8166 C C . ARG D 1 145 ? 13.579 31.410 52.735 1.00 46.83 145 ARG D C 1
ATOM 8167 O O . ARG D 1 145 ? 12.433 31.101 52.408 1.00 52.34 145 ARG D O 1
ATOM 8175 N N . GLN D 1 146 ? 14.550 31.591 51.848 1.00 44.54 146 GLN D N 1
ATOM 8176 C CA . GLN D 1 146 ? 14.312 31.321 50.436 1.00 43.51 146 GLN D CA 1
ATOM 8177 C C . GLN D 1 146 ? 14.388 29.806 50.196 1.00 51.62 146 GLN D C 1
ATOM 8178 O O . GLN D 1 146 ? 13.776 29.285 49.260 1.00 58.13 146 GLN D O 1
ATOM 8180 N N . PHE D 1 147 ? 15.104 29.110 51.074 1.00 50.05 147 PHE D N 1
ATOM 8181 C CA . PHE D 1 147 ? 15.345 27.685 50.917 1.00 50.93 147 PHE D CA 1
ATOM 8182 C C . PHE D 1 147 ? 14.603 26.816 51.907 1.00 48.00 147 PHE D C 1
ATOM 8183 O O . PHE D 1 147 ? 14.215 25.686 51.597 1.00 41.05 147 PHE D O 1
ATOM 8191 N N . ARG D 1 148 ? 14.369 27.368 53.085 1.00 47.59 148 ARG D N 1
ATOM 8192 C CA . ARG D 1 148 ? 13.815 26.567 54.145 1.00 50.42 148 ARG D CA 1
ATOM 8193 C C . ARG D 1 148 ? 12.647 27.115 54.920 1.00 52.38 148 ARG D C 1
ATOM 8194 O O . ARG D 1 148 ? 12.520 28.323 55.109 1.00 46.62 148 ARG D O 1
ATOM 8196 N N . TYR D 1 149 ? 11.777 26.188 55.309 1.00 62.49 149 TYR D N 1
ATOM 8197 C CA . TYR D 1 149 ? 10.677 26.454 56.226 1.00 68.42 149 TYR D CA 1
ATOM 8198 C C . TYR D 1 149 ? 9.579 27.373 55.760 1.00 70.98 149 TYR D C 1
ATOM 8199 O O . TYR D 1 149 ? 8.512 26.896 55.366 1.00 69.20 149 TYR D O 1
ATOM 8208 N N . SER D 1 163 ? 26.027 34.260 53.007 1.00 49.35 163 SER D N 1
ATOM 8209 C CA . SER D 1 163 ? 26.828 35.326 52.409 1.00 56.49 163 SER D CA 1
ATOM 8210 C C . SER D 1 163 ? 25.970 36.463 51.838 1.00 53.61 163 SER D C 1
ATOM 8211 O O . SER D 1 163 ? 26.489 37.506 51.439 1.00 54.06 163 SER D O 1
ATOM 8214 N N . THR D 1 164 ? 24.658 36.260 51.828 1.00 47.05 164 THR D N 1
ATOM 8215 C CA . THR D 1 164 ? 23.720 37.231 51.283 1.00 39.44 164 THR D CA 1
ATOM 8216 C C . THR D 1 164 ? 23.944 38.657 51.757 1.00 35.45 164 THR D C 1
ATOM 8217 O O . THR D 1 164 ? 24.089 38.914 52.952 1.00 31.57 164 THR D O 1
ATOM 8221 N N . VAL D 1 165 ? 23.984 39.586 50.814 1.00 34.08 165 VAL D N 1
ATOM 8222 C CA . VAL D 1 165 ? 24.133 40.980 51.167 1.00 27.45 165 VAL D CA 1
ATOM 8223 C C . VAL D 1 165 ? 22.973 41.477 52.034 1.00 25.71 165 VAL D C 1
ATOM 8224 O O . VAL D 1 165 ? 21.826 41.034 51.899 1.00 24.76 165 VAL D O 1
ATOM 8228 N N . THR D 1 166 ? 23.320 42.357 52.967 1.00 23.95 166 THR D N 1
ATOM 8229 C CA . THR D 1 166 ? 22.343 43.034 53.810 1.00 23.08 166 THR D CA 1
ATOM 8230 C C . THR D 1 166 ? 22.331 44.476 53.279 1.00 23.01 166 THR D C 1
ATOM 8231 O O . THR D 1 166 ? 23.200 45.275 53.615 1.00 19.65 166 THR D O 1
ATOM 8235 N N . GLY D 1 167 ? 21.353 44.792 52.434 1.00 25.06 167 GLY D N 1
ATOM 8236 C CA . GLY D 1 167 ? 21.276 46.132 51.885 1.00 25.65 167 GLY D CA 1
ATOM 8237 C C . GLY D 1 167 ? 20.196 46.314 50.835 1.00 24.98 167 GLY D C 1
ATOM 8238 O O . GLY D 1 167 ? 19.411 45.399 50.557 1.00 18.48 167 GLY D O 1
ATOM 8239 N N . SER D 1 168 ? 20.181 47.511 50.252 1.00 19.11 168 SER D N 1
ATOM 8240 C CA . SER D 1 168 ? 19.220 47.887 49.231 1.00 15.48 168 SER D CA 1
ATOM 8241 C C . SER D 1 168 ? 19.807 48.969 48.327 1.00 19.64 168 SER D C 1
ATOM 8242 O O . SER D 1 168 ? 20.566 49.839 48.773 1.00 18.78 168 SER D O 1
ATOM 8245 N N . GLY D 1 169 ? 19.485 48.874 47.044 1.00 17.49 169 GLY D N 1
ATOM 8246 C CA . GLY D 1 169 ? 19.923 49.873 46.093 1.00 13.36 169 GLY D CA 1
ATOM 8247 C C . GLY D 1 169 ? 18.694 50.382 45.358 1.00 14.21 169 GLY D C 1
ATOM 8248 O O . GLY D 1 169 ? 17.793 49.607 45.034 1.00 14.42 169 GLY D O 1
ATOM 8249 N N . ALA D 1 170 ? 18.639 51.684 45.111 1.00 11.01 170 ALA D N 1
ATOM 8250 C CA . ALA D 1 170 ? 17.528 52.257 44.373 1.00 10.89 170 ALA D CA 1
ATOM 8251 C C . ALA D 1 170 ? 18.097 53.257 43.368 1.00 13.94 170 ALA D C 1
ATOM 8252 O O . ALA D 1 170 ? 19.172 53.816 43.595 1.00 18.85 170 ALA D O 1
ATOM 8254 N N . VAL D 1 171 ? 17.400 53.447 42.251 1.00 16.93 171 VAL D N 1
ATOM 8255 C CA . VAL D 1 171 ? 17.812 54.421 41.247 1.00 17.39 171 VAL D CA 1
ATOM 8256 C C . VAL D 1 171 ? 16.608 55.185 40.735 1.00 16.96 171 VAL D C 1
ATOM 8257 O O . VAL D 1 171 ? 15.491 54.665 40.711 1.00 17.89 171 VAL D O 1
ATOM 8261 N N . VAL D 1 172 ? 16.845 56.438 40.366 1.00 13.29 172 VAL D N 1
ATOM 8262 C CA . VAL D 1 172 ? 15.815 57.280 39.781 1.00 13.19 172 VAL D CA 1
ATOM 8263 C C . VAL D 1 172 ? 16.214 57.424 38.307 1.00 19.04 172 VAL D C 1
ATOM 8264 O O . VAL D 1 172 ? 17.355 57.779 37.998 1.00 17.45 172 VAL D O 1
ATOM 8268 N N . LEU D 1 173 ? 15.273 57.149 37.407 1.00 15.05 173 LEU D N 1
ATOM 8269 C CA . LEU D 1 173 ? 15.528 57.241 35.976 1.00 14.94 173 LEU D CA 1
ATOM 8270 C C . LEU D 1 173 ? 14.600 58.238 35.312 1.00 18.72 173 LEU D C 1
ATOM 8271 O O . LEU D 1 173 ? 13.469 58.412 35.747 1.00 14.90 173 LEU D O 1
ATOM 8276 N N . SER D 1 174 ? 15.072 58.869 34.243 1.00 16.13 174 SER D N 1
ATOM 8277 C CA . SER D 1 174 ? 14.235 59.806 33.496 1.00 20.35 174 SER D CA 1
ATOM 8278 C C . SER D 1 174 ? 14.941 60.217 32.216 1.00 18.74 174 SER D C 1
ATOM 8279 O O . SER D 1 174 ? 16.055 59.768 31.958 1.00 16.02 174 SER D O 1
ATOM 8282 N N . GLN D 1 175 ? 14.289 61.065 31.421 1.00 17.89 175 GLN D N 1
ATOM 8283 C CA . GLN D 1 175 ? 14.871 61.560 30.173 1.00 21.01 175 GLN D CA 1
ATOM 8284 C C . GLN D 1 175 ? 15.694 62.838 30.408 1.00 22.20 175 GLN D C 1
ATOM 8285 O O . GLN D 1 175 ? 16.261 63.401 29.476 1.00 21.84 175 GLN D O 1
ATOM 8291 N N . GLN D 1 176 ? 15.755 63.284 31.662 1.00 21.33 176 GLN D N 1
ATOM 8292 C CA . GLN D 1 176 ? 16.509 64.487 32.024 1.00 24.64 176 GLN D CA 1
ATOM 8293 C C . GLN D 1 176 ? 17.999 64.136 32.071 1.00 27.06 176 GLN D C 1
ATOM 8294 O O . GLN D 1 176 ? 18.407 63.180 32.732 1.00 21.02 176 GLN D O 1
ATOM 8300 N N . PRO D 1 177 ? 18.833 64.939 31.382 1.00 26.83 177 PRO D N 1
ATOM 8301 C CA . PRO D 1 177 ? 20.270 64.654 31.369 1.00 27.77 177 PRO D CA 1
ATOM 8302 C C . PRO D 1 177 ? 20.904 64.390 32.712 1.00 26.80 177 PRO D C 1
ATOM 8303 O O . PRO D 1 177 ? 20.661 65.121 33.663 1.00 25.88 177 PRO D O 1
ATOM 8307 N N . GLY D 1 178 ? 21.692 63.317 32.779 1.00 26.64 178 GLY D N 1
ATOM 8308 C CA . GLY D 1 178 ? 22.420 62.983 33.991 1.00 25.50 178 GLY D CA 1
ATOM 8309 C C . GLY D 1 178 ? 23.802 62.479 33.596 1.00 21.51 178 GLY D C 1
ATOM 8310 O O . GLY D 1 178 ? 24.124 62.406 32.407 1.00 25.79 178 GLY D O 1
ATOM 8311 N N . GLY D 1 179 ? 24.602 62.098 34.589 1.00 30.42 179 GLY D N 1
ATOM 8312 C CA . GLY D 1 179 ? 25.949 61.625 34.326 1.00 29.88 179 GLY D CA 1
ATOM 8313 C C . GLY D 1 179 ? 26.037 60.281 33.632 1.00 24.81 179 GLY D C 1
ATOM 8314 O O . GLY D 1 179 ? 27.026 59.978 32.953 1.00 22.94 179 GLY D O 1
ATOM 8315 N N . ILE D 1 180 ? 24.985 59.483 33.772 1.00 22.73 180 ILE D N 1
ATOM 8316 C CA . ILE D 1 180 ? 24.972 58.144 33.205 1.00 18.85 180 ILE D CA 1
ATOM 8317 C C . ILE D 1 180 ? 23.777 57.873 32.301 1.00 15.31 180 ILE D C 1
ATOM 8318 O O . ILE D 1 180 ? 22.637 58.124 32.694 1.00 19.98 180 ILE D O 1
ATOM 8323 N N . LYS D 1 181 ? 24.045 57.386 31.090 1.00 12.24 181 LYS D N 1
ATOM 8324 C CA . LYS D 1 181 ? 22.988 57.025 30.149 1.00 14.97 181 LYS D CA 1
ATOM 8325 C C . LYS D 1 181 ? 22.738 55.511 30.196 1.00 18.50 181 LYS D C 1
ATOM 8326 O O . LYS D 1 181 ? 23.627 54.726 30.527 1.00 19.25 181 LYS D O 1
ATOM 8332 N N . ILE D 1 182 ? 21.511 55.122 29.867 1.00 17.81 182 ILE D N 1
ATOM 8333 C CA . ILE D 1 182 ? 21.157 53.703 29.739 1.00 17.06 182 ILE D CA 1
ATOM 8334 C C . ILE D 1 182 ? 20.863 53.564 28.229 1.00 15.03 182 ILE D C 1
ATOM 8335 O O . ILE D 1 182 ? 19.987 54.244 27.692 1.00 15.62 182 ILE D O 1
ATOM 8340 N N . THR D 1 183 ? 21.575 52.674 27.545 1.00 14.04 183 THR D N 1
ATOM 8341 C CA . THR D 1 183 ? 21.399 52.581 26.101 1.00 12.76 183 THR D CA 1
ATOM 8342 C C . THR D 1 183 ? 20.720 51.325 25.607 1.00 12.75 183 THR D C 1
ATOM 8343 O O . THR D 1 183 ? 20.160 51.311 24.514 1.00 11.41 183 THR D O 1
ATOM 8347 N N . SER D 1 184 ? 20.773 50.259 26.393 1.00 11.53 184 SER D N 1
ATOM 8348 C CA . SER D 1 184 ? 20.066 49.047 26.007 1.00 14.48 184 SER D CA 1
ATOM 8349 C C . SER D 1 184 ? 19.896 48.118 27.195 1.00 12.88 184 SER D C 1
ATOM 8350 O O . SER D 1 184 ? 20.500 48.316 28.247 1.00 12.16 184 SER D O 1
ATOM 8353 N N . ALA D 1 185 ? 19.044 47.118 27.014 1.00 12.98 185 ALA D N 1
ATOM 8354 C CA . ALA D 1 185 ? 18.808 46.120 28.040 1.00 14.10 185 ALA D CA 1
ATOM 8355 C C . ALA D 1 185 ? 18.489 44.799 27.340 1.00 11.16 185 ALA D C 1
ATOM 8356 O O . ALA D 1 185 ? 17.910 44.785 26.260 1.00 14.55 185 ALA D O 1
ATOM 8358 N N . THR D 1 186 ? 18.919 43.691 27.928 1.00 12.31 186 THR D N 1
ATOM 8359 C CA . THR D 1 186 ? 18.622 42.396 27.328 1.00 13.08 186 THR D CA 1
ATOM 8360 C C . THR D 1 186 ? 17.866 41.566 28.345 1.00 17.34 186 THR D C 1
ATOM 8361 O O . THR D 1 186 ? 18.346 41.330 29.452 1.00 16.05 186 THR D O 1
ATOM 8365 N N . VAL D 1 187 ? 16.660 41.150 27.967 1.00 12.45 187 VAL D N 1
ATOM 8366 C CA . VAL D 1 187 ? 15.818 40.365 28.857 1.00 12.21 187 VAL D CA 1
ATOM 8367 C C . VAL D 1 187 ? 16.182 38.905 28.686 1.00 14.26 187 VAL D C 1
ATOM 8368 O O . VAL D 1 187 ? 16.209 38.385 27.565 1.00 12.70 187 VAL D O 1
ATOM 8372 N N . GLY D 1 188 ? 16.470 38.247 29.803 1.00 11.58 188 GLY D N 1
ATOM 8373 C CA . GLY D 1 188 ? 16.865 36.858 29.720 1.00 8.80 188 GLY D CA 1
ATOM 8374 C C . GLY D 1 188 ? 15.713 35.882 29.643 1.00 15.77 188 GLY D C 1
ATOM 8375 O O . GLY D 1 188 ? 14.561 36.234 29.906 1.00 13.04 188 GLY D O 1
ATOM 8376 N N . ARG D 1 189 ? 16.023 34.669 29.191 1.00 12.48 189 ARG D N 1
ATOM 8377 C CA . ARG D 1 189 ? 15.045 33.586 29.220 1.00 15.68 189 ARG D CA 1
ATOM 8378 C C . ARG D 1 189 ? 15.510 32.629 30.338 1.00 15.19 189 ARG D C 1
ATOM 8379 O O . ARG D 1 189 ? 16.685 32.614 30.707 1.00 15.13 189 ARG D O 1
ATOM 8387 N N . VAL D 1 190 ? 14.598 31.819 30.864 1.00 15.84 190 VAL D N 1
ATOM 8388 C CA . VAL D 1 190 ? 14.953 30.915 31.958 1.00 13.37 190 VAL D CA 1
ATOM 8389 C C . VAL D 1 190 ? 15.788 29.751 31.468 1.00 14.70 190 VAL D C 1
ATOM 8390 O O . VAL D 1 190 ? 15.435 29.114 30.494 1.00 14.86 190 VAL D O 1
ATOM 8394 N N . ILE D 1 191 ? 16.901 29.478 32.139 1.00 15.80 191 ILE D N 1
ATOM 8395 C CA . ILE D 1 191 ? 17.772 28.374 31.740 1.00 14.41 191 ILE D CA 1
ATOM 8396 C C . ILE D 1 191 ? 17.894 27.441 32.936 1.00 18.81 191 ILE D C 1
ATOM 8397 O O . ILE D 1 191 ? 18.052 27.892 34.068 1.00 21.14 191 ILE D O 1
ATOM 8402 N N . ASP D 1 192 ? 17.804 26.142 32.683 1.00 19.70 192 ASP D N 1
ATOM 8403 C CA . ASP D 1 192 ? 17.875 25.159 33.763 1.00 27.41 192 ASP D CA 1
ATOM 8404 C C . ASP D 1 192 ? 18.560 23.897 33.262 1.00 24.22 192 ASP D C 1
ATOM 8405 O O . ASP D 1 192 ? 17.988 23.126 32.488 1.00 27.65 192 ASP D O 1
ATOM 8410 N N . LEU D 1 193 ? 19.795 23.692 33.708 1.00 26.57 193 LEU D N 1
ATOM 8411 C CA . LEU D 1 193 ? 20.553 22.533 33.271 1.00 32.37 193 LEU D CA 1
ATOM 8412 C C . LEU D 1 193 ? 20.541 21.362 34.246 1.00 36.19 193 LEU D C 1
ATOM 8413 O O . LEU D 1 193 ? 21.299 20.411 34.090 1.00 42.74 193 LEU D O 1
ATOM 8418 N N . GLY D 1 194 ? 19.688 21.458 35.265 1.00 34.11 194 GLY D N 1
ATOM 8419 C CA . GLY D 1 194 ? 19.490 20.343 36.176 1.00 38.33 194 GLY D CA 1
ATOM 8420 C C . GLY D 1 194 ? 20.172 20.363 37.516 1.00 37.47 194 GLY D C 1
ATOM 8421 O O . GLY D 1 194 ? 20.288 19.327 38.166 1.00 40.77 194 GLY D O 1
ATOM 8422 N N . ILE D 1 195 ? 20.634 21.532 37.934 1.00 32.41 195 ILE D N 1
ATOM 8423 C CA . ILE D 1 195 ? 21.303 21.649 39.222 1.00 30.23 195 ILE D CA 1
ATOM 8424 C C . ILE D 1 195 ? 20.282 21.793 40.344 1.00 37.41 195 ILE D C 1
ATOM 8425 O O . ILE D 1 195 ? 19.504 22.748 40.381 1.00 36.79 195 ILE D O 1
ATOM 8430 N N . THR D 1 196 ? 20.293 20.831 41.258 1.00 39.39 196 THR D N 1
ATOM 8431 C CA . THR D 1 196 ? 19.377 20.836 42.386 1.00 42.94 196 THR D CA 1
ATOM 8432 C C . THR D 1 196 ? 19.997 21.435 43.652 1.00 49.32 196 THR D C 1
ATOM 8433 O O . THR D 1 196 ? 19.307 22.097 44.433 1.00 47.84 196 THR D O 1
ATOM 8437 N N . ASP D 1 197 ? 21.302 21.215 43.836 1.00 51.78 197 ASP D N 1
ATOM 8438 C CA . ASP D 1 197 ? 22.018 21.668 45.038 1.00 50.83 197 ASP D CA 1
ATOM 8439 C C . ASP D 1 197 ? 21.951 23.168 45.245 1.00 49.37 197 ASP D C 1
ATOM 8440 O O . ASP D 1 197 ? 22.601 23.939 44.539 1.00 48.74 197 ASP D O 1
ATOM 8442 N N . SER D 1 198 ? 21.184 23.559 46.260 1.00 42.64 198 SER D N 1
ATOM 8443 C CA . SER D 1 198 ? 20.926 24.958 46.566 1.00 50.94 198 SER D CA 1
ATOM 8444 C C . SER D 1 198 ? 22.142 25.846 46.777 1.00 58.54 198 SER D C 1
ATOM 8445 O O . SER D 1 198 ? 22.021 27.070 46.778 1.00 61.63 19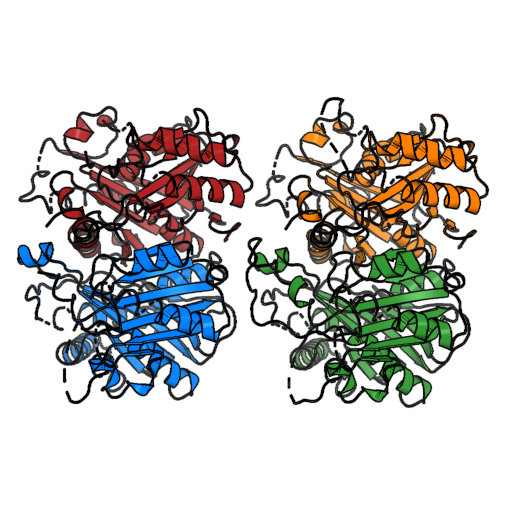8 SER D O 1
ATOM 8448 N N . GLN D 1 199 ? 23.315 25.247 46.974 1.00 59.75 199 GLN D N 1
ATOM 8449 C CA . GLN D 1 199 ? 24.519 26.052 47.150 1.00 62.42 199 GLN D CA 1
ATOM 8450 C C . GLN D 1 199 ? 25.517 25.892 46.016 1.00 61.97 199 GLN D C 1
ATOM 8451 O O . GLN D 1 199 ? 26.601 26.474 46.044 1.00 66.40 199 GLN D O 1
ATOM 8457 N N . ASP D 1 200 ? 25.157 25.056 45.045 1.00 60.87 200 ASP D N 1
ATOM 8458 C CA . ASP D 1 200 ? 25.935 24.977 43.809 1.00 57.27 200 ASP D CA 1
ATOM 8459 C C . ASP D 1 200 ? 25.221 26.027 42.918 1.00 42.52 200 ASP D C 1
ATOM 8460 O O . ASP D 1 200 ? 25.182 25.903 41.691 1.00 41.23 200 ASP D O 1
ATOM 8470 N N . GLY D 1 202 ? 26.030 29.043 42.194 1.00 39.69 202 GLY D N 1
ATOM 8471 C CA . GLY D 1 202 ? 26.940 29.676 41.252 1.00 37.46 202 GLY D CA 1
ATOM 8472 C C . GLY D 1 202 ? 26.967 28.935 39.915 1.00 34.80 202 GLY D C 1
ATOM 8473 O O . GLY D 1 202 ? 26.973 29.566 38.854 1.00 29.72 202 GLY D O 1
ATOM 8474 N N . SER D 1 203 ? 26.951 27.601 39.961 1.00 31.08 203 SER D N 1
ATOM 8475 C CA . SER D 1 203 ? 26.984 26.786 38.744 1.00 30.77 203 SER D CA 1
ATOM 8476 C C . SER D 1 203 ? 25.616 26.648 38.065 1.00 27.59 203 SER D C 1
ATOM 8477 O O . SER D 1 203 ? 25.531 26.364 36.867 1.00 23.67 203 SER D O 1
ATOM 8479 N N . ALA D 1 204 ? 24.544 26.832 38.823 1.00 19.97 204 ALA D N 1
ATOM 8480 C CA . ALA D 1 204 ? 23.217 26.775 38.226 1.00 28.73 204 ALA D CA 1
ATOM 8481 C C . ALA D 1 204 ? 22.969 28.070 37.444 1.00 24.20 204 ALA D C 1
ATOM 8482 O O . ALA D 1 204 ? 22.288 28.073 36.417 1.00 24.01 204 ALA D O 1
ATOM 8492 N N . ALA D 1 206 ? 25.408 30.259 36.065 1.00 21.59 206 ALA D N 1
ATOM 8493 C CA . ALA D 1 206 ? 26.335 30.599 34.978 1.00 23.03 206 ALA D CA 1
ATOM 8494 C C . ALA D 1 206 ? 25.733 30.430 33.572 1.00 19.72 206 ALA D C 1
ATOM 8495 O O . ALA D 1 206 ? 25.891 31.307 32.719 1.00 20.66 206 ALA D O 1
ATOM 8497 N N . PRO D 1 207 ? 25.057 29.296 33.303 1.00 18.89 207 PRO D N 1
ATOM 8498 C CA . PRO D 1 207 ? 24.436 29.048 31.996 1.00 21.12 207 PRO D CA 1
ATOM 8499 C C . PRO D 1 207 ? 23.458 30.176 31.630 1.00 15.77 207 PRO D C 1
ATOM 8500 O O . PRO D 1 207 ? 23.379 30.569 30.476 1.00 12.49 207 PRO D O 1
ATOM 8504 N N . ALA D 1 208 ? 22.699 30.677 32.610 1.00 17.51 208 ALA D N 1
ATOM 8505 C CA . ALA D 1 208 ? 21.736 31.753 32.350 1.00 19.25 208 ALA D CA 1
ATOM 8506 C C . ALA D 1 208 ? 22.481 33.050 32.021 1.00 18.95 208 ALA D C 1
ATOM 8507 O O . ALA D 1 208 ? 22.121 33.761 31.083 1.00 18.01 208 ALA D O 1
ATOM 8509 N N . ALA D 1 209 ? 23.527 33.344 32.785 1.00 18.03 209 ALA D N 1
ATOM 8510 C CA . ALA D 1 209 ? 24.343 34.524 32.535 1.00 15.28 209 ALA D CA 1
ATOM 8511 C C . ALA D 1 209 ? 25.009 34.435 31.151 1.00 13.79 209 ALA D C 1
ATOM 8512 O O . ALA D 1 209 ? 25.055 35.422 30.410 1.00 13.41 209 ALA D O 1
ATOM 8514 N N . ALA D 1 210 ? 25.517 33.255 30.801 1.00 13.84 210 ALA D N 1
ATOM 8515 C CA . ALA D 1 210 ? 26.161 33.071 29.501 1.00 16.78 210 ALA D CA 1
ATOM 8516 C C . ALA D 1 210 ? 25.190 33.264 28.338 1.00 17.84 210 ALA D C 1
ATOM 8517 O O . ALA D 1 210 ? 25.523 33.884 27.320 1.00 16.34 210 ALA D O 1
ATOM 8519 N N . ASP D 1 211 ? 23.986 32.727 28.493 1.00 17.42 211 ASP D N 1
ATOM 8520 C CA . ASP D 1 211 ? 22.984 32.829 27.448 1.00 21.01 211 ASP D CA 1
ATOM 8521 C C . ASP D 1 211 ? 22.645 34.290 27.166 1.00 15.26 211 ASP D C 1
ATOM 8522 O O . ASP D 1 211 ? 22.619 34.724 26.011 1.00 12.34 211 ASP D O 1
ATOM 8527 N N . THR D 1 212 ? 22.408 35.047 28.233 1.00 15.16 212 THR D N 1
ATOM 8528 C CA . THR D 1 212 ? 22.069 36.459 28.121 1.00 14.73 212 THR D CA 1
ATOM 8529 C C . THR D 1 212 ? 23.207 37.304 27.547 1.00 12.33 212 THR D C 1
ATOM 8530 O O . THR D 1 212 ? 22.977 38.159 26.690 1.00 15.85 212 THR D O 1
ATOM 8534 N N . ILE D 1 213 ? 24.436 37.072 27.996 1.00 12.30 213 ILE D N 1
ATOM 8535 C CA . ILE D 1 213 ? 25.549 37.851 27.462 1.00 12.92 213 ILE D CA 1
ATOM 8536 C C . ILE D 1 213 ? 25.758 37.540 25.980 1.00 12.04 213 ILE D C 1
ATOM 8537 O O . ILE D 1 213 ? 25.936 38.445 25.161 1.00 13.50 213 ILE D O 1
ATOM 8542 N N . LYS D 1 214 ? 25.711 36.261 25.633 1.00 15.79 214 LYS D N 1
ATOM 8543 C CA . LYS D 1 214 ? 25.851 35.846 24.251 1.00 16.55 214 LYS D CA 1
ATOM 8544 C C . LYS D 1 214 ? 24.757 36.462 23.368 1.00 18.91 214 LYS D C 1
ATOM 8545 O O . LYS D 1 214 ? 25.032 36.975 22.275 1.00 13.52 214 LYS D O 1
ATOM 8551 N N . GLN D 1 215 ? 23.513 36.409 23.842 1.00 15.27 215 GLN D N 1
ATOM 8552 C CA . GLN D 1 215 ? 22.412 36.945 23.055 1.00 15.55 215 GLN D CA 1
ATOM 8553 C C . GLN D 1 215 ? 22.515 38.453 22.943 1.00 13.90 215 GLN D C 1
ATOM 8554 O O . GLN D 1 215 ? 22.250 39.017 21.882 1.00 15.22 215 GLN D O 1
ATOM 8560 N N . HIS D 1 216 ? 22.890 39.106 24.038 1.00 11.48 216 HIS D N 1
ATOM 8561 C CA . HIS D 1 216 ? 23.040 40.555 24.027 1.00 13.69 216 HIS D CA 1
ATOM 8562 C C . HIS D 1 216 ? 24.078 40.966 22.976 1.00 14.63 216 HIS D C 1
ATOM 8563 O O . HIS D 1 216 ? 23.823 41.853 22.151 1.00 12.04 216 HIS D O 1
ATOM 8570 N N . LEU D 1 217 ? 25.236 40.308 22.994 1.00 16.73 217 LEU D N 1
ATOM 8571 C CA . LEU D 1 217 ? 26.309 40.611 22.039 1.00 17.50 217 LEU D CA 1
ATOM 8572 C C . LEU D 1 217 ? 25.856 40.342 20.607 1.00 19.97 217 LEU D C 1
ATOM 8573 O O . LEU D 1 217 ? 26.051 41.166 19.707 1.00 18.25 217 LEU D O 1
ATOM 8578 N N . GLU D 1 218 ? 25.246 39.183 20.402 1.00 16.19 218 GLU D N 1
ATOM 8579 C CA . GLU D 1 218 ? 24.744 38.812 19.087 1.00 23.48 218 GLU D CA 1
ATOM 8580 C C . GLU D 1 218 ? 23.674 39.795 18.583 1.00 16.88 218 GLU D C 1
ATOM 8581 O O . GLU D 1 218 ? 23.749 40.252 17.444 1.00 18.79 218 GLU D O 1
ATOM 8587 N N . ASP D 1 219 ? 22.703 40.144 19.428 1.00 13.70 219 ASP D N 1
ATOM 8588 C CA . ASP D 1 219 ? 21.655 41.087 19.029 1.00 20.84 219 ASP D CA 1
ATOM 8589 C C . ASP D 1 219 ? 22.194 42.429 18.526 1.00 19.92 219 ASP D C 1
ATOM 8590 O O . ASP D 1 219 ? 21.703 42.971 17.530 1.00 18.37 219 ASP D O 1
ATOM 8595 N N . LEU D 1 220 ? 23.206 42.952 19.210 1.00 14.49 220 LEU D N 1
ATOM 8596 C CA . LEU D 1 220 ? 23.758 44.265 18.884 1.00 19.10 220 LEU D CA 1
ATOM 8597 C C . LEU D 1 220 ? 24.933 44.226 17.930 1.00 17.33 220 LEU D C 1
ATOM 8598 O O . LEU D 1 220 ? 25.482 45.269 17.581 1.00 18.55 220 LEU D O 1
ATOM 8603 N N . GLY D 1 221 ? 25.304 43.025 17.498 1.00 17.68 221 GLY D N 1
ATOM 8604 C CA . GLY D 1 221 ? 26.466 42.867 16.633 1.00 24.64 221 GLY D CA 1
ATOM 8605 C C . GLY D 1 221 ? 27.721 43.404 17.315 1.00 22.90 221 GLY D C 1
ATOM 8606 O O . GLY D 1 221 ? 28.500 44.140 16.711 1.00 21.70 221 GLY D O 1
ATOM 8607 N N . ARG D 1 222 ? 27.924 43.017 18.569 1.00 17.73 222 ARG D N 1
ATOM 8608 C CA . ARG D 1 222 ? 29.058 43.491 19.349 1.00 18.75 222 ARG D CA 1
ATOM 8609 C C . ARG D 1 222 ? 29.904 42.356 19.884 1.00 19.43 222 ARG D C 1
ATOM 8610 O O . ARG D 1 222 ? 29.528 41.194 19.796 1.00 17.66 222 ARG D O 1
ATOM 8618 N N . THR D 1 223 ? 31.067 42.714 20.411 1.00 19.77 223 THR D N 1
ATOM 8619 C CA . THR D 1 223 ? 31.935 41.750 21.058 1.00 20.15 223 THR D CA 1
ATOM 8620 C C . THR D 1 223 ? 32.395 42.404 22.367 1.00 17.04 223 THR D C 1
ATOM 8621 O O . THR D 1 223 ? 32.115 43.580 22.619 1.00 17.66 223 THR D O 1
ATOM 8625 N N . PRO D 1 224 ? 33.083 41.642 23.231 1.00 18.26 224 PRO D N 1
ATOM 8626 C CA . PRO D 1 224 ? 33.556 42.215 24.499 1.00 23.21 224 PRO D CA 1
ATOM 8627 C C . PRO D 1 224 ? 34.446 43.449 24.282 1.00 23.22 224 PRO D C 1
ATOM 8628 O O . PRO D 1 224 ? 34.586 44.284 25.181 1.00 23.80 224 PRO D O 1
ATOM 8632 N N . ASP D 1 225 ? 35.053 43.557 23.097 1.00 24.46 225 ASP D N 1
ATOM 8633 C CA . ASP D 1 225 ? 35.934 44.680 22.796 1.00 26.08 225 ASP D CA 1
ATOM 8634 C C . ASP D 1 225 ? 35.148 45.998 22.817 1.00 25.15 225 ASP D C 1
ATOM 8635 O O . ASP D 1 225 ? 35.717 47.070 23.019 1.00 20.99 225 ASP D O 1
ATOM 8640 N N . ASP D 1 226 ? 33.833 45.920 22.642 1.00 19.30 226 ASP D N 1
ATOM 8641 C CA . ASP D 1 226 ? 33.010 47.127 22.675 1.00 15.33 226 ASP D CA 1
ATOM 8642 C C . ASP D 1 226 ? 32.648 47.574 24.095 1.00 18.83 226 ASP D C 1
ATOM 8643 O O . ASP D 1 226 ? 32.008 48.611 24.277 1.00 20.92 226 ASP D O 1
ATOM 8648 N N . TYR D 1 227 ? 33.058 46.800 25.096 1.00 15.37 227 TYR D N 1
ATOM 8649 C CA . TYR D 1 227 ? 32.753 47.141 26.477 1.00 15.98 227 TYR D CA 1
ATOM 8650 C C . TYR D 1 227 ? 34.021 47.319 27.292 1.00 20.07 227 TYR D C 1
ATOM 8651 O O . TYR D 1 227 ? 35.022 46.656 27.040 1.00 20.17 227 TYR D O 1
ATOM 8660 N N . ASP D 1 228 ? 33.977 48.263 28.227 1.00 15.36 228 ASP D N 1
ATOM 8661 C CA . ASP D 1 228 ? 35.082 48.513 29.142 1.00 21.70 228 ASP D CA 1
ATOM 8662 C C . ASP D 1 228 ? 35.023 47.502 30.286 1.00 26.53 228 ASP D C 1
ATOM 8663 O O . ASP D 1 228 ? 36.045 47.166 30.894 1.00 17.03 228 ASP D O 1
ATOM 8668 N N . LEU D 1 229 ? 33.822 47.014 30.567 1.00 21.68 229 LEU D N 1
ATOM 8669 C CA . LEU D 1 229 ? 33.644 46.042 31.618 1.00 22.49 229 LEU D CA 1
ATOM 8670 C C . LEU D 1 229 ? 32.374 45.226 31.422 1.00 20.59 229 LEU D C 1
ATOM 8671 O O . LEU D 1 229 ? 31.335 45.768 31.053 1.00 15.30 229 LEU D O 1
ATOM 8676 N N . ILE D 1 230 ? 32.475 43.913 31.617 1.00 18.22 230 ILE D N 1
ATOM 8677 C CA . ILE D 1 230 ? 31.275 43.065 31.605 1.00 20.99 230 ILE D CA 1
ATOM 8678 C C . ILE D 1 230 ? 31.143 42.532 33.042 1.00 19.08 230 ILE D C 1
ATOM 8679 O O . ILE D 1 230 ? 31.912 41.685 33.492 1.00 20.85 230 ILE D O 1
ATOM 8684 N N . LEU D 1 231 ? 30.137 43.036 33.742 1.00 16.39 231 LEU D N 1
ATOM 8685 C CA . LEU D 1 231 ? 29.970 42.738 35.149 1.00 14.23 231 LEU D CA 1
ATOM 8686 C C . LEU D 1 231 ? 28.782 41.869 35.468 1.00 22.28 231 LEU D C 1
ATOM 8687 O O . LEU D 1 231 ? 27.646 42.227 35.146 1.00 20.54 231 LEU D O 1
ATOM 8692 N N . THR D 1 232 ? 29.041 40.710 36.074 1.00 17.05 232 THR D N 1
ATOM 8693 C CA . THR D 1 232 ? 27.949 39.831 36.478 1.00 21.84 232 THR D CA 1
ATOM 8694 C C . THR D 1 232 ? 27.630 40.124 37.939 1.00 25.13 232 THR D C 1
ATOM 8695 O O . THR D 1 232 ? 28.486 40.563 38.709 1.00 26.81 232 THR D O 1
ATOM 8699 N N . GLY D 1 233 ? 26.383 39.866 38.297 1.00 24.19 233 GLY D N 1
ATOM 8700 C CA . GLY D 1 233 ? 25.929 40.197 39.613 1.00 28.66 233 GLY D CA 1
ATOM 8701 C C . GLY D 1 233 ? 26.382 39.337 40.748 1.00 32.95 233 GLY D C 1
ATOM 8702 O O . GLY D 1 233 ? 27.114 39.803 41.625 1.00 34.35 233 GLY D O 1
ATOM 8703 N N . ASP D 1 234 ? 26.002 38.065 40.701 1.00 28.75 234 ASP D N 1
ATOM 8704 C CA . ASP D 1 234 ? 26.254 37.187 41.835 1.00 26.44 234 ASP D CA 1
ATOM 8705 C C . ASP D 1 234 ? 26.770 35.791 41.560 1.00 29.23 234 ASP D C 1
ATOM 8706 O O . ASP D 1 234 ? 26.421 34.848 42.268 1.00 26.25 234 ASP D O 1
ATOM 8711 N N . LEU D 1 235 ? 27.600 35.655 40.536 1.00 26.34 235 LEU D N 1
ATOM 8712 C CA . LEU D 1 235 ? 28.183 34.356 40.222 1.00 25.45 235 LEU D CA 1
ATOM 8713 C C . LEU D 1 235 ? 29.276 34.023 41.245 1.00 27.56 235 LEU D C 1
ATOM 8714 O O . LEU D 1 235 ? 29.488 32.857 41.575 1.00 26.88 235 LEU D O 1
ATOM 8719 N N . SER D 1 236 ? 29.943 35.052 41.760 1.00 24.65 236 SER D N 1
ATOM 8720 C CA . SER D 1 236 ? 30.994 34.890 42.757 1.00 34.71 236 SER D CA 1
ATOM 8721 C C . SER D 1 236 ? 32.133 33.983 42.334 1.00 30.95 236 SER D C 1
ATOM 8722 O O . SER D 1 236 ? 32.358 33.771 41.143 1.00 32.07 236 SER D O 1
ATOM 8725 N N . GLY D 1 237 ? 32.818 33.425 43.326 1.00 34.75 237 GLY D N 1
ATOM 8726 C CA . GLY D 1 237 ? 33.999 32.634 43.064 1.00 41.60 237 GLY D CA 1
ATOM 8727 C C . GLY D 1 237 ? 33.875 31.433 42.169 1.00 40.77 237 GLY D C 1
ATOM 8728 O O . GLY D 1 237 ? 34.671 31.247 41.251 1.00 42.21 237 GLY D O 1
ATOM 8729 N N . VAL D 1 238 ? 32.854 30.628 42.423 1.00 36.28 238 VAL D N 1
ATOM 8730 C CA . VAL D 1 238 ? 32.648 29.388 41.687 1.00 32.23 238 VAL D CA 1
ATOM 8731 C C . VAL D 1 238 ? 32.037 29.589 40.307 1.00 33.77 238 VAL D C 1
ATOM 8732 O O . VAL D 1 238 ? 32.468 28.982 39.321 1.00 27.92 238 VAL D O 1
ATOM 8736 N N . GLY D 1 239 ? 31.039 30.464 40.247 1.00 32.17 239 GLY D N 1
ATOM 8737 C CA . GLY D 1 239 ? 30.345 30.714 39.001 1.00 28.53 239 GLY D CA 1
ATOM 8738 C C . GLY D 1 239 ? 31.109 31.439 37.908 1.00 23.60 239 GLY D C 1
ATOM 8739 O O . GLY D 1 239 ? 30.922 31.143 36.726 1.00 26.23 239 GLY D O 1
ATOM 8740 N N . SER D 1 240 ? 31.981 32.374 38.285 1.00 24.29 240 SER D N 1
ATOM 8741 C CA . SER D 1 240 ? 32.709 33.167 37.285 1.00 25.20 240 SER D CA 1
ATOM 8742 C C . SER D 1 240 ? 33.567 32.352 36.324 1.00 29.80 240 SER D C 1
ATOM 8743 O O . SER D 1 240 ? 33.501 32.557 35.108 1.00 28.03 240 SER D O 1
ATOM 8746 N N . PRO D 1 241 ? 34.393 31.425 36.842 1.00 34.76 241 PRO D N 1
ATOM 8747 C CA . PRO D 1 241 ? 35.217 30.616 35.933 1.00 35.06 241 PRO D CA 1
ATOM 8748 C C . PRO D 1 241 ? 34.298 29.841 34.972 1.00 31.61 241 PRO D C 1
ATOM 8749 O O . PRO D 1 241 ? 34.589 29.722 33.785 1.00 34.07 241 PRO D O 1
ATOM 8753 N N . ILE D 1 242 ? 33.194 29.302 35.489 1.00 27.20 242 ILE D N 1
ATOM 8754 C CA . ILE D 1 242 ? 32.283 28.543 34.642 1.00 27.12 242 ILE D CA 1
ATOM 8755 C C . ILE D 1 242 ? 31.710 29.424 33.536 1.00 27.39 242 ILE D C 1
ATOM 8756 O O . ILE D 1 242 ? 31.631 29.008 32.381 1.00 25.21 242 ILE D O 1
ATOM 8761 N N . LEU D 1 243 ? 31.322 30.646 33.892 1.00 26.96 243 LEU D N 1
ATOM 8762 C CA . LEU D 1 243 ? 30.748 31.573 32.921 1.00 23.49 243 LEU D CA 1
ATOM 8763 C C . LEU D 1 243 ? 31.710 31.838 31.764 1.00 21.71 243 LEU D C 1
ATOM 8764 O O . LEU D 1 243 ? 31.326 31.789 30.593 1.00 22.45 243 LEU D O 1
ATOM 8769 N N . LYS D 1 244 ? 32.960 32.138 32.098 1.00 23.31 244 LYS D N 1
ATOM 8770 C CA . LYS D 1 244 ? 33.976 32.387 31.080 1.00 26.33 244 LYS D CA 1
ATOM 8771 C C . LYS D 1 244 ? 34.183 31.149 30.213 1.00 20.99 244 LYS D C 1
ATOM 8772 O O . LYS D 1 244 ? 34.339 31.262 28.997 1.00 27.36 244 LYS D O 1
ATOM 8778 N N . ASP D 1 245 ? 34.194 29.973 30.833 1.00 24.30 245 ASP D N 1
ATOM 8779 C CA . ASP D 1 245 ? 34.345 28.738 30.071 1.00 26.92 245 ASP D CA 1
ATOM 8780 C C . ASP D 1 245 ? 33.189 28.566 29.091 1.00 31.87 245 ASP D C 1
ATOM 8781 O O . ASP D 1 245 ? 33.402 28.182 27.937 1.00 26.72 245 ASP D O 1
ATOM 8786 N N . LEU D 1 246 ? 31.968 28.856 29.543 1.00 27.45 246 LEU D N 1
ATOM 8787 C CA . LEU D 1 246 ? 30.806 28.712 28.679 1.00 20.54 246 LEU D CA 1
ATOM 8788 C C . LEU D 1 246 ? 30.832 29.696 27.517 1.00 26.40 246 LEU D C 1
ATOM 8789 O O . LEU D 1 246 ? 30.526 29.323 26.384 1.00 29.50 246 LEU D O 1
ATOM 8794 N N . LEU D 1 247 ? 31.208 30.945 27.786 1.00 20.62 247 LEU D N 1
ATOM 8795 C CA . LEU D 1 247 ? 31.234 31.946 26.724 1.00 23.00 247 LEU D CA 1
ATOM 8796 C C . LEU D 1 247 ? 32.261 31.56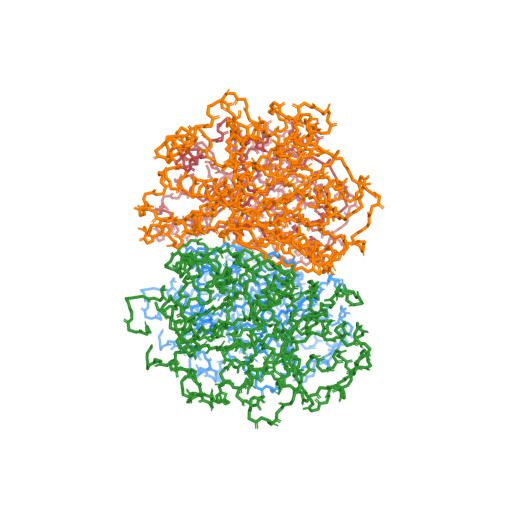4 25.666 1.00 24.91 247 LEU D C 1
ATOM 8797 O O . LEU D 1 247 ? 32.029 31.741 24.471 1.00 25.72 247 LEU D O 1
ATOM 8802 N N . LYS D 1 248 ? 33.385 31.018 26.119 1.00 30.93 248 LYS D N 1
ATOM 8803 C CA . LYS D 1 248 ? 34.455 30.556 25.235 1.00 33.74 248 LYS D CA 1
ATOM 8804 C C . LYS D 1 248 ? 33.924 29.430 24.335 1.00 35.93 248 LYS D C 1
ATOM 8805 O O . LYS D 1 248 ? 34.230 29.384 23.142 1.00 35.34 248 LYS D O 1
ATOM 8811 N N . GLU D 1 249 ? 33.119 28.533 24.904 1.00 37.18 249 GLU D N 1
ATOM 8812 C CA . GLU D 1 249 ? 32.547 27.433 24.129 1.00 42.63 249 GLU D CA 1
ATOM 8813 C C . GLU D 1 249 ? 31.661 27.964 23.009 1.00 38.49 249 GLU D C 1
ATOM 8814 O O . GLU D 1 249 ? 31.359 27.256 22.049 1.00 41.33 249 GLU D O 1
ATOM 8820 N N . GLU D 1 250 ? 31.265 29.226 23.134 1.00 36.56 250 GLU D N 1
ATOM 8821 C CA . GLU D 1 250 ? 30.441 29.879 22.127 1.00 36.66 250 GLU D CA 1
ATOM 8822 C C . GLU D 1 250 ? 31.311 30.818 21.292 1.00 35.22 250 GLU D C 1
ATOM 8823 O O . GLU D 1 250 ? 30.807 31.585 20.471 1.00 37.97 250 GLU D O 1
ATOM 8829 N N . GLY D 1 251 ? 32.619 30.758 21.522 1.00 35.37 251 GLY D N 1
ATOM 8830 C CA . GLY D 1 251 ? 33.541 31.590 20.774 1.00 31.90 251 GLY D CA 1
ATOM 8831 C C . GLY D 1 251 ? 33.570 33.030 21.239 1.00 32.02 251 GLY D C 1
ATOM 8832 O O . GLY D 1 251 ? 33.980 33.921 20.492 1.00 29.67 251 GLY D O 1
ATOM 8833 N N . ILE D 1 252 ? 33.110 33.267 22.466 1.00 24.82 252 ILE D N 1
ATOM 8834 C CA . ILE D 1 252 ? 33.131 34.611 23.045 1.00 24.06 252 ILE D CA 1
ATOM 8835 C C . ILE D 1 252 ? 34.203 34.679 24.143 1.00 18.73 252 ILE D C 1
ATOM 8836 O O . ILE D 1 252 ? 34.117 34.007 25.176 1.00 20.49 252 ILE D O 1
ATOM 8841 N N . ASN D 1 253 ? 35.214 35.505 23.901 1.00 21.65 253 ASN D N 1
ATOM 8842 C CA . ASN D 1 253 ? 36.334 35.664 24.827 1.00 20.68 253 ASN D CA 1
ATOM 8843 C C . ASN D 1 253 ? 36.288 36.982 25.582 1.00 15.82 253 ASN D C 1
ATOM 8844 O O . ASN D 1 253 ? 36.708 38.012 25.059 1.00 20.42 253 ASN D O 1
ATOM 8849 N N . VAL D 1 254 ? 35.787 36.953 26.816 1.00 16.07 254 VAL D N 1
ATOM 8850 C CA . VAL D 1 254 ? 35.707 38.177 27.609 1.00 24.84 254 VAL D CA 1
ATOM 8851 C C . VAL D 1 254 ? 37.065 38.534 28.204 1.00 27.43 254 VAL D C 1
ATOM 8852 O O . VAL D 1 254 ? 37.351 39.707 28.458 1.00 26.23 254 VAL D O 1
ATOM 8856 N N . GLY D 1 255 ? 37.894 37.514 28.412 1.00 33.21 255 GLY D N 1
ATOM 8857 C CA . GLY D 1 255 ? 39.225 37.719 28.952 1.00 31.69 255 GLY D CA 1
ATOM 8858 C C . GLY D 1 255 ? 39.193 38.400 30.302 1.00 27.99 255 GLY D C 1
ATOM 8859 O O . GLY D 1 255 ? 38.455 37.992 31.197 1.00 32.60 255 GLY D O 1
ATOM 8860 N N . THR D 1 256 ? 39.971 39.467 30.437 1.00 26.26 256 THR D N 1
ATOM 8861 C CA . THR D 1 256 ? 40.052 40.203 31.694 1.00 24.01 256 THR D CA 1
ATOM 8862 C C . THR D 1 256 ? 38.954 41.262 31.825 1.00 24.13 256 THR D C 1
ATOM 8863 O O . THR D 1 256 ? 38.923 42.020 32.795 1.00 25.94 256 THR D O 1
ATOM 8867 N N . LYS D 1 257 ? 38.058 41.308 30.842 1.00 19.24 257 LYS D N 1
ATOM 8868 C CA . LYS D 1 257 ? 36.940 42.257 30.826 1.00 27.30 257 LYS D CA 1
ATOM 8869 C C . LYS D 1 257 ? 35.853 41.876 31.838 1.00 22.54 257 LYS D C 1
ATOM 8870 O O . LYS D 1 257 ? 35.029 42.709 32.221 1.00 23.34 257 LYS D O 1
ATOM 8876 N N . HIS D 1 258 ? 35.845 40.624 32.268 1.00 21.35 258 HIS D N 1
ATOM 8877 C CA . HIS D 1 258 ? 34.844 40.196 33.218 1.00 21.93 258 HIS D CA 1
ATOM 8878 C C . HIS D 1 258 ? 35.183 40.397 34.689 1.00 23.80 258 HIS D C 1
ATOM 8879 O O . HIS D 1 258 ? 36.324 40.195 35.106 1.00 24.45 258 HIS D O 1
ATOM 8886 N N . ASN D 1 259 ? 34.196 40.876 35.440 1.00 17.89 259 ASN D N 1
ATOM 8887 C CA . ASN D 1 259 ? 34.307 40.855 36.892 1.00 15.18 259 ASN D CA 1
ATOM 8888 C C . ASN D 1 259 ? 32.905 40.537 37.448 1.00 19.36 259 ASN D C 1
ATOM 8889 O O . ASN D 1 259 ? 31.904 40.594 36.727 1.00 16.81 259 ASN D O 1
ATOM 8894 N N . ASP D 1 260 ? 32.837 40.190 38.726 1.00 20.92 260 ASP D N 1
ATOM 8895 C CA . ASP D 1 260 ? 31.561 39.860 39.343 1.00 29.87 260 ASP D CA 1
ATOM 8896 C C . ASP D 1 260 ? 31.424 40.635 40.647 1.00 31.04 260 ASP D C 1
ATOM 8897 O O . ASP D 1 260 ? 32.368 40.711 41.435 1.00 23.83 260 ASP D O 1
ATOM 8902 N N . CYS D 1 261 ? 30.250 41.226 40.854 1.00 31.21 261 CYS D N 1
ATOM 8903 C CA . CYS D 1 261 ? 29.990 42.026 42.049 1.00 27.49 261 CYS D CA 1
ATOM 8904 C C . CYS D 1 261 ? 30.258 41.230 43.320 1.00 33.89 261 CYS D C 1
ATOM 8905 O O . CYS D 1 261 ? 30.690 41.783 44.334 1.00 26.35 261 CYS D O 1
ATOM 8908 N N . GLY D 1 262 ? 30.005 39.926 43.248 1.00 33.72 262 GLY D N 1
ATOM 8909 C CA . GLY D 1 262 ? 30.186 39.054 44.394 1.00 36.78 262 GLY D CA 1
ATOM 8910 C C . GLY D 1 262 ? 31.623 38.915 44.843 1.00 39.47 262 GLY D C 1
ATOM 8911 O O . GLY D 1 262 ? 31.891 38.399 45.928 1.00 42.77 262 GLY D O 1
ATOM 8912 N N . LEU D 1 263 ? 32.550 39.372 44.009 1.00 39.46 263 LEU D N 1
ATOM 8913 C CA . LEU D 1 263 ? 33.974 39.303 44.328 1.00 34.95 263 LEU D CA 1
ATOM 8914 C C . LEU D 1 263 ? 34.503 40.666 44.773 1.00 30.97 263 LEU D C 1
ATOM 8915 O O . LEU D 1 263 ? 35.661 40.783 45.176 1.00 31.57 263 LEU D O 1
ATOM 8928 N N . ILE D 1 265 ? 32.582 43.028 46.884 1.00 33.55 265 ILE D N 1
ATOM 8929 C CA . ILE D 1 265 ? 31.970 43.644 48.049 1.00 31.07 265 ILE D CA 1
ATOM 8930 C C . ILE D 1 265 ? 32.560 43.290 49.393 1.00 31.29 265 ILE D C 1
ATOM 8931 O O . ILE D 1 265 ? 32.647 44.146 50.273 1.00 27.89 265 ILE D O 1
ATOM 8936 N N . TYR D 1 266 ? 32.997 42.048 49.555 1.00 30.95 266 TYR D N 1
ATOM 8937 C CA . TYR D 1 266 ? 33.579 41.637 50.828 1.00 33.83 266 TYR D CA 1
ATOM 8938 C C . TYR D 1 266 ? 35.087 41.434 50.724 1.00 45.49 266 TYR D C 1
ATOM 8939 O O . TYR D 1 266 ? 35.597 40.996 49.693 1.00 46.00 266 TYR D O 1
ATOM 8948 N N . SER D 1 277 ? 27.898 32.840 46.004 1.00 44.85 277 SER D N 1
ATOM 8949 C CA . SER D 1 277 ? 26.963 33.221 44.945 1.00 40.73 277 SER D CA 1
ATOM 8950 C C . SER D 1 277 ? 25.497 33.216 45.415 1.00 36.05 277 SER D C 1
ATOM 8951 O O . SER D 1 277 ? 25.175 32.632 46.453 1.00 30.43 277 SER D O 1
ATOM 8954 N N . GLY D 1 278 ? 24.618 33.866 44.641 1.00 30.52 278 GLY D N 1
ATOM 8955 C CA . GLY D 1 278 ? 23.207 33.999 45.013 1.00 34.77 278 GLY D CA 1
ATOM 8956 C C . GLY D 1 278 ? 23.187 35.079 46.082 1.00 35.78 278 GLY D C 1
ATOM 8957 O O . GLY D 1 278 ? 22.221 35.292 46.815 1.00 30.59 278 GLY D O 1
ATOM 8958 N N . CYS D 1 279 ? 24.316 35.773 46.092 1.00 30.15 279 CYS D N 1
ATOM 8959 C CA . CYS D 1 279 ? 24.719 36.818 47.012 1.00 39.80 279 CYS D CA 1
ATOM 8960 C C . CYS D 1 279 ? 23.823 38.060 47.114 1.00 37.15 279 CYS D C 1
ATOM 8961 O O . CYS D 1 279 ? 23.694 38.658 48.184 1.00 38.04 279 CYS D O 1
ATOM 8964 N N . ALA D 1 280 ? 23.218 38.447 45.993 1.00 27.46 280 ALA D N 1
ATOM 8965 C CA . ALA D 1 280 ? 22.327 39.617 45.897 1.00 29.39 280 ALA D CA 1
ATOM 8966 C C . ALA D 1 280 ? 23.030 40.966 46.037 1.00 24.18 280 ALA D C 1
ATOM 8967 O O . ALA D 1 280 ? 22.426 41.937 46.504 1.00 24.22 280 ALA D O 1
ATOM 8969 N N . CYS D 1 281 ? 24.281 41.045 45.601 1.00 23.04 281 CYS D N 1
ATOM 8970 C CA . CYS D 1 281 ? 25.045 42.283 45.746 1.00 27.19 281 CYS D CA 1
ATOM 8971 C C . CYS D 1 281 ? 25.086 43.108 44.477 1.00 23.26 281 CYS D C 1
ATOM 8972 O O . CYS D 1 281 ? 25.736 44.150 44.432 1.00 22.10 281 CYS D O 1
ATOM 8975 N N . SER D 1 282 ? 24.359 42.661 43.463 1.00 21.78 282 SER D N 1
ATOM 8976 C CA . SER D 1 282 ? 24.390 43.327 42.170 1.00 21.42 282 SER D CA 1
ATOM 8977 C C . SER D 1 282 ? 24.041 44.803 42.173 1.00 18.71 282 SER D C 1
ATOM 8978 O O . SER D 1 282 ? 24.762 45.630 41.607 1.00 21.74 282 SER D O 1
ATOM 8981 N N . ALA D 1 283 ? 22.936 45.145 42.819 1.00 19.79 283 ALA D N 1
ATOM 8982 C CA . ALA D 1 283 ? 22.493 46.525 42.790 1.00 18.86 283 ALA D CA 1
ATOM 8983 C C . ALA D 1 283 ? 23.372 47.442 43.603 1.00 18.39 283 ALA D C 1
ATOM 8984 O O . ALA D 1 283 ? 23.791 48.497 43.123 1.00 17.07 283 ALA D O 1
ATOM 8986 N N . VAL D 1 284 ? 23.669 47.054 44.836 1.00 17.01 284 VAL D N 1
ATOM 8987 C CA . VAL D 1 284 ? 24.472 47.954 45.649 1.00 20.42 284 VAL D CA 1
ATOM 8988 C C . VAL D 1 284 ? 25.886 48.163 45.114 1.00 16.83 284 VAL D C 1
ATOM 8989 O O . VAL D 1 284 ? 26.403 49.276 45.169 1.00 17.64 284 VAL D O 1
ATOM 8993 N N . VAL D 1 285 ? 26.503 47.132 44.545 1.00 17.25 285 VAL D N 1
ATOM 8994 C CA . VAL D 1 285 ? 27.843 47.324 43.996 1.00 17.64 285 VAL D CA 1
ATOM 8995 C C . VAL D 1 285 ? 27.774 48.171 42.735 1.00 17.67 285 VAL D C 1
ATOM 8996 O O . VAL D 1 285 ? 28.552 49.106 42.576 1.00 16.44 285 VAL D O 1
ATOM 9000 N N . THR D 1 286 ? 26.836 47.865 41.846 1.00 16.72 286 THR D N 1
ATOM 9001 C CA . THR D 1 286 ? 26.693 48.651 40.633 1.00 14.87 286 THR D CA 1
ATOM 9002 C C . THR D 1 286 ? 26.415 50.129 40.945 1.00 18.32 286 THR D C 1
ATOM 9003 O O . THR D 1 286 ? 27.057 51.015 40.386 1.00 14.91 286 THR D O 1
ATOM 9007 N N . PHE D 1 287 ? 25.480 50.389 41.852 1.00 15.61 287 PHE D N 1
ATOM 9008 C CA . PHE D 1 287 ? 25.107 51.755 42.169 1.00 16.13 287 PHE D CA 1
ATOM 9009 C C . PHE D 1 287 ? 26.190 52.523 42.934 1.00 18.29 287 PHE D C 1
ATOM 9010 O O . PHE D 1 287 ? 26.542 53.646 42.576 1.00 20.17 287 PHE D O 1
ATOM 9018 N N . ALA D 1 288 ? 26.745 51.904 43.965 1.00 15.99 288 ALA D N 1
ATOM 9019 C CA . ALA D 1 288 ? 27.729 52.589 44.796 1.00 20.69 288 ALA D CA 1
ATOM 9020 C C . ALA D 1 288 ? 29.122 52.712 44.198 1.00 19.81 288 ALA D C 1
ATOM 9021 O O . ALA D 1 288 ? 29.812 53.717 44.391 1.00 20.85 288 ALA D O 1
ATOM 9023 N N . HIS D 1 289 ? 29.519 51.692 43.451 1.00 19.03 289 HIS D N 1
ATOM 9024 C CA . HIS D 1 289 ? 30.865 51.625 42.908 1.00 20.33 289 HIS D CA 1
ATOM 9025 C C . HIS D 1 289 ? 30.959 51.852 41.413 1.00 18.37 289 HIS D C 1
ATOM 9026 O O . HIS D 1 289 ? 31.571 52.816 40.967 1.00 19.63 289 HIS D O 1
ATOM 9033 N N . ILE D 1 290 ? 30.335 50.974 40.636 1.00 19.74 290 ILE D N 1
ATOM 9034 C CA . ILE D 1 290 ? 30.391 51.084 39.187 1.00 16.34 290 ILE D CA 1
ATOM 9035 C C . ILE D 1 290 ? 29.924 52.419 38.622 1.00 15.09 290 ILE D C 1
ATOM 9036 O O . ILE D 1 290 ? 30.539 52.942 37.691 1.00 16.63 290 ILE D O 1
ATOM 9041 N N . PHE D 1 291 ? 28.841 52.966 39.176 1.00 13.55 291 PHE D N 1
ATOM 9042 C CA . PHE D 1 291 ? 28.306 54.253 38.719 1.00 14.62 291 PHE D CA 1
ATOM 9043 C C . PHE D 1 291 ? 29.300 55.376 38.980 1.00 17.31 291 PHE D C 1
ATOM 9044 O O . PHE D 1 291 ? 29.434 56.305 38.171 1.00 17.83 291 PHE D O 1
ATOM 9052 N N . LYS D 1 292 ? 29.986 55.304 40.116 1.00 17.32 292 LYS D N 1
ATOM 9053 C CA . LYS D 1 292 ? 31.003 56.304 40.420 1.00 19.85 292 LYS D CA 1
ATOM 9054 C C . LYS D 1 292 ? 32.142 56.194 39.402 1.00 18.67 292 LYS D C 1
ATOM 9055 O O . LYS D 1 292 ? 32.649 57.211 38.934 1.00 19.25 292 LYS D O 1
ATOM 9061 N N . GLU D 1 293 ? 32.526 54.968 39.036 1.00 21.10 293 GLU D N 1
ATOM 9062 C CA . GLU D 1 293 ? 33.599 54.767 38.057 1.00 16.87 293 GLU D CA 1
ATOM 9063 C C . GLU D 1 293 ? 33.215 55.362 36.698 1.00 20.38 293 GLU D C 1
ATOM 9064 O O . GLU D 1 293 ? 34.027 56.028 36.052 1.00 19.34 293 GLU D O 1
ATOM 9070 N N . ILE D 1 294 ? 31.985 55.116 36.256 1.00 18.56 294 ILE D N 1
ATOM 9071 C CA . ILE D 1 294 ? 31.527 55.688 34.992 1.00 16.24 294 ILE D CA 1
ATOM 9072 C C . ILE D 1 294 ? 31.486 57.231 35.042 1.00 20.92 294 ILE D C 1
ATOM 9073 O O . ILE D 1 294 ? 31.970 57.897 34.125 1.00 20.33 294 ILE D O 1
ATOM 9078 N N . GLU D 1 295 ? 30.921 57.811 36.095 1.00 25.02 295 GLU D N 1
ATOM 9079 C CA . GLU D 1 295 ? 30.869 59.272 36.153 1.00 25.75 295 GLU D CA 1
ATOM 9080 C C . GLU D 1 295 ? 32.253 59.906 36.218 1.00 28.41 295 GLU D C 1
ATOM 9081 O O . GLU D 1 295 ? 32.475 60.994 35.682 1.00 27.27 295 GLU D O 1
ATOM 9087 N N . ALA D 1 296 ? 33.196 59.199 36.830 1.00 20.88 296 ALA D N 1
ATOM 9088 C CA . ALA D 1 296 ? 34.554 59.704 36.967 1.00 20.12 296 ALA D CA 1
ATOM 9089 C C . ALA D 1 296 ? 35.360 59.612 35.669 1.00 29.98 296 ALA D C 1
ATOM 9090 O O . ALA D 1 296 ? 36.437 60.198 35.562 1.00 28.60 296 ALA D O 1
ATOM 9092 N N . GLY D 1 297 ? 34.830 58.882 34.689 1.00 29.31 297 GLY D N 1
ATOM 9093 C CA . GLY D 1 297 ? 35.507 58.742 33.407 1.00 30.84 297 GLY D CA 1
ATOM 9094 C C . GLY D 1 297 ? 36.406 57.519 33.298 1.00 26.98 297 GLY D C 1
ATOM 9095 O O . GLY D 1 297 ? 37.015 57.279 32.252 1.00 23.32 297 GLY D O 1
ATOM 9096 N N . ARG D 1 298 ? 36.485 56.738 34.373 1.00 22.79 298 ARG D N 1
ATOM 9097 C CA . ARG D 1 298 ? 37.322 55.538 34.388 1.00 21.42 298 ARG D CA 1
ATOM 9098 C C . ARG D 1 298 ? 36.710 54.344 33.643 1.00 24.69 298 ARG D C 1
ATOM 9099 O O . ARG D 1 298 ? 37.418 53.402 33.284 1.00 22.38 298 ARG D O 1
ATOM 9107 N N . LEU D 1 299 ? 35.395 54.383 33.426 1.00 15.86 299 LEU D N 1
ATOM 9108 C CA . LEU D 1 299 ? 34.711 53.365 32.615 1.00 18.76 299 LEU D CA 1
ATOM 9109 C C . LEU D 1 299 ? 33.696 54.088 31.726 1.00 23.68 299 LEU D C 1
ATOM 9110 O O . LEU D 1 299 ? 32.935 54.929 32.206 1.00 33.88 299 LEU D O 1
ATOM 9115 N N . ASN D 1 300 ? 33.667 53.748 30.438 1.00 17.83 300 ASN D N 1
ATOM 9116 C CA . ASN D 1 300 ? 32.763 54.432 29.512 1.00 21.17 300 ASN D CA 1
ATOM 9117 C C . ASN D 1 300 ? 31.523 53.657 29.106 1.00 19.17 300 ASN D C 1
ATOM 9118 O O . ASN D 1 300 ? 30.462 54.249 28.914 1.00 20.78 300 ASN D O 1
ATOM 9123 N N . ARG D 1 301 ? 31.661 52.346 28.936 1.00 18.61 301 ARG D N 1
ATOM 9124 C CA . ARG D 1 301 ? 30.508 51.496 28.633 1.00 18.47 301 ARG D CA 1
ATOM 9125 C C . ARG D 1 301 ? 30.610 50.190 29.423 1.00 16.67 301 ARG D C 1
ATOM 9126 O O . ARG D 1 301 ? 31.598 49.463 29.324 1.00 19.15 301 ARG D O 1
ATOM 9134 N N . VAL D 1 302 ? 29.570 49.887 30.188 1.00 19.39 302 VAL D N 1
ATOM 9135 C CA . VAL D 1 302 ? 29.559 48.698 31.015 1.00 14.12 302 VAL D CA 1
ATOM 9136 C C . VAL D 1 302 ? 28.285 47.889 30.870 1.00 14.97 302 VAL D C 1
ATOM 9137 O O . VAL D 1 302 ? 27.185 48.433 30.976 1.00 14.90 302 VAL D O 1
ATOM 9141 N N . LEU D 1 303 ? 28.439 46.595 30.616 1.00 16.32 303 LEU D N 1
ATOM 9142 C CA . LEU D 1 303 ? 27.283 45.711 30.569 1.00 15.29 303 LEU D CA 1
ATOM 9143 C C . LEU D 1 303 ? 27.170 45.057 31.953 1.00 15.89 303 LEU D C 1
ATOM 9144 O O . LEU D 1 303 ? 28.103 44.397 32.421 1.00 18.22 303 LEU D O 1
ATOM 9149 N N . VAL D 1 304 ? 26.039 45.281 32.617 1.00 10.76 304 VAL D N 1
ATOM 9150 C CA . VAL D 1 304 ? 25.801 44.686 33.931 1.00 12.55 304 VAL D CA 1
ATOM 9151 C C . VAL D 1 304 ? 24.734 43.606 33.775 1.00 13.54 304 VAL D C 1
ATOM 9152 O O . VAL D 1 304 ? 23.641 43.860 33.284 1.00 14.60 304 VAL D O 1
ATOM 9156 N N . VAL D 1 305 ? 25.060 42.396 34.200 1.00 15.35 305 VAL D N 1
ATOM 9157 C CA . VAL D 1 305 ? 24.141 41.284 34.058 1.00 17.43 305 VAL D CA 1
ATOM 9158 C C . VAL D 1 305 ? 23.888 40.701 35.422 1.00 16.32 305 VAL D C 1
ATOM 9159 O O . VAL D 1 305 ? 24.794 40.155 36.038 1.00 21.33 305 VAL D O 1
ATOM 9163 N N . ALA D 1 306 ? 22.661 40.865 35.907 1.00 12.45 306 ALA D N 1
ATOM 9164 C CA . ALA D 1 306 ? 22.261 40.336 37.206 1.00 12.18 306 ALA D CA 1
ATOM 9165 C C . ALA D 1 306 ? 21.674 38.942 37.000 1.00 17.92 306 ALA D C 1
ATOM 9166 O O . ALA D 1 306 ? 20.777 38.743 36.175 1.00 14.14 306 ALA D O 1
ATOM 9168 N N . THR D 1 307 ? 22.165 37.980 37.769 1.00 10.51 307 THR D N 1
ATOM 9169 C CA . THR D 1 307 ? 21.714 36.603 37.601 1.00 19.26 307 THR D CA 1
ATOM 9170 C C . THR D 1 307 ? 20.961 36.140 38.830 1.00 21.72 307 THR D C 1
ATOM 9171 O O . THR D 1 307 ? 21.382 36.391 39.956 1.00 21.05 307 THR D O 1
ATOM 9175 N N . GLY D 1 308 ? 19.847 35.461 38.601 1.00 20.22 308 GLY D N 1
ATOM 9176 C CA . GLY D 1 308 ? 19.044 35.010 39.708 1.00 19.32 308 GLY D CA 1
ATOM 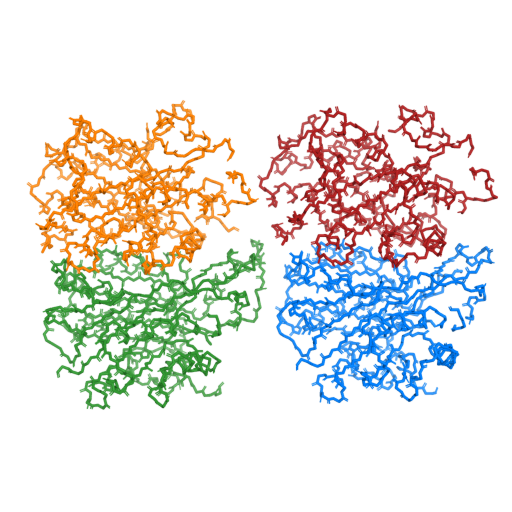9177 C C . GLY D 1 308 ? 18.682 33.548 39.664 1.00 23.01 308 GLY D C 1
ATOM 9178 O O . GLY D 1 308 ? 18.481 32.973 38.598 1.00 21.33 308 GLY D O 1
ATOM 9179 N N . ALA D 1 309 ? 18.678 32.931 40.838 1.00 20.67 309 ALA D N 1
ATOM 9180 C CA . ALA D 1 309 ? 18.223 31.555 40.960 1.00 24.82 309 ALA D CA 1
ATOM 9181 C C . ALA D 1 309 ? 16.740 31.754 41.310 1.00 27.81 309 ALA D C 1
ATOM 9182 O O . ALA D 1 309 ? 16.422 32.429 42.292 1.00 25.90 309 ALA D O 1
ATOM 9184 N N . LEU D 1 310 ? 15.841 31.205 40.493 1.00 27.55 310 LEU D N 1
ATOM 9185 C CA . LEU D 1 310 ? 14.402 31.348 40.746 1.00 33.89 310 LEU D CA 1
ATOM 9186 C C . LEU D 1 310 ? 13.930 30.211 41.632 1.00 29.54 310 LEU D C 1
ATOM 9187 O O . LEU D 1 310 ? 13.605 29.126 41.150 1.00 26.37 310 LEU D O 1
ATOM 9192 N N . LEU D 1 311 ? 13.880 30.464 42.934 1.00 33.12 311 LEU D N 1
ATOM 9193 C CA . LEU D 1 311 ? 13.489 29.414 43.862 1.00 35.82 311 LEU D CA 1
ATOM 9194 C C . LEU D 1 311 ? 12.626 29.856 45.029 1.00 36.02 311 LEU D C 1
ATOM 9195 O O . LEU D 1 311 ? 12.323 31.037 45.195 1.00 42.25 311 LEU D O 1
ATOM 9200 N N . SER D 1 312 ? 12.219 28.873 45.821 1.00 40.40 312 SER D N 1
ATOM 9201 C CA . SER D 1 312 ? 11.357 29.073 46.975 1.00 42.34 312 SER D CA 1
ATOM 9202 C C . SER D 1 312 ? 11.465 27.783 47.763 1.00 38.00 312 SER D C 1
ATOM 9203 O O . SER D 1 312 ? 11.877 26.758 47.224 1.00 47.15 312 SER D O 1
ATOM 9206 N N . PRO D 1 313 ? 11.079 27.807 49.047 1.00 37.30 313 PRO D N 1
ATOM 9207 C CA . PRO D 1 313 ? 11.186 26.573 49.830 1.00 36.64 313 PRO D CA 1
ATOM 9208 C C . PRO D 1 313 ? 10.536 25.378 49.169 1.00 34.68 313 PRO D C 1
ATOM 9209 O O . PRO D 1 313 ? 11.043 24.265 49.277 1.00 33.27 313 PRO D O 1
ATOM 9213 N N . THR D 1 314 ? 9.411 25.601 48.498 1.00 33.26 314 THR D N 1
ATOM 9214 C CA . THR D 1 314 ? 8.735 24.509 47.800 1.00 37.45 314 THR D CA 1
ATOM 9215 C C . THR D 1 314 ? 9.705 23.823 46.832 1.00 38.98 314 THR D C 1
ATOM 9216 O O . THR D 1 314 ? 9.764 22.595 46.771 1.00 38.55 314 THR D O 1
ATOM 9220 N N . ILE D 1 315 ? 10.467 24.621 46.086 1.00 40.86 315 ILE D N 1
ATOM 9221 C CA . ILE D 1 315 ? 11.438 24.095 45.128 1.00 44.22 315 ILE D CA 1
ATOM 9222 C C . ILE D 1 315 ? 12.519 23.238 45.790 1.00 39.12 315 ILE D C 1
ATOM 9223 O O . ILE D 1 315 ? 12.712 22.070 45.433 1.00 26.54 315 ILE D O 1
ATOM 9228 N N . ILE D 1 316 ? 13.231 23.834 46.742 1.00 43.00 316 ILE D N 1
ATOM 9229 C CA . ILE D 1 316 ? 14.299 23.143 47.456 1.00 43.09 316 ILE D CA 1
ATOM 9230 C C . ILE D 1 316 ? 13.735 21.909 48.153 1.00 46.20 316 ILE D C 1
ATOM 9231 O O . ILE D 1 316 ? 14.279 20.810 48.029 1.00 47.99 316 ILE D O 1
ATOM 9236 N N . GLN D 1 317 ? 12.633 22.106 48.871 1.00 45.15 317 GLN D N 1
ATOM 9237 C CA . GLN D 1 317 ? 11.960 21.037 49.600 1.00 51.40 317 GLN D CA 1
ATOM 9238 C C . GLN D 1 317 ? 11.783 19.770 48.761 1.00 53.62 317 GLN D C 1
ATOM 9239 O O . GLN D 1 317 ? 12.053 18.666 49.235 1.00 54.95 317 GLN D O 1
ATOM 9245 N N . GLN D 1 318 ? 11.329 19.928 47.520 1.00 49.25 318 GLN D N 1
ATOM 9246 C CA . GLN D 1 318 ? 11.111 18.777 46.654 1.00 46.92 318 GLN D CA 1
ATOM 9247 C C . GLN D 1 318 ? 12.311 18.422 45.791 1.00 41.36 318 GLN D C 1
ATOM 9248 O O . GLN D 1 318 ? 12.211 17.602 44.874 1.00 41.99 318 GLN D O 1
ATOM 9254 N N . LYS D 1 319 ? 13.447 19.040 46.096 1.00 42.25 319 LYS D N 1
ATOM 9255 C CA . LYS D 1 319 ? 14.692 18.764 45.389 1.00 46.09 319 LYS D CA 1
ATOM 9256 C C . LYS D 1 319 ? 14.518 18.874 43.881 1.00 39.53 319 LYS D C 1
ATOM 9257 O O . LYS D 1 319 ? 15.021 18.041 43.125 1.00 40.75 319 LYS D O 1
ATOM 9263 N N . GLU D 1 320 ? 13.781 19.885 43.443 1.00 35.46 320 GLU D N 1
ATOM 9264 C CA . GLU D 1 320 ? 13.599 20.091 42.016 1.00 40.89 320 GLU D CA 1
ATOM 9265 C C . GLU D 1 320 ? 14.815 20.854 41.498 1.00 41.25 320 GLU D C 1
ATOM 9266 O O . GLU D 1 320 ? 15.530 21.489 42.273 1.00 40.54 320 GLU D O 1
ATOM 9272 N N . SER D 1 321 ? 15.057 20.765 40.192 1.00 34.65 321 SER D N 1
ATOM 9273 C CA . SER D 1 321 ? 16.138 21.523 39.568 1.00 36.28 321 SER D CA 1
ATOM 9274 C C . SER D 1 321 ? 15.825 23.015 39.775 1.00 30.98 321 SER D C 1
ATOM 9275 O O . SER D 1 321 ? 14.665 23.411 39.933 1.00 26.18 321 SER D O 1
ATOM 9278 N N . ILE D 1 322 ? 16.869 23.832 39.767 1.00 29.44 322 ILE D N 1
ATOM 9279 C CA . ILE D 1 322 ? 16.724 25.256 40.027 1.00 26.73 322 ILE D CA 1
ATOM 9280 C C . ILE D 1 322 ? 16.802 26.097 38.773 1.00 22.42 322 ILE D C 1
ATOM 9281 O O . ILE D 1 322 ? 17.854 26.202 38.154 1.00 23.58 322 ILE D O 1
ATOM 9286 N N . PRO D 1 323 ? 15.675 26.692 38.364 1.00 22.70 323 PRO D N 1
ATOM 9287 C CA . PRO D 1 323 ? 15.680 27.530 37.160 1.00 21.94 323 PRO D CA 1
ATOM 9288 C C . PRO D 1 323 ? 16.424 28.834 37.447 1.00 23.80 323 PRO D C 1
ATOM 9289 O O . PRO D 1 323 ? 16.329 29.375 38.549 1.00 20.43 323 PRO D O 1
ATOM 9293 N N . CYS D 1 324 ? 17.167 29.335 36.465 1.00 20.19 324 CYS D N 1
ATOM 9294 C CA . CYS D 1 324 ? 17.894 30.589 36.638 1.00 15.32 324 CYS D CA 1
ATOM 9295 C C . CYS D 1 324 ? 17.650 31.501 35.445 1.00 15.66 324 CYS D C 1
ATOM 9296 O O . CYS D 1 324 ? 17.286 31.049 34.356 1.00 13.63 324 CYS D O 1
ATOM 9299 N N . ILE D 1 325 ? 17.838 32.795 35.670 1.00 15.58 325 ILE D N 1
ATOM 9300 C CA . ILE D 1 325 ? 17.611 33.785 34.639 1.00 15.82 325 ILE D CA 1
ATOM 9301 C C . ILE D 1 325 ? 18.569 34.943 34.843 1.00 18.13 325 ILE D C 1
ATOM 9302 O O . ILE D 1 325 ? 18.931 35.262 35.979 1.00 15.89 325 ILE D O 1
ATOM 9307 N N . ALA D 1 326 ? 19.000 35.553 33.743 1.00 12.06 326 ALA D N 1
ATOM 9308 C CA . ALA D 1 326 ? 19.889 36.708 33.814 1.00 12.38 326 ALA D CA 1
ATOM 9309 C C . ALA D 1 326 ? 19.398 37.846 32.916 1.00 18.89 326 ALA D C 1
ATOM 9310 O O . ALA D 1 326 ? 19.059 37.631 31.749 1.00 14.43 326 ALA D O 1
ATOM 9312 N N . HIS D 1 327 ? 19.347 39.056 33.471 1.00 12.28 327 HIS D N 1
ATOM 9313 C CA . HIS D 1 327 ? 18.932 40.224 32.695 1.00 14.30 327 HIS D CA 1
ATOM 9314 C C . HIS D 1 327 ? 20.087 41.220 32.671 1.00 13.20 327 HIS D C 1
ATOM 9315 O O . HIS D 1 327 ? 20.767 41.420 33.679 1.00 13.86 327 HIS D O 1
ATOM 9322 N N . GLY D 1 328 ? 20.283 41.865 31.527 1.00 11.61 328 GLY D N 1
ATOM 9323 C CA . GLY D 1 328 ? 21.371 42.809 31.408 1.00 13.56 328 GLY D CA 1
ATOM 9324 C C . GLY D 1 328 ? 20.966 44.216 31.023 1.00 14.37 328 GLY D C 1
ATOM 9325 O O . GLY D 1 328 ? 19.956 44.430 30.349 1.00 14.56 328 GLY D O 1
ATOM 9326 N N . VAL D 1 329 ? 21.752 45.183 31.483 1.00 11.82 329 VAL D N 1
ATOM 9327 C CA . VAL D 1 329 ? 21.533 46.576 31.119 1.00 14.04 329 VAL D CA 1
ATOM 9328 C C . VAL D 1 329 ? 22.886 47.218 30.806 1.00 17.92 329 VAL D C 1
ATOM 9329 O O . VAL D 1 329 ? 23.877 46.970 31.501 1.00 13.21 329 VAL D O 1
ATOM 9333 N N . VAL D 1 330 ? 22.925 48.023 29.746 1.00 12.81 330 VAL D N 1
ATOM 9334 C CA . VAL D 1 330 ? 24.148 48.733 29.404 1.00 15.40 330 VAL D CA 1
ATOM 9335 C C . VAL D 1 330 ? 24.094 50.183 29.887 1.00 18.48 330 VAL D C 1
ATOM 9336 O O . VAL D 1 330 ? 23.188 50.950 29.520 1.00 15.64 330 VAL D O 1
ATOM 9340 N N . PHE D 1 331 ? 25.070 50.524 30.732 1.00 15.83 331 PHE D N 1
ATOM 9341 C CA . PHE D 1 331 ? 25.238 51.871 31.267 1.00 16.89 331 PHE D CA 1
ATOM 9342 C C . PHE D 1 331 ? 26.473 52.523 30.610 1.00 17.17 331 PHE D C 1
ATOM 9343 O O . PHE D 1 331 ? 27.531 51.892 30.461 1.00 15.46 331 PHE D O 1
ATOM 9351 N N . GLU D 1 332 ? 26.336 53.792 30.231 1.00 16.22 332 GLU D N 1
ATOM 9352 C CA . GLU D 1 332 ? 27.437 54.499 29.587 1.00 16.61 332 GLU D CA 1
ATOM 9353 C C . GLU D 1 332 ? 27.593 55.903 30.138 1.00 21.02 332 GLU D C 1
ATOM 9354 O O . GLU D 1 332 ? 26.634 56.496 30.624 1.00 20.16 332 GLU D O 1
ATOM 9360 N N . ARG D 1 333 ? 28.811 56.426 30.080 1.00 15.55 333 ARG D N 1
ATOM 9361 C CA . ARG D 1 333 ? 29.039 57.773 30.561 1.00 18.93 333 ARG D CA 1
ATOM 9362 C C . ARG D 1 333 ? 28.353 58.759 29.613 1.00 21.52 333 ARG D C 1
ATOM 9363 O O . ARG D 1 333 ? 28.483 58.660 28.391 1.00 22.88 333 ARG D O 1
ATOM 9371 N N . ALA D 1 334 ? 27.588 59.685 30.179 1.00 19.03 334 ALA D N 1
ATOM 9372 C CA . ALA D 1 334 ? 26.931 60.702 29.361 1.00 27.09 334 ALA D CA 1
ATOM 9373 C C . ALA D 1 334 ? 27.991 61.706 28.865 1.00 34.36 334 ALA D C 1
ATOM 9374 O O . ALA D 1 334 ? 28.229 61.797 27.652 1.00 35.19 334 ALA D O 1
#